Protein AF-0000000068707255 (afdb_homodimer)

Solvent-accessible surface area (backbone atoms only — not comparable to full-atom values): 44211 Å² total; per-residue (Å²): 126,72,75,64,47,55,51,85,55,54,42,54,51,52,52,52,51,48,50,52,52,48,51,53,49,44,72,69,31,51,47,60,22,70,82,66,30,74,86,71,64,52,95,82,54,55,77,82,71,38,63,58,75,76,45,45,69,35,42,54,37,39,47,44,28,58,56,47,10,47,10,26,37,53,13,30,33,54,44,19,38,63,50,21,29,53,46,42,47,52,44,42,57,51,32,28,59,52,26,41,54,48,40,20,61,73,74,38,50,57,96,82,25,21,49,42,48,68,67,46,53,42,52,9,48,51,52,24,48,25,47,54,50,20,44,33,17,43,55,48,59,57,24,70,52,35,48,45,51,47,40,63,54,45,47,51,54,47,38,51,50,49,45,48,38,54,71,72,50,55,68,80,45,53,33,26,15,51,74,32,31,26,20,18,25,32,17,17,48,20,23,20,37,61,62,52,54,78,81,52,71,86,50,53,92,48,75,40,54,30,58,66,22,45,52,41,13,40,52,8,32,48,42,34,58,62,30,39,29,36,55,38,19,62,73,36,58,74,27,26,34,22,39,29,9,33,53,28,24,50,40,2,25,36,34,0,36,51,46,29,55,21,51,32,11,52,74,27,94,75,13,23,39,44,62,72,47,57,44,52,24,23,51,12,1,46,38,16,31,10,23,37,24,53,51,92,65,53,64,29,48,25,30,48,33,1,39,52,14,12,52,50,18,46,50,24,60,70,50,45,47,58,48,36,35,74,75,64,44,31,54,48,64,62,39,37,50,21,48,22,30,53,12,12,51,52,3,46,52,50,20,40,53,48,47,60,67,60,49,53,90,68,21,28,77,44,42,38,64,75,41,36,51,42,14,40,32,80,88,39,69,65,37,56,58,48,32,69,42,34,69,82,64,63,65,25,71,45,41,50,46,66,56,50,39,52,35,43,53,52,46,46,54,50,37,37,49,54,20,28,52,50,12,35,55,48,18,60,60,59,63,45,78,83,35,23,62,55,54,82,88,48,34,32,39,33,67,78,84,42,93,69,65,90,63,70,57,53,72,67,58,86,114,129,72,78,65,47,42,28,36,56,56,41,24,51,54,44,53,52,47,49,53,51,50,43,52,50,30,59,70,32,46,46,59,24,69,59,37,30,44,51,69,51,47,54,80,58,56,44,86,72,29,61,49,75,77,43,45,68,36,40,50,38,40,42,43,27,58,52,48,8,47,9,27,37,52,13,31,32,56,46,19,38,62,49,21,30,52,45,40,45,52,44,41,44,52,31,27,60,52,25,41,54,47,40,20,62,73,72,40,52,58,96,81,26,22,48,42,47,68,68,46,54,40,54,9,46,52,52,24,49,24,49,55,49,21,44,33,15,46,56,48,60,58,24,71,49,34,49,46,51,47,41,65,54,46,47,54,55,46,40,52,50,50,47,49,39,53,71,72,52,55,66,82,46,54,32,26,14,50,74,30,30,27,20,16,26,32,16,17,49,21,22,21,40,61,61,51,54,80,80,52,72,84,48,54,92,49,75,39,65,36,78,66,20,45,53,42,13,40,50,7,33,50,42,36,59,72,30,39,30,36,56,36,18,61,73,36,58,79,64,68,34,21,51,38,9,33,52,31,25,52,40,2,25,50,35,0,36,58,46,30,57,53,50,32,26,70,74,27,95,84,56,44,79,47,67,71,48,55,46,50,26,24,50,12,1,45,37,17,31,9,23,38,23,52,48,95,61,53,72,65,54,25,31,50,33,1,38,52,13,12,52,52,16,47,48,22,58,71,51,47,46,59,48,34,36,76,73,64,44,30,52,48,64,62,38,35,49,21,48,22,30,54,12,12,52,52,3,43,50,51,22,39,51,51,46,59,65,60,47,53,92,82,49,38,79,54,41,38,64,76,41,36,50,42,14,42,33,79,88,40,70,67,38,57,59,48,31,72,75,38,77,81,64,62,65,26,70,44,40,51,48,67,56,50,38,52,35,43,54,52,45,44,54,51,36,37,49,53,20,26,54,50,12,34,56,48,19,58,60,60,64,46,79,83,35,24,62,54,53,84,88,47,34,32,39,34,68,75,52,30,69,67,40,88,44,65,70,53,82,63,62,85,109

pLDDT: mean 95.19, std 7.86, range [27.52, 98.94]

Radius of gyration: 28.36 Å; Cα contacts (8 Å, |Δi|>4): 1783; chains: 2; bounding box: 74×71×64 Å

Sequence (926 aa):
MNNSTSLRVRLPVLVLLMEVVFLGLFAGFVTYDDNANAKFQNNETNPMDNSLYRDYPFFADVQVMIFVGFGCLLAFLRLYGFSGMVFNFLTATFTIQWAILMQGYFQFYSDGKIHLGVINLLNAEFACAVVLISFGAVLGKTSPVQLLVMALLEVPIFAVTEWAVLKYLKINDAGGSILIHLFACYFGLGVTFVLYRPSLNDGHVKEVTSYQSDILSLMGTLFLWVFWPSFNSALTLKGDDQHRAVLHTFIGLSSSTMTAFALSAVFNKRGKLTMADIQNVTLAGGVTVGASVDMMISPAAAYALGIMGCTACFMGYRYLTPFLARHFRIQDQCGIHNLHGLTGLISCTAGICAILMANEETYGPSMYQIFSHRAPMEGDPKLLELQQLIPGLRPGLGRTAKEQAVYQVAAIFSTIGAAAVGGVLTGFALKLPCLATPSDEFCFDDELFFDVPSDFLSSSLAFMNNSTSLRVRLPVLVLLMEVVFLGLFAGFVTYDDNANAKFQNNETNPMDNSLYRDYPFFADVQVMIFVGFGCLLAFLRLYGFSGMVFNFLTATFTIQWAILMQGYFQFYSDGKIHLGVINLLNAEFACAVVLISFGAVLGKTSPVQLLVMALLEVPIFAVTEWAVLKYLKINDAGGSILIHLFACYFGLGVTFVLYRPSLNDGHVKEVTSYQSDILSLMGTLFLWVFWPSFNSALTLKGDDQHRAVLHTFIGLSSSTMTAFALSAVFNKRGKLTMADIQNVTLAGGVTVGASVDMMISPAAAYALGIMGCTACFMGYRYLTPFLARHFRIQDQCGIHNLHGLTGLISCTAGICAILMANEETYGPSMYQIFSHRAPMEGDPKLLELQQLIPGLRPGLGRTAKEQAVYQVAAIFSTIGAAAVGGVLTGFALKLPCLATPSDEFCFDDELFFDVPSDFLSSSLAF

Secondary structure (DSSP, 8-state):
--GGG--TTHHHHHHHHHHHHHHHHHHHHEEE-GGG-GGG--TT--GGGSTHHHHHHHHHHHHHIIIIIHHHHTT-STT-HHHHHHHHHHHHHHHHHHHHHHHHHHHSEETTEEEE-HHHHHHHHHHHHHHHHHHGGGTTSS-HHHHHHHHHHHHHHHHHHHHHIIIII----TT-IIIIIIHHHHHHHHHHHHT--GGGTT--TT----HHHHHHHHHHHHHHHHHHHHHHHTTSPTTHHHHHHHHHHHHHHHHHHHHHHHHHHHTSTTS-B-HHHHHHHTTHHHHHTGGGTTS---HHHHHHHHHHHHHHHHHIIIIIHHHHHHHH----TT-HIIIIIIHHHHHHHHHHHHHHH--HHHHGGGHHHHTGGGSPPTT-HHHHHHHHHSTTPPP-----HHHHHHHHHHHHHHHHHHHHHHHHHHHHHTT-GGG-PPPGGGTT-GGGTS---GGGTTTTTT-/--GGG--TTHHHHHHHHHHHHHHHHHHHHEEE-TTT-GGG--TT--GGGSTHHHHHHHHHHHHIIIIIIHHHHTT-STT-HHHHHHHHHHHHHHHHHHHHHHHHHHHSEETTEEEE-HHHHHHHHHHHHHHHHHHGGGTTSS-HHHHHHHHHHHHHHHHHHHHHIIIII----TT-IIIIIIHHHHHHHHHHHHT--GGGTT--TT----HHHHHHHHHHHHHHHHHHHHHHHTTSPTTHHHHHHHHHHHHHHHHHHHHHHHHHHHTSTTS---HHHHHHHTTHHHHHTGGGTTS---HHHHHHHHHHHHHHHHHIIIIIHHHHHHHH----TT-HIIIIIIHHHHHHHHHHHHHHH--HHHHGGGHHHHTGGGSPPTT-HHHHHHHHHSTTPPP-----HHHHHHHHHHHHHHHHHHHHHHHHHHHHHHT-GGG-PPPGGGTT-GGGTB---TTTTGGGTT-

Structure (mmCIF, N/CA/C/O backbone):
data_AF-0000000068707255-model_v1
#
loop_
_entity.id
_entity.type
_entity.pdbx_description
1 polymer 'Ammonium transporter AmtB-like domain-containing protein'
#
loop_
_atom_site.group_PDB
_atom_site.id
_atom_site.type_symbol
_atom_site.label_atom_id
_atom_site.label_alt_id
_atom_site.label_comp_id
_atom_site.label_asym_id
_atom_site.label_entity_id
_atom_site.label_seq_id
_atom_site.pdbx_PDB_ins_code
_atom_site.Cartn_x
_atom_site.Cartn_y
_atom_site.Cartn_z
_atom_site.occupancy
_atom_site.B_iso_or_equiv
_atom_site.auth_seq_id
_atom_site.auth_comp_id
_atom_site.auth_asym_id
_atom_site.auth_atom_id
_atom_site.pdbx_PDB_model_num
ATOM 1 N N . MET A 1 1 ? 20.859 -17.359 -35.062 1 42.97 1 MET A N 1
ATOM 2 C CA . MET A 1 1 ? 19.859 -17.672 -34.031 1 42.97 1 MET A CA 1
ATOM 3 C C . MET A 1 1 ? 19.094 -18.938 -34.406 1 42.97 1 MET A C 1
ATOM 5 O O . MET A 1 1 ? 18.641 -19.094 -35.531 1 42.97 1 MET A O 1
ATOM 9 N N . ASN A 1 2 ? 19.406 -20.016 -33.781 1 54.78 2 ASN A N 1
ATOM 10 C CA . ASN A 1 2 ? 18.781 -21.297 -34.031 1 54.78 2 ASN A CA 1
ATOM 11 C C . ASN A 1 2 ? 17.266 -21.172 -34.188 1 54.78 2 ASN A C 1
ATOM 13 O O . ASN A 1 2 ? 16.625 -20.422 -33.438 1 54.78 2 ASN A O 1
ATOM 17 N N . ASN A 1 3 ? 16.719 -21.438 -35.312 1 70.38 3 ASN A N 1
ATOM 18 C CA . ASN A 1 3 ? 15.352 -21.391 -35.812 1 70.38 3 ASN A CA 1
ATOM 19 C C . ASN A 1 3 ? 14.344 -21.938 -34.812 1 70.38 3 ASN A C 1
ATOM 21 O O . ASN A 1 3 ? 13.18 -21.531 -34.812 1 70.38 3 ASN A O 1
ATOM 25 N N . SER A 1 4 ? 14.883 -22.578 -33.719 1 80.56 4 SER A N 1
ATOM 26 C CA . SER A 1 4 ? 13.93 -23.297 -32.875 1 80.56 4 SER A CA 1
ATOM 27 C C . SER A 1 4 ? 13.32 -22.391 -31.828 1 80.56 4 SER A C 1
ATOM 29 O O . SER A 1 4 ? 12.281 -22.703 -31.266 1 80.56 4 SER A O 1
ATOM 31 N N . THR A 1 5 ? 13.812 -21.141 -31.688 1 88.56 5 THR A N 1
ATOM 32 C CA . THR A 1 5 ? 13.281 -20.266 -30.641 1 88.56 5 THR A CA 1
ATOM 33 C C . THR A 1 5 ? 12.703 -18.984 -31.25 1 88.56 5 THR A C 1
ATOM 35 O O . THR A 1 5 ? 12.258 -18.094 -30.516 1 88.56 5 THR A O 1
ATOM 38 N N . SER A 1 6 ? 12.727 -18.938 -32.531 1 92.19 6 SER A N 1
ATOM 39 C CA . SER A 1 6 ? 12.188 -17.734 -33.188 1 92.19 6 SER A CA 1
ATOM 40 C C . SER A 1 6 ? 10.695 -17.594 -32.906 1 92.19 6 SER A C 1
ATOM 42 O O . SER A 1 6 ? 9.945 -18.578 -33 1 92.19 6 SER A O 1
ATOM 44 N N . LEU A 1 7 ? 10.25 -16.406 -32.688 1 94.94 7 LEU A N 1
ATOM 45 C CA . LEU A 1 7 ? 8.852 -16.125 -32.375 1 94.94 7 LEU A CA 1
ATOM 46 C C . LEU A 1 7 ? 8.086 -15.742 -33.625 1 94.94 7 LEU A C 1
ATOM 48 O O . LEU A 1 7 ? 6.863 -15.609 -33.594 1 94.94 7 LEU A O 1
ATOM 52 N N . ARG A 1 8 ? 8.695 -15.617 -34.75 1 94.31 8 ARG A N 1
ATOM 53 C CA . ARG A 1 8 ? 8.164 -15.008 -35.938 1 94.31 8 ARG A CA 1
ATOM 54 C C . ARG A 1 8 ? 6.859 -15.672 -36.375 1 94.31 8 ARG A C 1
ATOM 56 O O . ARG A 1 8 ? 5.945 -15.008 -36.875 1 94.31 8 ARG A O 1
ATOM 63 N N . VAL A 1 9 ? 6.715 -16.938 -36.188 1 94 9 VAL A N 1
ATOM 64 C CA . VAL A 1 9 ? 5.527 -17.688 -36.625 1 94 9 VAL A CA 1
ATOM 65 C C . VAL A 1 9 ? 4.766 -18.172 -35.375 1 94 9 VAL A C 1
ATOM 67 O O . VAL A 1 9 ? 3.549 -18 -35.281 1 94 9 VAL A O 1
ATOM 70 N N . ARG A 1 10 ? 5.438 -18.703 -34.438 1 95.12 10 ARG A N 1
ATOM 71 C CA . ARG A 1 10 ? 4.844 -19.391 -33.312 1 95.12 10 ARG A CA 1
ATOM 72 C C . ARG A 1 10 ? 3.959 -18.453 -32.5 1 95.12 10 ARG A C 1
ATOM 74 O O . ARG A 1 10 ? 2.801 -18.781 -32.219 1 95.12 10 ARG A O 1
ATOM 81 N N . LEU A 1 11 ? 4.48 -17.297 -32.125 1 96.31 11 LEU A N 1
ATOM 82 C CA . LEU A 1 11 ? 3.738 -16.391 -31.25 1 96.31 11 LEU A CA 1
ATOM 83 C C . LEU A 1 11 ? 2.574 -15.75 -32 1 96.31 11 LEU A C 1
ATOM 85 O O . LEU A 1 11 ? 1.434 -15.789 -31.531 1 96.31 11 LEU A O 1
ATOM 89 N N . PRO A 1 12 ? 2.746 -15.164 -33.219 1 96.38 12 PRO A N 1
ATOM 90 C CA . PRO A 1 12 ? 1.622 -14.539 -33.938 1 96.38 12 PRO A CA 1
ATOM 91 C C . PRO A 1 12 ? 0.519 -15.539 -34.281 1 96.38 12 PRO A C 1
ATOM 93 O O . PRO A 1 12 ? -0.667 -15.203 -34.219 1 96.38 12 PRO A O 1
ATOM 96 N N . VAL A 1 13 ? 0.903 -16.734 -34.656 1 96.5 13 VAL A N 1
ATOM 97 C CA . VAL A 1 13 ? -0.109 -17.734 -35 1 96.5 13 VAL A CA 1
ATOM 98 C C . VAL A 1 13 ? -0.948 -18.062 -33.781 1 96.5 13 VAL A C 1
ATOM 100 O O . VAL A 1 13 ? -2.18 -18.094 -33.844 1 96.5 13 VAL A O 1
ATOM 103 N N . LEU A 1 14 ? -0.268 -18.297 -32.688 1 97.06 14 LEU A N 1
ATOM 104 C CA . LEU A 1 14 ? -0.987 -18.609 -31.453 1 97.06 14 LEU A CA 1
ATOM 105 C C . LEU A 1 14 ? -1.891 -17.453 -31.031 1 97.06 14 LEU A C 1
ATOM 107 O O . LEU A 1 14 ? -3.072 -17.656 -30.75 1 97.06 14 LEU A O 1
ATOM 111 N N . VAL A 1 15 ? -1.391 -16.219 -31 1 97.44 15 VAL A N 1
ATOM 112 C CA . VAL A 1 15 ? -2.115 -15.047 -30.547 1 97.44 15 VAL A CA 1
ATOM 113 C C . VAL A 1 15 ? -3.27 -14.734 -31.484 1 97.44 15 VAL A C 1
ATOM 115 O O . VAL A 1 15 ? -4.395 -14.484 -31.047 1 97.44 15 VAL A O 1
ATOM 118 N N . LEU A 1 16 ? -3.029 -14.727 -32.812 1 96.94 16 LEU A N 1
ATOM 119 C CA . LEU A 1 16 ? -4.066 -14.398 -33.781 1 96.94 16 LEU A CA 1
ATOM 120 C C . LEU A 1 16 ? -5.164 -15.461 -33.781 1 96.94 16 LEU A C 1
ATOM 122 O O . LEU A 1 16 ? -6.348 -15.133 -33.906 1 96.94 16 LEU A O 1
ATOM 126 N N . LEU A 1 17 ? -4.746 -16.734 -33.75 1 97.62 17 LEU A N 1
ATOM 127 C CA . LEU A 1 17 ? -5.742 -17.797 -33.656 1 97.62 17 LEU A CA 1
ATOM 128 C C . LEU A 1 17 ? -6.613 -17.609 -32.406 1 97.62 17 LEU A C 1
ATOM 130 O O . LEU A 1 17 ? -7.836 -17.734 -32.469 1 97.62 17 LEU A O 1
ATOM 134 N N . MET A 1 18 ? -5.988 -17.375 -31.281 1 97.62 18 MET A N 1
ATOM 135 C CA . MET A 1 18 ? -6.742 -17.188 -30.047 1 97.62 18 MET A CA 1
ATOM 136 C C . MET A 1 18 ? -7.629 -15.953 -30.125 1 97.62 18 MET A C 1
ATOM 138 O O . MET A 1 18 ? -8.742 -15.945 -29.609 1 97.62 18 MET A O 1
ATOM 142 N N . GLU A 1 19 ? -7.152 -14.875 -30.734 1 97.69 19 GLU A N 1
ATOM 143 C CA . GLU A 1 19 ? -7.965 -13.672 -30.922 1 97.69 19 GLU A CA 1
ATOM 144 C C . GLU A 1 19 ? -9.227 -13.977 -31.734 1 97.69 19 GLU A C 1
ATOM 146 O O . GLU A 1 19 ? -10.305 -13.477 -31.422 1 97.69 19 GLU A O 1
ATOM 151 N N . VAL A 1 20 ? -9.102 -14.75 -32.75 1 97.81 20 VAL A N 1
ATOM 152 C CA . VAL A 1 20 ? -10.25 -15.125 -33.562 1 97.81 20 VAL A CA 1
ATOM 153 C C . VAL A 1 20 ? -11.219 -15.977 -32.75 1 97.81 20 VAL A C 1
ATOM 155 O O . VAL A 1 20 ? -12.43 -15.773 -32.812 1 97.81 20 VAL A O 1
ATOM 158 N N . VAL A 1 21 ? -10.664 -16.922 -32.031 1 98.12 21 VAL A N 1
ATOM 159 C CA . VAL A 1 21 ? -11.492 -17.781 -31.172 1 98.12 21 VAL A CA 1
ATOM 160 C C . VAL A 1 21 ? -12.211 -16.922 -30.141 1 98.12 21 VAL A C 1
ATOM 162 O O . VAL A 1 21 ? -13.422 -17.078 -29.922 1 98.12 21 VAL A O 1
ATOM 165 N N . PHE A 1 22 ? -11.516 -16.016 -29.469 1 97.88 22 PHE A N 1
ATOM 166 C CA . PHE A 1 22 ? -12.117 -15.133 -28.484 1 97.88 22 PHE A CA 1
ATOM 167 C C . PHE A 1 22 ? -13.227 -14.281 -29.094 1 97.88 22 PHE A C 1
ATOM 169 O O . PHE A 1 22 ? -14.305 -14.148 -28.531 1 97.88 22 PHE A O 1
ATOM 176 N N . LEU A 1 23 ? -12.891 -13.711 -30.25 1 97.44 23 LEU A N 1
ATOM 177 C CA . LEU A 1 23 ? -13.883 -12.891 -30.938 1 97.44 23 LEU A CA 1
ATOM 178 C C . LEU A 1 23 ? -15.156 -13.688 -31.203 1 97.44 23 LEU A C 1
ATOM 180 O O . LEU A 1 23 ? -16.266 -13.188 -30.984 1 97.44 23 LEU A O 1
ATOM 184 N N . GLY A 1 24 ? -15.047 -14.859 -31.75 1 98.25 24 GLY A N 1
ATOM 185 C CA . GLY A 1 24 ? -16.203 -15.711 -32 1 98.25 24 GLY A CA 1
ATOM 186 C C . GLY A 1 24 ? -16.984 -16.031 -30.75 1 98.25 24 GLY A C 1
ATOM 187 O O . GLY A 1 24 ? -18.219 -15.969 -30.766 1 98.25 24 GLY A O 1
ATOM 188 N N . LEU A 1 25 ? -16.281 -16.391 -29.672 1 98 25 LEU A N 1
ATOM 189 C CA . LEU A 1 25 ? -16.953 -16.734 -28.422 1 98 25 LEU A CA 1
ATOM 190 C C . LEU A 1 25 ? -17.625 -15.516 -27.797 1 98 25 LEU A C 1
ATOM 192 O O . LEU A 1 25 ? -18.719 -15.617 -27.25 1 98 25 LEU A O 1
ATOM 196 N N . PHE A 1 26 ? -17 -14.352 -27.844 1 97.44 26 PHE A N 1
ATOM 197 C CA . PHE A 1 26 ? -17.609 -13.125 -27.344 1 97.44 26 PHE A CA 1
ATOM 198 C C . PHE A 1 26 ? -18.859 -12.781 -28.141 1 97.44 26 PHE A C 1
ATOM 200 O O . PHE A 1 26 ? -19.891 -12.414 -27.562 1 97.44 26 PHE A O 1
ATOM 207 N N . ALA A 1 27 ? -18.734 -12.883 -29.469 1 97.62 27 ALA A N 1
ATOM 208 C CA . ALA A 1 27 ? -19.859 -12.57 -30.344 1 97.62 27 ALA A CA 1
ATOM 209 C C . ALA A 1 27 ? -21.031 -13.516 -30.078 1 97.62 27 ALA A C 1
ATOM 211 O O . ALA A 1 27 ? -22.203 -13.094 -30.094 1 97.62 27 ALA A O 1
ATOM 212 N N . GLY A 1 28 ? -20.75 -14.68 -29.812 1 97.5 28 GLY A N 1
ATOM 213 C CA . GLY A 1 28 ? -21.797 -15.688 -29.688 1 97.5 28 GLY A CA 1
ATOM 214 C C . GLY A 1 28 ? -22.359 -15.789 -28.297 1 97.5 28 GLY A C 1
ATOM 215 O O . GLY A 1 28 ? -23.547 -16.109 -28.125 1 97.5 28 GLY A O 1
ATOM 216 N N . PHE A 1 29 ? -21.531 -15.5 -27.219 1 97.69 29 PHE A N 1
ATOM 217 C CA . PHE A 1 29 ? -21.953 -15.977 -25.922 1 97.69 29 PHE A CA 1
ATOM 218 C C . PHE A 1 29 ? -21.922 -14.852 -24.891 1 97.69 29 PHE A C 1
ATOM 220 O O . PHE A 1 29 ? -22.391 -15.016 -23.766 1 97.69 29 PHE A O 1
ATOM 227 N N . VAL A 1 30 ? -21.438 -13.664 -25.125 1 97.88 30 VAL A N 1
ATOM 228 C CA . VAL A 1 30 ? -21.281 -12.641 -24.109 1 97.88 30 VAL A CA 1
ATOM 229 C C . VAL A 1 30 ? -22.25 -11.492 -24.359 1 97.88 30 VAL A C 1
ATOM 231 O O . VAL A 1 30 ? -22.391 -11.039 -25.5 1 97.88 30 VAL A O 1
ATOM 234 N N . THR A 1 31 ? -22.969 -11.086 -23.391 1 97 31 THR A N 1
ATOM 235 C CA . THR A 1 31 ? -23.844 -9.922 -23.406 1 97 31 THR A CA 1
ATOM 236 C C . THR A 1 31 ? -23.688 -9.109 -22.125 1 97 31 THR A C 1
ATOM 238 O O . THR A 1 31 ? -22.75 -9.336 -21.344 1 97 31 THR A O 1
ATOM 241 N N . TYR A 1 32 ? -24.484 -8.117 -21.984 1 95.38 32 TYR A N 1
ATOM 242 C CA . TYR A 1 32 ? -24.375 -7.227 -20.844 1 95.38 32 TYR A CA 1
ATOM 243 C C . TYR A 1 32 ? -25.203 -7.742 -19.656 1 95.38 32 TYR A C 1
ATOM 245 O O . TYR A 1 32 ? -26.281 -8.297 -19.859 1 95.38 32 TYR A O 1
ATOM 253 N N . ASP A 1 33 ? -24.688 -7.648 -18.484 1 94.56 33 ASP A N 1
ATOM 254 C CA . ASP A 1 33 ? -25.547 -7.883 -17.328 1 94.56 33 ASP A CA 1
ATOM 255 C C . ASP A 1 33 ? -26.578 -6.762 -17.156 1 94.56 33 ASP A C 1
ATOM 257 O O . ASP A 1 33 ? -26.578 -5.801 -17.938 1 94.56 33 ASP A O 1
ATOM 261 N N . ASP A 1 34 ? -27.453 -6.844 -16.203 1 91.75 34 ASP A N 1
ATOM 262 C CA . ASP A 1 34 ? -28.594 -5.938 -16.062 1 91.75 34 ASP A CA 1
ATOM 263 C C . ASP A 1 34 ? -28.125 -4.5 -15.844 1 91.75 34 ASP A C 1
ATOM 265 O O . ASP A 1 34 ? -28.734 -3.559 -16.359 1 91.75 34 ASP A O 1
ATOM 269 N N . ASN A 1 35 ? -27.094 -4.355 -15.078 1 92.94 35 ASN A N 1
ATOM 270 C CA . ASN A 1 35 ? -26.641 -3.018 -14.719 1 92.94 35 ASN A CA 1
ATOM 271 C C . ASN A 1 35 ? -25.938 -2.336 -15.883 1 92.94 35 ASN A C 1
ATOM 273 O O . ASN A 1 35 ? -25.781 -1.113 -15.898 1 92.94 35 ASN A O 1
ATOM 277 N N . ALA A 1 36 ? -25.516 -3.111 -16.844 1 93.75 36 ALA A N 1
ATOM 278 C CA . ALA A 1 36 ? -24.812 -2.543 -18 1 93.75 36 ALA A CA 1
ATOM 279 C C . ALA A 1 36 ? -25.703 -2.498 -19.234 1 93.75 36 ALA A C 1
ATOM 281 O O . ALA A 1 36 ? -25.297 -1.984 -20.281 1 93.75 36 ALA A O 1
ATOM 282 N N . ASN A 1 37 ? -26.906 -2.988 -19.125 1 93.12 37 ASN A N 1
ATOM 283 C CA . ASN A 1 37 ? -27.844 -3.076 -20.25 1 93.12 37 ASN A CA 1
ATOM 284 C C . ASN A 1 37 ? -28.797 -1.891 -20.266 1 93.12 37 ASN A C 1
ATOM 286 O O . ASN A 1 37 ? -29.641 -1.746 -19.375 1 93.12 37 ASN A O 1
ATOM 290 N N . ALA A 1 38 ? -28.734 -1.141 -21.297 1 91.88 38 ALA A N 1
ATOM 291 C CA . ALA A 1 38 ? -29.562 0.058 -21.422 1 91.88 38 ALA A CA 1
ATOM 292 C C . ALA A 1 38 ? -31.047 -0.296 -21.422 1 91.88 38 ALA A C 1
ATOM 294 O O . ALA A 1 38 ? -31.875 0.485 -20.953 1 91.88 38 ALA A O 1
ATOM 295 N N . LYS A 1 39 ? -31.375 -1.429 -21.797 1 90.62 39 LYS A N 1
ATOM 296 C CA . LYS A 1 39 ? -32.75 -1.856 -21.922 1 90.62 39 LYS A CA 1
ATOM 297 C C . LYS A 1 39 ? -33.438 -1.966 -20.562 1 90.62 39 LYS A C 1
ATOM 299 O O . LYS A 1 39 ? -34.656 -1.807 -20.469 1 90.62 39 LYS A O 1
ATOM 304 N N . PHE A 1 40 ? -32.719 -2.168 -19.531 1 89 40 PHE A N 1
ATOM 305 C CA . PHE A 1 40 ? -33.281 -2.455 -18.219 1 89 40 PHE A CA 1
ATOM 306 C C . PHE A 1 40 ? -33.281 -1.209 -17.344 1 89 40 PHE A C 1
ATOM 308 O O . PHE A 1 40 ? -33.688 -1.263 -16.188 1 89 40 PHE A O 1
ATOM 315 N N . GLN A 1 41 ? -32.781 -0.063 -17.859 1 86.38 41 GLN A N 1
ATOM 316 C CA . GLN A 1 41 ? -32.812 1.201 -17.141 1 86.38 41 GLN A CA 1
ATOM 317 C C . GLN A 1 41 ? -34.156 1.893 -17.312 1 86.38 41 GLN A C 1
ATOM 319 O O . GLN A 1 41 ? -34.656 2.039 -18.438 1 86.38 41 GLN A O 1
ATOM 324 N N . ASN A 1 42 ? -34.781 2.113 -16.188 1 87.06 42 ASN A N 1
ATOM 325 C CA . ASN A 1 42 ? -36.094 2.787 -16.234 1 87.06 42 ASN A CA 1
ATOM 326 C C . ASN A 1 42 ? -36.188 3.861 -15.148 1 87.06 42 ASN A C 1
ATOM 328 O O . ASN A 1 42 ? -35.188 4.312 -14.609 1 87.06 42 ASN A O 1
ATOM 332 N N . ASN A 1 43 ? -37.375 4.395 -14.992 1 84.5 43 ASN A N 1
ATOM 333 C CA . ASN A 1 43 ? -37.594 5.535 -14.109 1 84.5 43 ASN A CA 1
ATOM 334 C C . ASN A 1 43 ? -37.344 5.172 -12.648 1 84.5 43 ASN A C 1
ATOM 336 O O . ASN A 1 43 ? -37.188 6.055 -11.805 1 84.5 43 ASN A O 1
ATOM 340 N N . GLU A 1 44 ? -37.219 3.922 -12.375 1 84.62 44 GLU A N 1
ATOM 341 C CA . GLU A 1 44 ? -37 3.48 -11 1 84.62 44 GLU A CA 1
ATOM 342 C C . GLU A 1 44 ? -35.531 3.266 -10.711 1 84.62 44 GLU A C 1
ATOM 344 O O . GLU A 1 44 ? -35.125 3.062 -9.562 1 84.62 44 GLU A O 1
ATOM 349 N N . THR A 1 45 ? -34.875 3.461 -11.797 1 87.19 45 THR A N 1
ATOM 350 C CA . THR A 1 45 ? -33.469 3.172 -11.648 1 87.19 45 THR A CA 1
ATOM 351 C C . THR A 1 45 ? -32.719 4.391 -11.125 1 87.19 45 THR A C 1
ATOM 353 O O . THR A 1 45 ? -32.812 5.48 -11.695 1 87.19 45 THR A O 1
ATOM 356 N N . ASN A 1 46 ? -32.156 4.293 -10.016 1 90.69 46 ASN A N 1
ATOM 357 C CA . ASN A 1 46 ? -31.188 5.273 -9.562 1 90.69 46 ASN A CA 1
ATOM 358 C C . ASN A 1 46 ? -29.797 4.941 -10.086 1 90.69 46 ASN A C 1
ATOM 360 O O . ASN A 1 46 ? -29.203 3.928 -9.703 1 90.69 46 ASN A O 1
ATOM 364 N N . PRO A 1 47 ? -29.328 5.812 -10.938 1 88.62 47 PRO A N 1
ATOM 365 C CA . PRO A 1 47 ? -28.047 5.527 -11.57 1 88.62 47 PRO A CA 1
ATOM 366 C C . PRO A 1 47 ? -26.938 5.27 -10.555 1 88.62 47 PRO A C 1
ATOM 368 O O . PRO A 1 47 ? -26 4.504 -10.836 1 88.62 47 PRO A O 1
ATOM 371 N N . MET A 1 48 ? -27.031 5.797 -9.359 1 90.56 48 MET A N 1
ATOM 372 C CA . MET A 1 48 ? -25.953 5.688 -8.383 1 90.56 48 MET A CA 1
ATOM 373 C C . MET A 1 48 ? -26 4.348 -7.652 1 90.56 48 MET A C 1
ATOM 375 O O . MET A 1 48 ? -25.047 3.971 -6.969 1 90.56 48 MET A O 1
ATOM 379 N N . ASP A 1 49 ? -27.016 3.6 -7.855 1 91.06 49 ASP A N 1
ATOM 380 C CA . ASP A 1 49 ? -27.141 2.266 -7.277 1 91.06 49 ASP A CA 1
ATOM 381 C C . ASP A 1 49 ? -26.484 1.217 -8.18 1 91.06 49 ASP A C 1
ATOM 383 O O . ASP A 1 49 ? -26.422 0.038 -7.824 1 91.06 49 ASP A O 1
ATOM 387 N N . ASN A 1 50 ? -26.016 1.706 -9.336 1 92.81 50 ASN A N 1
ATOM 388 C CA . ASN A 1 50 ? -25.359 0.801 -10.273 1 92.81 50 ASN A CA 1
ATOM 389 C C . ASN A 1 50 ? -24.172 0.087 -9.625 1 92.81 50 ASN A C 1
ATOM 391 O O . ASN A 1 50 ? -23.406 0.698 -8.875 1 92.81 50 ASN A O 1
ATOM 395 N N . SER A 1 51 ? -23.984 -1.22 -9.906 1 92.81 51 SER A N 1
ATOM 396 C CA . SER A 1 51 ? -22.953 -2.049 -9.297 1 92.81 51 SER A CA 1
ATOM 397 C C . SER A 1 51 ? -21.547 -1.547 -9.656 1 92.81 51 SER A C 1
ATOM 399 O O . SER A 1 51 ? -20.578 -1.867 -8.977 1 92.81 51 SER A O 1
ATOM 401 N N . LEU A 1 52 ? -21.406 -0.79 -10.711 1 93.5 52 LEU A N 1
ATOM 402 C CA . LEU A 1 52 ? -20.141 -0.19 -11.125 1 93.5 52 LEU A CA 1
ATOM 403 C C . LEU A 1 52 ? -19.469 0.522 -9.953 1 93.5 52 LEU A C 1
ATOM 405 O O . LEU A 1 52 ? -18.281 0.337 -9.711 1 93.5 52 LEU A O 1
ATOM 409 N N . TYR A 1 53 ? -20.219 1.266 -9.227 1 92.12 53 TYR A N 1
ATOM 410 C CA . TYR A 1 53 ? -19.656 2.172 -8.234 1 92.12 53 TYR A CA 1
ATOM 411 C C . TYR A 1 53 ? -19.203 1.408 -6.996 1 92.12 53 TYR A C 1
ATOM 413 O O . TYR A 1 53 ? -18.328 1.877 -6.258 1 92.12 53 TYR A O 1
ATOM 421 N N . ARG A 1 54 ? -19.703 0.269 -6.793 1 92.25 54 ARG A N 1
ATOM 422 C CA . ARG A 1 54 ? -19.312 -0.56 -5.66 1 92.25 54 ARG A CA 1
ATOM 423 C C . ARG A 1 54 ? -18.047 -1.362 -5.977 1 92.25 54 ARG A C 1
ATOM 425 O O . ARG A 1 54 ? -17.25 -1.637 -5.09 1 92.25 54 ARG A O 1
ATOM 432 N N . ASP A 1 55 ? -17.844 -1.671 -7.23 1 95.12 55 ASP A N 1
ATOM 433 C CA . ASP A 1 55 ? -16.828 -2.666 -7.574 1 95.12 55 ASP A CA 1
ATOM 434 C C . ASP A 1 55 ? -15.617 -2.012 -8.227 1 95.12 55 ASP A C 1
ATOM 436 O O . ASP A 1 55 ? -14.492 -2.502 -8.094 1 95.12 55 ASP A O 1
ATOM 440 N N . TYR A 1 56 ? -15.75 -0.906 -8.883 1 94.94 56 TYR A N 1
ATOM 441 C CA . TYR A 1 56 ? -14.75 -0.354 -9.789 1 94.94 56 TYR A CA 1
ATOM 442 C C . TYR A 1 56 ? -13.484 0.038 -9.031 1 94.94 56 TYR A C 1
ATOM 444 O O . TYR A 1 56 ? -12.375 -0.21 -9.5 1 94.94 56 TYR A O 1
ATOM 452 N N . PRO A 1 57 ? -13.609 0.715 -7.828 1 94.94 57 PRO A N 1
ATOM 453 C CA . PRO A 1 57 ? -12.367 1.092 -7.156 1 94.94 57 PRO A CA 1
ATOM 454 C C . PRO A 1 57 ? -11.477 -0.11 -6.84 1 94.94 57 PRO A C 1
ATOM 456 O O . PRO A 1 57 ? -10.258 -0.032 -6.984 1 94.94 57 PRO A O 1
ATOM 459 N N . PHE A 1 58 ? -12.078 -1.178 -6.438 1 96.38 58 PHE A N 1
ATOM 460 C CA . PHE A 1 58 ? -11.312 -2.379 -6.113 1 96.38 58 PHE A CA 1
ATOM 461 C C . PHE A 1 58 ? -10.781 -3.037 -7.375 1 96.38 58 PHE A C 1
ATOM 463 O O . PHE A 1 58 ? -9.648 -3.525 -7.395 1 96.38 58 PHE A O 1
ATOM 470 N N . PHE A 1 59 ? -11.617 -3.004 -8.508 1 96.69 59 PHE A N 1
ATOM 471 C CA . PHE A 1 59 ? -11.18 -3.49 -9.812 1 96.69 59 PHE A CA 1
ATOM 472 C C . PHE A 1 59 ? -9.93 -2.752 -10.273 1 96.69 59 PHE A C 1
ATOM 474 O O . PHE A 1 59 ? -8.953 -3.377 -10.695 1 96.69 59 PHE A O 1
ATOM 481 N N . ALA A 1 60 ? -9.93 -1.46 -10.148 1 97.31 60 ALA A N 1
ATOM 482 C CA . ALA A 1 60 ? -8.812 -0.627 -10.594 1 97.31 60 ALA A CA 1
ATOM 483 C C . ALA A 1 60 ? -7.562 -0.893 -9.758 1 97.31 60 ALA A C 1
ATOM 485 O O . ALA A 1 60 ? -6.449 -0.944 -10.289 1 97.31 60 ALA A O 1
ATOM 486 N N . ASP A 1 61 ? -7.715 -1.017 -8.445 1 98.19 61 ASP A N 1
ATOM 487 C CA . ASP A 1 61 ? -6.598 -1.304 -7.555 1 98.19 61 ASP A CA 1
ATOM 488 C C . ASP A 1 61 ? -5.949 -2.645 -7.898 1 98.19 61 ASP A C 1
ATOM 490 O O . ASP A 1 61 ? -4.723 -2.754 -7.953 1 98.19 61 ASP A O 1
ATOM 494 N N . VAL A 1 62 ? -6.742 -3.646 -8.109 1 97.81 62 VAL A N 1
ATOM 495 C CA . VAL A 1 62 ? -6.23 -4.977 -8.43 1 97.81 62 VAL A CA 1
ATOM 496 C C . VAL A 1 62 ? -5.535 -4.945 -9.789 1 97.81 62 VAL A C 1
ATOM 498 O O . VAL A 1 62 ? -4.535 -5.637 -10 1 97.81 62 VAL A O 1
ATOM 501 N N . GLN A 1 63 ? -6.02 -4.109 -10.719 1 97.5 63 GLN A N 1
ATOM 502 C CA . GLN A 1 63 ? -5.352 -3.93 -12.008 1 97.5 63 GLN A CA 1
ATOM 503 C C . GLN A 1 63 ? -3.918 -3.438 -11.82 1 97.5 63 GLN A C 1
ATOM 505 O O . GLN A 1 63 ? -3.006 -3.893 -12.508 1 97.5 63 GLN A O 1
ATOM 510 N N . VAL A 1 64 ? -3.742 -2.521 -10.898 1 98.06 64 VAL A N 1
ATOM 511 C CA . VAL A 1 64 ? -2.406 -2.004 -10.625 1 98.06 64 VAL A CA 1
ATOM 512 C C . VAL A 1 64 ? -1.521 -3.125 -10.078 1 98.06 64 VAL A C 1
ATOM 514 O O . VAL A 1 64 ? -0.349 -3.232 -10.453 1 98.06 64 VAL A O 1
ATOM 517 N N . MET A 1 65 ? -2.053 -3.936 -9.25 1 98.31 65 MET A N 1
ATOM 518 C CA . MET A 1 65 ? -1.298 -5.066 -8.719 1 98.31 65 MET A CA 1
ATOM 519 C C . MET A 1 65 ? -0.844 -5.988 -9.844 1 98.31 65 MET A C 1
ATOM 521 O O . MET A 1 65 ? 0.323 -6.387 -9.898 1 98.31 65 MET A O 1
ATOM 525 N N . ILE A 1 66 ? -1.732 -6.266 -10.773 1 98.38 66 ILE A N 1
ATOM 526 C CA . ILE A 1 66 ? -1.515 -7.27 -11.812 1 98.38 66 ILE A CA 1
ATOM 527 C C . ILE A 1 66 ? -0.509 -6.742 -12.828 1 98.38 66 ILE A C 1
ATOM 529 O O . ILE A 1 66 ? 0.483 -7.41 -13.133 1 98.38 66 ILE A O 1
ATOM 533 N N . PHE A 1 67 ? -0.702 -5.535 -13.297 1 98.12 67 PHE A N 1
ATOM 534 C CA . PHE A 1 67 ? 0.057 -5.07 -14.445 1 98.12 67 PHE A CA 1
ATOM 535 C C . PHE A 1 67 ? 1.327 -4.355 -14.008 1 98.12 67 PHE A C 1
ATOM 537 O O . PHE A 1 67 ? 2.363 -4.457 -14.672 1 98.12 67 PHE A O 1
ATOM 544 N N . VAL A 1 68 ? 1.256 -3.625 -12.883 1 98.06 68 VAL A N 1
ATOM 545 C CA . VAL A 1 68 ? 2.42 -2.865 -12.438 1 98.06 68 VAL A CA 1
ATOM 546 C C . VAL A 1 68 ? 3.131 -3.619 -11.32 1 98.06 68 VAL A C 1
ATOM 548 O O . VAL A 1 68 ? 4.344 -3.836 -11.383 1 98.06 68 VAL A O 1
ATOM 551 N N . GLY A 1 69 ? 2.402 -4.047 -10.297 1 98.38 69 GLY A N 1
ATOM 552 C CA . GLY A 1 69 ? 2.99 -4.75 -9.172 1 98.38 69 GLY A CA 1
ATOM 553 C C . GLY A 1 69 ? 3.738 -6.004 -9.57 1 98.38 69 GLY A C 1
ATOM 554 O O . GLY A 1 69 ? 4.957 -6.094 -9.391 1 98.38 69 GLY A O 1
ATOM 555 N N . PHE A 1 70 ? 3.047 -6.949 -10.234 1 98.12 70 PHE A N 1
ATOM 556 C CA . PHE A 1 70 ? 3.678 -8.188 -10.688 1 98.12 70 PHE A CA 1
ATOM 557 C C . PHE A 1 70 ? 4.754 -7.891 -11.727 1 98.12 70 PHE A C 1
ATOM 559 O O . PHE A 1 70 ? 5.824 -8.5 -11.711 1 98.12 70 PHE A O 1
ATOM 566 N N . GLY A 1 71 ? 4.457 -6.984 -12.656 1 97.69 71 GLY A N 1
ATOM 567 C CA . GLY A 1 71 ? 5.422 -6.656 -13.695 1 97.69 71 GLY A CA 1
ATOM 568 C C . GLY A 1 71 ? 6.762 -6.215 -13.141 1 97.69 71 GLY A C 1
ATOM 569 O O . GLY A 1 71 ? 7.809 -6.727 -13.547 1 97.69 71 GLY A O 1
ATOM 570 N N . CYS A 1 72 ? 6.742 -5.309 -12.156 1 97.94 72 CYS A N 1
ATOM 571 C CA . CYS A 1 72 ? 7.973 -4.805 -11.555 1 97.94 72 CYS A CA 1
ATOM 572 C C . CYS A 1 72 ? 8.617 -5.859 -10.664 1 97.94 72 CYS A C 1
ATOM 574 O O . CYS A 1 72 ? 9.836 -6.012 -10.656 1 97.94 72 CYS A O 1
ATOM 576 N N . LEU A 1 73 ? 7.824 -6.582 -9.945 1 97.69 73 LEU A N 1
ATOM 577 C CA . LEU A 1 73 ? 8.344 -7.598 -9.039 1 97.69 73 LEU A CA 1
ATOM 578 C C . LEU A 1 73 ? 9.117 -8.664 -9.797 1 97.69 73 LEU A C 1
ATOM 580 O O . LEU A 1 73 ? 10.188 -9.094 -9.367 1 97.69 73 LEU A O 1
ATOM 584 N N . LEU A 1 74 ? 8.633 -9.094 -10.984 1 97.06 74 LEU A N 1
ATOM 585 C CA . LEU A 1 74 ? 9.203 -10.203 -11.75 1 97.06 74 LEU A CA 1
ATOM 586 C C . LEU A 1 74 ? 10.383 -9.734 -12.586 1 97.06 74 LEU A C 1
ATOM 588 O O . LEU A 1 74 ? 11.023 -10.531 -13.273 1 97.06 74 LEU A O 1
ATOM 592 N N . ALA A 1 75 ? 10.75 -8.453 -12.492 1 96.44 75 ALA A N 1
ATOM 593 C CA . ALA A 1 75 ? 11.859 -7.887 -13.25 1 96.44 75 ALA A CA 1
ATOM 594 C C . ALA A 1 75 ? 13.109 -7.766 -12.383 1 96.44 75 ALA A C 1
ATOM 596 O O . ALA A 1 75 ? 13.953 -6.895 -12.617 1 96.44 75 ALA A O 1
ATOM 597 N N . PHE A 1 76 ? 13.305 -8.633 -11.414 1 95.62 76 PHE A N 1
ATOM 598 C CA . PHE A 1 76 ? 14.352 -8.492 -10.414 1 95.62 76 PHE A CA 1
ATOM 599 C C . PHE A 1 76 ? 15.695 -8.961 -10.961 1 95.62 76 PHE A C 1
ATOM 601 O O . PHE A 1 76 ? 16.75 -8.617 -10.43 1 95.62 76 PHE A O 1
ATOM 608 N N . LEU A 1 77 ? 15.75 -9.766 -12.078 1 96 77 LEU A N 1
ATOM 609 C CA . LEU A 1 77 ? 17 -10.281 -12.625 1 96 77 LEU A CA 1
ATOM 610 C C . LEU A 1 77 ? 17.672 -9.242 -13.531 1 96 77 LEU A C 1
ATOM 612 O O . LEU A 1 77 ? 17 -8.594 -14.336 1 96 77 LEU A O 1
ATOM 616 N N . ARG A 1 78 ? 18.891 -9.148 -13.453 1 95 78 ARG A N 1
ATOM 617 C CA . ARG A 1 78 ? 19.703 -8.125 -14.125 1 95 78 ARG A CA 1
ATOM 618 C C . ARG A 1 78 ? 19.469 -8.141 -15.633 1 95 78 ARG A C 1
ATOM 620 O O . ARG A 1 78 ? 19.359 -7.086 -16.266 1 95 78 ARG A O 1
ATOM 627 N N . LEU A 1 79 ? 19.344 -9.297 -16.297 1 95.88 79 LEU A N 1
ATOM 628 C CA . LEU A 1 79 ? 19.281 -9.414 -17.75 1 95.88 79 LEU A CA 1
ATOM 629 C C . LEU A 1 79 ? 17.906 -9.93 -18.188 1 95.88 79 LEU A C 1
ATOM 631 O O . LEU A 1 79 ? 17.781 -10.508 -19.266 1 95.88 79 LEU A O 1
ATOM 635 N N . TYR A 1 80 ? 16.953 -9.75 -17.344 1 96.56 80 TYR A N 1
ATOM 636 C CA . TYR A 1 80 ? 15.641 -10.32 -17.609 1 96.56 80 TYR A CA 1
ATOM 637 C C . TYR A 1 80 ? 14.531 -9.336 -17.266 1 96.56 80 TYR A C 1
ATOM 639 O O . TYR A 1 80 ? 13.406 -9.742 -16.969 1 96.56 80 TYR A O 1
ATOM 647 N N . GLY A 1 81 ? 14.805 -8.047 -17.188 1 96.44 81 GLY A N 1
ATOM 648 C CA . GLY A 1 81 ? 13.836 -7.008 -16.875 1 96.44 81 GLY A CA 1
ATOM 649 C C . GLY A 1 81 ? 12.734 -6.891 -17.922 1 96.44 81 GLY A C 1
ATOM 650 O O . GLY A 1 81 ? 11.562 -6.727 -17.578 1 96.44 81 GLY A O 1
ATOM 651 N N . PHE A 1 82 ? 13.125 -6.934 -19.219 1 96.5 82 PHE A N 1
ATOM 652 C CA . PHE A 1 82 ? 12.133 -6.879 -20.281 1 96.5 82 PHE A CA 1
ATOM 653 C C . PHE A 1 82 ? 11.133 -8.016 -20.156 1 96.5 82 PHE A C 1
ATOM 655 O O . PHE A 1 82 ? 9.922 -7.789 -20.109 1 96.5 82 PHE A O 1
ATOM 662 N N . SER A 1 83 ? 11.68 -9.219 -20.078 1 96.75 83 SER A N 1
ATOM 663 C CA . SER A 1 83 ? 10.828 -10.406 -20.031 1 96.75 83 SER A CA 1
ATOM 664 C C . SER A 1 83 ? 9.93 -10.398 -18.797 1 96.75 83 SER A C 1
ATOM 666 O O . SER A 1 83 ? 8.75 -10.742 -18.875 1 96.75 83 SER A O 1
ATOM 668 N N . GLY A 1 84 ? 10.523 -10.008 -17.641 1 96.38 84 GLY A N 1
ATOM 669 C CA . GLY A 1 84 ? 9.719 -9.93 -16.438 1 96.38 84 GLY A CA 1
ATOM 670 C C . GLY A 1 84 ? 8.492 -9.047 -16.594 1 96.38 84 GLY A C 1
ATOM 671 O O . GLY A 1 84 ? 7.379 -9.453 -16.266 1 96.38 84 GLY A O 1
ATOM 672 N N . MET A 1 85 ? 8.625 -7.891 -17.156 1 97.38 85 MET A N 1
ATOM 673 C CA . MET A 1 85 ? 7.551 -6.91 -17.266 1 97.38 85 MET A CA 1
ATOM 674 C C . MET A 1 85 ? 6.668 -7.199 -18.469 1 97.38 85 MET A C 1
ATOM 676 O O . MET A 1 85 ? 5.438 -7.211 -18.359 1 97.38 85 MET A O 1
ATOM 680 N N . VAL A 1 86 ? 7.234 -7.465 -19.656 1 97.19 86 VAL A N 1
ATOM 681 C CA . VAL A 1 86 ? 6.508 -7.551 -20.922 1 97.19 86 VAL A CA 1
ATOM 682 C C . VAL A 1 86 ? 5.746 -8.875 -21 1 97.19 86 VAL A C 1
ATOM 684 O O . VAL A 1 86 ? 4.605 -8.922 -21.469 1 97.19 86 VAL A O 1
ATOM 687 N N . PHE A 1 87 ? 6.371 -9.977 -20.578 1 98.06 87 PHE A N 1
ATOM 688 C CA . PHE A 1 87 ? 5.652 -11.25 -20.594 1 98.06 87 PHE A CA 1
ATOM 689 C C . PHE A 1 87 ? 4.539 -11.258 -19.562 1 98.06 87 PHE A C 1
ATOM 691 O O . PHE A 1 87 ? 3.498 -11.883 -19.75 1 98.06 87 PHE A O 1
ATOM 698 N N . ASN A 1 88 ? 4.758 -10.555 -18.391 1 98.19 88 ASN A N 1
ATOM 699 C CA . ASN A 1 88 ? 3.65 -10.336 -17.469 1 98.19 88 ASN A CA 1
ATOM 700 C C . ASN A 1 88 ? 2.479 -9.641 -18.156 1 98.19 88 ASN A C 1
ATOM 702 O O . ASN A 1 88 ? 1.329 -10.055 -18 1 98.19 88 ASN A O 1
ATOM 706 N N . PHE A 1 89 ? 2.76 -8.57 -18.891 1 98.06 89 PHE A N 1
ATOM 707 C CA . PHE A 1 89 ? 1.759 -7.77 -19.594 1 98.06 89 PHE A CA 1
ATOM 708 C C . PHE A 1 89 ? 0.989 -8.625 -20.594 1 98.06 89 PHE A C 1
ATOM 710 O O . PHE A 1 89 ? -0.244 -8.641 -20.578 1 98.06 89 PHE A O 1
ATOM 717 N N . LEU A 1 90 ? 1.713 -9.383 -21.359 1 98 90 LEU A N 1
ATOM 718 C CA . LEU A 1 90 ? 1.119 -10.25 -22.375 1 98 90 LEU A CA 1
ATOM 719 C C . LEU A 1 90 ? 0.272 -11.344 -21.734 1 98 90 LEU A C 1
ATOM 721 O O . LEU A 1 90 ? -0.891 -11.531 -22.094 1 98 90 LEU A O 1
ATOM 725 N N . THR A 1 91 ? 0.83 -12.062 -20.781 1 98.5 91 THR A N 1
ATOM 726 C CA . THR A 1 91 ? 0.165 -13.188 -20.141 1 98.5 91 THR A CA 1
ATOM 727 C C . THR A 1 91 ? -1.076 -12.727 -19.391 1 98.5 91 THR A C 1
ATOM 729 O O . THR A 1 91 ? -2.117 -13.383 -19.422 1 98.5 91 THR A O 1
ATOM 732 N N . ALA A 1 92 ? -0.978 -11.594 -18.703 1 98.62 92 ALA A N 1
ATOM 733 C CA . ALA A 1 92 ? -2.109 -11.062 -17.953 1 98.62 92 ALA A CA 1
ATOM 734 C C . ALA A 1 92 ? -3.268 -10.711 -18.875 1 98.62 92 ALA A C 1
ATOM 736 O O . ALA A 1 92 ? -4.418 -11.07 -18.609 1 98.62 92 ALA A O 1
ATOM 737 N N . THR A 1 93 ? -2.967 -9.969 -19.953 1 98.25 93 THR A N 1
ATOM 738 C CA . THR A 1 93 ? -4 -9.547 -20.906 1 98.25 93 THR A CA 1
ATOM 739 C C . THR A 1 93 ? -4.691 -10.758 -21.516 1 98.25 93 THR A C 1
ATOM 741 O O . THR A 1 93 ? -5.918 -10.797 -21.625 1 98.25 93 THR A O 1
ATOM 744 N N . PHE A 1 94 ? -3.896 -11.727 -21.891 1 98.5 94 PHE A N 1
ATOM 745 C CA . PHE A 1 94 ? -4.426 -12.961 -22.453 1 98.5 94 PHE A CA 1
ATOM 746 C C . PHE A 1 94 ? -5.309 -13.688 -21.453 1 98.5 94 PHE A C 1
ATOM 748 O O . PHE A 1 94 ? -6.426 -14.094 -21.766 1 98.5 94 PHE A O 1
ATOM 755 N N . THR A 1 95 ? -4.836 -13.836 -20.25 1 98.75 95 THR A N 1
ATOM 756 C CA . THR A 1 95 ? -5.492 -14.602 -19.203 1 98.75 95 THR A CA 1
ATOM 757 C C . THR A 1 95 ? -6.84 -13.984 -18.844 1 98.75 95 THR A C 1
ATOM 759 O O . THR A 1 95 ? -7.828 -14.695 -18.656 1 98.75 95 THR A O 1
ATOM 762 N N . ILE A 1 96 ? -6.883 -12.688 -18.703 1 98.38 96 ILE A N 1
ATOM 763 C CA . ILE A 1 96 ? -8.109 -12.016 -18.297 1 98.38 96 ILE A CA 1
ATOM 764 C C . ILE A 1 96 ? -9.203 -12.266 -19.328 1 98.38 96 ILE A C 1
ATOM 766 O O . ILE A 1 96 ? -10.344 -12.578 -18.969 1 98.38 96 ILE A O 1
ATOM 770 N N . GLN A 1 97 ? -8.906 -12.172 -20.625 1 97.75 97 GLN A N 1
ATOM 771 C CA . GLN A 1 97 ? -9.891 -12.445 -21.672 1 97.75 97 GLN A CA 1
ATOM 772 C C . GLN A 1 97 ? -10.375 -13.891 -21.609 1 97.75 97 GLN A C 1
ATOM 774 O O . GLN A 1 97 ? -11.578 -14.156 -21.703 1 97.75 97 GLN A O 1
ATOM 779 N N . TRP A 1 98 ? -9.43 -14.75 -21.438 1 98.5 98 TRP A N 1
ATOM 780 C CA . TRP A 1 98 ? -9.727 -16.172 -21.375 1 98.5 98 TRP A CA 1
ATOM 781 C C . TRP A 1 98 ? -10.562 -16.5 -20.141 1 98.5 98 TRP A C 1
ATOM 783 O O . TRP A 1 98 ? -11.508 -17.297 -20.219 1 98.5 98 TRP A O 1
ATOM 793 N N . ALA A 1 99 ? -10.289 -15.875 -19.062 1 98.69 99 ALA A N 1
ATOM 794 C CA . ALA A 1 99 ? -10.992 -16.109 -17.797 1 98.69 99 ALA A CA 1
ATOM 795 C C . ALA A 1 99 ? -12.414 -15.57 -17.844 1 98.69 99 ALA A C 1
ATOM 797 O O . ALA A 1 99 ? -13.328 -16.141 -17.25 1 98.69 99 ALA A O 1
ATOM 798 N N . ILE A 1 100 ? -12.602 -14.414 -18.531 1 98.06 100 ILE A N 1
ATOM 799 C CA . ILE A 1 100 ? -13.953 -13.883 -18.703 1 98.06 100 ILE A CA 1
ATOM 800 C C . ILE A 1 100 ? -14.852 -14.961 -19.312 1 98.06 100 ILE A C 1
ATOM 802 O O . ILE A 1 100 ? -15.977 -15.172 -18.844 1 98.06 100 ILE A O 1
ATOM 806 N N . LEU A 1 101 ? -14.359 -15.688 -20.266 1 98.06 101 LEU A N 1
ATOM 807 C CA . LEU A 1 101 ? -15.141 -16.688 -20.984 1 98.06 101 LEU A CA 1
ATOM 808 C C . LEU A 1 101 ? -15.289 -17.969 -20.156 1 98.06 101 LEU A C 1
ATOM 810 O O . LEU A 1 101 ? -16.391 -18.484 -20.016 1 98.06 101 LEU A O 1
ATOM 814 N N . MET A 1 102 ? -14.203 -18.438 -19.578 1 97.81 102 MET A N 1
ATOM 815 C CA . MET A 1 102 ? -14.227 -19.703 -18.844 1 97.81 102 MET A CA 1
ATOM 816 C C . MET A 1 102 ? -15.016 -19.578 -17.547 1 97.81 102 MET A C 1
ATOM 818 O O . MET A 1 102 ? -15.891 -20.406 -17.266 1 97.81 102 MET A O 1
ATOM 822 N N . GLN A 1 103 ? -14.695 -18.562 -16.75 1 97 103 GLN A N 1
ATOM 823 C CA . GLN A 1 103 ? -15.469 -18.328 -15.547 1 97 103 GLN A CA 1
ATOM 824 C C . GLN A 1 103 ? -16.906 -17.922 -15.875 1 97 103 GLN A C 1
ATOM 826 O O . GLN A 1 103 ? -17.844 -18.25 -15.141 1 97 103 GLN A O 1
ATOM 831 N N . GLY A 1 104 ? -17.047 -17.141 -16.984 1 95.94 104 GLY A N 1
ATOM 832 C CA . GLY A 1 104 ? -18.375 -16.766 -17.453 1 95.94 104 GLY A CA 1
ATOM 833 C C . GLY A 1 104 ? -19.266 -17.969 -17.703 1 95.94 104 GLY A C 1
ATOM 834 O O . GLY A 1 104 ? -20.422 -17.984 -17.281 1 95.94 104 GLY A O 1
ATOM 835 N N . TYR A 1 105 ? -18.766 -18.938 -18.281 1 94.94 105 TYR A N 1
ATOM 836 C CA . TYR A 1 105 ? -19.547 -20.125 -18.609 1 94.94 105 TYR A CA 1
ATOM 837 C C . TYR A 1 105 ? -19.906 -20.906 -17.344 1 94.94 105 TYR A C 1
ATOM 839 O O . TYR A 1 105 ? -21.047 -21.359 -17.188 1 94.94 105 TYR A O 1
ATOM 847 N N . PHE A 1 106 ? -19.031 -20.953 -16.391 1 93.44 106 PHE A N 1
ATOM 848 C CA . PHE A 1 106 ? -19.234 -21.812 -15.234 1 93.44 106 PHE A CA 1
ATOM 849 C C . PHE A 1 106 ? -19.969 -21.062 -14.125 1 93.44 106 PHE A C 1
ATOM 851 O O . PHE A 1 106 ? -20.703 -21.672 -13.352 1 93.44 106 PHE A O 1
ATOM 858 N N . GLN A 1 107 ? -19.812 -19.734 -14.109 1 90.62 107 GLN A N 1
ATOM 859 C CA . GLN A 1 107 ? -20.281 -19.031 -12.914 1 90.62 107 GLN A CA 1
ATOM 860 C C . GLN A 1 107 ? -21.281 -17.938 -13.281 1 90.62 107 GLN A C 1
ATOM 862 O O . GLN A 1 107 ? -22.109 -17.547 -12.453 1 90.62 107 GLN A O 1
ATOM 867 N N . PHE A 1 108 ? -21.25 -17.469 -14.5 1 91.31 108 PHE A N 1
ATOM 868 C CA . PHE A 1 108 ? -22.031 -16.281 -14.82 1 91.31 108 PHE A CA 1
ATOM 869 C C . PHE A 1 108 ? -22.906 -16.531 -16.047 1 91.31 108 PHE A C 1
ATOM 871 O O . PHE A 1 108 ? -23.219 -15.602 -16.797 1 91.31 108 PHE A O 1
ATOM 878 N N . TYR A 1 109 ? -23.219 -17.75 -16.266 1 93.5 109 TYR A N 1
ATOM 879 C CA . TYR A 1 109 ? -23.953 -18.156 -17.453 1 93.5 109 TYR A CA 1
ATOM 880 C C . TYR A 1 109 ? -25.422 -18.359 -17.141 1 93.5 109 TYR A C 1
ATOM 882 O O . TYR A 1 109 ? -25.781 -19.125 -16.234 1 93.5 109 TYR A O 1
ATOM 890 N N . SER A 1 110 ? -26.266 -17.625 -17.781 1 94.12 110 SER A N 1
ATOM 891 C CA . SER A 1 110 ? -27.719 -17.797 -17.688 1 94.12 110 SER A CA 1
ATOM 892 C C . SER A 1 110 ? -28.391 -17.422 -19.016 1 94.12 110 SER A C 1
ATOM 894 O O . SER A 1 110 ? -27.922 -16.516 -19.719 1 94.12 110 SER A O 1
ATOM 896 N N . ASP A 1 111 ? -29.484 -18.109 -19.328 1 94.56 111 ASP A N 1
ATOM 897 C CA . ASP A 1 111 ? -30.266 -17.875 -20.531 1 94.56 111 ASP A CA 1
ATOM 898 C C . ASP A 1 111 ? -29.406 -17.938 -21.797 1 94.56 111 ASP A C 1
ATOM 900 O O . ASP A 1 111 ? -29.5 -17.078 -22.672 1 94.56 111 ASP A O 1
ATOM 904 N N . GLY A 1 112 ? -28.375 -18.797 -21.797 1 95.81 112 GLY A N 1
ATOM 905 C CA . GLY A 1 112 ? -27.562 -19.078 -22.969 1 95.81 112 GLY A CA 1
ATOM 906 C C . GLY A 1 112 ? -26.453 -18.094 -23.188 1 95.81 112 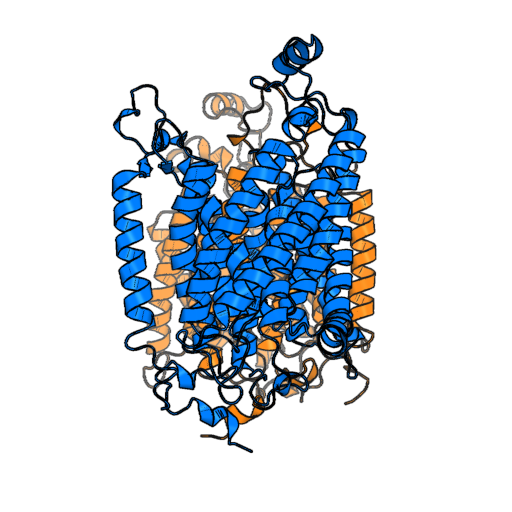GLY A C 1
ATOM 907 O O . GLY A 1 112 ? -25.766 -18.109 -24.219 1 95.81 112 GLY A O 1
ATOM 908 N N . LYS A 1 113 ? -26.281 -17.188 -22.234 1 97.62 113 LYS A N 1
ATOM 909 C CA . LYS A 1 113 ? -25.281 -16.141 -22.422 1 97.62 113 LYS A CA 1
ATOM 910 C C . LYS A 1 113 ? -24.484 -15.914 -21.141 1 97.62 113 LYS A C 1
ATOM 912 O O . LYS A 1 113 ? -24.953 -16.234 -20.047 1 97.62 113 LYS A O 1
ATOM 917 N N . ILE A 1 114 ? -23.328 -15.445 -21.281 1 97.75 114 ILE A N 1
ATOM 918 C CA . ILE A 1 114 ? -22.531 -14.891 -20.188 1 97.75 114 ILE A CA 1
ATOM 919 C C . ILE A 1 114 ? -22.891 -13.422 -19.984 1 97.75 114 ILE A C 1
ATOM 921 O O . ILE A 1 114 ? -22.797 -12.617 -20.922 1 97.75 114 ILE A O 1
ATOM 925 N N . HIS A 1 115 ? -23.297 -13.008 -18.859 1 96.62 115 HIS A N 1
ATOM 926 C CA . HIS A 1 115 ? -23.688 -11.633 -18.578 1 96.62 115 HIS A CA 1
ATOM 927 C C . HIS A 1 115 ? -22.547 -10.844 -17.953 1 96.62 115 HIS A C 1
ATOM 929 O O . HIS A 1 115 ? -22.203 -11.062 -16.781 1 96.62 115 HIS A O 1
ATOM 935 N N . LEU A 1 116 ? -22.047 -9.898 -18.688 1 96.81 116 LEU A N 1
ATOM 936 C CA . LEU A 1 116 ? -20.766 -9.25 -18.406 1 96.81 116 LEU A CA 1
ATOM 937 C C . LEU A 1 116 ? -20.984 -7.93 -17.672 1 96.81 116 LEU A C 1
ATOM 939 O O . LEU A 1 116 ? -21.781 -7.094 -18.109 1 96.81 116 LEU A O 1
ATOM 943 N N . GLY A 1 117 ? -20.422 -7.781 -16.594 1 96.12 117 GLY A N 1
ATOM 944 C CA . GLY A 1 117 ? -20.266 -6.562 -15.812 1 96.12 117 GLY A CA 1
ATOM 945 C C . GLY A 1 117 ? -18.875 -6.422 -15.203 1 96.12 117 GLY A C 1
ATOM 946 O O . GLY A 1 117 ? -18 -7.254 -15.438 1 96.12 117 GLY A O 1
ATOM 947 N N . VAL A 1 118 ? -18.625 -5.375 -14.375 1 96.69 118 VAL A N 1
ATOM 948 C CA . VAL A 1 118 ? -17.312 -5.121 -13.789 1 96.69 118 VAL A CA 1
ATOM 949 C C . VAL A 1 118 ? -16.953 -6.254 -12.828 1 96.69 118 VAL A C 1
ATOM 951 O O . VAL A 1 118 ? -15.773 -6.621 -12.711 1 96.69 118 VAL A O 1
ATOM 954 N N . ILE A 1 119 ? -17.938 -6.824 -12.281 1 95.62 119 ILE A N 1
ATOM 955 C CA . ILE A 1 119 ? -17.688 -7.918 -11.344 1 95.62 119 ILE A CA 1
ATOM 956 C C . ILE A 1 119 ? -17.047 -9.094 -12.078 1 95.62 119 ILE A C 1
ATOM 958 O O . ILE A 1 119 ? -16.234 -9.82 -11.516 1 95.62 119 ILE A O 1
ATOM 962 N N . ASN A 1 120 ? -17.406 -9.32 -13.367 1 97 120 ASN A N 1
ATOM 963 C CA . ASN A 1 120 ? -16.797 -10.375 -14.164 1 97 120 ASN A CA 1
ATOM 964 C C . ASN A 1 120 ? -15.32 -10.078 -14.438 1 97 120 ASN A C 1
ATOM 966 O O . ASN A 1 120 ? -14.492 -10.992 -14.422 1 97 120 ASN A O 1
ATOM 970 N N . LEU A 1 121 ? -15.055 -8.812 -14.719 1 97.5 121 LEU A N 1
ATOM 971 C CA . LEU A 1 121 ? -13.664 -8.414 -14.938 1 97.5 121 LEU A CA 1
ATOM 972 C C . LEU A 1 121 ? -12.836 -8.633 -13.68 1 97.5 121 LEU A C 1
ATOM 974 O O . LEU A 1 121 ? -11.688 -9.094 -13.758 1 97.5 121 LEU A O 1
ATOM 978 N N . LEU A 1 122 ? -13.406 -8.297 -12.602 1 97.06 122 LEU A N 1
ATOM 979 C CA . LEU A 1 122 ? -12.727 -8.469 -11.32 1 97.06 122 LEU A CA 1
ATOM 980 C C . LEU A 1 122 ? -12.43 -9.945 -11.062 1 97.06 122 LEU A C 1
ATOM 982 O O . LEU A 1 122 ? -11.32 -10.297 -10.648 1 97.06 122 LEU A O 1
ATOM 986 N N . ASN A 1 123 ? -13.375 -10.805 -11.266 1 97.25 123 ASN A N 1
ATOM 987 C CA . ASN A 1 123 ? -13.148 -12.234 -11.117 1 97.25 123 ASN A CA 1
ATOM 988 C C . ASN A 1 123 ? -12.07 -12.734 -12.078 1 97.25 123 ASN A C 1
ATOM 990 O O . ASN A 1 123 ? -11.242 -13.57 -11.711 1 97.25 123 ASN A O 1
ATOM 994 N N . ALA A 1 124 ? -12.102 -12.25 -13.266 1 98.38 124 ALA A N 1
ATOM 995 C CA . ALA A 1 124 ? -11.094 -12.617 -14.25 1 98.38 124 ALA A CA 1
ATOM 996 C C . ALA A 1 124 ? -9.703 -12.172 -13.805 1 98.38 124 ALA A C 1
ATOM 998 O O . ALA A 1 124 ? -8.711 -12.844 -14.078 1 98.38 124 ALA A O 1
ATOM 999 N N . GLU A 1 125 ? -9.641 -11.031 -13.156 1 98.19 125 GLU A N 1
ATOM 1000 C CA . GLU A 1 125 ? -8.375 -10.562 -12.602 1 98.19 125 GLU A CA 1
ATOM 1001 C C . GLU A 1 125 ? -7.844 -11.516 -11.539 1 98.19 125 GLU A C 1
ATOM 1003 O O . GLU A 1 125 ? -6.633 -11.727 -11.43 1 98.19 125 GLU A O 1
ATOM 1008 N N . PHE A 1 126 ? -8.703 -12.086 -10.781 1 97.94 126 PHE A N 1
ATOM 1009 C CA . PHE A 1 126 ? -8.273 -13.039 -9.766 1 97.94 126 PHE A CA 1
ATOM 1010 C C . PHE A 1 126 ? -7.75 -14.32 -10.414 1 97.94 126 PHE A C 1
ATOM 1012 O O . PHE A 1 126 ? -6.77 -14.906 -9.938 1 97.94 126 PHE A O 1
ATOM 1019 N N . ALA A 1 127 ? -8.43 -14.719 -11.445 1 98.44 127 ALA A N 1
ATOM 1020 C CA . ALA A 1 127 ? -7.895 -15.836 -12.219 1 98.44 127 ALA A CA 1
ATOM 1021 C C . ALA A 1 127 ? -6.52 -15.5 -12.789 1 98.44 127 ALA A C 1
ATOM 1023 O O . ALA A 1 127 ? -5.637 -16.359 -12.852 1 98.44 127 ALA A O 1
ATOM 1024 N N . CYS A 1 128 ? -6.418 -14.305 -13.25 1 98.69 128 CYS A N 1
ATOM 1025 C CA . CYS A 1 128 ? -5.137 -13.836 -13.766 1 98.69 128 CYS A CA 1
ATOM 1026 C C . CYS A 1 128 ? -4.062 -13.891 -12.688 1 98.69 128 CYS A C 1
ATOM 1028 O O . CYS A 1 128 ? -2.932 -14.297 -12.953 1 98.69 128 CYS A O 1
ATOM 1030 N N . ALA A 1 129 ? -4.414 -13.461 -11.516 1 98.56 129 ALA A N 1
ATOM 1031 C CA . ALA A 1 129 ? -3.473 -13.539 -10.398 1 98.56 129 ALA A CA 1
ATOM 1032 C C . ALA A 1 129 ? -3.01 -14.977 -10.18 1 98.56 129 ALA A C 1
ATOM 1034 O O . ALA A 1 129 ? -1.837 -15.227 -9.891 1 98.56 129 ALA A O 1
ATOM 1035 N N . VAL A 1 130 ? -3.889 -15.922 -10.281 1 98.81 130 VAL A N 1
ATOM 1036 C CA . VAL A 1 130 ? -3.562 -17.344 -10.156 1 98.81 130 VAL A CA 1
ATOM 1037 C C . VAL A 1 130 ? -2.477 -17.703 -11.164 1 98.81 130 VAL A C 1
ATOM 1039 O O . VAL A 1 130 ? -1.461 -18.312 -10.797 1 98.81 130 VAL A O 1
ATOM 1042 N N . VAL A 1 131 ? -2.641 -17.281 -12.344 1 98.88 131 VAL A N 1
ATOM 1043 C CA . VAL A 1 131 ? -1.715 -17.625 -13.422 1 98.88 131 VAL A CA 1
ATOM 1044 C C . VAL A 1 131 ? -0.374 -16.938 -13.188 1 98.88 131 VAL A C 1
ATOM 1046 O O . VAL A 1 131 ? 0.684 -17.531 -13.43 1 98.88 131 VAL A O 1
ATOM 1049 N N . LEU A 1 132 ? -0.434 -15.719 -12.75 1 98.69 132 LEU A N 1
ATOM 1050 C CA . LEU A 1 132 ? 0.8 -14.961 -12.57 1 98.69 132 LEU A CA 1
ATOM 1051 C C . LEU A 1 132 ? 1.604 -15.5 -11.391 1 98.69 132 LEU A C 1
ATOM 1053 O O . LEU A 1 132 ? 2.836 -15.477 -11.414 1 98.69 132 LEU A O 1
ATOM 1057 N N . ILE A 1 133 ? 0.938 -16 -10.344 1 98.62 133 ILE A N 1
ATOM 1058 C CA . ILE A 1 133 ? 1.636 -16.672 -9.258 1 98.62 133 ILE A CA 1
ATOM 1059 C C . ILE A 1 133 ? 2.344 -17.922 -9.781 1 98.62 133 ILE A C 1
ATOM 1061 O O . ILE A 1 133 ? 3.535 -18.109 -9.531 1 98.62 133 ILE A O 1
ATOM 1065 N N . SER A 1 134 ? 1.665 -18.734 -10.555 1 98.62 134 SER A N 1
ATOM 1066 C CA . SER A 1 134 ? 2.264 -19.938 -11.133 1 98.62 134 SER A CA 1
ATOM 1067 C C . SER A 1 134 ? 3.41 -19.578 -12.078 1 98.62 134 SER A C 1
ATOM 1069 O O . SER A 1 134 ? 4.383 -20.328 -12.188 1 98.62 134 SER A O 1
ATOM 1071 N N . PHE A 1 135 ? 3.193 -18.469 -12.75 1 97.75 135 PHE A N 1
ATOM 1072 C CA . PHE A 1 135 ? 4.234 -17.938 -13.625 1 97.75 135 PHE A CA 1
ATOM 1073 C C . PHE A 1 135 ? 5.547 -17.766 -12.859 1 97.75 135 PHE A C 1
ATOM 1075 O O . PHE A 1 135 ? 6.621 -18.016 -13.406 1 97.75 135 PHE A O 1
ATOM 1082 N N . GLY A 1 136 ? 5.531 -17.453 -11.648 1 97.62 136 GLY A N 1
ATOM 1083 C CA . GLY A 1 136 ? 6.707 -17.281 -10.812 1 97.62 136 GLY A CA 1
ATOM 1084 C C . GLY A 1 136 ? 7.539 -18.547 -10.68 1 97.62 136 GLY A C 1
ATOM 1085 O O . GLY A 1 136 ? 8.758 -18.484 -10.5 1 97.62 136 GLY A O 1
ATOM 1086 N N . ALA A 1 137 ? 6.922 -19.688 -10.789 1 97.69 137 ALA A N 1
ATOM 1087 C CA . ALA A 1 137 ? 7.625 -20.969 -10.633 1 97.69 137 ALA A CA 1
ATOM 1088 C C . ALA A 1 137 ? 8.516 -21.25 -11.836 1 97.69 137 ALA A C 1
ATOM 1090 O O . ALA A 1 137 ? 9.531 -21.938 -11.711 1 97.69 137 ALA A O 1
ATOM 1091 N N . VAL A 1 138 ? 8.195 -20.703 -13 1 97.81 138 VAL A N 1
ATOM 1092 C CA . VAL A 1 138 ? 8.898 -21.094 -14.219 1 97.81 138 VAL A CA 1
ATOM 1093 C C . VAL A 1 138 ? 9.602 -19.875 -14.82 1 97.81 138 VAL A C 1
ATOM 1095 O O . VAL A 1 138 ? 10.031 -19.906 -15.969 1 97.81 138 VAL A O 1
ATOM 1098 N N . LEU A 1 139 ? 9.688 -18.859 -14.086 1 96.62 139 LEU A N 1
ATOM 1099 C CA . LEU A 1 139 ? 10.281 -17.594 -14.547 1 96.62 139 LEU A CA 1
ATOM 1100 C C . LEU A 1 139 ? 11.695 -17.828 -15.07 1 96.62 139 LEU A C 1
ATOM 1102 O O . LEU A 1 139 ? 12.508 -18.484 -14.414 1 96.62 139 LEU A O 1
ATOM 1106 N N . GLY A 1 140 ? 11.992 -17.266 -16.219 1 96 140 GLY A N 1
ATOM 1107 C CA . GLY A 1 140 ? 13.352 -17.234 -16.75 1 96 140 GLY A CA 1
ATOM 1108 C C . GLY A 1 140 ? 13.703 -18.469 -17.562 1 96 140 GLY A C 1
ATOM 1109 O O . GLY A 1 140 ? 14.711 -18.5 -18.266 1 96 140 GLY A O 1
ATOM 1110 N N . LYS A 1 141 ? 12.859 -19.484 -17.547 1 95.06 141 LYS A N 1
ATOM 1111 C CA . LYS A 1 141 ? 13.227 -20.719 -18.25 1 95.06 141 LYS A CA 1
ATOM 1112 C C . LYS A 1 141 ? 12.164 -21.109 -19.266 1 95.06 141 LYS A C 1
ATOM 1114 O O . LYS A 1 141 ? 12.18 -22.234 -19.781 1 95.06 141 LYS A O 1
ATOM 1119 N N . THR A 1 142 ? 11.203 -20.281 -19.438 1 97.25 142 THR A N 1
ATOM 1120 C CA . THR A 1 142 ? 10.141 -20.547 -20.391 1 97.25 142 THR A CA 1
ATOM 1121 C C . THR A 1 142 ? 10.023 -19.391 -21.406 1 97.25 142 THR A C 1
ATOM 1123 O O . THR A 1 142 ? 10.43 -18.266 -21.125 1 97.25 142 THR A O 1
ATOM 1126 N N . SER A 1 143 ? 9.516 -19.734 -22.609 1 97.62 143 SER A N 1
ATOM 1127 C CA . SER A 1 143 ? 9.258 -18.75 -23.641 1 97.62 143 SER A CA 1
ATOM 1128 C C . SER A 1 143 ? 7.891 -18.094 -23.469 1 97.62 143 SER A C 1
ATOM 1130 O O . SER A 1 143 ? 7.051 -18.609 -22.719 1 97.62 143 SER A O 1
ATOM 1132 N N . PRO A 1 144 ? 7.613 -16.906 -24.125 1 97.56 144 PRO A N 1
ATOM 1133 C CA . PRO A 1 144 ? 6.273 -16.312 -24.047 1 97.56 144 PRO A CA 1
ATOM 1134 C C . PRO A 1 144 ? 5.199 -17.219 -24.641 1 97.56 144 PRO A C 1
ATOM 1136 O O . PRO A 1 144 ? 4.047 -17.188 -24.203 1 97.56 144 PRO A O 1
ATOM 1139 N N . VAL A 1 145 ? 5.574 -18.062 -25.641 1 98 145 VAL A N 1
ATOM 1140 C CA . VAL A 1 145 ? 4.633 -19.016 -26.219 1 98 145 VAL A CA 1
ATOM 1141 C C . VAL A 1 145 ? 4.25 -20.062 -25.172 1 98 145 VAL A C 1
ATOM 1143 O O . VAL A 1 145 ? 3.07 -20.391 -25.016 1 98 145 VAL A O 1
ATOM 1146 N N . GLN A 1 146 ? 5.234 -20.609 -24.5 1 98.5 146 GLN A N 1
ATOM 1147 C CA . GLN A 1 146 ? 4.977 -21.562 -23.422 1 98.5 146 GLN A CA 1
ATOM 1148 C C . GLN A 1 146 ? 4.082 -20.953 -22.344 1 98.5 146 GLN A C 1
ATOM 1150 O O . GLN A 1 146 ? 3.182 -21.625 -21.828 1 98.5 146 GLN A O 1
ATOM 1155 N N . LEU A 1 147 ? 4.305 -19.703 -21.984 1 98.5 147 LEU A N 1
ATOM 1156 C CA . LEU A 1 147 ? 3.52 -19.031 -20.953 1 98.5 147 LEU A CA 1
ATOM 1157 C C . LEU A 1 147 ? 2.059 -18.906 -21.375 1 98.5 147 LEU A C 1
ATOM 1159 O O . LEU A 1 147 ? 1.153 -19.078 -20.562 1 98.5 147 LEU A O 1
ATOM 1163 N N . LEU A 1 148 ? 1.816 -18.531 -22.594 1 98.5 148 LEU A N 1
ATOM 1164 C CA . LEU A 1 148 ? 0.449 -18.406 -23.094 1 98.5 148 LEU A CA 1
ATOM 1165 C C . LEU A 1 148 ? -0.247 -19.766 -23.094 1 98.5 148 LEU A C 1
ATOM 1167 O O . LEU A 1 148 ? -1.431 -19.859 -22.75 1 98.5 148 LEU A O 1
ATOM 1171 N N . VAL A 1 149 ? 0.467 -20.859 -23.469 1 98.62 149 VAL A N 1
ATOM 1172 C CA . VAL A 1 149 ? -0.109 -22.188 -23.438 1 98.62 149 VAL A CA 1
ATOM 1173 C C . VAL A 1 149 ? -0.4 -22.594 -21.984 1 98.62 149 VAL A C 1
ATOM 1175 O O . VAL A 1 149 ? -1.425 -23.219 -21.703 1 98.62 149 VAL A O 1
ATOM 1178 N N . MET A 1 150 ? 0.507 -22.266 -21.109 1 98.81 150 MET A N 1
ATOM 1179 C CA . MET A 1 150 ? 0.273 -22.516 -19.703 1 98.81 150 MET A CA 1
ATOM 1180 C C . MET A 1 150 ? -1.008 -21.844 -19.219 1 98.81 150 MET A C 1
ATOM 1182 O O . MET A 1 150 ? -1.833 -22.469 -18.547 1 98.81 150 MET A O 1
ATOM 1186 N N . ALA A 1 151 ? -1.167 -20.578 -19.562 1 98.81 151 ALA A N 1
ATOM 1187 C CA . ALA A 1 151 ? -2.371 -19.844 -19.188 1 98.81 151 ALA A CA 1
ATOM 1188 C C . ALA A 1 151 ? -3.613 -20.453 -19.828 1 98.81 151 ALA A C 1
ATOM 1190 O O . ALA A 1 151 ? -4.66 -20.547 -19.188 1 98.81 151 ALA A O 1
ATOM 1191 N N . LEU A 1 152 ? -3.518 -20.828 -21.078 1 98.75 152 LEU A N 1
ATOM 1192 C CA . LEU A 1 152 ? -4.617 -21.438 -21.828 1 98.75 152 LEU A CA 1
ATOM 1193 C C . LEU A 1 152 ? -5.129 -22.688 -21.109 1 98.75 152 LEU A C 1
ATOM 1195 O O . LEU A 1 152 ? -6.336 -22.938 -21.078 1 98.75 152 LEU A O 1
ATOM 1199 N N . LEU A 1 153 ? -4.238 -23.453 -20.547 1 98.88 153 LEU A N 1
ATOM 1200 C CA . LEU A 1 153 ? -4.609 -24.719 -19.906 1 98.88 153 LEU A CA 1
ATOM 1201 C C . LEU A 1 153 ? -4.969 -24.5 -18.453 1 98.88 153 LEU A C 1
ATOM 1203 O O . LEU A 1 153 ? -5.879 -25.141 -17.922 1 98.88 153 LEU A O 1
ATOM 1207 N N . GLU A 1 154 ? -4.273 -23.609 -17.781 1 98.94 154 GLU A N 1
ATOM 1208 C CA . GLU A 1 154 ? -4.453 -23.391 -16.359 1 98.94 154 GLU A CA 1
ATOM 1209 C C . GLU A 1 154 ? -5.816 -22.766 -16.062 1 98.94 154 GLU A C 1
ATOM 1211 O O . GLU A 1 154 ? -6.469 -23.141 -15.078 1 98.94 154 GLU A O 1
ATOM 1216 N N . VAL A 1 155 ? -6.258 -21.812 -16.875 1 98.81 155 VAL A N 1
ATOM 1217 C CA . VAL A 1 155 ? -7.48 -21.062 -16.609 1 98.81 155 VAL A CA 1
ATOM 1218 C C . VAL A 1 155 ? -8.672 -22.016 -16.578 1 98.81 155 VAL A C 1
ATOM 1220 O O . VAL A 1 155 ? -9.484 -21.984 -15.648 1 98.81 155 VAL A O 1
ATOM 1223 N N . PRO A 1 156 ? -8.852 -22.984 -17.531 1 98.62 156 PRO A N 1
ATOM 1224 C CA . PRO A 1 156 ? -9.977 -23.922 -17.438 1 98.62 156 PRO A CA 1
ATOM 1225 C C . PRO A 1 156 ? -9.867 -24.859 -16.234 1 98.62 156 PRO A C 1
ATOM 1227 O O . PRO A 1 156 ? -10.883 -25.172 -15.602 1 98.62 156 PRO A O 1
ATOM 1230 N N . ILE A 1 157 ? -8.695 -25.328 -15.953 1 98.75 157 ILE A N 1
ATOM 1231 C CA . ILE A 1 157 ? -8.516 -26.203 -14.797 1 98.75 157 ILE A CA 1
ATOM 1232 C C . ILE A 1 157 ? -8.898 -25.453 -13.523 1 98.75 157 ILE A C 1
ATOM 1234 O O . ILE A 1 157 ? -9.586 -26.016 -12.648 1 98.75 157 ILE A O 1
ATOM 1238 N N . PHE A 1 158 ? -8.469 -24.234 -13.406 1 98.75 158 PHE A N 1
ATOM 1239 C CA . PHE A 1 158 ? -8.828 -23.391 -12.273 1 98.75 158 PHE A CA 1
ATOM 1240 C C . PHE A 1 158 ? -10.336 -23.172 -12.211 1 98.75 158 PHE A C 1
ATOM 1242 O O . PHE A 1 158 ? -10.945 -23.328 -11.148 1 98.75 158 PHE A O 1
ATOM 1249 N N . ALA A 1 159 ? -10.906 -22.75 -13.352 1 98.31 159 ALA A N 1
ATOM 1250 C CA . ALA A 1 159 ? -12.328 -22.422 -13.398 1 98.31 159 ALA A CA 1
ATOM 1251 C C . ALA A 1 159 ? -13.18 -23.625 -13 1 98.31 159 ALA A C 1
ATOM 1253 O O . ALA A 1 159 ? -14.164 -23.469 -12.273 1 98.31 159 ALA A O 1
ATOM 1254 N N . VAL A 1 160 ? -12.82 -24.812 -13.469 1 98.06 160 VAL A N 1
ATOM 1255 C CA . VAL A 1 160 ? -13.555 -26.031 -13.133 1 98.06 160 VAL A CA 1
ATOM 1256 C C . VAL A 1 160 ? -13.375 -26.359 -11.656 1 98.06 160 VAL A C 1
ATOM 1258 O O . VAL A 1 160 ? -14.328 -26.734 -10.977 1 98.06 160 VAL A O 1
ATOM 1261 N N . THR A 1 161 ? -12.148 -26.25 -11.164 1 98.5 161 THR A N 1
ATOM 1262 C CA . THR A 1 161 ? -11.883 -26.5 -9.75 1 98.5 161 THR A CA 1
ATOM 1263 C C . THR A 1 161 ? -12.672 -25.516 -8.875 1 98.5 161 THR A C 1
ATOM 1265 O O . THR A 1 161 ? -13.289 -25.922 -7.891 1 98.5 161 THR A O 1
ATOM 1268 N N . GLU A 1 162 ? -12.562 -24.266 -9.203 1 98 162 GLU A N 1
ATOM 1269 C CA . GLU A 1 162 ? -13.312 -23.234 -8.484 1 98 162 GLU A CA 1
ATOM 1270 C C . GLU A 1 162 ? -14.805 -23.547 -8.469 1 98 162 GLU A C 1
ATOM 1272 O O . GLU A 1 162 ? -15.445 -23.484 -7.418 1 98 162 GLU A O 1
ATOM 1277 N N . TRP A 1 163 ? -15.336 -23.859 -9.633 1 97.19 163 TRP A N 1
ATOM 1278 C CA . TRP A 1 163 ? -16.75 -24.188 -9.773 1 97.19 163 TRP A CA 1
ATOM 1279 C C . TRP A 1 163 ? -17.125 -25.375 -8.898 1 97.19 163 TRP A C 1
ATOM 1281 O O . TRP A 1 163 ? -18.125 -25.344 -8.18 1 97.19 163 TRP A O 1
ATOM 1291 N N . ALA A 1 164 ? -16.375 -26.438 -8.953 1 97.94 164 ALA A N 1
ATOM 1292 C CA . ALA A 1 164 ? -16.672 -27.656 -8.203 1 97.94 164 ALA A CA 1
ATOM 1293 C C . ALA A 1 164 ? -16.625 -27.391 -6.703 1 97.94 164 ALA A C 1
ATOM 1295 O O . ALA A 1 164 ? -17.5 -27.875 -5.965 1 97.94 164 ALA A O 1
ATOM 1296 N N . VAL A 1 165 ? -15.633 -26.672 -6.227 1 98.19 165 VAL A N 1
ATOM 1297 C CA . VAL A 1 165 ? -15.477 -26.391 -4.805 1 98.19 165 VAL A CA 1
ATOM 1298 C C . VAL A 1 165 ? -16.625 -25.5 -4.32 1 98.19 165 VAL A C 1
ATOM 1300 O O . VAL A 1 165 ? -17.219 -25.766 -3.271 1 98.19 165 VAL A O 1
ATOM 1303 N N . LEU A 1 166 ? -16.953 -24.484 -5.07 1 95.94 166 LEU A N 1
ATOM 1304 C CA . LEU A 1 166 ? -17.984 -23.562 -4.656 1 95.94 166 LEU A CA 1
ATOM 1305 C C . LEU A 1 166 ? -19.375 -24.188 -4.754 1 95.94 166 LEU A C 1
ATOM 1307 O O . LEU A 1 166 ? -20.25 -23.922 -3.928 1 95.94 166 LEU A O 1
ATOM 1311 N N . LYS A 1 167 ? -19.578 -25.016 -5.77 1 95.56 167 LYS A N 1
ATOM 1312 C CA . LYS A 1 167 ? -20.891 -25.609 -5.996 1 95.56 167 LYS A CA 1
ATOM 1313 C C . LYS A 1 167 ? -21.141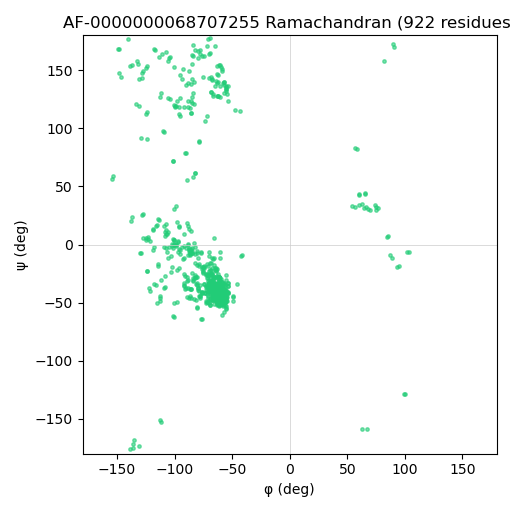 -26.781 -5.059 1 95.56 167 LYS A C 1
ATOM 1315 O O . LYS A 1 167 ? -22.234 -26.938 -4.516 1 95.56 167 LYS A O 1
ATOM 1320 N N . TYR A 1 168 ? -20.156 -27.578 -4.82 1 97.06 168 TYR A N 1
ATOM 1321 C CA . TYR A 1 168 ? -20.406 -28.844 -4.141 1 97.06 168 TYR A CA 1
ATOM 1322 C C . TYR A 1 168 ? -19.859 -28.812 -2.719 1 97.06 168 TYR A C 1
ATOM 1324 O O . TYR A 1 168 ? -20.469 -29.391 -1.808 1 97.06 168 TYR A O 1
ATOM 1332 N N . LEU A 1 169 ? -18.734 -28.188 -2.447 1 97.62 169 LEU A N 1
ATOM 1333 C CA . LEU A 1 169 ? -18.172 -28.156 -1.104 1 97.62 169 LEU A CA 1
ATOM 1334 C C . LEU A 1 169 ? -18.656 -26.922 -0.343 1 97.62 169 LEU A C 1
ATOM 1336 O O . LEU A 1 169 ? -18.844 -26.969 0.874 1 97.62 169 LEU A O 1
ATOM 1340 N N . LYS A 1 170 ? -18.844 -25.766 -1.068 1 97.19 170 LYS A N 1
ATOM 1341 C CA . LYS A 1 170 ? -19.453 -24.562 -0.511 1 97.19 170 LYS A CA 1
ATOM 1342 C C . LYS A 1 170 ? -18.672 -24.062 0.706 1 97.19 170 LYS A C 1
ATOM 1344 O O . LYS A 1 170 ? -19.141 -24.188 1.839 1 97.19 170 LYS A O 1
ATOM 1349 N N . ILE A 1 171 ? -17.656 -23.375 0.514 1 97.5 171 ILE A N 1
ATOM 1350 C CA . ILE A 1 171 ? -16.703 -23.016 1.562 1 97.5 171 ILE A CA 1
ATOM 1351 C C . ILE A 1 171 ? -16.672 -21.5 1.735 1 97.5 171 ILE A C 1
ATOM 1353 O O . ILE A 1 171 ? -17.297 -20.781 0.954 1 97.5 171 ILE A O 1
ATOM 1357 N N . ASN A 1 172 ? -16.047 -21.062 2.816 1 96.38 172 ASN A N 1
ATOM 1358 C CA . ASN A 1 172 ? -15.648 -19.688 3.027 1 96.38 172 ASN A CA 1
ATOM 1359 C C . ASN A 1 172 ? -14.172 -19.469 2.699 1 96.38 172 ASN A C 1
ATOM 1361 O O . ASN A 1 172 ? -13.305 -20.094 3.318 1 96.38 172 ASN A O 1
ATOM 1365 N N . ASP A 1 173 ? -13.875 -18.641 1.775 1 96.25 173 ASP A N 1
ATOM 1366 C CA . ASP A 1 173 ? -12.523 -18.391 1.295 1 96.25 173 ASP A CA 1
ATOM 1367 C C . ASP A 1 173 ? -12.398 -17 0.697 1 96.25 173 ASP A C 1
ATOM 1369 O O . ASP A 1 173 ? -11.953 -16.828 -0.441 1 96.25 173 ASP A O 1
ATOM 1373 N N . ALA A 1 174 ? -12.734 -15.984 1.497 1 93.81 174 ALA A N 1
ATOM 1374 C CA . ALA A 1 174 ? -12.891 -14.617 1.015 1 93.81 174 ALA A CA 1
ATOM 1375 C C . ALA A 1 174 ? -11.594 -14.094 0.408 1 93.81 174 ALA A C 1
ATOM 1377 O O . ALA A 1 174 ? -11.609 -13.445 -0.643 1 93.81 174 ALA A O 1
ATOM 1378 N N . GLY A 1 175 ? -10.461 -14.328 0.959 1 95.25 175 GLY A N 1
ATOM 1379 C CA . GLY A 1 175 ? -9.188 -13.836 0.475 1 95.25 175 GLY A CA 1
ATOM 1380 C C . GLY A 1 175 ? -8.539 -14.758 -0.539 1 95.25 175 GLY A C 1
ATOM 1381 O O . GLY A 1 175 ? -7.422 -14.492 -1 1 95.25 175 GLY A O 1
ATOM 1382 N N . GLY A 1 176 ? -9.164 -15.891 -0.887 1 97.75 176 GLY A N 1
ATOM 1383 C CA . GLY A 1 176 ? -8.688 -16.797 -1.916 1 97.75 176 GLY A CA 1
ATOM 1384 C C . GLY A 1 176 ? -7.496 -17.625 -1.47 1 97.75 176 GLY A C 1
ATOM 1385 O O . GLY A 1 176 ? -6.582 -17.891 -2.256 1 97.75 176 GLY A O 1
ATOM 1386 N N . SER A 1 177 ? -7.414 -17.953 -0.22 1 98.56 177 SER A N 1
ATOM 1387 C CA . SER A 1 177 ? -6.289 -18.734 0.282 1 98.56 177 SER A CA 1
ATOM 1388 C C . SER A 1 177 ? -6.273 -20.141 -0.323 1 98.56 177 SER A C 1
ATOM 1390 O O . SER A 1 177 ? -5.215 -20.641 -0.7 1 98.56 177 SER A O 1
ATOM 1392 N N . ILE A 1 178 ? -7.473 -20.75 -0.407 1 98.62 178 ILE A N 1
ATOM 1393 C CA . ILE A 1 178 ? -7.57 -22.094 -0.962 1 98.62 178 ILE A CA 1
ATOM 1394 C C . ILE A 1 178 ? -7.57 -22.031 -2.488 1 98.62 178 ILE A C 1
ATOM 1396 O O . ILE A 1 178 ? -6.684 -22.578 -3.141 1 98.62 178 ILE A O 1
ATOM 1400 N N . LEU A 1 179 ? -8.445 -21.281 -3.027 1 98.44 179 LEU A N 1
ATOM 1401 C CA . LEU A 1 179 ? -8.727 -21.344 -4.457 1 98.44 179 LEU A CA 1
ATOM 1402 C C . LEU A 1 179 ? -7.719 -20.531 -5.258 1 98.44 179 LEU A C 1
ATOM 1404 O O . LEU A 1 179 ? -7.461 -20.828 -6.426 1 98.44 179 LEU A O 1
ATOM 1408 N N . ILE A 1 180 ? -7.145 -19.5 -4.695 1 98.5 180 ILE A N 1
ATOM 1409 C CA . ILE A 1 180 ? -6.188 -18.719 -5.457 1 98.5 180 ILE A CA 1
ATOM 1410 C C . ILE A 1 180 ? -4.766 -19.094 -5.059 1 98.5 180 ILE A C 1
ATOM 1412 O O . ILE A 1 180 ? -4.027 -19.688 -5.859 1 98.5 180 ILE A O 1
ATOM 1416 N N . HIS A 1 181 ? -4.367 -18.906 -3.818 1 98.81 181 HIS A N 1
ATOM 1417 C CA . HIS A 1 181 ? -2.979 -19.047 -3.396 1 98.81 181 HIS A CA 1
ATOM 1418 C C . HIS A 1 181 ? -2.529 -20.5 -3.441 1 98.81 181 HIS A C 1
ATOM 1420 O O . HIS A 1 181 ? -1.512 -20.812 -4.059 1 98.81 181 HIS A O 1
ATOM 1426 N N . LEU A 1 182 ? -3.283 -21.391 -2.814 1 98.88 182 LEU A N 1
ATOM 1427 C CA . LEU A 1 182 ? -2.887 -22.797 -2.816 1 98.88 182 LEU A CA 1
ATOM 1428 C C . LEU A 1 182 ? -2.979 -23.391 -4.219 1 98.88 182 LEU A C 1
ATOM 1430 O O . LEU A 1 182 ? -2.086 -24.125 -4.648 1 98.88 182 LEU A O 1
ATOM 1434 N N . PHE A 1 183 ? -4.074 -23.109 -4.887 1 98.94 183 PHE A N 1
ATOM 1435 C CA . PHE A 1 183 ? -4.203 -23.625 -6.246 1 98.94 183 PHE A CA 1
ATOM 1436 C C . PHE A 1 183 ? -3.018 -23.203 -7.102 1 98.94 183 PHE A C 1
ATOM 1438 O O . PHE A 1 183 ? -2.361 -24.031 -7.73 1 98.94 183 PHE A O 1
ATOM 1445 N N . ALA A 1 184 ? -2.756 -21.906 -7.176 1 98.94 184 ALA A N 1
ATOM 1446 C CA . ALA A 1 184 ? -1.702 -21.359 -8.031 1 98.94 184 ALA A CA 1
ATOM 1447 C C . ALA A 1 184 ? -0.345 -21.969 -7.672 1 98.94 184 ALA A C 1
ATOM 1449 O O . ALA A 1 184 ? 0.438 -22.312 -8.555 1 98.94 184 ALA A O 1
ATOM 1450 N N . CYS A 1 185 ? -0.067 -22.016 -6.379 1 98.81 185 CYS A N 1
ATOM 1451 C CA . CYS A 1 185 ? 1.21 -22.531 -5.898 1 98.81 185 CYS A CA 1
ATOM 1452 C C . CYS A 1 185 ? 1.438 -23.969 -6.371 1 98.81 185 CYS A C 1
ATOM 1454 O O . CYS A 1 185 ? 2.443 -24.25 -7.02 1 98.81 185 CYS A O 1
ATOM 1456 N N . TYR A 1 186 ? 0.48 -24.812 -6.137 1 98.88 186 TYR A N 1
ATOM 1457 C CA . TYR A 1 186 ? 0.716 -26.234 -6.391 1 98.88 186 TYR A CA 1
ATOM 1458 C C . TYR A 1 186 ? 0.567 -26.547 -7.871 1 98.88 186 TYR A C 1
ATOM 1460 O O . TYR A 1 186 ? 1.179 -27.5 -8.367 1 98.88 186 TYR A O 1
ATOM 1468 N N . PHE A 1 187 ? -0.222 -25.812 -8.578 1 98.94 187 PHE A N 1
ATOM 1469 C CA . PHE A 1 187 ? -0.193 -25.922 -10.031 1 98.94 187 PHE A CA 1
ATOM 1470 C C . PHE A 1 187 ? 1.191 -25.578 -10.57 1 98.94 187 PHE A C 1
ATOM 1472 O O . PHE A 1 187 ? 1.763 -26.328 -11.359 1 98.94 187 PHE A O 1
ATOM 1479 N N . GLY A 1 188 ? 1.731 -24.391 -10.141 1 98.88 188 GLY A N 1
ATOM 1480 C CA . GLY A 1 188 ? 3.053 -23.969 -10.57 1 98.88 188 GLY A CA 1
ATOM 1481 C C . GLY A 1 188 ? 4.145 -24.969 -10.227 1 98.88 188 GLY A C 1
ATOM 1482 O O . GLY A 1 188 ? 5.047 -25.203 -11.023 1 98.88 188 GLY A O 1
ATOM 1483 N N . LEU A 1 189 ? 4.082 -25.531 -9.023 1 98.69 189 LEU A N 1
ATOM 1484 C CA . LEU A 1 189 ? 5.055 -26.547 -8.617 1 98.69 189 LEU A CA 1
ATOM 1485 C C . LEU A 1 189 ? 4.953 -27.781 -9.5 1 98.69 189 LEU A C 1
ATOM 1487 O O . LEU A 1 189 ? 5.969 -28.406 -9.812 1 98.69 189 LEU A O 1
ATOM 1491 N N . GLY A 1 190 ? 3.701 -28.203 -9.836 1 98.69 190 GLY A N 1
ATOM 1492 C CA . GLY A 1 190 ? 3.537 -29.297 -10.781 1 98.69 190 GLY A CA 1
ATOM 1493 C C . GLY A 1 190 ? 4.191 -29.031 -12.125 1 98.69 190 GLY A C 1
ATOM 1494 O O . GLY A 1 190 ? 4.867 -29.906 -12.672 1 98.69 190 GLY A O 1
ATOM 1495 N N . VAL A 1 191 ? 4.012 -27.844 -12.648 1 98.81 191 VAL A N 1
ATOM 1496 C CA . VAL A 1 191 ? 4.578 -27.469 -13.945 1 98.81 191 VAL A CA 1
ATOM 1497 C C . VAL A 1 191 ? 6.102 -27.531 -13.867 1 98.81 191 VAL A C 1
ATOM 1499 O O . VAL A 1 191 ? 6.754 -28.125 -14.727 1 98.81 191 VAL A O 1
ATOM 1502 N N . THR A 1 192 ? 6.691 -26.875 -12.836 1 98.12 192 THR A N 1
ATOM 1503 C CA . THR A 1 192 ? 8.148 -26.766 -12.758 1 98.12 192 THR A CA 1
ATOM 1504 C C . THR A 1 192 ? 8.781 -28.109 -12.445 1 98.12 192 THR A C 1
ATOM 1506 O O . THR A 1 192 ? 9.938 -28.359 -12.797 1 98.12 192 THR A O 1
ATOM 1509 N N . PHE A 1 193 ? 8.023 -29 -11.797 1 97.81 193 PHE A N 1
ATOM 1510 C CA . PHE A 1 193 ? 8.492 -30.359 -11.57 1 97.81 193 PHE A CA 1
ATOM 1511 C C . PHE A 1 193 ? 8.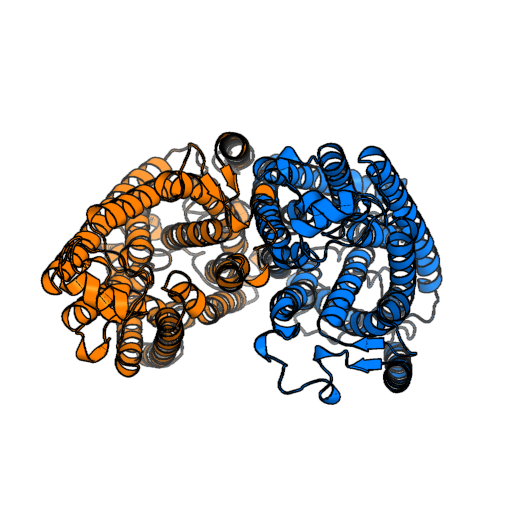789 -31.062 -12.891 1 97.81 193 PHE A C 1
ATOM 1513 O O . PHE A 1 193 ? 9.836 -31.688 -13.047 1 97.81 193 PHE A O 1
ATOM 1520 N N . VAL A 1 194 ? 7.91 -30.938 -13.852 1 98 194 VAL A N 1
ATOM 1521 C CA . VAL A 1 194 ? 8.062 -31.594 -15.156 1 98 194 VAL A CA 1
ATOM 1522 C C . VAL A 1 194 ? 9.125 -30.859 -15.969 1 98 194 VAL A C 1
ATOM 1524 O O . VAL A 1 194 ? 9.898 -31.5 -16.703 1 98 194 VAL A O 1
ATOM 1527 N N . LEU A 1 195 ? 9.227 -29.547 -15.812 1 97.19 195 LEU A N 1
ATOM 1528 C CA . LEU A 1 195 ? 10.164 -28.734 -16.594 1 97.19 195 LEU A CA 1
ATOM 1529 C C . LEU A 1 195 ? 11.523 -28.672 -15.906 1 97.19 195 LEU A C 1
ATOM 1531 O O . LEU A 1 195 ? 12.328 -27.781 -16.219 1 97.19 195 LEU A O 1
ATOM 1535 N N . TYR A 1 196 ? 11.758 -29.531 -15 1 95.62 196 TYR A N 1
ATOM 1536 C CA . TYR A 1 196 ? 13 -29.562 -14.242 1 95.62 196 TYR A CA 1
ATOM 1537 C C . TYR A 1 196 ? 14.211 -29.609 -15.164 1 95.62 196 TYR A C 1
ATOM 1539 O O . TYR A 1 196 ? 14.203 -30.344 -16.156 1 95.62 196 TYR A O 1
ATOM 1547 N N . ARG A 1 197 ? 15.219 -28.844 -14.883 1 94.25 197 ARG A N 1
ATOM 1548 C CA . ARG A 1 197 ? 16.484 -28.781 -15.625 1 94.25 197 ARG A CA 1
ATOM 1549 C C . ARG A 1 197 ? 17.672 -29.031 -14.703 1 94.25 197 ARG A C 1
ATOM 1551 O O . ARG A 1 197 ? 18.094 -28.141 -13.977 1 94.25 197 ARG A O 1
ATOM 1558 N N . PRO A 1 198 ? 18.344 -30.125 -14.875 1 91.56 198 PRO A N 1
ATOM 1559 C CA . PRO A 1 198 ? 19.438 -30.469 -13.977 1 91.56 198 PRO A CA 1
ATOM 1560 C C . PRO A 1 198 ? 20.562 -29.438 -13.992 1 91.56 198 PRO A C 1
ATOM 1562 O O . PRO A 1 198 ? 21.188 -29.188 -12.961 1 91.56 198 PRO A O 1
ATOM 1565 N N . SER A 1 199 ? 20.781 -28.812 -15.094 1 90.25 199 SER A N 1
ATOM 1566 C CA . SER A 1 199 ? 21.875 -27.859 -15.242 1 90.25 199 SER A CA 1
ATOM 1567 C C . SER A 1 199 ? 21.641 -26.609 -14.414 1 90.25 199 SER A C 1
ATOM 1569 O O . SER A 1 199 ? 22.562 -25.844 -14.156 1 90.25 199 SER A O 1
ATOM 1571 N N . LEU A 1 200 ? 20.406 -26.438 -13.992 1 88.88 200 LEU A N 1
ATOM 1572 C CA . LEU A 1 200 ? 20.078 -25.234 -13.234 1 88.88 200 LEU A CA 1
ATOM 1573 C C . LEU A 1 200 ? 20.109 -25.516 -11.734 1 88.88 200 LEU A C 1
ATOM 1575 O O . LEU A 1 200 ? 19.906 -24.594 -10.922 1 88.88 200 LEU A O 1
ATOM 1579 N N . ASN A 1 201 ? 20.453 -26.703 -11.352 1 83.38 201 ASN A N 1
ATOM 1580 C CA . ASN A 1 201 ? 20.453 -27.109 -9.945 1 83.38 201 ASN A CA 1
ATOM 1581 C C . ASN A 1 201 ? 21.453 -26.312 -9.125 1 83.38 201 ASN A C 1
ATOM 1583 O O . ASN A 1 201 ? 21.234 -26.047 -7.945 1 83.38 201 ASN A O 1
ATOM 1587 N N . ASP A 1 202 ? 22.578 -26.016 -9.734 1 82.75 202 ASP A N 1
ATOM 1588 C CA . ASP A 1 202 ? 23.625 -25.297 -9.008 1 82.75 202 ASP A CA 1
ATOM 1589 C C . ASP A 1 202 ? 23.562 -23.797 -9.289 1 82.75 202 ASP A C 1
ATOM 1591 O O . ASP A 1 202 ? 24.531 -23.078 -9.047 1 82.75 202 ASP A O 1
ATOM 1595 N N . GLY A 1 203 ? 22.484 -23.359 -9.812 1 85.06 203 GLY A N 1
ATOM 1596 C CA . GLY A 1 203 ? 22.344 -21.953 -10.156 1 85.06 203 GLY A CA 1
ATOM 1597 C C . GLY A 1 203 ? 22.781 -21.641 -11.578 1 85.06 203 GLY A C 1
ATOM 1598 O O . GLY A 1 203 ? 23.203 -22.531 -12.312 1 85.06 203 GLY A O 1
ATOM 1599 N N . HIS A 1 204 ? 22.516 -20.484 -12.023 1 90.31 204 HIS A N 1
ATOM 1600 C CA . HIS A 1 204 ? 22.891 -19.969 -13.336 1 90.31 204 HIS A CA 1
ATOM 1601 C C . HIS A 1 204 ? 23.609 -18.625 -13.234 1 90.31 204 HIS A C 1
ATOM 1603 O O . HIS A 1 204 ? 23.266 -17.812 -12.375 1 90.31 204 HIS A O 1
ATOM 1609 N N . VAL A 1 205 ? 24.562 -18.422 -14.055 1 91.31 205 VAL A N 1
ATOM 1610 C CA . VAL A 1 205 ? 25.422 -17.25 -13.977 1 91.31 205 VAL A CA 1
ATOM 1611 C C . VAL A 1 205 ? 24.594 -15.977 -14.172 1 91.31 205 VAL A C 1
ATOM 1613 O O . VAL A 1 205 ? 24.906 -14.922 -13.617 1 91.31 205 VAL A O 1
ATOM 1616 N N . LYS A 1 206 ? 23.5 -16.156 -14.922 1 93.38 206 LYS A N 1
ATOM 1617 C CA . LYS A 1 206 ? 22.688 -14.992 -15.227 1 93.38 206 LYS A CA 1
ATOM 1618 C C . LYS A 1 206 ? 21.578 -14.812 -14.195 1 93.38 206 LYS A C 1
ATOM 1620 O O . LYS A 1 206 ? 20.781 -13.875 -14.289 1 93.38 206 LYS A O 1
ATOM 1625 N N . GLU A 1 207 ? 21.516 -15.719 -13.25 1 92.94 207 GLU A N 1
ATOM 1626 C CA . GLU A 1 207 ? 20.562 -15.594 -12.156 1 92.94 207 GLU A CA 1
ATOM 1627 C C . GLU A 1 207 ? 21.094 -14.672 -11.055 1 92.94 207 GLU A C 1
ATOM 1629 O O . GLU A 1 207 ? 21.266 -15.094 -9.906 1 92.94 207 GLU A O 1
ATOM 1634 N N . VAL A 1 208 ? 21.344 -13.391 -11.414 1 93.62 208 VAL A N 1
ATOM 1635 C CA . VAL A 1 208 ? 21.859 -12.375 -10.5 1 93.62 208 VAL A CA 1
ATOM 1636 C C . VAL A 1 208 ? 21.031 -11.102 -10.633 1 93.62 208 VAL A C 1
ATOM 1638 O O . VAL A 1 208 ? 20.344 -10.898 -11.641 1 93.62 208 VAL A O 1
ATOM 1641 N N . THR A 1 209 ? 21.078 -10.32 -9.602 1 94.94 209 THR A N 1
ATOM 1642 C CA . THR A 1 209 ? 20.359 -9.055 -9.617 1 94.94 209 THR A CA 1
ATOM 1643 C C . THR A 1 209 ? 21.312 -7.879 -9.781 1 94.94 209 THR A C 1
ATOM 1645 O O . THR A 1 209 ? 22.531 -8.047 -9.695 1 94.94 209 THR A O 1
ATOM 1648 N N . SER A 1 210 ? 20.859 -6.746 -10.242 1 94.88 210 SER A N 1
ATOM 1649 C CA . SER A 1 210 ? 21.562 -5.469 -10.234 1 94.88 210 SER A CA 1
ATOM 1650 C C . SER A 1 210 ? 20.922 -4.484 -9.266 1 94.88 210 SER A C 1
ATOM 1652 O O . SER A 1 210 ? 19.812 -4.734 -8.766 1 94.88 210 SER A O 1
ATOM 1654 N N . TYR A 1 211 ? 21.672 -3.398 -8.922 1 95.06 211 TYR A N 1
ATOM 1655 C CA . TYR A 1 211 ? 21.141 -2.359 -8.047 1 95.06 211 TYR A CA 1
ATOM 1656 C C . TYR A 1 211 ? 19.812 -1.825 -8.57 1 95.06 211 TYR A C 1
ATOM 1658 O O . TYR A 1 211 ? 18.859 -1.676 -7.805 1 95.06 211 TYR A O 1
ATOM 1666 N N . GLN A 1 212 ? 19.719 -1.64 -9.906 1 93.56 212 GLN A N 1
ATOM 1667 C CA . GLN A 1 212 ? 18.516 -1.067 -10.523 1 93.56 212 GLN A CA 1
ATOM 1668 C C . GLN A 1 212 ? 17.391 -2.086 -10.578 1 93.56 212 GLN A C 1
ATOM 1670 O O . GLN A 1 212 ? 16.219 -1.732 -10.406 1 93.56 212 GLN A O 1
ATOM 1675 N N . SER A 1 213 ? 17.734 -3.355 -10.914 1 96.19 213 SER A N 1
ATOM 1676 C CA . SER A 1 213 ? 16.688 -4.371 -10.969 1 96.19 213 SER A CA 1
ATOM 1677 C C . SER A 1 213 ? 16.078 -4.609 -9.586 1 96.19 213 SER A C 1
ATOM 1679 O O . SER A 1 213 ? 14.875 -4.883 -9.477 1 96.19 213 SER A O 1
ATOM 1681 N N . ASP A 1 214 ? 16.891 -4.477 -8.523 1 96.75 214 ASP A N 1
ATOM 1682 C CA . ASP A 1 214 ? 16.391 -4.605 -7.164 1 96.75 214 ASP A CA 1
ATOM 1683 C C . ASP A 1 214 ? 15.438 -3.455 -6.82 1 96.75 214 ASP A C 1
ATOM 1685 O O . ASP A 1 214 ? 14.422 -3.658 -6.145 1 96.75 214 ASP A O 1
ATOM 1689 N N . ILE A 1 215 ? 15.789 -2.252 -7.227 1 96.62 215 ILE A N 1
ATOM 1690 C CA . ILE A 1 215 ? 14.938 -1.087 -7 1 96.62 215 ILE A CA 1
ATOM 1691 C C . ILE A 1 215 ? 13.602 -1.282 -7.703 1 96.62 215 ILE A C 1
ATOM 1693 O O . ILE A 1 215 ? 12.539 -1.026 -7.117 1 96.62 215 ILE A O 1
ATOM 1697 N N . LEU A 1 216 ? 13.664 -1.75 -8.93 1 96.38 216 LEU A N 1
ATOM 1698 C CA . LEU A 1 216 ? 12.453 -1.99 -9.703 1 96.38 216 LEU A CA 1
ATOM 1699 C C . LEU A 1 216 ? 11.586 -3.051 -9.031 1 96.38 216 LEU A C 1
ATOM 1701 O O . LEU A 1 216 ? 10.359 -2.893 -8.938 1 96.38 216 LEU A O 1
ATOM 1705 N N . SER A 1 217 ? 12.203 -4.113 -8.633 1 97.75 217 SER A N 1
ATOM 1706 C CA . SER A 1 217 ? 11.477 -5.18 -7.957 1 97.75 217 SER A CA 1
ATOM 1707 C C . SER A 1 217 ? 10.852 -4.688 -6.652 1 97.75 217 SER A C 1
ATOM 1709 O O . SER A 1 217 ? 9.727 -5.07 -6.312 1 97.75 217 SER A O 1
ATOM 1711 N N . LEU A 1 218 ? 11.594 -3.867 -5.879 1 98.25 218 LEU A N 1
ATOM 1712 C CA . LEU A 1 218 ? 11.055 -3.299 -4.652 1 98.25 218 LEU A CA 1
ATOM 1713 C C . LEU A 1 218 ? 9.828 -2.443 -4.949 1 98.25 218 LEU A C 1
ATOM 1715 O O . LEU A 1 218 ? 8.859 -2.443 -4.18 1 98.25 218 LEU A O 1
ATOM 1719 N N . MET A 1 219 ? 9.828 -1.697 -6.012 1 97.75 219 MET A N 1
ATOM 1720 C CA . MET A 1 219 ? 8.656 -0.938 -6.426 1 97.75 219 MET A CA 1
ATOM 1721 C C . MET A 1 219 ? 7.453 -1.859 -6.625 1 97.75 219 MET A C 1
ATOM 1723 O O . MET A 1 219 ? 6.34 -1.529 -6.219 1 97.75 219 MET A O 1
ATOM 1727 N N . GLY A 1 220 ? 7.699 -2.973 -7.312 1 98.56 220 GLY A N 1
ATOM 1728 C CA . GLY A 1 220 ? 6.641 -3.961 -7.449 1 98.56 220 GLY A CA 1
ATOM 1729 C C . GLY A 1 220 ? 6.078 -4.426 -6.121 1 98.56 220 GLY A C 1
ATOM 1730 O O . GLY A 1 220 ? 4.863 -4.516 -5.953 1 98.56 220 GLY A O 1
ATOM 1731 N N . THR A 1 221 ? 6.969 -4.707 -5.164 1 98.62 221 THR A N 1
ATOM 1732 C CA . THR A 1 221 ? 6.574 -5.117 -3.818 1 98.62 221 THR A CA 1
ATOM 1733 C C . THR A 1 221 ? 5.688 -4.055 -3.172 1 98.62 221 THR A C 1
ATOM 1735 O O . THR A 1 221 ? 4.656 -4.375 -2.576 1 98.62 221 THR A O 1
ATOM 1738 N N . LEU A 1 222 ? 6.066 -2.791 -3.293 1 98.69 222 LEU A N 1
ATOM 1739 C CA . LEU A 1 222 ? 5.328 -1.702 -2.658 1 98.69 222 LEU A CA 1
ATOM 1740 C C . LEU A 1 222 ? 3.945 -1.545 -3.279 1 98.69 222 LEU A C 1
ATOM 1742 O O . LEU A 1 222 ? 2.967 -1.307 -2.57 1 98.69 222 LEU A O 1
ATOM 1746 N N . PHE A 1 223 ? 3.787 -1.678 -4.586 1 98.56 223 PHE A N 1
ATOM 1747 C CA . PHE A 1 223 ? 2.48 -1.608 -5.223 1 98.56 223 PHE A CA 1
ATOM 1748 C C . PHE A 1 223 ? 1.6 -2.773 -4.785 1 98.56 223 PHE A C 1
ATOM 1750 O O . PHE A 1 223 ? 0.405 -2.596 -4.539 1 98.56 223 PHE A O 1
ATOM 1757 N N . LEU A 1 224 ? 2.164 -3.949 -4.762 1 98.62 224 LEU A N 1
ATOM 1758 C CA . LEU A 1 224 ? 1.402 -5.094 -4.273 1 98.62 224 LEU A CA 1
ATOM 1759 C C . LEU A 1 224 ? 0.975 -4.887 -2.826 1 98.62 224 LEU A C 1
ATOM 1761 O O . LEU A 1 224 ? -0.171 -5.168 -2.465 1 98.62 224 LEU A O 1
ATOM 1765 N N . TRP A 1 225 ? 1.911 -4.387 -2.014 1 98.62 225 TRP A N 1
ATOM 1766 C CA . TRP A 1 225 ? 1.672 -4.137 -0.597 1 98.62 225 TRP A CA 1
ATOM 1767 C C . TRP A 1 225 ? 0.525 -3.148 -0.406 1 98.62 225 TRP A C 1
ATOM 1769 O O . TRP A 1 225 ? -0.416 -3.418 0.344 1 98.62 225 TRP A O 1
ATOM 1779 N N . VAL A 1 226 ? 0.49 -2.047 -1.125 1 98.62 226 VAL A N 1
ATOM 1780 C CA . VAL A 1 226 ? -0.445 -0.938 -0.96 1 98.62 226 VAL A CA 1
ATOM 1781 C C . VAL A 1 226 ? -1.846 -1.377 -1.38 1 98.62 226 VAL A C 1
ATOM 1783 O O . VAL A 1 226 ? -2.838 -0.974 -0.77 1 98.62 226 VAL A O 1
ATOM 1786 N N . PHE A 1 227 ? -1.97 -2.232 -2.352 1 98.62 227 PHE A N 1
ATOM 1787 C CA . PHE A 1 227 ? -3.289 -2.516 -2.904 1 98.62 227 PHE A CA 1
ATOM 1788 C C . PHE A 1 227 ? -3.754 -3.912 -2.504 1 98.62 227 PHE A C 1
ATOM 1790 O O . PHE A 1 227 ? -4.816 -4.367 -2.936 1 98.62 227 PHE A O 1
ATOM 1797 N N . TRP A 1 228 ? -3.023 -4.578 -1.643 1 98.75 228 TRP A N 1
ATOM 1798 C CA . TRP A 1 228 ? -3.414 -5.906 -1.172 1 98.75 228 TRP A CA 1
ATOM 1799 C C . TRP A 1 228 ? -4.723 -5.844 -0.394 1 98.75 228 TRP A C 1
ATOM 1801 O O . TRP A 1 228 ? -5.527 -6.777 -0.439 1 98.75 228 TRP A O 1
ATOM 1811 N N . PRO A 1 229 ? -5.016 -4.766 0.399 1 98.69 229 PRO A N 1
ATOM 1812 C CA . PRO A 1 229 ? -6.32 -4.68 1.062 1 98.69 229 PRO A CA 1
ATOM 1813 C C . PRO A 1 229 ? -7.488 -4.727 0.077 1 98.69 229 PRO A C 1
ATOM 1815 O O . PRO A 1 229 ? -8.523 -5.336 0.365 1 98.69 229 PRO A O 1
ATOM 1818 N N . SER A 1 230 ? -7.309 -4.07 -1.078 1 98.44 230 SER A N 1
ATOM 1819 C CA . SER A 1 230 ? -8.336 -4.156 -2.109 1 98.44 230 SER A CA 1
ATOM 1820 C C . SER A 1 230 ? -8.492 -5.586 -2.617 1 98.44 230 SER A C 1
ATOM 1822 O O . SER A 1 230 ? -9.609 -6.059 -2.828 1 98.44 230 SER A O 1
ATOM 1824 N N . PHE A 1 231 ? -7.438 -6.254 -2.797 1 98.5 231 PHE A N 1
ATOM 1825 C CA . PHE A 1 231 ? -7.449 -7.625 -3.295 1 98.5 231 PHE A CA 1
ATOM 1826 C C . PHE A 1 231 ? -8.203 -8.539 -2.336 1 98.5 231 PHE A C 1
ATOM 1828 O O . PHE A 1 231 ? -9.109 -9.273 -2.748 1 98.5 231 PHE A O 1
ATOM 1835 N N . ASN A 1 232 ? -7.863 -8.438 -1.056 1 98.56 232 ASN A N 1
ATOM 1836 C CA . ASN A 1 232 ? -8.43 -9.336 -0.056 1 98.56 232 ASN A CA 1
ATOM 1837 C C . ASN A 1 232 ? -9.898 -9.008 0.219 1 98.56 232 ASN A C 1
ATOM 1839 O O . ASN A 1 232 ? -10.656 -9.859 0.681 1 98.56 232 ASN A O 1
ATOM 1843 N N . SER A 1 233 ? -10.336 -7.762 -0.008 1 98.31 233 SER A N 1
ATOM 1844 C CA . SER A 1 233 ? -11.664 -7.355 0.444 1 98.31 233 SER A CA 1
ATOM 1845 C C . SER A 1 233 ? -12.656 -7.32 -0.714 1 98.31 233 SER A C 1
ATOM 1847 O O . SER A 1 233 ? -13.867 -7.242 -0.498 1 98.31 233 SER A O 1
ATOM 1849 N N . ALA A 1 234 ? -12.188 -7.441 -1.939 1 96.69 234 ALA A N 1
ATOM 1850 C CA . ALA A 1 234 ? -12.977 -7.152 -3.135 1 96.69 234 ALA A CA 1
ATOM 1851 C C . ALA A 1 234 ? -14.188 -8.078 -3.229 1 96.69 234 ALA A C 1
ATOM 1853 O O . ALA A 1 234 ? -15.258 -7.656 -3.674 1 96.69 234 ALA A O 1
ATOM 1854 N N . LEU A 1 235 ? -14.039 -9.32 -2.773 1 93.62 235 LEU A N 1
ATOM 1855 C CA . LEU A 1 235 ? -15.117 -10.273 -2.996 1 93.62 235 LEU A CA 1
ATOM 1856 C C . LEU A 1 235 ? -15.844 -10.594 -1.691 1 93.62 235 LEU A C 1
ATOM 1858 O O . LEU A 1 235 ? -16.609 -11.555 -1.622 1 93.62 235 LEU A O 1
ATOM 1862 N N . THR A 1 236 ? -15.57 -9.859 -0.653 1 96.5 236 THR A N 1
ATOM 1863 C CA . THR A 1 236 ? -16.281 -10.016 0.608 1 96.5 236 THR A CA 1
ATOM 1864 C C . THR A 1 236 ? -17.656 -9.359 0.537 1 96.5 236 THR A C 1
ATOM 1866 O O . THR A 1 236 ? -17.938 -8.594 -0.39 1 96.5 236 THR A O 1
ATOM 1869 N N . LEU A 1 237 ? -18.516 -9.719 1.48 1 94.56 237 LEU A N 1
ATOM 1870 C CA . LEU A 1 237 ? -19.781 -9 1.605 1 94.56 237 LEU A CA 1
ATOM 1871 C C . LEU A 1 237 ? -19.531 -7.523 1.898 1 94.56 237 LEU A C 1
ATOM 1873 O O . LEU A 1 237 ? -18.656 -7.18 2.689 1 94.56 237 LEU A O 1
ATOM 1877 N N . LYS A 1 238 ? -20.312 -6.684 1.183 1 94.31 238 LYS A N 1
ATOM 1878 C CA . LYS A 1 238 ? -20.172 -5.246 1.381 1 94.31 238 LYS A CA 1
ATOM 1879 C C . LYS A 1 238 ? -20.547 -4.844 2.801 1 94.31 238 LYS A C 1
ATOM 1881 O O . LYS A 1 238 ? -21.422 -5.477 3.418 1 94.31 238 LYS A O 1
ATOM 1886 N N . GLY A 1 239 ? -20 -3.74 3.334 1 94.94 239 GLY A N 1
ATOM 1887 C CA . GLY A 1 239 ? -20.281 -3.268 4.68 1 94.94 239 GLY A CA 1
ATOM 1888 C C . GLY A 1 239 ? -19.219 -3.656 5.688 1 94.94 239 GLY A C 1
ATOM 1889 O O . GLY A 1 239 ? -18.016 -3.451 5.445 1 94.94 239 GLY A O 1
ATOM 1890 N N . ASP A 1 240 ? -19.625 -4.234 6.77 1 95.5 240 ASP A N 1
ATOM 1891 C CA . ASP A 1 240 ? -18.719 -4.48 7.887 1 95.5 240 ASP A CA 1
ATOM 1892 C C . ASP A 1 240 ? -17.703 -5.566 7.539 1 95.5 240 ASP A C 1
ATOM 1894 O O . ASP A 1 240 ? -16.547 -5.496 7.957 1 95.5 240 ASP A O 1
ATOM 1898 N N . ASP A 1 241 ? -18.109 -6.617 6.82 1 96.75 241 ASP A N 1
ATOM 1899 C CA . ASP A 1 241 ? -17.188 -7.688 6.449 1 96.75 241 ASP A CA 1
ATOM 1900 C C . ASP A 1 241 ? -16.016 -7.145 5.625 1 96.75 241 ASP A C 1
ATOM 1902 O O . ASP A 1 241 ? -14.859 -7.469 5.895 1 96.75 241 ASP A O 1
ATOM 1906 N N . GLN A 1 242 ? -16.391 -6.379 4.617 1 97.5 242 GLN A N 1
ATOM 1907 C CA . GLN A 1 242 ? -15.359 -5.781 3.771 1 97.5 242 GLN A CA 1
ATOM 1908 C C . GLN A 1 242 ? -14.484 -4.824 4.57 1 97.5 242 GLN A C 1
ATOM 1910 O O . GLN A 1 242 ? -13.273 -4.754 4.348 1 97.5 242 GLN A O 1
ATOM 1915 N N . HIS A 1 243 ? -15.109 -4.074 5.445 1 97.88 243 HIS A N 1
ATOM 1916 C CA . HIS A 1 243 ? -14.383 -3.156 6.316 1 97.88 243 HIS A CA 1
ATOM 1917 C C . HIS A 1 243 ? -13.328 -3.891 7.141 1 97.88 243 HIS A C 1
ATOM 1919 O O . HIS A 1 243 ? -12.164 -3.48 7.176 1 97.88 243 HIS A O 1
ATOM 1925 N N . ARG A 1 244 ? -13.68 -4.996 7.785 1 98.19 244 ARG A N 1
ATOM 1926 C CA . ARG A 1 244 ? -12.742 -5.797 8.562 1 98.19 244 ARG A CA 1
ATOM 1927 C C . ARG A 1 244 ? -11.641 -6.371 7.68 1 98.19 244 ARG A C 1
ATOM 1929 O O . ARG A 1 244 ? -10.484 -6.457 8.094 1 98.19 244 ARG A O 1
ATOM 1936 N N . ALA A 1 245 ? -12.023 -6.785 6.488 1 98.62 245 ALA A N 1
ATOM 1937 C CA . ALA A 1 245 ? -11.031 -7.359 5.582 1 98.62 245 ALA A CA 1
ATOM 1938 C C . ALA A 1 245 ? -9.906 -6.363 5.289 1 98.62 245 ALA A C 1
ATOM 1940 O O . ALA A 1 245 ? -8.734 -6.738 5.254 1 98.62 245 ALA A O 1
ATOM 1941 N N . VAL A 1 246 ? -10.281 -5.125 5.09 1 98.62 246 VAL A N 1
ATOM 1942 C CA . VAL A 1 246 ? -9.297 -4.078 4.848 1 98.62 246 VAL A CA 1
ATOM 1943 C C . VAL A 1 246 ? -8.406 -3.912 6.078 1 98.62 246 VAL A C 1
ATOM 1945 O O . VAL A 1 246 ? -7.18 -3.885 5.965 1 98.62 246 VAL A O 1
ATOM 1948 N N . LEU A 1 247 ? -9.047 -3.861 7.258 1 98.62 247 LEU A N 1
ATOM 1949 C CA . LEU A 1 247 ? -8.32 -3.654 8.5 1 98.62 247 LEU A CA 1
ATOM 1950 C C . LEU A 1 247 ? -7.348 -4.805 8.758 1 98.62 247 LEU A C 1
ATOM 1952 O O . LEU A 1 247 ? -6.172 -4.574 9.047 1 98.62 247 LEU A O 1
ATOM 1956 N N . HIS A 1 248 ? -7.844 -6.043 8.641 1 98.75 248 HIS A N 1
ATOM 1957 C CA . HIS A 1 248 ? -7.031 -7.219 8.922 1 98.75 248 HIS A CA 1
ATOM 1958 C C . HIS A 1 248 ? -5.859 -7.324 7.949 1 98.75 248 HIS A C 1
ATOM 1960 O O . HIS A 1 248 ? -4.746 -7.672 8.344 1 98.75 248 HIS A O 1
ATOM 1966 N N . THR A 1 249 ? -6.098 -7.051 6.668 1 98.81 249 THR A N 1
ATOM 1967 C CA . THR A 1 249 ? -5.039 -7.141 5.668 1 98.81 249 THR A CA 1
ATOM 1968 C C . THR A 1 249 ? -3.918 -6.152 5.977 1 98.81 249 THR A C 1
ATOM 1970 O O . THR A 1 249 ? -2.74 -6.52 5.953 1 98.81 249 THR A O 1
ATOM 1973 N N . PHE A 1 250 ? -4.316 -4.918 6.273 1 98.75 250 PHE A N 1
ATOM 1974 C CA . PHE A 1 250 ? -3.318 -3.889 6.543 1 98.75 250 PHE A CA 1
ATOM 1975 C C . PHE A 1 250 ? -2.49 -4.25 7.77 1 98.75 250 PHE A C 1
ATOM 1977 O O . PHE A 1 250 ? -1.264 -4.121 7.758 1 98.75 250 PHE A O 1
ATOM 1984 N N . ILE A 1 251 ? -3.135 -4.691 8.82 1 98.44 251 ILE A N 1
ATOM 1985 C CA . ILE A 1 251 ? -2.455 -5.043 10.062 1 98.44 251 ILE A CA 1
ATOM 1986 C C . ILE A 1 251 ? -1.521 -6.23 9.82 1 98.44 251 ILE A C 1
ATOM 1988 O O . ILE A 1 251 ? -0.367 -6.215 10.25 1 98.44 251 ILE A O 1
ATOM 1992 N N . GLY A 1 252 ? -2.018 -7.266 9.133 1 98.69 252 GLY A N 1
ATOM 1993 C CA . GLY A 1 252 ? -1.192 -8.422 8.812 1 98.69 252 GLY A CA 1
ATOM 1994 C C . GLY A 1 252 ? 0.035 -8.062 7.996 1 98.69 252 GLY A C 1
ATOM 1995 O O . GLY A 1 252 ? 1.136 -8.539 8.281 1 98.69 252 GLY A O 1
ATOM 1996 N N . LEU A 1 253 ? -0.15 -7.23 6.969 1 98.81 253 LEU A N 1
ATOM 1997 C CA . LEU A 1 253 ? 0.964 -6.777 6.141 1 98.81 253 LEU A CA 1
ATOM 1998 C C . LEU A 1 253 ? 1.982 -6.008 6.977 1 98.81 253 LEU A C 1
ATOM 2000 O O . LEU A 1 253 ? 3.191 -6.176 6.797 1 98.81 253 LEU A O 1
ATOM 2004 N N . SER A 1 254 ? 1.495 -5.164 7.855 1 98.5 254 SER A N 1
ATOM 2005 C CA . SER A 1 254 ? 2.369 -4.324 8.672 1 98.5 254 SER A CA 1
ATOM 2006 C C . SER A 1 254 ? 3.248 -5.168 9.586 1 98.5 254 SER A C 1
ATOM 2008 O O . SER A 1 254 ? 4.461 -4.953 9.664 1 98.5 254 SER A O 1
ATOM 2010 N N . SER A 1 255 ? 2.646 -6.109 10.281 1 98.5 255 SER A N 1
ATOM 2011 C CA . SER A 1 255 ? 3.432 -6.938 11.188 1 98.5 255 SER A CA 1
ATOM 2012 C C . SER A 1 255 ? 4.387 -7.848 10.422 1 98.5 255 SER A C 1
ATOM 2014 O O . SER A 1 255 ? 5.488 -8.133 10.891 1 98.5 255 SER A O 1
ATOM 2016 N N . SER A 1 256 ? 3.949 -8.328 9.281 1 98.75 256 SER A N 1
ATOM 2017 C CA . SER A 1 256 ? 4.836 -9.109 8.43 1 98.75 256 SER A CA 1
ATOM 2018 C C . SER A 1 256 ? 6.055 -8.297 8.008 1 98.75 256 SER A C 1
ATOM 2020 O O . SER A 1 256 ? 7.18 -8.805 8.023 1 98.75 256 SER A O 1
ATOM 2022 N N . THR A 1 257 ? 5.836 -7.066 7.629 1 98.69 257 THR A N 1
ATOM 2023 C CA . THR A 1 257 ? 6.914 -6.191 7.18 1 98.69 257 THR A CA 1
ATOM 2024 C C . THR A 1 257 ? 7.93 -5.973 8.297 1 98.69 257 THR A C 1
ATOM 2026 O O . THR A 1 257 ? 9.133 -6.109 8.078 1 98.69 257 THR A O 1
ATOM 2029 N N . MET A 1 258 ? 7.473 -5.695 9.492 1 98 258 MET A N 1
ATOM 2030 C CA . MET A 1 258 ? 8.367 -5.512 10.625 1 98 258 MET A CA 1
ATOM 2031 C C . MET A 1 258 ? 9.172 -6.781 10.891 1 98 258 MET A C 1
ATOM 2033 O O . MET A 1 258 ? 10.391 -6.723 11.086 1 98 258 MET A O 1
ATOM 2037 N N . THR A 1 259 ? 8.523 -7.883 10.836 1 98.44 259 THR A N 1
ATOM 2038 C CA . THR A 1 259 ? 9.164 -9.172 11.086 1 98.44 259 THR A CA 1
ATOM 2039 C C . THR A 1 259 ? 10.219 -9.461 10.023 1 98.44 259 THR A C 1
ATOM 2041 O O . THR A 1 259 ? 11.297 -9.984 10.336 1 98.44 259 THR A O 1
ATOM 2044 N N . ALA A 1 260 ? 9.938 -9.148 8.797 1 98.44 260 ALA A N 1
ATOM 2045 C CA . ALA A 1 260 ? 10.859 -9.383 7.688 1 98.44 260 ALA A CA 1
ATOM 2046 C C . ALA A 1 260 ? 12.188 -8.664 7.922 1 98.44 260 ALA A C 1
ATOM 2048 O O . ALA A 1 260 ? 13.258 -9.242 7.688 1 98.44 260 ALA A O 1
ATOM 2049 N N . PHE A 1 261 ? 12.117 -7.414 8.359 1 98.12 261 PHE A N 1
ATOM 2050 C CA . PHE A 1 261 ? 13.336 -6.645 8.602 1 98.12 261 PHE A CA 1
ATOM 2051 C C . PHE A 1 261 ? 14.156 -7.266 9.719 1 98.12 261 PHE A C 1
ATOM 2053 O O . PHE A 1 261 ? 15.383 -7.34 9.625 1 98.12 261 PHE A O 1
ATOM 2060 N N . ALA A 1 262 ? 13.484 -7.707 10.758 1 97.81 262 ALA A N 1
ATOM 2061 C CA . ALA A 1 262 ? 14.18 -8.344 11.867 1 97.81 262 ALA A CA 1
ATOM 2062 C C . ALA A 1 262 ? 14.875 -9.625 11.43 1 97.81 262 ALA A C 1
ATOM 2064 O O . ALA A 1 262 ? 16.047 -9.836 11.711 1 97.81 262 ALA A O 1
ATOM 2065 N N . LEU A 1 263 ? 14.164 -10.461 10.703 1 97.81 263 LEU A N 1
ATOM 2066 C CA . LEU A 1 263 ? 14.711 -11.75 10.289 1 97.81 263 LEU A CA 1
ATOM 2067 C C . LEU A 1 263 ? 15.828 -11.562 9.266 1 97.81 263 LEU A C 1
ATOM 2069 O O . LEU A 1 263 ? 16.828 -12.281 9.289 1 97.81 263 LEU A O 1
ATOM 2073 N N . SER A 1 264 ? 15.633 -10.617 8.352 1 97.75 264 SER A N 1
ATOM 2074 C CA . SER A 1 264 ? 16.672 -10.352 7.355 1 97.75 264 SER A CA 1
ATOM 2075 C C . SER A 1 264 ? 17.984 -9.961 8.016 1 97.75 264 SER A C 1
ATOM 2077 O O . SER A 1 264 ? 19.062 -10.406 7.594 1 97.75 264 SER A O 1
ATOM 2079 N N . ALA A 1 265 ? 17.938 -9.133 9.062 1 96.5 265 ALA A N 1
ATOM 2080 C CA . ALA A 1 265 ? 19.125 -8.68 9.773 1 96.5 265 ALA A CA 1
ATOM 2081 C C . ALA A 1 265 ? 19.734 -9.805 10.602 1 96.5 265 ALA A C 1
ATOM 2083 O O . ALA A 1 265 ? 20.953 -9.984 10.625 1 96.5 265 ALA A O 1
ATOM 2084 N N . VAL A 1 266 ? 18.906 -10.633 11.25 1 95.5 266 VAL A N 1
ATOM 2085 C CA . VAL A 1 266 ? 19.344 -11.695 12.156 1 95.5 266 VAL A CA 1
ATOM 2086 C C . VAL A 1 266 ? 20.078 -12.773 11.359 1 95.5 266 VAL A C 1
ATOM 2088 O O . VAL A 1 266 ? 21.109 -13.289 11.797 1 95.5 266 VAL A O 1
ATOM 2091 N N . PHE A 1 267 ? 19.609 -13.07 10.234 1 95.38 267 PHE A N 1
ATOM 2092 C CA . PHE A 1 267 ? 20.078 -14.258 9.523 1 95.38 267 PHE A CA 1
ATOM 2093 C C . PHE A 1 267 ? 21.125 -13.883 8.477 1 95.38 267 PHE A C 1
ATOM 2095 O O . PHE A 1 267 ? 21.656 -14.75 7.777 1 95.38 267 PHE A O 1
ATOM 2102 N N . ASN A 1 268 ? 21.406 -12.625 8.367 1 94.81 268 ASN A N 1
ATOM 2103 C CA . ASN A 1 268 ? 22.547 -12.211 7.562 1 94.81 268 ASN A CA 1
ATOM 2104 C C . ASN A 1 268 ? 23.844 -12.281 8.352 1 94.81 268 ASN A C 1
ATOM 2106 O O . ASN A 1 268 ? 23.938 -11.742 9.461 1 94.81 268 ASN A O 1
ATOM 2110 N N . LYS A 1 269 ? 24.891 -12.875 7.887 1 92.06 269 LYS A N 1
ATOM 2111 C CA . LYS A 1 269 ? 26.141 -13.109 8.586 1 92.06 269 LYS A CA 1
ATOM 2112 C C . LYS A 1 269 ? 26.797 -11.789 9.008 1 92.06 269 LYS A C 1
ATOM 2114 O O . LYS A 1 269 ? 27.469 -11.727 10.039 1 92.06 269 LYS A O 1
ATOM 2119 N N . ARG A 1 270 ? 26.625 -10.75 8.273 1 92.31 270 ARG A N 1
ATOM 2120 C CA . ARG A 1 270 ? 27.25 -9.469 8.562 1 92.31 270 ARG A CA 1
ATOM 2121 C C . ARG A 1 270 ? 26.266 -8.5 9.203 1 92.31 270 ARG A C 1
ATOM 2123 O O . ARG A 1 270 ? 26.578 -7.32 9.398 1 92.31 270 ARG A O 1
ATOM 2130 N N . GLY A 1 271 ? 25.047 -8.992 9.391 1 94.38 271 GLY A N 1
ATOM 2131 C CA . GLY A 1 271 ? 24.031 -8.148 10 1 94.38 271 GLY A CA 1
ATOM 2132 C C . GLY A 1 271 ? 23.5 -7.082 9.062 1 94.38 271 GLY A C 1
ATOM 2133 O O . GLY A 1 271 ? 23.25 -5.949 9.477 1 94.38 271 GLY A O 1
ATOM 2134 N N . LYS A 1 272 ? 23.422 -7.371 7.855 1 96.31 272 LYS A N 1
ATOM 2135 C CA . LYS A 1 272 ? 22.922 -6.469 6.824 1 96.31 272 LYS A CA 1
ATOM 2136 C C . LYS A 1 272 ? 21.531 -6.91 6.344 1 96.31 272 LYS A C 1
ATOM 2138 O O . LYS A 1 272 ? 21.094 -8.008 6.664 1 96.31 272 LYS A O 1
ATOM 2143 N N . LEU A 1 273 ? 20.891 -6.027 5.656 1 97.44 273 LEU A N 1
ATOM 2144 C CA . LEU A 1 273 ? 19.594 -6.34 5.055 1 97.44 273 LEU A CA 1
ATOM 2145 C C . LEU A 1 273 ? 19.781 -6.898 3.645 1 97.44 273 LEU A C 1
ATOM 2147 O O . LEU A 1 273 ? 20.625 -6.426 2.889 1 97.44 273 LEU A O 1
ATOM 2151 N N . THR A 1 274 ? 19.031 -7.902 3.373 1 96.88 274 THR A N 1
ATOM 2152 C CA . THR A 1 274 ? 19.016 -8.516 2.051 1 96.88 274 THR A CA 1
ATOM 2153 C C . THR A 1 274 ? 17.766 -8.117 1.282 1 96.88 274 THR A C 1
ATOM 2155 O O . THR A 1 274 ? 16.641 -8.367 1.741 1 96.88 274 THR A O 1
ATOM 2158 N N . MET A 1 275 ? 17.922 -7.578 0.093 1 96.38 275 MET A N 1
ATOM 2159 C CA . MET A 1 275 ? 16.812 -7.02 -0.676 1 96.38 275 MET A CA 1
ATOM 2160 C C . MET A 1 275 ? 15.805 -8.102 -1.03 1 96.38 275 MET A C 1
ATOM 2162 O O . MET A 1 275 ? 14.594 -7.855 -1.023 1 96.38 275 MET A O 1
ATOM 2166 N N . ALA A 1 276 ? 16.281 -9.289 -1.383 1 94.69 276 ALA A N 1
ATOM 2167 C CA . ALA A 1 276 ? 15.383 -10.383 -1.751 1 94.69 276 ALA A CA 1
ATOM 2168 C C . ALA A 1 276 ? 14.398 -10.695 -0.622 1 94.69 276 ALA A C 1
ATOM 2170 O O . ALA A 1 276 ? 13.234 -11.016 -0.872 1 94.69 276 ALA A O 1
ATOM 2171 N N . ASP A 1 277 ? 14.852 -10.633 0.62 1 95.81 277 ASP A N 1
ATOM 2172 C CA . ASP A 1 277 ? 13.984 -10.852 1.772 1 95.81 277 ASP A CA 1
ATOM 2173 C C . ASP A 1 277 ? 12.891 -9.789 1.836 1 95.81 277 ASP A C 1
ATOM 2175 O O . ASP A 1 277 ? 11.711 -10.109 1.98 1 95.81 277 ASP A O 1
ATOM 2179 N N . ILE A 1 278 ? 13.289 -8.578 1.709 1 95.62 278 ILE A N 1
ATOM 2180 C CA . ILE A 1 278 ? 12.367 -7.453 1.85 1 95.62 278 ILE A CA 1
ATOM 2181 C C . ILE A 1 278 ? 11.328 -7.5 0.737 1 95.62 278 ILE A C 1
ATOM 2183 O O . ILE A 1 278 ? 10.148 -7.211 0.969 1 95.62 278 ILE A O 1
ATOM 2187 N N . GLN A 1 279 ? 11.703 -7.84 -0.413 1 95.44 279 GLN A N 1
ATOM 2188 C CA . GLN A 1 279 ? 10.844 -7.832 -1.589 1 95.44 279 GLN A CA 1
ATOM 2189 C C . GLN A 1 279 ? 9.758 -8.898 -1.479 1 95.44 279 GLN A C 1
ATOM 2191 O O . GLN A 1 279 ? 8.648 -8.719 -1.996 1 95.44 279 GLN A O 1
ATOM 2196 N N . ASN A 1 280 ? 9.984 -10 -0.812 1 93.25 280 ASN A N 1
ATOM 2197 C CA . ASN A 1 280 ? 9.062 -11.125 -0.903 1 93.25 280 ASN A CA 1
ATOM 2198 C C . ASN A 1 280 ? 8.344 -11.375 0.423 1 93.25 280 ASN A C 1
ATOM 2200 O O . ASN A 1 280 ? 7.117 -11.398 0.476 1 93.25 280 ASN A O 1
ATOM 2204 N N . VAL A 1 281 ? 9.117 -11.422 1.478 1 97.31 281 VAL A N 1
ATOM 2205 C CA . VAL A 1 281 ? 8.562 -11.969 2.707 1 97.31 281 VAL A CA 1
ATOM 2206 C C . VAL A 1 281 ? 7.684 -10.93 3.389 1 97.31 281 VAL A C 1
ATOM 2208 O O . VAL A 1 281 ? 6.832 -11.266 4.215 1 97.31 281 VAL A O 1
ATOM 2211 N N . THR A 1 282 ? 7.832 -9.633 3.051 1 98.5 282 THR A N 1
ATOM 2212 C CA . THR A 1 282 ? 7.004 -8.578 3.619 1 98.5 282 THR A CA 1
ATOM 2213 C C . THR A 1 282 ? 5.543 -8.75 3.209 1 98.5 282 THR A C 1
ATOM 2215 O O . THR A 1 282 ? 4.641 -8.266 3.889 1 98.5 282 THR A O 1
ATOM 2218 N N . LEU A 1 283 ? 5.273 -9.453 2.123 1 98.5 283 LEU A N 1
ATOM 2219 C CA . LEU A 1 283 ? 3.932 -9.609 1.574 1 98.5 283 LEU A CA 1
ATOM 2220 C C . LEU A 1 283 ? 3.205 -10.781 2.23 1 98.5 283 LEU A C 1
ATOM 2222 O O . LEU A 1 283 ? 1.995 -10.938 2.061 1 98.5 283 LEU A O 1
ATOM 2226 N N . ALA A 1 284 ? 3.893 -11.578 3.02 1 98.81 284 ALA A N 1
ATOM 2227 C CA . ALA A 1 284 ? 3.367 -12.836 3.551 1 98.81 284 ALA A CA 1
ATOM 2228 C C . ALA A 1 284 ? 2.125 -12.594 4.402 1 98.81 284 ALA A C 1
ATOM 2230 O O . ALA A 1 284 ? 1.2 -13.406 4.41 1 98.81 284 ALA A O 1
ATOM 2231 N N . GLY A 1 285 ? 2.121 -11.523 5.109 1 98.75 285 GLY A N 1
ATOM 2232 C CA . GLY A 1 285 ? 0.982 -11.219 5.961 1 98.75 285 GLY A CA 1
ATOM 2233 C C . GLY A 1 285 ? -0.316 -11.062 5.191 1 98.75 285 GLY A C 1
ATOM 2234 O O . GLY A 1 285 ? -1.393 -11.359 5.715 1 98.75 285 GLY A O 1
ATOM 2235 N N . GLY A 1 286 ? -0.268 -10.523 3.963 1 98.38 286 GLY A N 1
ATOM 2236 C CA . GLY A 1 286 ? -1.449 -10.398 3.123 1 98.38 286 GLY A CA 1
ATOM 2237 C C . GLY A 1 286 ? -2.07 -11.734 2.768 1 98.38 286 GLY A C 1
ATOM 2238 O O . GLY A 1 286 ? -3.295 -11.852 2.676 1 98.38 286 GLY A O 1
ATOM 2239 N N . VAL A 1 287 ? -1.195 -12.734 2.582 1 98.56 287 VAL A N 1
ATOM 2240 C CA . VAL A 1 287 ? -1.681 -14.07 2.244 1 98.56 287 VAL A CA 1
ATOM 2241 C C . VAL A 1 287 ? -2.244 -14.742 3.49 1 98.56 287 VAL A C 1
ATOM 2243 O O . VAL A 1 287 ? -3.328 -15.328 3.449 1 98.56 287 VAL A O 1
ATOM 2246 N N . THR A 1 288 ? -1.616 -14.609 4.629 1 98.75 288 THR A N 1
ATOM 2247 C CA . THR A 1 288 ? -1.919 -15.398 5.816 1 98.75 288 THR A CA 1
ATOM 2248 C C . THR A 1 288 ? -3.254 -14.977 6.422 1 98.75 288 THR A C 1
ATOM 2250 O O . THR A 1 288 ? -3.961 -15.797 7.016 1 98.75 288 THR A O 1
ATOM 2253 N N . VAL A 1 289 ? -3.607 -13.766 6.25 1 98.62 289 VAL A N 1
ATOM 2254 C CA . VAL A 1 289 ? -4.875 -13.32 6.824 1 98.62 289 VAL A CA 1
ATOM 2255 C C . VAL A 1 289 ? -6.016 -13.641 5.863 1 98.62 289 VAL A C 1
ATOM 2257 O O . VAL A 1 289 ? -7.191 -13.477 6.207 1 98.62 289 VAL A O 1
ATOM 2260 N N . GLY A 1 290 ? -5.801 -14.164 4.719 1 98.44 290 GLY A N 1
ATOM 2261 C CA . GLY A 1 290 ? -6.723 -14.227 3.596 1 98.44 290 GLY A CA 1
ATOM 2262 C C . GLY A 1 290 ? -7.969 -15.039 3.887 1 98.44 290 GLY A C 1
ATOM 2263 O O . GLY A 1 290 ? -9.086 -14.594 3.617 1 98.44 290 GLY A O 1
ATOM 2264 N N . ALA A 1 291 ? -7.875 -16.188 4.508 1 98.25 291 ALA A N 1
ATOM 2265 C CA . ALA A 1 291 ? -9.008 -17.094 4.691 1 98.25 291 ALA A CA 1
ATOM 2266 C C . ALA A 1 291 ? -9.953 -16.594 5.777 1 98.25 291 ALA A C 1
ATOM 2268 O O . ALA A 1 291 ? -11.141 -16.906 5.773 1 98.25 291 ALA A O 1
ATOM 2269 N N . SER A 1 292 ? -9.461 -15.773 6.691 1 98.31 292 SER A N 1
ATOM 2270 C CA . SER A 1 292 ? -10.266 -15.266 7.801 1 98.31 292 SER A CA 1
ATOM 2271 C C . SER A 1 292 ? -10.422 -13.75 7.719 1 98.31 292 SER A C 1
ATOM 2273 O O . SER A 1 292 ? -10.773 -13.102 8.703 1 98.31 292 SER A O 1
ATOM 2275 N N . VAL A 1 293 ? -10.141 -13.195 6.598 1 98.5 293 VAL A N 1
ATOM 2276 C CA . VAL A 1 293 ? -9.875 -11.766 6.469 1 98.5 293 VAL A CA 1
ATOM 2277 C C . VAL A 1 293 ? -11.148 -10.977 6.773 1 98.5 293 VAL A C 1
ATOM 2279 O O . VAL A 1 293 ? -11.078 -9.859 7.285 1 98.5 293 VAL A O 1
ATOM 2282 N N . ASP A 1 294 ? -12.367 -11.539 6.516 1 98.12 294 ASP A N 1
ATOM 2283 C CA . ASP A 1 294 ? -13.625 -10.836 6.734 1 98.12 294 ASP A CA 1
ATOM 2284 C C . ASP A 1 294 ? -14.297 -11.305 8.023 1 98.12 294 ASP A C 1
ATOM 2286 O O . ASP A 1 294 ? -15.398 -10.867 8.352 1 98.12 294 ASP A O 1
ATOM 2290 N N . MET A 1 295 ? -13.68 -12.273 8.734 1 98.25 295 MET A N 1
ATOM 2291 C CA . MET A 1 295 ? -14.258 -12.859 9.938 1 98.25 295 MET A CA 1
ATOM 2292 C C . MET A 1 295 ? -13.945 -12.008 11.164 1 98.25 295 MET A C 1
ATOM 2294 O O . MET A 1 295 ? -13.148 -11.062 11.078 1 98.25 295 MET A O 1
ATOM 2298 N N . MET A 1 296 ? -14.57 -12.359 12.266 1 97.44 296 MET A N 1
ATOM 2299 C CA . MET A 1 296 ? -14.359 -11.625 13.508 1 97.44 296 MET A CA 1
ATOM 2300 C C . MET A 1 296 ? -13.195 -12.211 14.305 1 97.44 296 MET A C 1
ATOM 2302 O O . MET A 1 296 ? -13.367 -12.609 15.453 1 97.44 296 MET A O 1
ATOM 2306 N N . ILE A 1 297 ? -11.906 -12.414 13.922 1 95.88 297 ILE A N 1
ATOM 2307 C CA . ILE A 1 297 ? -10.727 -12.945 14.594 1 95.88 297 ILE A CA 1
ATOM 2308 C C . ILE A 1 297 ? -10.117 -11.875 15.492 1 95.88 297 ILE A C 1
ATOM 2310 O O . ILE A 1 297 ? -9.172 -12.148 16.234 1 95.88 297 ILE A O 1
ATOM 2314 N N . SER A 1 298 ? -10.156 -10.781 15.734 1 96.31 298 SER A N 1
ATOM 2315 C CA . SER A 1 298 ? -9.656 -9.594 16.422 1 96.31 298 SER A CA 1
ATOM 2316 C C . SER A 1 298 ? -8.469 -8.984 15.688 1 96.31 298 SER A C 1
ATOM 2318 O O . SER A 1 298 ? -7.781 -9.672 14.93 1 96.31 298 SER A O 1
ATOM 2320 N N . PRO A 1 299 ? -8.234 -7.727 15.938 1 97.75 299 PRO A N 1
ATOM 2321 C CA . PRO A 1 299 ? -7.051 -7.09 15.344 1 97.75 299 PRO A CA 1
ATOM 2322 C C . PRO A 1 299 ? -5.746 -7.746 15.789 1 97.75 299 PRO A C 1
ATOM 2324 O O . PRO A 1 299 ? -4.812 -7.879 14.992 1 97.75 299 PRO A O 1
ATOM 2327 N N . ALA A 1 300 ? -5.648 -8.18 16.984 1 98.25 300 ALA A N 1
ATOM 2328 C CA . ALA A 1 300 ? -4.457 -8.844 17.5 1 98.25 300 ALA A CA 1
ATOM 2329 C C . ALA A 1 300 ? -4.191 -10.156 16.766 1 98.25 300 ALA A C 1
ATOM 2331 O O . ALA A 1 300 ? -3.039 -10.516 16.531 1 98.25 300 ALA A O 1
ATOM 2332 N N . ALA A 1 301 ? -5.238 -10.883 16.5 1 98.38 301 ALA A N 1
ATOM 2333 C CA . ALA A 1 301 ? -5.078 -12.133 15.758 1 98.38 301 ALA A CA 1
ATOM 2334 C C . ALA A 1 301 ? -4.52 -11.867 14.359 1 98.38 301 ALA A C 1
ATOM 2336 O O . ALA A 1 301 ? -3.678 -12.625 13.867 1 98.38 301 ALA A O 1
ATOM 2337 N N . ALA A 1 302 ? -5.074 -10.852 13.703 1 98.62 302 ALA A N 1
ATOM 2338 C CA . ALA A 1 302 ? -4.535 -10.469 12.398 1 98.62 302 ALA A CA 1
ATOM 2339 C C . ALA A 1 302 ? -3.053 -10.125 12.492 1 98.62 302 ALA A C 1
ATOM 2341 O O . ALA A 1 302 ? -2.266 -10.508 11.617 1 98.62 302 ALA A O 1
ATOM 2342 N N . TYR A 1 303 ? -2.689 -9.391 13.531 1 98.69 303 TYR A N 1
ATOM 2343 C CA . TYR A 1 303 ? -1.301 -9.023 13.781 1 98.69 303 TYR A CA 1
ATOM 2344 C C . TYR A 1 303 ? -0.432 -10.266 13.945 1 98.69 303 TYR A C 1
ATOM 2346 O O . TYR A 1 303 ? 0.652 -10.352 13.359 1 98.69 303 TYR A O 1
ATOM 2354 N N . ALA A 1 304 ? -0.845 -11.219 14.672 1 98.62 304 ALA A N 1
ATOM 2355 C CA . ALA A 1 304 ? -0.113 -12.461 14.914 1 98.62 304 ALA A CA 1
ATOM 2356 C C . ALA A 1 304 ? 0.044 -13.266 13.633 1 98.62 304 ALA A C 1
ATOM 2358 O O . ALA A 1 304 ? 1.088 -13.883 13.398 1 98.62 304 ALA A O 1
ATOM 2359 N N . LEU A 1 305 ? -0.986 -13.312 12.852 1 98.75 305 LEU A N 1
ATOM 2360 C CA . LEU A 1 305 ? -0.929 -14.047 11.594 1 98.75 305 LEU A CA 1
ATOM 2361 C C . LEU A 1 305 ? 0.14 -13.461 10.672 1 98.75 305 LEU A C 1
ATOM 2363 O O . LEU A 1 305 ? 0.802 -14.195 9.938 1 98.75 305 LEU A O 1
ATOM 2367 N N . GLY A 1 306 ? 0.28 -12.117 10.695 1 98.75 306 GLY A N 1
ATOM 2368 C CA . GLY A 1 306 ? 1.35 -11.5 9.922 1 98.75 306 GLY A CA 1
ATOM 2369 C C . GLY A 1 306 ? 2.732 -11.953 10.359 1 98.75 306 GLY A C 1
ATOM 2370 O O . GLY A 1 306 ? 3.584 -12.258 9.523 1 98.75 306 GLY A O 1
ATOM 2371 N N . ILE A 1 307 ? 2.92 -12.031 11.648 1 98.62 307 ILE A N 1
ATOM 2372 C CA . ILE A 1 307 ? 4.199 -12.469 12.195 1 98.62 307 ILE A CA 1
ATOM 2373 C C . ILE A 1 307 ? 4.453 -13.93 11.805 1 98.62 307 ILE A C 1
ATOM 2375 O O . ILE A 1 307 ? 5.543 -14.266 11.336 1 98.62 307 ILE A O 1
ATOM 2379 N N . MET A 1 308 ? 3.455 -14.773 11.977 1 98.62 308 MET A N 1
ATOM 2380 C CA . MET A 1 308 ? 3.582 -16.203 11.68 1 98.62 308 MET A CA 1
ATOM 2381 C C . MET A 1 308 ? 3.863 -16.422 10.195 1 98.62 308 MET A C 1
ATOM 2383 O O . MET A 1 308 ? 4.727 -17.219 9.836 1 98.62 308 MET A O 1
ATOM 2387 N N . GLY A 1 309 ? 3.072 -15.719 9.398 1 98.56 309 GLY A N 1
ATOM 2388 C CA . GLY A 1 309 ? 3.25 -15.844 7.961 1 98.56 309 GLY A CA 1
ATOM 2389 C C . GLY A 1 309 ? 4.637 -15.445 7.492 1 98.56 309 GLY A C 1
ATOM 2390 O O . GLY A 1 309 ? 5.27 -16.172 6.719 1 98.56 309 GLY A O 1
ATOM 2391 N N . CYS A 1 310 ? 5.098 -14.305 7.953 1 98.69 310 CYS A N 1
ATOM 2392 C CA . CYS A 1 310 ? 6.418 -13.82 7.566 1 98.69 310 CYS A CA 1
ATOM 2393 C C . CYS A 1 310 ? 7.508 -14.805 7.996 1 98.69 310 CYS A C 1
ATOM 2395 O O . CYS A 1 310 ? 8.43 -15.086 7.227 1 98.69 310 CYS A O 1
ATOM 2397 N N . THR A 1 311 ? 7.41 -15.273 9.188 1 98.56 311 THR A N 1
ATOM 2398 C CA . THR A 1 311 ? 8.406 -16.203 9.719 1 98.56 311 THR A CA 1
ATOM 2399 C C . THR A 1 311 ? 8.445 -17.484 8.891 1 98.56 311 THR A C 1
ATOM 2401 O O . THR A 1 311 ? 9.523 -17.938 8.508 1 98.56 311 THR A O 1
ATOM 2404 N N . ALA A 1 312 ? 7.301 -18.047 8.609 1 98.56 312 ALA A N 1
ATOM 2405 C CA . ALA A 1 312 ? 7.234 -19.266 7.805 1 98.56 312 ALA A CA 1
ATOM 2406 C C . ALA A 1 312 ? 7.777 -19.031 6.402 1 98.56 312 ALA A C 1
ATOM 2408 O O . ALA A 1 312 ? 8.539 -19.844 5.875 1 98.56 312 ALA A O 1
ATOM 2409 N N . CYS A 1 313 ? 7.348 -17.953 5.797 1 98.56 313 CYS A N 1
ATOM 2410 C CA . CYS A 1 313 ? 7.785 -17.594 4.449 1 98.56 313 CYS A CA 1
ATOM 2411 C C . CYS A 1 313 ? 9.297 -17.422 4.395 1 98.56 313 CYS A C 1
ATOM 2413 O O . CYS A 1 313 ? 9.953 -17.953 3.49 1 98.56 313 CYS A O 1
ATOM 2415 N N . PHE A 1 314 ? 9.875 -16.703 5.367 1 98.56 314 PHE A N 1
ATOM 2416 C CA . PHE A 1 314 ? 11.305 -16.453 5.445 1 98.56 314 PHE A CA 1
ATOM 2417 C C . PHE A 1 314 ? 12.086 -17.75 5.574 1 98.56 314 PHE A C 1
ATOM 2419 O O . PHE A 1 314 ? 13.055 -17.969 4.848 1 98.56 314 PHE A O 1
ATOM 2426 N N . MET A 1 315 ? 11.633 -18.594 6.48 1 98.31 315 MET A N 1
ATOM 2427 C CA . MET A 1 315 ? 12.305 -19.875 6.703 1 98.31 315 MET A CA 1
ATOM 2428 C C . MET A 1 315 ? 12.156 -20.781 5.488 1 98.31 315 MET A C 1
ATOM 2430 O O . MET A 1 315 ? 13.047 -21.578 5.184 1 98.31 315 MET A O 1
ATOM 2434 N N . GLY A 1 316 ? 11.031 -20.688 4.848 1 98.12 316 GLY A N 1
ATOM 2435 C CA . GLY A 1 316 ? 10.836 -21.422 3.611 1 98.12 316 GLY A CA 1
ATOM 2436 C C . GLY A 1 316 ? 11.844 -21.062 2.533 1 98.12 316 GLY A C 1
ATOM 2437 O O . GLY A 1 316 ? 12.438 -21.953 1.913 1 98.12 316 GLY A O 1
ATOM 2438 N N . TYR A 1 317 ? 12.047 -19.797 2.252 1 96.69 317 TYR A N 1
ATOM 2439 C CA . TYR A 1 317 ? 13.023 -19.344 1.264 1 96.69 317 TYR A CA 1
ATOM 2440 C C . TYR A 1 317 ? 14.422 -19.844 1.615 1 96.69 317 TYR A C 1
ATOM 2442 O O . TYR A 1 317 ? 15.188 -20.219 0.733 1 96.69 317 TYR A O 1
ATOM 2450 N N . ARG A 1 318 ? 14.719 -19.828 2.871 1 95.5 318 ARG A N 1
ATOM 2451 C CA . ARG A 1 318 ? 16.094 -20.094 3.312 1 95.5 318 ARG A CA 1
ATOM 2452 C C . ARG A 1 318 ? 16.375 -21.594 3.318 1 95.5 318 ARG A C 1
ATOM 2454 O O . ARG A 1 318 ? 17.469 -22.016 2.949 1 95.5 318 ARG A O 1
ATOM 2461 N N . TYR A 1 319 ? 15.352 -22.422 3.707 1 96.25 319 TYR A N 1
ATOM 2462 C CA . TYR A 1 319 ? 15.672 -23.828 3.953 1 96.25 319 TYR A CA 1
ATOM 2463 C C . TYR A 1 319 ? 14.836 -24.75 3.068 1 96.25 319 TYR A C 1
ATOM 2465 O O . TYR A 1 319 ? 15.336 -25.75 2.568 1 96.25 319 TYR A O 1
ATOM 2473 N N . LEU A 1 320 ? 13.625 -24.422 2.85 1 96.56 320 LEU A N 1
ATOM 2474 C CA . LEU A 1 320 ? 12.734 -25.328 2.148 1 96.56 320 LEU A CA 1
ATOM 2475 C C . LEU A 1 320 ? 12.969 -25.281 0.644 1 96.56 320 LEU A C 1
ATOM 2477 O O . LEU A 1 320 ? 12.953 -26.312 -0.029 1 96.56 320 LEU A O 1
ATOM 2481 N N . THR A 1 321 ? 13.117 -24.094 0.102 1 94.31 321 THR A N 1
ATOM 2482 C CA . THR A 1 321 ? 13.305 -23.938 -1.336 1 94.31 321 THR A CA 1
ATOM 2483 C C . THR A 1 321 ? 14.508 -24.734 -1.819 1 94.31 321 THR A C 1
ATOM 2485 O O . THR A 1 321 ? 14.391 -25.531 -2.75 1 94.31 321 THR A O 1
ATOM 2488 N N . PRO A 1 322 ? 15.734 -24.578 -1.189 1 92.44 322 PRO A N 1
ATOM 2489 C CA . PRO A 1 322 ? 16.875 -25.391 -1.633 1 92.44 322 PRO A CA 1
ATOM 2490 C C . PRO A 1 322 ? 16.656 -26.875 -1.402 1 92.44 322 PRO A C 1
ATOM 2492 O O . PRO A 1 322 ? 17.125 -27.703 -2.193 1 92.44 322 PRO A O 1
ATOM 2495 N N . PHE A 1 323 ? 15.977 -27.219 -0.345 1 94.44 323 PHE A N 1
ATOM 2496 C CA . PHE A 1 323 ? 15.68 -28.609 -0.053 1 94.44 323 PHE A CA 1
ATOM 2497 C C . PHE A 1 323 ? 14.82 -29.234 -1.151 1 94.44 323 PHE A C 1
ATOM 2499 O O . PHE A 1 323 ? 15.102 -30.328 -1.623 1 94.44 323 PHE A O 1
ATOM 2506 N N . LEU A 1 324 ? 13.766 -28.5 -1.609 1 93.56 324 LEU A N 1
ATOM 2507 C CA . LEU A 1 324 ? 12.867 -28.984 -2.652 1 93.56 324 LEU A CA 1
ATOM 2508 C C . LEU A 1 324 ? 13.602 -29.125 -3.982 1 93.56 324 LEU A C 1
ATOM 2510 O O . LEU A 1 324 ? 13.367 -30.078 -4.727 1 93.56 324 LEU A O 1
ATOM 2514 N N . ALA A 1 325 ? 14.438 -28.172 -4.27 1 90.81 325 ALA A N 1
ATOM 2515 C CA . ALA A 1 325 ? 15.195 -28.219 -5.516 1 90.81 325 ALA A CA 1
ATOM 2516 C C . ALA A 1 325 ? 16.141 -29.422 -5.543 1 90.81 325 ALA A C 1
ATOM 2518 O O . ALA A 1 325 ? 16.234 -30.109 -6.555 1 90.81 325 ALA A O 1
ATOM 2519 N N . ARG A 1 326 ? 16.828 -29.766 -4.43 1 90.38 326 ARG A N 1
ATOM 2520 C CA . ARG A 1 326 ? 17.875 -30.781 -4.359 1 90.38 326 ARG A CA 1
ATOM 2521 C C . ARG A 1 326 ? 17.266 -32.188 -4.27 1 90.38 326 ARG A C 1
ATOM 2523 O O . ARG A 1 326 ? 17.797 -33.125 -4.844 1 90.38 326 ARG A O 1
ATOM 2530 N N . HIS A 1 327 ? 16.125 -32.281 -3.623 1 93.5 327 HIS A N 1
ATOM 2531 C CA . HIS A 1 327 ? 15.68 -33.625 -3.27 1 93.5 327 HIS A CA 1
ATOM 2532 C C . HIS A 1 327 ? 14.391 -34 -4 1 93.5 327 HIS A C 1
ATOM 2534 O O . HIS A 1 327 ? 14.039 -35.188 -4.098 1 93.5 327 HIS A O 1
ATOM 2540 N N . PHE A 1 328 ? 13.641 -32.969 -4.527 1 95.06 328 PHE A N 1
ATOM 2541 C CA . PHE A 1 328 ? 12.336 -33.281 -5.094 1 95.06 328 PHE A CA 1
ATOM 2542 C C . PHE A 1 328 ? 12.234 -32.781 -6.527 1 95.06 328 PHE A C 1
ATOM 2544 O O . PHE A 1 328 ? 11.148 -32.781 -7.113 1 95.06 328 PHE A O 1
ATOM 2551 N N . ARG A 1 329 ? 13.289 -32.219 -7.129 1 94.5 329 ARG A N 1
ATOM 2552 C CA . ARG A 1 329 ? 13.32 -31.734 -8.5 1 94.5 329 ARG A CA 1
ATOM 2553 C C . ARG A 1 329 ? 12.328 -30.594 -8.703 1 94.5 329 ARG A C 1
ATOM 2555 O O . ARG A 1 329 ? 11.625 -30.547 -9.711 1 94.5 329 ARG A O 1
ATOM 2562 N N . ILE A 1 330 ? 12.172 -29.812 -7.707 1 95.56 330 ILE A N 1
ATOM 2563 C CA . ILE A 1 330 ? 11.289 -28.656 -7.777 1 95.56 330 ILE A CA 1
ATOM 2564 C C . ILE A 1 330 ? 12.109 -27.359 -7.766 1 95.56 330 ILE A C 1
ATOM 2566 O O . ILE A 1 330 ? 12.516 -26.891 -6.699 1 95.56 330 ILE A O 1
ATOM 2570 N N . GLN A 1 331 ? 12.312 -26.859 -8.953 1 94.81 331 GLN A N 1
ATOM 2571 C CA . GLN A 1 331 ? 13 -25.594 -9.109 1 94.81 331 GLN A CA 1
ATOM 2572 C C . GLN A 1 331 ? 12.016 -24.422 -9.109 1 94.81 331 GLN A C 1
ATOM 2574 O O . GLN A 1 331 ? 11.719 -23.859 -10.164 1 94.81 331 GLN A O 1
ATOM 2579 N N . ASP A 1 332 ? 11.586 -24.062 -7.953 1 96 332 ASP A N 1
ATOM 2580 C CA . ASP A 1 332 ? 10.633 -22.984 -7.727 1 96 332 ASP A CA 1
ATOM 2581 C C . ASP A 1 332 ? 11.32 -21.625 -7.816 1 96 332 ASP A C 1
ATOM 2583 O O . ASP A 1 332 ? 11.711 -21.047 -6.797 1 96 332 ASP A O 1
ATOM 2587 N N . GLN A 1 333 ? 11.406 -21.062 -8.992 1 94.75 333 GLN A N 1
ATOM 2588 C CA . GLN A 1 333 ? 12.266 -19.922 -9.312 1 94.75 333 GLN A CA 1
ATOM 2589 C C . GLN A 1 333 ? 11.992 -18.734 -8.391 1 94.75 333 GLN A C 1
ATOM 2591 O O . GLN A 1 333 ? 12.922 -18.078 -7.922 1 94.75 333 GLN A O 1
ATOM 2596 N N . CYS A 1 334 ? 10.742 -18.422 -8.18 1 96.06 334 CYS A N 1
ATOM 2597 C CA . CYS A 1 334 ? 10.422 -17.25 -7.359 1 96.06 334 CYS A CA 1
ATOM 2598 C C . CYS A 1 334 ? 10.047 -17.672 -5.941 1 96.06 334 CYS A C 1
ATOM 2600 O O . CYS A 1 334 ? 9.656 -16.828 -5.125 1 96.06 334 CYS A O 1
ATOM 2602 N N . GLY A 1 335 ? 10.125 -18.938 -5.602 1 96.88 335 GLY A N 1
ATOM 2603 C CA . GLY A 1 335 ? 9.781 -19.422 -4.273 1 96.88 335 GLY A CA 1
ATOM 2604 C C . GLY A 1 335 ? 8.305 -19.25 -3.945 1 96.88 335 GLY A C 1
ATOM 2605 O O . GLY A 1 335 ? 7.957 -18.828 -2.842 1 96.88 335 GLY A O 1
ATOM 2606 N N . ILE A 1 336 ? 7.441 -19.562 -4.836 1 98.25 336 ILE A N 1
ATOM 2607 C CA . ILE A 1 336 ? 6.012 -19.328 -4.652 1 98.25 336 ILE A CA 1
ATOM 2608 C C . ILE A 1 336 ? 5.48 -20.266 -3.561 1 98.25 336 ILE A C 1
ATOM 2610 O O . ILE A 1 336 ? 4.469 -19.953 -2.924 1 98.25 336 ILE A O 1
ATOM 2614 N N . HIS A 1 337 ? 6.129 -21.422 -3.328 1 98.56 337 HIS A N 1
ATOM 2615 C CA . HIS A 1 337 ? 5.695 -22.297 -2.24 1 98.56 337 HIS A CA 1
ATOM 2616 C C . HIS A 1 337 ? 5.77 -21.578 -0.896 1 98.56 337 HIS A C 1
ATOM 2618 O O . HIS A 1 337 ? 4.926 -21.797 -0.025 1 98.56 337 HIS A O 1
ATOM 2624 N N . ASN A 1 338 ? 6.758 -20.812 -0.698 1 98.56 338 ASN A N 1
ATOM 2625 C CA . ASN A 1 338 ? 6.961 -20.109 0.57 1 98.56 338 ASN A CA 1
ATOM 2626 C C . ASN A 1 338 ? 5.926 -19.016 0.779 1 98.56 338 ASN A C 1
ATOM 2628 O O . ASN A 1 338 ? 5.328 -18.906 1.853 1 98.56 338 ASN A O 1
ATOM 2632 N N . LEU A 1 339 ? 5.68 -18.203 -0.206 1 98.12 339 LEU A N 1
ATOM 2633 C CA . LEU A 1 339 ? 4.812 -17.031 -0.077 1 98.12 339 LEU A CA 1
ATOM 2634 C C . LEU A 1 339 ? 3.348 -17.422 -0.252 1 98.12 339 LEU A C 1
ATOM 2636 O O . LEU A 1 339 ? 2.463 -16.812 0.344 1 98.12 339 LEU A O 1
ATOM 2640 N N . HIS A 1 340 ? 3.035 -18.438 -1.061 1 98.69 340 HIS A N 1
ATOM 2641 C CA . HIS A 1 340 ? 1.641 -18.75 -1.363 1 98.69 340 HIS A CA 1
ATOM 2642 C C . HIS A 1 340 ? 1.251 -20.125 -0.841 1 98.69 340 HIS A C 1
ATOM 2644 O O . HIS A 1 340 ? 0.102 -20.344 -0.448 1 98.69 340 HIS A O 1
ATOM 2650 N N . GLY A 1 341 ? 2.152 -21.094 -0.861 1 98.56 341 GLY A N 1
ATOM 2651 C CA . GLY A 1 341 ? 1.857 -22.438 -0.357 1 98.56 341 GLY A CA 1
ATOM 2652 C C . GLY A 1 341 ? 1.848 -22.5 1.157 1 98.56 341 GLY A C 1
ATOM 2653 O O . GLY A 1 341 ? 0.795 -22.719 1.768 1 98.56 341 GLY A O 1
ATOM 2654 N N . LEU A 1 342 ? 3.023 -22.25 1.754 1 98.44 342 LEU A N 1
ATOM 2655 C CA . LEU A 1 342 ? 3.174 -2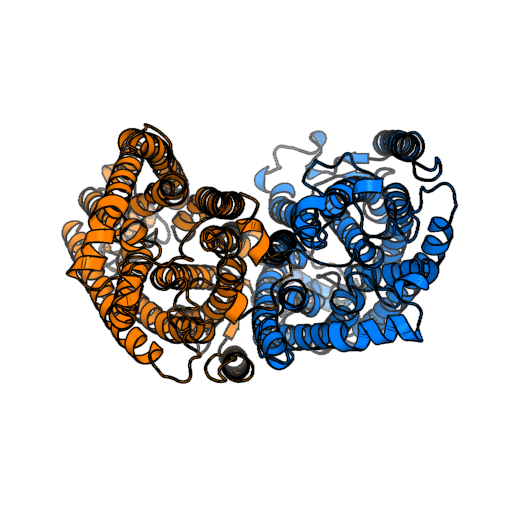2.328 3.203 1 98.44 342 LEU A CA 1
ATOM 2656 C C . LEU A 1 342 ? 2.262 -21.328 3.9 1 98.44 342 LEU A C 1
ATOM 2658 O O . LEU A 1 342 ? 1.551 -21.672 4.844 1 98.44 342 LEU A O 1
ATOM 2662 N N . THR A 1 343 ? 2.35 -20.094 3.502 1 98.69 343 THR A N 1
ATOM 2663 C CA . THR A 1 343 ? 1.516 -19.062 4.113 1 98.69 343 THR A CA 1
ATOM 2664 C C . THR A 1 343 ? 0.04 -19.328 3.824 1 98.69 343 THR A C 1
ATOM 2666 O O . THR A 1 343 ? -0.823 -19.031 4.652 1 98.69 343 THR A O 1
ATOM 2669 N N . GLY A 1 344 ? -0.282 -19.891 2.607 1 98.75 344 GLY A N 1
ATOM 2670 C CA . GLY A 1 344 ? -1.646 -20.297 2.305 1 98.75 344 GLY A CA 1
ATOM 2671 C C . GLY A 1 344 ? -2.186 -21.344 3.258 1 98.75 344 GLY A C 1
ATOM 2672 O O . GLY A 1 344 ? -3.34 -21.266 3.686 1 98.75 344 GLY A O 1
ATOM 2673 N N . LEU A 1 345 ? -1.38 -22.281 3.566 1 98.75 345 LEU A N 1
ATOM 2674 C CA . LEU A 1 345 ? -1.78 -23.328 4.504 1 98.75 345 LEU A CA 1
ATOM 2675 C C . LEU A 1 345 ? -2.016 -22.75 5.895 1 98.75 345 LEU A C 1
ATOM 2677 O O . LEU A 1 345 ? -2.963 -23.125 6.582 1 98.75 345 LEU A O 1
ATOM 2681 N N . ILE A 1 346 ? -1.175 -21.828 6.332 1 98.81 346 ILE A N 1
ATOM 2682 C CA . ILE A 1 346 ? -1.369 -21.141 7.605 1 98.81 346 ILE A CA 1
ATOM 2683 C C . ILE A 1 346 ? -2.682 -20.359 7.574 1 98.81 346 ILE A C 1
ATOM 2685 O O . ILE A 1 346 ? -3.449 -20.391 8.539 1 98.81 346 ILE A O 1
ATOM 2689 N N . SER A 1 347 ? -2.9 -19.688 6.512 1 98.88 347 SER A N 1
ATOM 2690 C CA . SER A 1 347 ? -4.129 -18.938 6.324 1 98.88 347 SER A CA 1
ATOM 2691 C C . SER A 1 347 ? -5.359 -19.828 6.453 1 98.88 347 SER A C 1
ATOM 2693 O O . SER A 1 347 ? -6.309 -19.484 7.164 1 98.88 347 SER A O 1
ATOM 2695 N N . CYS A 1 348 ? -5.34 -20.969 5.766 1 98.75 348 CYS A N 1
ATOM 2696 C CA . CYS A 1 348 ? -6.465 -21.906 5.777 1 98.75 348 CYS A CA 1
ATOM 2697 C C . CYS A 1 348 ? -6.707 -22.453 7.184 1 98.75 348 CYS A C 1
ATOM 2699 O O . CYS A 1 348 ? -7.855 -22.594 7.605 1 98.75 348 CYS A O 1
ATOM 2701 N N . THR A 1 349 ? -5.684 -22.719 7.871 1 98.75 349 THR A N 1
ATOM 2702 C CA . THR A 1 349 ? -5.809 -23.188 9.25 1 98.75 349 THR A CA 1
ATOM 2703 C C . THR A 1 349 ? -6.445 -22.109 10.125 1 98.75 349 THR A C 1
ATOM 2705 O O . THR A 1 349 ? -7.324 -22.406 10.938 1 98.75 349 THR A O 1
ATOM 2708 N N . ALA A 1 350 ? -6 -20.891 9.977 1 98.69 350 ALA A N 1
ATOM 2709 C CA . ALA A 1 350 ? -6.598 -19.781 10.711 1 98.69 350 ALA A CA 1
ATOM 2710 C C . ALA A 1 350 ? -8.078 -19.641 10.383 1 98.69 350 ALA A C 1
ATOM 2712 O O . ALA A 1 350 ? -8.898 -19.375 11.266 1 98.69 350 ALA A O 1
ATOM 2713 N N . GLY A 1 351 ? -8.406 -19.766 9.078 1 98.5 351 GLY A N 1
ATOM 2714 C CA . GLY A 1 351 ? -9.805 -19.734 8.68 1 98.5 351 GLY A CA 1
ATOM 2715 C C . GLY A 1 351 ? -10.641 -20.812 9.336 1 98.5 351 GLY A C 1
ATOM 2716 O O . GLY A 1 351 ? -11.75 -20.547 9.805 1 98.5 351 GLY A O 1
ATOM 2717 N N . ILE A 1 352 ? -10.133 -22.016 9.406 1 98.69 352 ILE A N 1
ATOM 2718 C CA . ILE A 1 352 ? -10.836 -23.141 10.023 1 98.69 352 ILE A CA 1
ATOM 2719 C C . ILE A 1 352 ? -11.023 -22.859 11.516 1 98.69 352 ILE A C 1
ATOM 2721 O O . ILE A 1 352 ? -12.102 -23.094 12.062 1 98.69 352 ILE A O 1
ATOM 2725 N N . CYS A 1 353 ? -9.992 -22.344 12.195 1 98.56 353 CYS A N 1
ATOM 2726 C CA . CYS A 1 353 ? -10.094 -21.984 13.609 1 98.56 353 CYS A CA 1
ATOM 2727 C C . CYS A 1 353 ? -11.172 -20.922 13.828 1 98.56 353 CYS A C 1
ATOM 2729 O O . CYS A 1 353 ? -11.969 -21.031 14.758 1 98.56 353 CYS A O 1
ATOM 2731 N N . ALA A 1 354 ? -11.203 -19.906 13.016 1 98.31 354 ALA A N 1
ATOM 2732 C CA . ALA A 1 354 ? -12.195 -18.844 13.125 1 98.31 354 ALA A CA 1
ATOM 2733 C C . ALA A 1 354 ? -13.609 -19.391 12.93 1 98.31 354 ALA A C 1
ATOM 2735 O O . ALA A 1 354 ? -14.547 -18.969 13.617 1 98.31 354 ALA A O 1
ATOM 2736 N N . ILE A 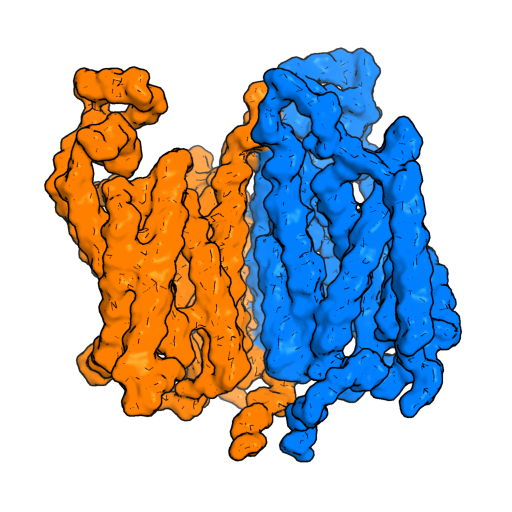1 355 ? -13.773 -20.312 11.992 1 98.12 355 ILE A N 1
ATOM 2737 C CA . ILE A 1 355 ? -15.07 -20.938 11.727 1 98.12 355 ILE A CA 1
ATOM 2738 C C . ILE A 1 355 ? -15.531 -21.719 12.953 1 98.12 355 ILE A C 1
ATOM 2740 O O . ILE A 1 355 ? -16.688 -21.594 13.367 1 98.12 355 ILE A O 1
ATOM 2744 N N . LEU A 1 356 ? -14.648 -22.453 13.555 1 98.25 356 LEU A N 1
ATOM 2745 C CA . LEU A 1 356 ? -14.977 -23.281 14.703 1 98.25 356 LEU A CA 1
ATOM 2746 C C . LEU A 1 356 ? -15.328 -22.438 15.914 1 98.25 356 LEU A C 1
ATOM 2748 O O . LEU A 1 356 ? -16.125 -22.844 16.766 1 98.25 356 LEU A O 1
ATOM 2752 N N . MET A 1 357 ? -14.805 -21.219 15.938 1 97.31 357 MET A N 1
ATOM 2753 C CA . MET A 1 357 ? -15 -20.344 17.094 1 97.31 357 MET A CA 1
ATOM 2754 C C . MET A 1 357 ? -16.156 -19.375 16.875 1 97.31 357 MET A C 1
ATOM 2756 O O . MET A 1 357 ? -16.562 -18.672 17.797 1 97.31 357 MET A O 1
ATOM 2760 N N . ALA A 1 358 ? -16.719 -19.328 15.727 1 96.88 358 ALA A N 1
ATOM 2761 C CA . ALA A 1 358 ? -17.766 -18.391 15.383 1 96.88 358 ALA A CA 1
ATOM 2762 C C . ALA A 1 358 ? -19.062 -18.703 16.141 1 96.88 358 ALA A C 1
ATOM 2764 O O . ALA A 1 358 ? -19.484 -19.859 16.203 1 96.88 358 ALA A O 1
ATOM 2765 N N . ASN A 1 359 ? -19.656 -17.672 16.75 1 95.75 359 ASN A N 1
ATOM 2766 C CA . ASN A 1 359 ? -20.922 -17.828 17.469 1 95.75 359 ASN A CA 1
ATOM 2767 C C . ASN A 1 359 ? -21.75 -16.547 17.406 1 95.75 359 ASN A C 1
ATOM 2769 O O . ASN A 1 359 ? -21.266 -15.492 16.984 1 95.75 359 ASN A O 1
ATOM 2773 N N . GLU A 1 360 ? -22.984 -16.656 17.797 1 93 360 GLU A N 1
ATOM 2774 C CA . GLU A 1 360 ? -23.922 -15.547 17.688 1 93 360 GLU A CA 1
ATOM 2775 C C . GLU A 1 360 ? -23.578 -14.43 18.656 1 93 360 GLU A C 1
ATOM 2777 O O . GLU A 1 360 ? -23.891 -13.266 18.422 1 93 360 GLU A O 1
ATOM 2782 N N . GLU A 1 361 ? -22.984 -14.719 19.766 1 94.38 361 GLU A N 1
ATOM 2783 C CA . GLU A 1 361 ? -22.578 -13.695 20.734 1 94.38 361 GLU A CA 1
ATOM 2784 C C . GLU A 1 361 ? -21.594 -12.711 20.125 1 94.38 361 GLU A C 1
ATOM 2786 O O . GLU A 1 361 ? -21.656 -11.508 20.375 1 94.38 361 GLU A O 1
ATOM 2791 N N . THR A 1 362 ? -20.703 -13.188 19.266 1 94.31 362 THR A N 1
ATOM 2792 C CA . THR A 1 362 ? -19.656 -12.375 18.656 1 94.31 362 THR A CA 1
ATOM 2793 C C . THR A 1 362 ? -20.172 -11.703 17.391 1 94.31 362 THR A C 1
ATOM 2795 O O . THR A 1 362 ? -19.859 -10.539 17.125 1 94.31 362 THR A O 1
ATOM 2798 N N . TYR A 1 363 ? -20.984 -12.383 16.609 1 94.81 363 TYR A N 1
ATOM 2799 C CA . TYR A 1 363 ? -21.328 -11.922 15.266 1 94.81 363 TYR A CA 1
ATOM 2800 C C . TYR A 1 363 ? -22.734 -11.305 15.258 1 94.81 363 TYR A C 1
ATOM 2802 O O . TYR A 1 363 ? -23.062 -10.523 14.367 1 94.81 363 TYR A O 1
ATOM 2810 N N . GLY A 1 364 ? -23.562 -11.695 16.219 1 91.62 364 GLY A N 1
ATOM 2811 C CA . GLY A 1 364 ? -24.984 -11.422 16.062 1 91.62 364 GLY A CA 1
ATOM 2812 C C . GLY A 1 364 ? -25.609 -12.203 14.93 1 91.62 364 GLY A C 1
ATOM 2813 O O . GLY A 1 364 ? -25.125 -13.273 14.555 1 91.62 364 GLY A O 1
ATOM 2814 N N . PRO A 1 365 ? -26.734 -11.766 14.414 1 88.75 365 PRO A N 1
ATOM 2815 C CA . PRO A 1 365 ? -27.406 -12.492 13.336 1 88.75 365 PRO A CA 1
ATOM 2816 C C . PRO A 1 365 ? -26.609 -12.508 12.031 1 88.75 365 PRO A C 1
ATOM 2818 O O . PRO A 1 365 ? -26.859 -13.344 11.164 1 88.75 365 PRO A O 1
ATOM 2821 N N . SER A 1 366 ? -25.672 -11.617 11.93 1 90.12 366 SER A N 1
ATOM 2822 C CA . SER A 1 366 ? -24.906 -11.508 10.695 1 90.12 366 SER A CA 1
ATOM 2823 C C . SER A 1 366 ? -23.984 -12.719 10.508 1 90.12 366 SER A C 1
ATOM 2825 O O . SER A 1 366 ? -23.453 -12.938 9.414 1 90.12 366 SER A O 1
ATOM 2827 N N . MET A 1 367 ? -23.875 -13.523 11.555 1 93.31 367 MET A N 1
ATOM 2828 C CA . MET A 1 367 ? -23.109 -14.766 11.461 1 93.31 367 MET A CA 1
ATOM 2829 C C . MET A 1 367 ? -23.594 -15.617 10.297 1 93.31 367 MET A C 1
ATOM 2831 O O . MET A 1 367 ? -22.797 -16.203 9.57 1 93.31 367 MET A O 1
ATOM 2835 N N . TYR A 1 368 ? -24.906 -15.555 10.078 1 92.69 368 TYR A N 1
ATOM 2836 C CA . TYR A 1 368 ? -25.531 -16.438 9.102 1 92.69 368 TYR A CA 1
ATOM 2837 C C . TYR A 1 368 ? -25.438 -15.852 7.695 1 92.69 368 TYR A C 1
ATOM 2839 O O . TYR A 1 368 ? -25.734 -16.531 6.711 1 92.69 368 TYR A O 1
ATOM 2847 N N . GLN A 1 369 ? -24.969 -14.656 7.625 1 92 369 GLN A N 1
ATOM 2848 C CA . GLN A 1 369 ? -24.672 -14.078 6.324 1 92 369 GLN A CA 1
ATOM 2849 C C . GLN A 1 369 ? -23.266 -14.445 5.871 1 92 369 GLN A C 1
ATOM 2851 O O . GLN A 1 369 ? -23.047 -14.812 4.715 1 92 369 GLN A O 1
ATOM 2856 N N . ILE A 1 370 ? -22.359 -14.328 6.797 1 92.94 370 ILE A N 1
ATOM 2857 C CA . ILE A 1 370 ? -20.969 -14.617 6.473 1 92.94 370 ILE A CA 1
ATOM 2858 C C . ILE A 1 370 ? -20.797 -16.125 6.266 1 92.94 370 ILE A C 1
ATOM 2860 O O . ILE A 1 370 ? -20.141 -16.547 5.312 1 92.94 370 ILE A O 1
ATOM 2864 N N . PHE A 1 371 ? -21.375 -16.875 7.188 1 95.81 371 PHE A N 1
ATOM 2865 C CA . PHE A 1 371 ? -21.375 -18.328 7.07 1 95.81 371 PHE A CA 1
ATOM 2866 C C . PHE A 1 371 ? -22.719 -18.828 6.551 1 95.81 371 PHE A C 1
ATOM 2868 O O . PHE A 1 371 ? -23.453 -19.531 7.262 1 95.81 371 PHE A O 1
ATOM 2875 N N . SER A 1 372 ? -22.922 -18.562 5.305 1 94.25 372 SER A N 1
ATOM 2876 C CA . SER A 1 372 ? -24.25 -18.703 4.691 1 94.25 372 SER A CA 1
ATOM 2877 C C . SER A 1 372 ? -24.719 -20.156 4.738 1 94.25 372 SER A C 1
ATOM 2879 O O . SER A 1 372 ? -25.922 -20.406 4.801 1 94.25 372 SER A O 1
ATOM 2881 N N . HIS A 1 373 ? -23.875 -21.078 4.746 1 96.12 373 HIS A N 1
ATOM 2882 C CA . HIS A 1 373 ? -24.266 -22.469 4.707 1 96.12 373 HIS A CA 1
ATOM 2883 C C . HIS A 1 373 ? -24.578 -23 6.105 1 96.12 373 HIS A C 1
ATOM 2885 O O . HIS A 1 373 ? -25.078 -24.109 6.258 1 96.12 373 HIS A O 1
ATOM 2891 N N . ARG A 1 374 ? -24.297 -22.172 7.051 1 95.94 374 ARG A N 1
ATOM 2892 C CA . ARG A 1 374 ? -24.703 -22.484 8.414 1 95.94 374 ARG A CA 1
ATOM 2893 C C . ARG A 1 374 ? -26.078 -21.906 8.727 1 95.94 374 ARG A C 1
ATOM 2895 O O . ARG A 1 374 ? -26.672 -22.219 9.766 1 95.94 374 ARG A O 1
ATOM 2902 N N . ALA A 1 375 ? -26.547 -21.062 7.848 1 95.5 375 ALA A N 1
ATOM 2903 C CA . ALA A 1 375 ? -27.891 -20.547 8.031 1 95.5 375 ALA A CA 1
ATOM 2904 C C . ALA A 1 375 ? -28.906 -21.688 8.055 1 95.5 375 ALA A C 1
ATOM 2906 O O . ALA A 1 375 ? -28.703 -22.719 7.414 1 95.5 375 ALA A O 1
ATOM 2907 N N . PRO A 1 376 ? -30.031 -21.469 8.797 1 96 376 PRO A N 1
ATOM 2908 C CA . PRO A 1 376 ? -31.062 -22.5 8.836 1 96 376 PRO A CA 1
ATOM 2909 C C . PRO A 1 376 ? -31.672 -22.797 7.465 1 96 376 PRO A C 1
ATOM 2911 O O . PRO A 1 376 ? -31.672 -21.922 6.59 1 96 376 PRO A O 1
ATOM 2914 N N . MET A 1 377 ? -32.188 -24.031 7.352 1 96.31 377 MET A N 1
ATOM 2915 C CA . MET A 1 377 ? -32.75 -24.484 6.086 1 96.31 377 MET A CA 1
ATOM 2916 C C . MET A 1 377 ? -34.125 -23.859 5.848 1 96.31 377 MET A C 1
ATOM 2918 O O . MET A 1 377 ? -34.719 -23.328 6.777 1 96.31 377 MET A O 1
ATOM 2922 N N . GLU A 1 378 ? -34.469 -23.953 4.559 1 94.75 378 GLU A N 1
ATOM 2923 C CA . GLU A 1 378 ? -35.812 -23.469 4.203 1 94.75 378 GLU A CA 1
ATOM 2924 C C . GLU A 1 378 ? -36.875 -24.156 5.043 1 94.75 378 GLU A C 1
ATOM 2926 O O . GLU A 1 378 ? -36.844 -25.375 5.238 1 94.75 378 GLU A O 1
ATOM 2931 N N . GLY A 1 379 ? -37.812 -23.391 5.59 1 93.12 379 GLY A N 1
ATOM 2932 C CA . GLY A 1 379 ? -38.906 -23.922 6.387 1 93.12 379 GLY A CA 1
ATOM 2933 C C . GLY A 1 379 ? -38.625 -23.906 7.879 1 93.12 379 GLY A C 1
ATOM 2934 O O . GLY A 1 379 ? -39.531 -24.062 8.688 1 93.12 379 GLY A O 1
ATOM 2935 N N . ASP A 1 380 ? -37.438 -23.797 8.336 1 94.75 380 ASP A N 1
ATOM 2936 C CA . ASP A 1 380 ? -37.094 -23.703 9.75 1 94.75 380 ASP A CA 1
ATOM 2937 C C . ASP A 1 380 ? -37.594 -22.406 10.367 1 94.75 380 ASP A C 1
ATOM 2939 O O . ASP A 1 380 ? -37.375 -21.312 9.828 1 94.75 380 ASP A O 1
ATOM 2943 N N . PRO A 1 381 ? -38.281 -22.5 11.477 1 94.12 381 PRO A N 1
ATOM 2944 C CA . PRO A 1 381 ? -38.812 -21.297 12.133 1 94.12 381 PRO A CA 1
ATOM 2945 C C . PRO A 1 381 ? -37.75 -20.297 12.523 1 94.12 381 PRO A C 1
ATOM 2947 O O . PRO A 1 381 ? -37.969 -19.094 12.531 1 94.12 381 PRO A O 1
ATOM 2950 N N . LYS A 1 382 ? -36.656 -20.812 12.828 1 93.75 382 LYS A N 1
ATOM 2951 C CA . LYS A 1 382 ? -35.531 -19.938 13.188 1 93.75 382 LYS A CA 1
ATOM 2952 C C . LYS A 1 382 ? -35.125 -19.047 12.016 1 93.75 382 LYS A C 1
ATOM 2954 O O . LYS A 1 382 ? -34.688 -17.906 12.211 1 93.75 382 LYS A O 1
ATOM 2959 N N . LEU A 1 383 ? -35.219 -19.531 10.734 1 94.5 383 LEU A N 1
ATOM 2960 C CA . LEU A 1 383 ? -34.906 -18.734 9.547 1 94.5 383 LEU A CA 1
ATOM 2961 C C . LEU A 1 383 ? -35.812 -17.516 9.445 1 94.5 383 LEU A C 1
ATOM 2963 O O . LEU A 1 383 ? -35.344 -16.422 9.125 1 94.5 383 LEU A O 1
ATOM 2967 N N . LEU A 1 384 ? -37.031 -17.719 9.766 1 92.69 384 LEU A N 1
ATOM 2968 C CA . LEU A 1 384 ? -38 -16.625 9.695 1 92.69 384 LEU A CA 1
ATOM 2969 C C . LEU A 1 384 ? -37.688 -15.547 10.719 1 92.69 384 LEU A C 1
ATOM 2971 O O . LEU A 1 384 ? -37.812 -14.359 10.43 1 92.69 384 LEU A O 1
ATOM 2975 N N . GLU A 1 385 ? -37.344 -16 11.867 1 91.94 385 GLU A N 1
ATOM 2976 C CA . GLU A 1 385 ? -36.969 -15.07 12.914 1 91.94 385 GLU A CA 1
ATOM 2977 C C . GLU A 1 385 ? -35.75 -14.242 12.484 1 91.94 385 GLU A C 1
ATOM 2979 O O . GLU A 1 385 ? -35.719 -13.031 12.695 1 91.94 385 GLU A O 1
ATOM 2984 N N . LEU A 1 386 ? -34.812 -14.992 11.914 1 90.69 386 LEU A N 1
ATOM 2985 C CA . LEU A 1 386 ? -33.562 -14.336 11.477 1 90.69 386 LEU A CA 1
ATOM 2986 C C . LEU A 1 386 ? -33.844 -13.375 10.328 1 90.69 386 LEU A C 1
ATOM 2988 O O . LEU A 1 386 ? -33.219 -12.32 10.234 1 90.69 386 LEU A O 1
ATOM 2992 N N . GLN A 1 387 ? -34.75 -13.688 9.461 1 90.56 387 GLN A N 1
ATOM 2993 C CA . GLN A 1 387 ? -35.062 -12.875 8.297 1 90.56 387 GLN A CA 1
ATOM 2994 C C . GLN A 1 387 ? -35.719 -11.562 8.711 1 90.56 387 GLN A C 1
ATOM 2996 O O . GLN A 1 387 ? -35.719 -10.586 7.961 1 90.56 387 GLN A O 1
ATOM 3001 N N . GLN A 1 388 ? -36.312 -11.508 9.922 1 88.38 388 GLN A N 1
ATOM 3002 C CA . GLN A 1 388 ? -36.844 -10.258 10.461 1 88.38 388 GLN A CA 1
ATOM 3003 C C . GLN A 1 388 ? -35.688 -9.305 10.844 1 88.38 388 GLN A C 1
ATOM 3005 O O . GLN A 1 388 ? -35.844 -8.086 10.742 1 88.38 388 GLN A O 1
ATOM 3010 N N . LEU A 1 389 ? -34.625 -9.93 11.242 1 86.75 389 LEU A N 1
ATOM 3011 C CA . LEU A 1 389 ? -33.5 -9.148 11.688 1 86.75 389 LEU A CA 1
ATOM 3012 C C . LEU A 1 389 ? -32.562 -8.812 10.508 1 86.75 389 LEU A C 1
ATOM 3014 O O . LEU A 1 389 ? -31.891 -7.789 10.523 1 86.75 389 LEU A O 1
ATOM 3018 N N . ILE A 1 390 ? -32.469 -9.672 9.539 1 86.31 390 ILE A N 1
ATOM 3019 C CA . ILE A 1 390 ? -31.672 -9.508 8.32 1 86.31 390 ILE A CA 1
ATOM 3020 C C . ILE A 1 390 ? -32.562 -9.797 7.105 1 86.31 390 ILE A C 1
ATOM 3022 O O . ILE A 1 390 ? -32.562 -10.914 6.582 1 86.31 390 ILE A O 1
ATOM 3026 N N . PRO A 1 391 ? -33.125 -8.672 6.672 1 83.31 391 PRO A N 1
ATOM 3027 C CA . PRO A 1 391 ? -33.969 -8.898 5.5 1 83.31 391 PRO A CA 1
ATOM 3028 C C . PRO A 1 391 ? -33.188 -9.43 4.301 1 83.31 391 PRO A C 1
ATOM 3030 O O . PRO A 1 391 ? -32.062 -8.984 4.043 1 83.31 391 PRO A O 1
ATOM 3033 N N . GLY A 1 392 ? -33.594 -10.508 3.701 1 81.88 392 GLY A N 1
ATOM 3034 C CA . GLY A 1 392 ? -32.938 -11.023 2.508 1 81.88 392 GLY A CA 1
ATOM 3035 C C . GLY A 1 392 ? -32.031 -12.203 2.787 1 81.88 392 GLY A C 1
ATOM 3036 O O . GLY A 1 392 ? -31.391 -12.727 1.876 1 81.88 392 GLY A O 1
ATOM 3037 N N . LEU A 1 393 ? -31.906 -12.453 4.152 1 89.31 393 LEU A N 1
ATOM 3038 C CA . LEU A 1 393 ? -31.125 -13.641 4.48 1 89.31 393 LEU A CA 1
ATOM 3039 C C . LEU A 1 393 ? -31.656 -14.867 3.76 1 89.31 393 LEU A C 1
ATOM 3041 O O . LEU A 1 393 ? -32.844 -15.164 3.834 1 89.31 393 LEU A O 1
ATOM 3045 N N . ARG A 1 394 ? -30.891 -15.602 2.982 1 90.56 394 ARG A N 1
ATOM 3046 C CA . ARG A 1 394 ? -31.281 -16.781 2.234 1 90.56 394 ARG A CA 1
ATOM 3047 C C . ARG A 1 394 ? -31.141 -18.047 3.084 1 90.56 394 ARG A C 1
ATOM 3049 O O . ARG A 1 394 ? -30.297 -18.094 3.98 1 90.56 394 ARG A O 1
ATOM 3056 N N . PRO A 1 395 ? -31.984 -18.953 2.771 1 94.69 395 PRO A N 1
ATOM 3057 C CA . PRO A 1 395 ? -31.812 -20.219 3.482 1 94.69 395 PRO A CA 1
ATOM 3058 C C . PRO A 1 395 ? -30.469 -20.875 3.189 1 94.69 395 PRO A C 1
ATOM 3060 O O . PRO A 1 395 ? -29.969 -20.812 2.061 1 94.69 395 PRO A O 1
ATOM 3063 N N . GLY A 1 396 ? -29.891 -21.578 4.223 1 96.06 396 GLY A N 1
ATOM 3064 C CA . GLY A 1 396 ? -28.656 -22.344 4.074 1 96.06 396 GLY A CA 1
ATOM 3065 C C . GLY A 1 396 ? -28.875 -23.844 4.188 1 96.06 396 GLY A C 1
ATOM 3066 O O . GLY A 1 396 ? -29.906 -24.359 3.781 1 96.06 396 GLY A O 1
ATOM 3067 N N . LEU A 1 397 ? -27.859 -24.5 4.605 1 96.88 397 LEU A N 1
ATOM 3068 C CA . LEU A 1 397 ? -27.891 -25.953 4.711 1 96.88 397 LEU A CA 1
ATOM 3069 C C . LEU A 1 397 ? -27.953 -26.391 6.172 1 96.88 397 LEU A C 1
ATOM 3071 O O . LEU A 1 397 ? -27.969 -27.594 6.465 1 96.88 397 LEU A O 1
ATOM 3075 N N . GLY A 1 398 ? -27.906 -25.391 7.051 1 96.5 398 GLY A N 1
ATOM 3076 C CA . GLY A 1 398 ? -27.969 -25.703 8.477 1 96.5 398 GLY A CA 1
ATOM 3077 C C . GLY A 1 398 ? -26.719 -26.391 8.984 1 96.5 398 GLY A C 1
ATOM 3078 O O . GLY A 1 398 ? -26.781 -27.172 9.945 1 96.5 398 GLY A O 1
ATOM 3079 N N . ARG A 1 399 ? -25.594 -26.156 8.43 1 97.44 399 ARG A N 1
ATOM 3080 C CA . ARG A 1 399 ? -24.344 -26.797 8.844 1 97.44 399 ARG A CA 1
ATOM 3081 C C . ARG A 1 399 ? -23.922 -26.312 10.227 1 97.44 399 ARG A C 1
ATOM 3083 O O . ARG A 1 399 ? -24.062 -25.141 10.555 1 97.44 399 ARG A O 1
ATOM 3090 N N . THR A 1 400 ? -23.344 -27.281 10.953 1 97.19 400 THR A N 1
ATOM 3091 C CA . THR A 1 400 ? -22.656 -26.906 12.18 1 97.19 400 THR A CA 1
ATOM 3092 C C . THR A 1 400 ? -21.266 -26.344 11.867 1 97.19 400 THR A C 1
ATOM 3094 O O . THR A 1 400 ? -20.781 -26.453 10.742 1 97.19 400 THR A O 1
ATOM 3097 N N . ALA A 1 401 ? -20.641 -25.719 12.859 1 97.5 401 ALA A N 1
ATOM 3098 C CA . ALA A 1 401 ? -19.281 -25.234 12.703 1 97.5 401 ALA A CA 1
ATOM 3099 C C . ALA A 1 401 ? -18.328 -26.359 12.336 1 97.5 401 ALA A C 1
ATOM 3101 O O . ALA A 1 401 ? -17.453 -26.188 11.477 1 97.5 401 ALA A O 1
ATOM 3102 N N . LYS A 1 402 ? -18.469 -27.469 12.984 1 98.12 402 LYS A N 1
ATOM 3103 C CA . LYS A 1 402 ? -17.609 -28.625 12.734 1 98.12 402 LYS A CA 1
ATOM 3104 C C . LYS A 1 402 ? -17.797 -29.141 11.305 1 98.12 402 LYS A C 1
ATOM 3106 O O . LYS A 1 402 ? -16.828 -29.516 10.648 1 98.12 402 LYS A O 1
ATOM 3111 N N . GLU A 1 403 ? -19.047 -29.219 10.844 1 98.06 403 GLU A N 1
ATOM 3112 C CA . GLU A 1 403 ? -19.297 -29.656 9.477 1 98.06 403 GLU A CA 1
ATOM 3113 C C . GLU A 1 403 ? -18.656 -28.719 8.461 1 98.06 403 GLU A C 1
ATOM 3115 O O . GLU A 1 403 ? -18.031 -29.188 7.496 1 98.06 403 GLU A O 1
ATOM 3120 N N . GLN A 1 404 ? -18.859 -27.453 8.688 1 98.12 404 GLN A N 1
ATOM 3121 C CA . GLN A 1 404 ? -18.25 -26.484 7.789 1 98.12 404 GLN A CA 1
ATOM 3122 C C . GLN A 1 404 ? -16.734 -26.641 7.766 1 98.12 404 GLN A C 1
ATOM 3124 O O . GLN A 1 404 ? -16.109 -26.516 6.707 1 98.12 404 GLN A O 1
ATOM 3129 N N . ALA A 1 405 ? -16.109 -26.844 8.898 1 98.38 405 ALA A N 1
ATOM 3130 C CA . ALA A 1 405 ? -14.656 -27.031 9 1 98.38 405 ALA A CA 1
ATOM 3131 C C . ALA A 1 405 ? -14.203 -28.234 8.18 1 98.38 405 ALA A C 1
ATOM 3133 O O . ALA A 1 405 ? -13.156 -28.188 7.527 1 98.38 405 ALA A O 1
ATOM 3134 N N . VAL A 1 406 ? -14.938 -29.281 8.234 1 98.5 406 VAL A N 1
ATOM 3135 C CA . VAL A 1 406 ? -14.602 -30.5 7.492 1 98.5 406 VAL A CA 1
ATOM 3136 C C . VAL A 1 406 ? -14.641 -30.203 5.992 1 98.5 406 VAL A C 1
ATOM 3138 O O . VAL A 1 406 ? -13.781 -30.672 5.242 1 98.5 406 VAL A O 1
ATOM 3141 N N . TYR A 1 407 ? -15.617 -29.484 5.555 1 98.5 407 TYR A N 1
ATOM 3142 C CA . TYR A 1 407 ? -15.703 -29.125 4.145 1 98.5 407 TYR A CA 1
ATOM 3143 C C . TYR A 1 407 ? -14.539 -28.219 3.744 1 98.5 407 TYR A C 1
ATOM 3145 O O . TYR A 1 407 ? -14.055 -28.297 2.609 1 98.5 407 TYR A O 1
ATOM 3153 N N . GLN A 1 408 ? -14.133 -27.344 4.668 1 98.69 408 GLN A N 1
ATOM 3154 C CA . GLN A 1 408 ? -12.945 -26.547 4.398 1 98.69 408 GLN A CA 1
ATOM 3155 C C . GLN A 1 408 ? -11.734 -27.438 4.145 1 98.69 408 GLN A C 1
ATOM 3157 O O . GLN A 1 408 ? -10.977 -27.203 3.199 1 98.69 408 GLN A O 1
ATOM 3162 N N . VAL A 1 409 ? -11.539 -28.391 4.992 1 98.75 409 VAL A N 1
ATOM 3163 C CA . VAL A 1 409 ? -10.414 -29.312 4.867 1 98.75 409 VAL A CA 1
ATOM 3164 C C . VAL A 1 409 ? -10.5 -30.062 3.539 1 98.75 409 VAL A C 1
ATOM 3166 O O . VAL A 1 409 ? -9.492 -30.203 2.836 1 98.75 409 VAL A O 1
ATOM 3169 N N . ALA A 1 410 ? -11.664 -30.547 3.189 1 98.75 410 ALA A N 1
ATOM 3170 C CA . ALA A 1 410 ? -11.867 -31.25 1.921 1 98.75 410 ALA A CA 1
ATOM 3171 C C . ALA A 1 410 ? -11.508 -30.344 0.74 1 98.75 410 ALA A C 1
ATOM 3173 O O . ALA A 1 410 ? -10.914 -30.812 -0.241 1 98.75 410 ALA A O 1
ATOM 3174 N N . ALA A 1 411 ? -11.875 -29.125 0.839 1 98.81 411 ALA A N 1
ATOM 3175 C CA . ALA A 1 411 ? -11.586 -28.172 -0.232 1 98.81 411 ALA A CA 1
ATOM 3176 C C . ALA A 1 411 ? -10.086 -27.953 -0.372 1 98.81 411 ALA A C 1
ATOM 3178 O O . ALA A 1 411 ? -9.57 -27.812 -1.485 1 98.81 411 ALA A O 1
ATOM 3179 N N . ILE A 1 412 ? -9.367 -27.828 0.751 1 98.81 412 ILE A N 1
ATOM 3180 C CA . ILE A 1 412 ? -7.922 -27.609 0.743 1 98.81 412 ILE A CA 1
ATOM 3181 C C . ILE A 1 412 ? -7.246 -28.734 -0.036 1 98.81 412 ILE A C 1
ATOM 3183 O O . ILE A 1 412 ? -6.539 -28.484 -1.015 1 98.81 412 ILE A O 1
ATOM 3187 N N . PHE A 1 413 ? -7.535 -29.953 0.234 1 98.69 413 PHE A N 1
ATOM 3188 C CA . PHE A 1 413 ? -6.801 -31.078 -0.334 1 98.69 413 PHE A CA 1
ATOM 3189 C C . PHE A 1 413 ? -7.289 -31.391 -1.744 1 98.69 413 PHE A C 1
ATOM 3191 O O . PHE A 1 413 ? -6.508 -31.797 -2.602 1 98.69 413 PHE A O 1
ATOM 3198 N N . SER A 1 414 ? -8.578 -31.203 -2.023 1 98.69 414 SER A N 1
ATOM 3199 C CA . SER A 1 414 ? -9.062 -31.406 -3.387 1 98.69 414 SER A CA 1
ATOM 3200 C C . SER A 1 414 ? -8.484 -30.359 -4.336 1 98.69 414 SER A C 1
ATOM 3202 O O . SER A 1 414 ? -8.133 -30.672 -5.473 1 98.69 414 SER A O 1
ATOM 3204 N N . THR A 1 415 ? -8.406 -29.094 -3.83 1 98.81 415 THR A N 1
ATOM 3205 C CA . THR A 1 415 ? -7.844 -28.031 -4.645 1 98.81 415 THR A CA 1
ATOM 3206 C C . THR A 1 415 ? -6.359 -28.266 -4.898 1 98.81 415 THR A C 1
ATOM 3208 O O . THR A 1 415 ? -5.887 -28.125 -6.027 1 98.81 415 THR A O 1
ATOM 3211 N N . ILE A 1 416 ? -5.613 -28.625 -3.861 1 98.81 416 ILE A N 1
ATOM 3212 C CA . ILE A 1 416 ? -4.191 -28.922 -4.004 1 98.81 416 ILE A CA 1
ATOM 3213 C C . ILE A 1 416 ? -4 -30.078 -4.988 1 98.81 416 ILE A C 1
ATOM 3215 O O . ILE A 1 416 ? -3.15 -30 -5.879 1 98.81 416 ILE A O 1
ATOM 3219 N N . GLY A 1 417 ? -4.816 -31.141 -4.852 1 98.75 417 GLY A N 1
ATOM 3220 C CA . GLY A 1 417 ? -4.727 -32.281 -5.742 1 98.75 417 GLY A CA 1
ATOM 3221 C C . GLY A 1 417 ? -5.012 -31.938 -7.191 1 98.75 417 GLY A C 1
ATOM 3222 O O . GLY A 1 417 ? -4.238 -32.281 -8.086 1 98.75 417 GLY A O 1
ATOM 3223 N N . ALA A 1 418 ? -6.113 -31.281 -7.438 1 98.75 418 ALA A N 1
ATOM 3224 C CA . ALA A 1 418 ? -6.492 -30.875 -8.789 1 98.75 418 ALA A CA 1
ATOM 3225 C C . ALA A 1 418 ? -5.434 -29.969 -9.414 1 98.75 418 ALA A C 1
ATOM 3227 O O . ALA A 1 418 ? -5.102 -30.109 -10.594 1 98.75 418 ALA A O 1
ATOM 3228 N N . ALA A 1 419 ? -4.938 -29.031 -8.609 1 98.88 419 ALA A N 1
ATOM 3229 C CA . ALA A 1 419 ? -3.922 -28.094 -9.086 1 98.88 419 ALA A CA 1
ATOM 3230 C C . ALA A 1 419 ? -2.629 -28.828 -9.438 1 98.88 419 ALA A C 1
ATOM 3232 O O . ALA A 1 419 ? -2.049 -28.594 -10.5 1 98.88 419 ALA A O 1
ATOM 3233 N N . ALA A 1 420 ? -2.162 -29.703 -8.562 1 98.81 420 ALA A N 1
ATOM 3234 C CA . ALA A 1 420 ? -0.912 -30.422 -8.781 1 98.81 420 ALA A CA 1
ATOM 3235 C C . ALA A 1 420 ? -0.998 -31.297 -10.023 1 98.81 420 ALA A C 1
ATOM 3237 O O . ALA A 1 420 ? -0.086 -31.312 -10.852 1 98.81 420 ALA A O 1
ATOM 3238 N N . VAL A 1 421 ? -2.115 -32.031 -10.18 1 98.81 421 VAL A N 1
ATOM 3239 C CA . VAL A 1 421 ? -2.307 -32.906 -11.336 1 98.81 421 VAL A CA 1
ATOM 3240 C C . VAL A 1 421 ? -2.408 -32.062 -12.602 1 98.81 421 VAL A C 1
ATOM 3242 O O . VAL A 1 421 ? -1.786 -32.375 -13.617 1 98.81 421 VAL A O 1
ATOM 3245 N N . GLY A 1 422 ? -3.203 -31 -12.516 1 98.88 422 GLY A N 1
ATOM 3246 C CA . GLY A 1 422 ? -3.291 -30.094 -13.648 1 98.88 422 GLY A CA 1
ATOM 3247 C C . GLY A 1 422 ? -1.953 -29.484 -14.039 1 98.88 422 GLY A C 1
ATOM 3248 O O . GLY A 1 422 ? -1.656 -29.344 -15.227 1 98.88 422 GLY A O 1
ATOM 3249 N N . GLY A 1 423 ? -1.15 -29.094 -13 1 98.88 423 GLY A N 1
ATOM 3250 C CA . GLY A 1 423 ? 0.179 -28.562 -13.258 1 98.88 423 GLY A CA 1
ATOM 3251 C C . GLY A 1 423 ? 1.1 -29.547 -13.938 1 98.88 423 GLY A C 1
ATOM 3252 O O . GLY A 1 423 ? 1.792 -29.203 -14.898 1 98.88 423 GLY A O 1
ATOM 3253 N N . VAL A 1 424 ? 1.09 -30.781 -13.484 1 98.75 424 VAL A N 1
ATOM 3254 C CA . VAL A 1 424 ? 1.931 -31.812 -14.062 1 98.75 424 VAL A CA 1
ATOM 3255 C C . VAL A 1 424 ? 1.531 -32.062 -15.516 1 98.75 424 VAL A C 1
ATOM 3257 O O . VAL A 1 424 ? 2.389 -32.094 -16.406 1 98.75 424 VAL A O 1
ATOM 3260 N N . LEU A 1 425 ? 0.257 -32.219 -15.805 1 98.81 425 LEU A N 1
ATOM 3261 C CA . LEU A 1 425 ? -0.227 -32.406 -17.172 1 98.81 425 LEU A CA 1
ATOM 3262 C C . LEU A 1 425 ? 0.157 -31.234 -18.062 1 98.81 425 LEU A C 1
ATOM 3264 O O . LEU A 1 425 ? 0.58 -31.438 -19.203 1 98.81 425 LEU A O 1
ATOM 3268 N N . THR A 1 426 ? 0.013 -30 -17.562 1 98.88 426 THR A N 1
ATOM 3269 C CA . THR A 1 426 ? 0.401 -28.812 -18.297 1 98.88 426 THR A CA 1
ATOM 3270 C C . THR A 1 426 ? 1.903 -28.797 -18.562 1 98.88 426 THR A C 1
ATOM 3272 O O . THR A 1 426 ? 2.348 -28.406 -19.641 1 98.88 426 THR A O 1
ATOM 3275 N N . GLY A 1 427 ? 2.693 -29.219 -17.531 1 98.69 427 GLY A N 1
ATOM 3276 C CA . GLY A 1 427 ? 4.129 -29.344 -17.719 1 98.69 427 GLY A CA 1
ATOM 3277 C C . GLY A 1 427 ? 4.512 -30.219 -18.891 1 98.69 427 GLY A C 1
ATOM 3278 O O . GLY A 1 427 ? 5.402 -29.875 -19.672 1 98.69 427 GLY A O 1
ATOM 3279 N N . PHE A 1 428 ? 3.814 -31.344 -19.078 1 98.56 428 PHE A N 1
ATOM 3280 C CA . PHE A 1 428 ? 4.086 -32.219 -20.188 1 98.56 428 PHE A CA 1
ATOM 3281 C C . PHE A 1 428 ? 3.727 -31.578 -21.516 1 98.56 428 PHE A C 1
ATOM 3283 O O . PHE A 1 428 ? 4.426 -31.75 -22.516 1 98.56 428 PHE A O 1
ATOM 3290 N N . ALA A 1 429 ? 2.697 -30.828 -21.531 1 98.44 429 ALA A N 1
ATOM 3291 C CA . ALA A 1 429 ? 2.312 -30.094 -22.734 1 98.44 429 ALA A CA 1
ATOM 3292 C C . ALA A 1 429 ? 3.361 -29.047 -23.109 1 98.44 429 ALA A C 1
ATOM 3294 O O . ALA A 1 429 ? 3.615 -28.797 -24.281 1 98.44 429 ALA A O 1
ATOM 3295 N N . LEU A 1 430 ? 3.998 -28.438 -22.125 1 98.38 430 LEU A N 1
ATOM 3296 C CA . LEU A 1 430 ? 4.953 -27.359 -22.344 1 98.38 430 LEU A CA 1
ATOM 3297 C C . LEU A 1 430 ? 6.293 -27.891 -22.828 1 98.38 430 LEU A C 1
ATOM 3299 O O . LEU A 1 430 ? 7.156 -27.125 -23.25 1 98.38 430 LEU A O 1
ATOM 3303 N N . LYS A 1 431 ? 6.41 -29.188 -22.844 1 97.06 431 LYS A N 1
ATOM 3304 C CA . LYS A 1 431 ? 7.645 -29.797 -23.312 1 97.06 431 LYS A CA 1
ATOM 3305 C C . LYS A 1 431 ? 7.602 -30 -24.828 1 97.06 431 LYS A C 1
ATOM 3307 O O . LYS A 1 431 ? 8.602 -30.406 -25.438 1 97.06 431 LYS A O 1
ATOM 3312 N N . LEU A 1 432 ? 6.496 -29.719 -25.406 1 95.56 432 LEU A N 1
ATOM 3313 C CA . LEU A 1 432 ? 6.398 -29.859 -26.844 1 95.56 432 LEU A CA 1
ATOM 3314 C C . LEU A 1 432 ? 7.453 -29 -27.547 1 95.56 432 LEU A C 1
ATOM 3316 O O . LEU A 1 432 ? 7.691 -27.859 -27.156 1 95.56 432 LEU A O 1
ATOM 3320 N N . PRO A 1 433 ? 8.086 -29.469 -28.562 1 91.94 433 PRO A N 1
ATOM 3321 C CA . PRO A 1 433 ? 9.234 -28.812 -29.188 1 91.94 433 PRO A CA 1
ATOM 3322 C C . PRO A 1 433 ? 8.844 -27.562 -29.969 1 91.94 433 PRO A C 1
ATOM 3324 O O . PRO A 1 433 ? 9.695 -26.719 -30.25 1 91.94 433 PRO A O 1
ATOM 3327 N N . CYS A 1 434 ? 7.652 -27.344 -30.297 1 92.5 434 CYS A N 1
ATOM 3328 C CA . CYS A 1 434 ? 7.23 -26.25 -31.156 1 92.5 434 CYS A CA 1
ATOM 3329 C C . CYS A 1 434 ? 6.961 -25 -30.344 1 92.5 434 CYS A C 1
ATOM 3331 O O . CYS A 1 434 ? 6.496 -23.984 -30.875 1 92.5 434 CYS A O 1
ATOM 3333 N N . LEU A 1 435 ? 7.391 -24.953 -29.062 1 95.94 435 LEU A N 1
ATOM 3334 C CA . LEU A 1 435 ? 6.953 -23.859 -28.203 1 95.94 435 LEU A CA 1
ATOM 3335 C C . LEU A 1 435 ? 8.102 -22.906 -27.922 1 95.94 435 LEU A C 1
ATOM 3337 O O . LEU A 1 435 ? 8.062 -22.156 -26.938 1 95.94 435 LEU A O 1
ATOM 3341 N N . ALA A 1 436 ? 9.141 -22.984 -28.672 1 94.44 436 ALA A N 1
ATOM 3342 C CA . ALA A 1 436 ? 10.266 -22.062 -28.625 1 94.44 436 ALA A CA 1
ATOM 3343 C C . ALA A 1 436 ? 10.93 -22.062 -27.25 1 94.44 436 ALA A C 1
ATOM 3345 O O . ALA A 1 436 ? 11.258 -21.016 -26.703 1 94.44 436 ALA A O 1
ATOM 3346 N N . THR A 1 437 ? 11.125 -23.188 -26.641 1 95.06 437 THR A N 1
ATOM 3347 C CA . THR A 1 437 ? 11.734 -23.344 -25.328 1 95.06 437 THR A CA 1
ATOM 3348 C C . THR A 1 437 ? 13.18 -22.844 -25.344 1 95.06 437 THR A C 1
ATOM 3350 O O . THR A 1 437 ? 13.977 -23.266 -26.203 1 95.06 437 THR A O 1
ATOM 3353 N N . PRO A 1 438 ? 13.523 -21.969 -24.406 1 95.44 438 PRO A N 1
ATOM 3354 C CA . PRO A 1 438 ? 14.922 -21.531 -24.344 1 95.44 438 PRO A CA 1
ATOM 3355 C C . PRO A 1 438 ? 15.867 -22.656 -23.922 1 95.44 438 PRO A C 1
ATOM 3357 O O . PRO A 1 438 ? 15.523 -23.484 -23.078 1 95.44 438 PRO A O 1
ATOM 3360 N N . SER A 1 439 ? 17.062 -22.672 -24.547 1 94.31 439 SER A N 1
ATOM 3361 C CA . SER A 1 439 ? 18.125 -23.562 -24.062 1 94.31 439 SER A CA 1
ATOM 3362 C C . SER A 1 439 ? 18.641 -23.094 -22.703 1 94.31 439 SER A C 1
ATOM 3364 O O . SER A 1 439 ? 18.375 -21.969 -22.281 1 94.31 439 SER A O 1
ATOM 3366 N N . ASP A 1 440 ? 19.359 -23.922 -22 1 94.25 440 ASP A N 1
ATOM 3367 C CA . ASP A 1 440 ? 19.875 -23.594 -20.672 1 94.25 440 ASP A CA 1
ATOM 3368 C C . ASP A 1 440 ? 20.734 -22.344 -20.719 1 94.25 440 ASP A C 1
ATOM 3370 O O . ASP A 1 440 ? 20.719 -21.531 -19.781 1 94.25 440 ASP A O 1
ATOM 3374 N N . GLU A 1 441 ? 21.453 -22.141 -21.797 1 92.44 441 GLU A N 1
ATOM 3375 C CA . GLU A 1 441 ? 22.359 -21.016 -21.938 1 92.44 441 GLU A CA 1
ATOM 3376 C C . GLU A 1 441 ? 21.594 -19.688 -21.969 1 92.44 441 GLU A C 1
ATOM 3378 O O . GLU A 1 441 ? 22.094 -18.672 -21.5 1 92.44 441 GLU A O 1
ATOM 3383 N N . PHE A 1 442 ? 20.375 -19.75 -22.422 1 93.81 442 PHE A N 1
ATOM 3384 C CA . PHE A 1 442 ? 19.641 -18.516 -22.641 1 93.81 442 PHE A CA 1
ATOM 3385 C C . PHE A 1 442 ? 18.578 -18.312 -21.562 1 93.81 442 PHE A C 1
ATOM 3387 O O . PHE A 1 442 ? 17.766 -17.391 -21.656 1 93.81 442 PHE A O 1
ATOM 3394 N N . CYS A 1 443 ? 18.656 -19.109 -20.578 1 95.25 443 CYS A N 1
ATOM 3395 C CA . CYS A 1 443 ? 17.797 -18.844 -19.438 1 95.25 443 CYS A CA 1
ATOM 3396 C C . CYS A 1 443 ? 18.125 -17.516 -18.781 1 95.25 443 CYS A C 1
ATOM 3398 O O . CYS A 1 443 ? 19.297 -17.109 -18.75 1 95.25 443 CYS A O 1
ATOM 3400 N N . PHE A 1 444 ? 17.047 -16.75 -18.375 1 96.69 444 PHE A N 1
ATOM 3401 C CA . PHE A 1 444 ? 17.188 -15.5 -17.641 1 96.69 444 PHE A CA 1
ATOM 3402 C C . PHE A 1 444 ? 17.859 -14.445 -18.5 1 96.69 444 PHE A C 1
ATOM 3404 O O . PHE A 1 444 ? 18.656 -13.641 -18 1 96.69 444 PHE A O 1
ATOM 3411 N N . ASP A 1 445 ? 17.578 -14.555 -19.844 1 95.62 445 ASP A N 1
ATOM 3412 C CA . ASP A 1 445 ? 18.281 -13.68 -20.781 1 95.62 445 ASP A CA 1
ATOM 3413 C C . ASP A 1 445 ? 17.312 -13.055 -21.766 1 95.62 445 ASP A C 1
ATOM 3415 O O . ASP A 1 445 ? 16.688 -13.758 -22.562 1 95.62 445 ASP A O 1
ATOM 3419 N N . ASP A 1 446 ? 17.25 -11.734 -21.797 1 96.75 446 ASP A N 1
ATOM 3420 C CA . ASP A 1 446 ? 16.312 -11 -22.656 1 96.75 446 ASP A CA 1
ATOM 3421 C C . ASP A 1 446 ? 16.781 -11.023 -24.109 1 96.75 446 ASP A C 1
ATOM 3423 O O . ASP A 1 446 ? 16 -10.766 -25.016 1 96.75 446 ASP A O 1
ATOM 3427 N N . GLU A 1 447 ? 18.031 -11.305 -24.328 1 94.75 447 GLU A N 1
ATOM 3428 C CA . GLU A 1 447 ? 18.578 -11.227 -25.672 1 94.75 447 GLU A CA 1
ATOM 3429 C C . GLU A 1 447 ? 17.906 -12.227 -26.609 1 94.75 447 GLU A C 1
ATOM 3431 O O . GLU A 1 447 ? 17.859 -12.016 -27.828 1 94.75 447 GLU A O 1
ATOM 3436 N N . LEU A 1 448 ? 17.469 -13.258 -26.062 1 94.56 448 LEU A N 1
ATOM 3437 C CA . LEU A 1 448 ? 16.891 -14.312 -26.875 1 94.56 448 LEU A CA 1
ATOM 3438 C C . LEU A 1 448 ? 15.625 -13.82 -27.578 1 94.56 448 LEU A C 1
ATOM 3440 O O . LEU A 1 448 ? 15.383 -14.156 -28.734 1 94.56 448 LEU A O 1
ATOM 3444 N N . PHE A 1 449 ? 14.773 -13.016 -26.922 1 96.62 449 PHE A N 1
ATOM 3445 C CA . PHE A 1 449 ? 13.453 -12.734 -27.469 1 96.62 449 PHE A CA 1
ATOM 3446 C C . PHE A 1 449 ? 13.289 -11.242 -27.75 1 96.62 449 PHE A C 1
ATOM 3448 O O . PHE A 1 449 ? 12.266 -10.812 -28.281 1 96.62 449 PHE A O 1
ATOM 3455 N N . PHE A 1 450 ? 14.281 -10.359 -27.391 1 96.56 450 PHE A N 1
ATOM 3456 C CA . PHE A 1 450 ? 14.141 -8.922 -27.562 1 96.56 450 PHE A CA 1
ATOM 3457 C C . PHE A 1 450 ? 15.336 -8.344 -28.312 1 96.56 450 PHE A C 1
ATOM 3459 O O . PHE A 1 450 ? 16.453 -8.859 -28.203 1 96.56 450 PHE A O 1
ATOM 3466 N N . ASP A 1 451 ? 15.055 -7.293 -29.094 1 95.69 451 ASP A N 1
ATOM 3467 C CA . ASP A 1 451 ? 16.125 -6.375 -29.469 1 95.69 451 ASP A CA 1
ATOM 3468 C C . ASP A 1 451 ? 16.562 -5.516 -28.281 1 95.69 451 ASP A C 1
ATOM 3470 O O . ASP A 1 451 ? 15.805 -4.645 -27.844 1 95.69 451 ASP A O 1
ATOM 3474 N N . VAL A 1 452 ? 17.797 -5.793 -27.797 1 94.38 452 VAL A N 1
ATOM 3475 C CA . VAL A 1 452 ? 18.25 -5.125 -26.578 1 94.38 452 VAL A CA 1
ATOM 3476 C C . VAL A 1 452 ? 19.172 -3.965 -26.938 1 94.38 452 VAL A C 1
ATOM 3478 O O . VAL A 1 452 ? 19.844 -3.99 -27.984 1 94.38 452 VAL A O 1
ATOM 3481 N N . PRO A 1 453 ? 19.219 -2.965 -26.078 1 91.69 453 PRO A N 1
ATOM 3482 C CA . PRO A 1 453 ? 20.125 -1.841 -26.344 1 91.69 453 PRO A CA 1
ATOM 3483 C C . PRO A 1 453 ? 21.594 -2.209 -26.156 1 91.69 453 PRO A C 1
ATOM 3485 O O . PRO A 1 453 ? 21.906 -3.264 -25.594 1 91.69 453 PRO A O 1
ATOM 3488 N N . SER A 1 454 ? 22.516 -1.255 -26.578 1 85.69 454 SER A N 1
ATOM 3489 C CA . SER A 1 454 ? 23.953 -1.509 -26.625 1 85.69 454 SER A CA 1
ATOM 3490 C C . SER A 1 454 ? 24.531 -1.638 -25.219 1 85.69 454 SER A C 1
ATOM 3492 O O . SER A 1 454 ? 25.562 -2.287 -25.031 1 85.69 454 SER A O 1
ATOM 3494 N N . ASP A 1 455 ? 23.859 -1.091 -24.219 1 83.56 455 ASP A N 1
ATOM 3495 C CA . ASP A 1 455 ? 24.391 -1.109 -22.859 1 83.56 455 ASP A CA 1
ATOM 3496 C C . ASP A 1 455 ? 23.828 -2.277 -22.047 1 83.56 455 ASP A C 1
ATOM 3498 O O . ASP A 1 455 ? 23.984 -2.334 -20.828 1 83.56 455 ASP A O 1
ATOM 3502 N N . PHE A 1 456 ? 23.25 -3.182 -22.766 1 87.69 456 PHE A N 1
ATOM 3503 C CA . PHE A 1 456 ? 22.578 -4.312 -22.125 1 87.69 456 PHE A CA 1
ATOM 3504 C C . PHE A 1 456 ? 23.578 -5.129 -21.312 1 87.69 456 PHE A C 1
ATOM 3506 O O . PHE A 1 456 ? 23.281 -5.527 -20.188 1 87.69 456 PHE A O 1
ATOM 3513 N N . LEU A 1 457 ? 24.828 -5.297 -21.891 1 77.38 457 LEU A N 1
ATOM 3514 C CA . LEU A 1 457 ? 25.812 -6.121 -21.203 1 77.38 457 LEU A CA 1
ATOM 3515 C C . LEU A 1 457 ? 26.781 -5.262 -20.406 1 77.38 457 LEU A C 1
ATOM 3517 O O . LEU A 1 457 ? 27.531 -5.777 -19.578 1 77.38 457 LEU A O 1
ATOM 3521 N N . SER A 1 458 ? 26.906 -3.992 -20.781 1 63.44 458 SER A N 1
ATOM 3522 C CA . SER A 1 458 ? 27.953 -3.145 -20.219 1 63.44 458 SER A CA 1
ATOM 3523 C C . SER A 1 458 ? 27.812 -3.033 -18.703 1 63.44 458 SER A C 1
ATOM 3525 O O . SER A 1 458 ? 28.812 -2.877 -17.984 1 63.44 458 SER A O 1
ATOM 3527 N N . SER A 1 459 ? 26.891 -3.094 -18.203 1 52.31 459 SER A N 1
ATOM 3528 C CA . SER A 1 459 ? 27 -2.99 -16.75 1 52.31 459 SER A CA 1
ATOM 3529 C C . SER A 1 459 ? 27.656 -4.23 -16.156 1 52.31 459 SER A C 1
ATOM 3531 O O . SER A 1 459 ? 27.938 -4.273 -14.953 1 52.31 459 SER A O 1
ATOM 3533 N N . SER A 1 460 ? 27.953 -5.305 -16.906 1 44.16 460 SER A N 1
ATOM 3534 C CA . SER A 1 460 ? 28.594 -6.562 -16.531 1 44.16 460 SER A CA 1
ATOM 3535 C C . SER A 1 460 ? 30.109 -6.469 -16.672 1 44.16 460 SER A C 1
ATOM 3537 O O . SER A 1 460 ? 30.844 -7.215 -16.031 1 44.16 460 SER A O 1
ATOM 3539 N N . LEU A 1 461 ? 30.797 -5.941 -17.719 1 35.03 461 LEU A N 1
ATOM 3540 C CA . LEU A 1 461 ? 32.219 -6.031 -18.047 1 35.03 461 LEU A CA 1
ATOM 3541 C C . LEU A 1 461 ? 33.031 -5.043 -17.234 1 35.03 461 LEU A C 1
ATOM 3543 O O . LEU A 1 461 ? 34.219 -4.898 -17.453 1 35.03 461 LEU A O 1
ATOM 3547 N N . ALA A 1 462 ? 32.688 -4.27 -16.547 1 32.34 462 ALA A N 1
ATOM 3548 C CA . ALA A 1 462 ? 33.719 -3.486 -15.867 1 32.34 462 ALA A CA 1
ATOM 3549 C C . ALA A 1 462 ? 34.531 -4.363 -14.922 1 32.34 462 ALA A C 1
ATOM 3551 O O . ALA A 1 462 ? 35.219 -3.854 -14.031 1 32.34 462 ALA A O 1
ATOM 3552 N N . PHE A 1 463 ? 34.375 -5.742 -14.844 1 27.52 463 PHE A N 1
ATOM 3553 C CA . PHE A 1 463 ? 35.5 -6.465 -14.227 1 27.52 463 PHE A CA 1
ATOM 3554 C C . PHE A 1 463 ? 36.625 -6.703 -15.234 1 27.52 463 PHE A C 1
ATOM 3556 O O . PHE A 1 463 ? 36.344 -7.031 -16.391 1 27.52 463 PHE A O 1
ATOM 3563 N N . MET B 1 1 ? 34.562 -4.848 9.141 1 42.34 1 MET B N 1
ATOM 3564 C CA . MET B 1 1 ? 33.406 -3.971 9.391 1 42.34 1 MET B CA 1
ATOM 3565 C C . MET B 1 1 ? 33.219 -3.766 10.883 1 42.34 1 MET B C 1
ATOM 3567 O O . MET B 1 1 ? 33.219 -4.727 11.656 1 42.34 1 MET B O 1
ATOM 3571 N N . ASN B 1 2 ? 33.562 -2.668 11.422 1 54.59 2 ASN B N 1
ATOM 3572 C CA . ASN B 1 2 ? 33.5 -2.312 12.836 1 54.59 2 ASN B CA 1
ATOM 3573 C C . ASN B 1 2 ? 32.156 -2.672 13.445 1 54.59 2 ASN B C 1
ATOM 3575 O O . ASN B 1 2 ? 31.109 -2.465 12.828 1 54.59 2 ASN B O 1
ATOM 3579 N N . ASN B 1 3 ? 32.062 -3.588 14.398 1 68.5 3 ASN B N 1
ATOM 3580 C CA . ASN B 1 3 ? 31 -4.188 15.203 1 68.5 3 ASN B CA 1
ATOM 3581 C C . ASN B 1 3 ? 29.984 -3.141 15.672 1 68.5 3 ASN B C 1
ATOM 3583 O O . ASN B 1 3 ? 28.828 -3.465 15.93 1 68.5 3 ASN B O 1
ATOM 3587 N N . SER B 1 4 ? 30.375 -1.83 15.422 1 79.25 4 SER B N 1
ATOM 3588 C CA . SER B 1 4 ? 29.547 -0.816 16.062 1 79.25 4 SER B CA 1
ATOM 3589 C C . SER B 1 4 ? 28.344 -0.466 15.188 1 79.25 4 SER B C 1
ATOM 3591 O O . SER B 1 4 ? 27.359 0.104 15.672 1 79.25 4 SER B O 1
ATOM 3593 N N . THR B 1 5 ? 28.25 -0.947 13.922 1 87.88 5 THR B N 1
ATOM 3594 C CA . THR B 1 5 ? 27.156 -0.553 13.055 1 87.88 5 THR B CA 1
ATOM 3595 C C . THR B 1 5 ? 26.391 -1.778 12.562 1 87.88 5 THR B C 1
ATOM 3597 O O . THR B 1 5 ? 25.469 -1.658 11.75 1 87.88 5 THR B O 1
ATOM 3600 N N . SER B 1 6 ? 26.812 -2.898 13.086 1 90.06 6 SER B N 1
ATOM 3601 C CA . SER B 1 6 ? 26.094 -4.102 12.68 1 90.06 6 SER B CA 1
ATOM 3602 C C . SER B 1 6 ? 24.656 -4.07 13.156 1 90.06 6 SER B C 1
ATOM 3604 O O . SER B 1 6 ? 24.375 -3.695 14.297 1 90.06 6 SER B O 1
ATOM 3606 N N . LEU B 1 7 ? 23.75 -4.461 12.273 1 94.25 7 LEU B N 1
ATOM 3607 C CA . LEU B 1 7 ? 22.328 -4.469 12.609 1 94.25 7 LEU B CA 1
ATOM 3608 C C . LEU B 1 7 ? 21.922 -5.816 13.203 1 94.25 7 LEU B C 1
ATOM 3610 O O . LEU B 1 7 ? 20.781 -5.984 13.633 1 94.25 7 LEU B O 1
ATOM 3614 N N . ARG B 1 8 ? 22.75 -6.77 13.305 1 93 8 ARG B N 1
ATOM 3615 C CA . ARG B 1 8 ? 22.422 -8.172 13.555 1 93 8 ARG B CA 1
ATOM 3616 C C . ARG B 1 8 ? 21.656 -8.336 14.859 1 93 8 ARG B C 1
ATOM 3618 O O . ARG B 1 8 ? 20.766 -9.18 14.961 1 93 8 ARG B O 1
ATOM 3625 N N . VAL B 1 9 ? 21.953 -7.531 15.836 1 93.38 9 VAL B N 1
ATOM 3626 C CA . VAL B 1 9 ? 21.312 -7.645 17.141 1 93.38 9 VAL B CA 1
ATOM 3627 C C . VAL B 1 9 ? 20.422 -6.426 17.391 1 93.38 9 VAL B C 1
ATOM 3629 O O . VAL B 1 9 ? 19.25 -6.566 17.766 1 93.38 9 VAL B O 1
ATOM 3632 N N . ARG B 1 10 ? 20.891 -5.262 17.094 1 95 10 ARG B N 1
ATOM 3633 C CA . ARG B 1 10 ? 20.25 -4.004 17.453 1 95 10 ARG B CA 1
ATOM 3634 C C . ARG B 1 10 ? 18.891 -3.877 16.781 1 95 10 ARG B C 1
ATOM 3636 O O . ARG B 1 10 ? 17.891 -3.584 17.453 1 95 10 ARG B O 1
ATOM 3643 N N . LEU B 1 11 ? 18.859 -4.082 15.469 1 96.06 11 LEU B N 1
ATOM 3644 C CA . LEU B 1 11 ? 17.609 -3.895 14.734 1 96.06 11 LEU B CA 1
ATOM 3645 C C . LEU B 1 11 ? 16.609 -4.98 15.102 1 96.06 11 LEU B C 1
ATOM 3647 O O . LEU B 1 11 ? 15.469 -4.676 15.469 1 96.06 11 LEU B O 1
ATOM 3651 N N . PRO B 1 12 ? 16.969 -6.285 15.109 1 96.44 12 PRO B N 1
ATOM 3652 C CA . PRO B 1 12 ? 16 -7.336 15.438 1 96.44 12 PRO B CA 1
ATOM 3653 C C . PRO B 1 12 ? 15.477 -7.227 16.875 1 96.44 12 PRO B C 1
ATOM 3655 O O . PRO B 1 12 ? 14.289 -7.457 17.109 1 96.44 12 PRO B O 1
ATOM 3658 N N . VAL B 1 13 ? 16.312 -6.918 17.781 1 96.56 13 VAL B N 1
ATOM 3659 C CA . VAL B 1 13 ? 15.867 -6.801 19.172 1 96.56 13 VAL B CA 1
ATOM 3660 C C . VAL B 1 13 ? 14.844 -5.676 19.297 1 96.56 13 VAL B C 1
ATOM 3662 O O . VAL B 1 13 ? 13.797 -5.844 19.922 1 96.56 13 VAL B O 1
ATOM 3665 N N . LEU B 1 14 ? 15.172 -4.543 18.703 1 96.88 14 LEU B N 1
ATOM 3666 C CA . LEU B 1 14 ? 14.25 -3.414 18.75 1 96.88 14 LEU B CA 1
ATOM 3667 C C . LEU B 1 14 ? 12.922 -3.762 18.078 1 96.88 14 LEU B C 1
ATOM 3669 O O . LEU B 1 14 ? 11.852 -3.531 18.641 1 96.88 14 LEU B O 1
ATOM 3673 N N . VAL B 1 15 ? 12.961 -4.316 16.875 1 97.31 15 VAL B N 1
ATOM 3674 C CA . VAL B 1 15 ? 11.766 -4.605 16.078 1 97.31 15 VAL B CA 1
ATOM 3675 C C . VAL B 1 15 ? 10.945 -5.699 16.75 1 97.31 15 VAL B C 1
ATOM 3677 O O . VAL B 1 15 ? 9.727 -5.574 16.891 1 97.31 15 VAL B O 1
ATOM 3680 N N . LEU B 1 16 ? 11.539 -6.812 17.188 1 96.38 16 LEU B N 1
ATOM 3681 C CA . LEU B 1 16 ? 10.82 -7.93 17.797 1 96.38 16 LEU B CA 1
ATOM 3682 C C . LEU B 1 16 ? 10.227 -7.527 19.141 1 96.38 16 LEU B C 1
ATOM 3684 O O . LEU B 1 16 ? 9.109 -7.938 19.484 1 96.38 16 LEU B O 1
ATOM 3688 N N . LEU B 1 17 ? 11.008 -6.762 19.922 1 96.75 17 LEU B N 1
ATOM 3689 C CA . LEU B 1 17 ? 10.453 -6.242 21.172 1 96.75 17 LEU B CA 1
ATOM 3690 C C . LEU B 1 17 ? 9.227 -5.383 20.906 1 96.75 17 LEU B C 1
ATOM 3692 O O . LEU B 1 17 ? 8.211 -5.516 21.594 1 96.75 17 LEU B O 1
ATOM 3696 N N . MET B 1 18 ? 9.344 -4.484 19.953 1 97.06 18 MET B N 1
ATOM 3697 C CA . MET B 1 18 ? 8.211 -3.615 19.641 1 97.06 18 MET B CA 1
ATOM 3698 C C . MET B 1 18 ? 7.039 -4.426 19.094 1 97.06 18 MET B C 1
ATOM 3700 O O . MET B 1 18 ? 5.883 -4.105 19.375 1 97.06 18 MET B O 1
ATOM 3704 N N . GLU B 1 19 ? 7.281 -5.477 18.312 1 97.19 19 GLU B N 1
ATOM 3705 C CA . GLU B 1 19 ? 6.219 -6.348 17.812 1 97.19 19 GLU B CA 1
ATOM 3706 C C . GLU B 1 19 ? 5.457 -7 18.953 1 97.19 19 GLU B C 1
ATOM 3708 O O . GLU B 1 19 ? 4.23 -7.082 18.922 1 97.19 19 GLU B O 1
ATOM 3713 N N . VAL B 1 20 ? 6.184 -7.473 19.953 1 97.38 20 VAL B N 1
ATOM 3714 C CA . VAL B 1 20 ? 5.559 -8.094 21.109 1 97.38 20 VAL B CA 1
ATOM 3715 C C . VAL B 1 20 ? 4.723 -7.066 21.875 1 97.38 20 VAL B C 1
ATOM 3717 O O . VAL B 1 20 ? 3.6 -7.352 22.281 1 97.38 20 VAL B O 1
ATOM 3720 N N . VAL B 1 21 ? 5.27 -5.863 22.047 1 97.75 21 VAL B N 1
ATOM 3721 C CA . VAL B 1 21 ? 4.559 -4.789 22.719 1 97.75 21 VAL B CA 1
ATOM 3722 C C . VAL B 1 21 ? 3.301 -4.422 21.938 1 97.75 21 VAL B C 1
ATOM 3724 O O . VAL B 1 21 ? 2.219 -4.289 22.516 1 97.75 21 VAL B O 1
ATOM 3727 N N . PHE B 1 22 ? 3.443 -4.25 20.625 1 97.81 22 PHE B N 1
ATOM 3728 C CA . PHE B 1 22 ? 2.301 -3.904 19.797 1 97.81 22 PHE B CA 1
ATOM 3729 C C . PHE B 1 22 ? 1.234 -4.992 19.859 1 97.81 22 PHE B C 1
ATOM 3731 O O . PHE B 1 22 ? 0.047 -4.695 20 1 97.81 22 PHE B O 1
ATOM 3738 N N . LEU B 1 23 ? 1.675 -6.242 19.75 1 97.56 23 LEU B N 1
ATOM 3739 C CA . LEU B 1 23 ? 0.734 -7.355 19.812 1 97.56 23 LEU B CA 1
ATOM 3740 C C . LEU B 1 23 ? -0.029 -7.344 21.125 1 97.56 23 LEU B C 1
ATOM 3742 O O . LEU B 1 23 ? -1.247 -7.531 21.156 1 97.56 23 LEU B O 1
ATOM 3746 N N . GLY B 1 24 ? 0.649 -7.133 22.266 1 97.94 24 GLY B N 1
ATOM 3747 C CA . GLY B 1 24 ? 0.007 -7.047 23.578 1 97.94 24 GLY B CA 1
ATOM 3748 C C . GLY B 1 24 ? -0.98 -5.898 23.672 1 97.94 24 GLY B C 1
ATOM 3749 O O . GLY B 1 24 ? -2.082 -6.066 24.203 1 97.94 24 GLY B O 1
ATOM 3750 N N . LEU B 1 25 ? -0.589 -4.715 23.172 1 97.69 25 LEU B N 1
ATOM 3751 C CA . LEU B 1 25 ? -1.454 -3.543 23.234 1 97.69 25 LEU B CA 1
ATOM 3752 C C . LEU B 1 25 ? -2.664 -3.709 22.312 1 97.69 25 LEU B C 1
ATOM 3754 O O . LEU B 1 25 ? -3.773 -3.301 22.672 1 97.69 25 LEU B O 1
ATOM 3758 N N . PHE B 1 26 ? -2.482 -4.316 21.141 1 97.56 26 PHE B N 1
ATOM 3759 C CA . PHE B 1 26 ? -3.607 -4.605 20.266 1 97.56 26 PHE B CA 1
ATOM 3760 C C . PHE B 1 26 ? -4.574 -5.578 20.922 1 97.56 26 PHE B C 1
ATOM 3762 O O . PHE B 1 26 ? -5.793 -5.391 20.859 1 97.56 26 PHE B O 1
ATOM 3769 N N . ALA B 1 27 ? -4.043 -6.594 21.562 1 97.5 27 ALA B N 1
ATOM 3770 C CA . ALA B 1 27 ? -4.871 -7.609 22.203 1 97.5 27 ALA B CA 1
ATOM 3771 C C . ALA B 1 27 ? -5.652 -7.023 23.375 1 97.5 27 ALA B C 1
ATOM 3773 O O . ALA B 1 27 ? -6.816 -7.375 23.594 1 97.5 27 ALA B O 1
ATOM 3774 N N . GLY B 1 28 ? -5.059 -6.125 24.062 1 97 28 GLY B N 1
ATOM 3775 C CA . GLY B 1 28 ? -5.656 -5.609 25.281 1 97 28 GLY B CA 1
ATOM 3776 C C . GLY B 1 28 ? -6.562 -4.418 25.047 1 97 28 GLY B C 1
ATOM 3777 O O . GLY B 1 28 ? -7.539 -4.219 25.781 1 97 28 GLY B O 1
ATOM 3778 N N . PHE B 1 29 ? -6.258 -3.615 23.922 1 96.81 29 PHE B N 1
ATOM 3779 C CA . PHE B 1 29 ? -6.883 -2.297 23.938 1 96.81 29 PHE B CA 1
ATOM 3780 C C . PHE B 1 29 ? -7.582 -2.014 22.609 1 96.81 29 PHE B C 1
ATOM 3782 O O . PHE B 1 29 ? -8.297 -1.018 22.484 1 96.81 29 PHE B O 1
ATOM 3789 N N . VAL B 1 30 ? -7.48 -2.795 21.594 1 97.38 30 VAL B N 1
ATOM 3790 C CA . VAL B 1 30 ? -8.016 -2.434 20.297 1 97.38 30 VAL B CA 1
ATOM 3791 C C . VAL B 1 30 ? -9.188 -3.346 19.938 1 97.38 30 VAL B C 1
ATOM 3793 O O . VAL B 1 30 ? -9.094 -4.57 20.062 1 97.38 30 VAL B O 1
ATOM 3796 N N . THR B 1 31 ? -10.305 -2.746 19.609 1 95.94 31 THR B N 1
ATOM 3797 C CA . THR B 1 31 ? -11.492 -3.432 19.109 1 95.94 31 THR B CA 1
ATOM 3798 C C . THR B 1 31 ? -12.023 -2.75 17.844 1 95.94 31 THR B C 1
ATOM 3800 O O . THR B 1 31 ? -11.328 -1.93 17.25 1 95.94 31 THR B O 1
ATOM 3803 N N . TYR B 1 32 ? -13.164 -3.17 17.344 1 95.44 32 TYR B N 1
ATOM 3804 C CA . TYR B 1 32 ? -13.711 -2.623 16.109 1 95.44 32 TYR B CA 1
ATOM 3805 C C . TYR B 1 32 ? -14.68 -1.48 16.391 1 95.44 32 TYR B C 1
ATOM 3807 O O . TYR B 1 32 ? -15.398 -1.507 17.391 1 95.44 32 TYR B O 1
ATOM 3815 N N . ASP B 1 33 ? -14.617 -0.516 15.555 1 94.81 33 ASP B N 1
ATOM 3816 C CA . ASP B 1 33 ? -15.68 0.48 15.648 1 94.81 33 ASP B CA 1
ATOM 3817 C C . ASP B 1 33 ? -17.016 -0.09 15.164 1 94.81 33 ASP B C 1
ATOM 3819 O O . ASP B 1 33 ? -17.078 -1.241 14.727 1 94.81 33 ASP B O 1
ATOM 3823 N N . ASP B 1 34 ? -18.125 0.636 15.219 1 92.19 34 ASP B N 1
ATOM 3824 C CA . ASP B 1 34 ? -19.469 0.143 14.969 1 92.19 34 ASP B CA 1
ATOM 3825 C C . ASP B 1 34 ? -19.625 -0.329 13.523 1 92.19 34 ASP B C 1
ATOM 3827 O O . ASP B 1 34 ? -20.297 -1.319 13.25 1 92.19 34 ASP B O 1
ATOM 3831 N N . ASN B 1 35 ? -18.953 0.35 12.625 1 93.75 35 ASN B N 1
ATOM 3832 C CA . ASN B 1 35 ? -19.109 0.045 11.211 1 93.75 35 ASN B CA 1
ATOM 3833 C C . ASN B 1 35 ? -18.312 -1.2 10.812 1 93.75 35 ASN B C 1
ATOM 3835 O O . ASN B 1 35 ? -18.578 -1.788 9.758 1 93.75 35 ASN B O 1
ATOM 3839 N N . ALA B 1 36 ? -17.375 -1.611 11.633 1 94.5 36 ALA B N 1
ATOM 3840 C CA . ALA B 1 36 ? -16.578 -2.799 11.336 1 94.5 36 ALA B CA 1
ATOM 3841 C C . ALA B 1 36 ? -16.984 -3.971 12.227 1 94.5 36 ALA B C 1
ATOM 3843 O O . ALA B 1 36 ? -16.484 -5.082 12.062 1 94.5 36 ALA B O 1
ATOM 3844 N N . ASN B 1 37 ? -17.828 -3.766 13.164 1 93.75 37 ASN B N 1
ATOM 3845 C CA . ASN B 1 37 ? -18.266 -4.781 14.117 1 93.75 37 ASN B CA 1
ATOM 3846 C C . ASN B 1 37 ? -19.516 -5.5 13.641 1 93.75 37 ASN B C 1
ATOM 3848 O O . ASN B 1 37 ? -20.578 -4.883 13.5 1 93.75 37 ASN B O 1
ATOM 3852 N N . ALA B 1 38 ? -19.469 -6.742 13.43 1 92.06 38 ALA B N 1
ATOM 3853 C CA . ALA B 1 38 ? -20.578 -7.543 12.922 1 92.06 38 ALA B CA 1
ATOM 3854 C C . ALA B 1 38 ? -21.766 -7.504 13.883 1 92.06 38 ALA B C 1
ATOM 3856 O O . ALA B 1 38 ? -22.922 -7.57 13.453 1 92.06 38 ALA B O 1
ATOM 3857 N N . LYS B 1 39 ? -21.516 -7.383 15.141 1 89.06 39 LYS B N 1
ATOM 3858 C CA . LYS B 1 39 ? -22.547 -7.449 16.172 1 89.06 39 LYS B CA 1
ATOM 3859 C C . LYS B 1 39 ? -23.531 -6.301 16.031 1 89.06 39 LYS B C 1
ATOM 3861 O O . LYS B 1 39 ? -24.703 -6.43 16.438 1 89.06 39 LYS B O 1
ATOM 3866 N N . PHE B 1 40 ? -23.109 -5.258 15.414 1 85.75 40 PHE B N 1
ATOM 3867 C CA . PHE B 1 40 ? -23.938 -4.059 15.383 1 85.75 40 PHE B CA 1
ATOM 3868 C C . PHE B 1 40 ? -24.656 -3.938 14.047 1 85.75 40 PHE B C 1
ATOM 3870 O O . PHE B 1 40 ? -25.359 -2.953 13.797 1 85.75 40 PHE B O 1
ATOM 3877 N N . GLN B 1 41 ? -24.516 -4.945 13.18 1 80.81 41 GLN B N 1
ATOM 3878 C CA . GLN B 1 41 ? -25.234 -4.953 11.914 1 80.81 41 GLN B CA 1
ATOM 3879 C C . GLN B 1 41 ? -26.594 -5.602 12.055 1 80.81 41 GLN B C 1
ATOM 3881 O O . GLN B 1 41 ? -26.719 -6.684 12.633 1 80.81 41 GLN B O 1
ATOM 3886 N N . ASN B 1 42 ? -27.609 -4.848 11.688 1 76.69 42 ASN B N 1
ATOM 3887 C CA . ASN B 1 42 ? -28.969 -5.352 11.797 1 76.69 42 ASN B CA 1
ATOM 3888 C C . ASN B 1 42 ? -29.781 -5.039 10.539 1 76.69 42 ASN B C 1
ATOM 3890 O O . ASN B 1 42 ? -29.219 -4.754 9.484 1 76.69 42 ASN B O 1
ATOM 3894 N N . ASN B 1 43 ? -31.094 -5.246 10.656 1 71.44 43 ASN B N 1
ATOM 3895 C CA . ASN B 1 43 ? -31.984 -5.133 9.508 1 71.44 43 ASN B CA 1
ATOM 3896 C C . ASN B 1 43 ? -32.062 -3.695 9.008 1 71.44 43 ASN B C 1
ATOM 3898 O O . ASN B 1 43 ? -32.531 -3.455 7.887 1 71.44 43 ASN B O 1
ATOM 3902 N N . GLU B 1 44 ? -31.594 -2.877 9.734 1 71.62 44 GLU B N 1
ATOM 3903 C CA . GLU B 1 44 ? -31.688 -1.473 9.352 1 71.62 44 GLU B CA 1
ATOM 3904 C C . GLU B 1 44 ? -30.391 -0.981 8.719 1 71.62 44 GLU B C 1
ATOM 3906 O O . GLU B 1 44 ? -30.328 0.14 8.211 1 71.62 44 GLU B O 1
ATOM 3911 N N . THR B 1 45 ? -29.547 -1.918 8.68 1 80.5 45 THR B N 1
ATOM 3912 C CA . THR B 1 45 ? -28.234 -1.484 8.211 1 80.5 45 THR B CA 1
ATOM 3913 C C . THR B 1 45 ? -28.156 -1.574 6.688 1 80.5 45 THR B C 1
ATOM 3915 O O . THR B 1 45 ? -28.484 -2.611 6.102 1 80.5 45 THR B O 1
ATOM 3918 N N . ASN B 1 46 ? -27.953 -0.451 6.023 1 85.44 46 ASN B N 1
ATOM 3919 C CA . ASN B 1 46 ? -27.562 -0.444 4.621 1 85.44 46 ASN B CA 1
ATOM 3920 C C . ASN B 1 46 ? -26.047 -0.559 4.465 1 85.44 46 ASN B C 1
ATOM 3922 O O . ASN B 1 46 ? -25.312 0.362 4.824 1 85.44 46 ASN B O 1
ATOM 3926 N N . PRO B 1 47 ? -25.609 -1.65 3.914 1 86.62 47 PRO B N 1
ATOM 3927 C CA . PRO B 1 47 ? -24.172 -1.882 3.82 1 86.62 47 PRO B CA 1
ATOM 3928 C C . PRO B 1 47 ? -23.438 -0.75 3.104 1 86.62 47 PRO B C 1
ATOM 3930 O O . PRO B 1 47 ? -22.297 -0.448 3.436 1 86.62 47 PRO B O 1
ATOM 3933 N N . MET B 1 48 ? -24.062 -0.055 2.166 1 89.69 48 MET B N 1
ATOM 3934 C CA . MET B 1 48 ? -23.391 0.954 1.357 1 89.69 48 MET B CA 1
ATOM 3935 C C . MET B 1 48 ? -23.266 2.27 2.119 1 89.69 48 MET B C 1
ATOM 3937 O O . MET B 1 48 ? -22.531 3.17 1.697 1 89.69 48 MET B O 1
ATOM 3941 N N . ASP B 1 49 ? -23.906 2.355 3.334 1 91.5 49 ASP B N 1
ATOM 3942 C CA . ASP B 1 49 ? -23.75 3.518 4.203 1 91.5 49 ASP B CA 1
ATOM 3943 C C . ASP B 1 49 ? -22.531 3.357 5.113 1 91.5 49 ASP B C 1
ATOM 3945 O O . ASP B 1 49 ? -22.203 4.27 5.871 1 91.5 49 ASP B O 1
ATOM 3949 N N . ASN B 1 50 ? -21.906 2.213 5.016 1 94.06 50 ASN B N 1
ATOM 3950 C CA . ASN B 1 50 ? -20.719 1.961 5.812 1 94.06 50 ASN B CA 1
ATOM 3951 C C . ASN B 1 50 ? -19.641 3.014 5.559 1 94.06 50 ASN B C 1
ATOM 3953 O O . ASN B 1 50 ? -19.422 3.42 4.418 1 94.06 50 ASN B O 1
ATOM 3957 N N . SER B 1 51 ? -18.938 3.463 6.617 1 94.31 51 SER B N 1
ATOM 3958 C CA . SER B 1 51 ? -17.938 4.527 6.531 1 94.31 51 SER B CA 1
ATOM 3959 C C . SER B 1 51 ? -16.766 4.117 5.66 1 94.31 51 SER B C 1
ATOM 3961 O O . SER B 1 51 ? -16.016 4.965 5.176 1 94.31 51 SER B O 1
ATOM 3963 N N . LEU B 1 52 ? -16.562 2.865 5.441 1 95.06 52 LEU B N 1
ATOM 3964 C CA . LEU B 1 52 ? -15.516 2.344 4.582 1 95.06 52 LEU B CA 1
ATOM 3965 C C . LEU B 1 52 ? -15.516 3.049 3.229 1 95.06 52 LEU B C 1
ATOM 3967 O O . LEU B 1 52 ? -14.469 3.488 2.75 1 95.06 52 LEU B O 1
ATOM 3971 N N . TYR B 1 53 ? -16.656 3.154 2.637 1 94.44 53 TYR B N 1
ATOM 3972 C CA . TYR B 1 53 ? -16.766 3.582 1.246 1 94.44 53 TYR B CA 1
ATOM 3973 C C . TYR B 1 53 ? -16.531 5.082 1.117 1 94.44 53 TYR B C 1
ATOM 3975 O O . TYR B 1 53 ? -16.203 5.574 0.033 1 94.44 53 TYR B O 1
ATOM 3983 N N . ARG B 1 54 ? -16.656 5.836 2.188 1 93.81 54 ARG B N 1
ATOM 3984 C CA . ARG B 1 54 ? -16.375 7.266 2.186 1 93.81 54 ARG B CA 1
ATOM 3985 C C . ARG B 1 54 ? -14.883 7.527 2.41 1 93.81 54 ARG B C 1
ATOM 3987 O O . ARG B 1 54 ? -14.352 8.539 1.944 1 93.81 54 ARG B O 1
ATOM 3994 N N . ASP B 1 55 ? -14.18 6.598 3.047 1 96.19 55 ASP B N 1
ATOM 3995 C CA . ASP B 1 55 ? -12.828 6.895 3.514 1 96.19 55 ASP B CA 1
ATOM 3996 C C . ASP B 1 55 ? -11.789 6.102 2.729 1 96.19 55 ASP B C 1
ATOM 3998 O O . ASP B 1 55 ? -10.672 6.57 2.52 1 96.19 55 ASP B O 1
ATOM 4002 N N . TYR B 1 56 ? -12.109 4.93 2.254 1 96.62 56 TYR B N 1
ATOM 4003 C CA . TYR B 1 56 ? -11.141 3.965 1.741 1 96.62 56 TYR B CA 1
ATOM 4004 C C . TYR B 1 56 ? -10.406 4.523 0.526 1 96.62 56 TYR B C 1
ATOM 4006 O O . TYR B 1 56 ? -9.195 4.363 0.399 1 96.62 56 TYR B O 1
ATOM 4014 N N . PRO B 1 57 ? -11.141 5.191 -0.479 1 95.69 57 PRO B N 1
ATOM 4015 C CA . PRO B 1 57 ? -10.383 5.68 -1.635 1 95.69 57 PRO B CA 1
ATOM 4016 C C . PRO B 1 57 ? -9.281 6.66 -1.246 1 95.69 57 PRO B C 1
ATOM 4018 O O . PRO B 1 57 ? -8.188 6.625 -1.82 1 95.69 57 PRO B O 1
ATOM 4021 N N . PHE B 1 58 ? -9.562 7.531 -0.306 1 97.06 58 PHE B N 1
ATOM 4022 C CA . PHE B 1 58 ? -8.57 8.5 0.147 1 97.06 58 PHE B CA 1
ATOM 4023 C C . PHE B 1 58 ? -7.461 7.816 0.933 1 97.06 58 PHE B C 1
ATOM 4025 O O . PHE B 1 58 ? -6.289 8.156 0.783 1 97.06 58 PHE B O 1
ATOM 4032 N N . PHE B 1 59 ? -7.832 6.797 1.737 1 97.69 59 PHE B N 1
ATOM 4033 C CA . PHE B 1 59 ? -6.859 5.984 2.461 1 97.69 59 PHE B CA 1
ATOM 4034 C C . PHE B 1 59 ? -5.875 5.332 1.497 1 97.69 59 PHE B C 1
ATOM 4036 O O . PHE B 1 59 ? -4.66 5.402 1.703 1 97.69 59 PHE B O 1
ATOM 4043 N N . ALA B 1 60 ? -6.367 4.715 0.456 1 97.88 60 ALA B N 1
ATOM 4044 C CA . ALA B 1 60 ? -5.535 4.023 -0.526 1 97.88 60 ALA B CA 1
ATOM 4045 C C . ALA B 1 60 ? -4.605 4.996 -1.244 1 97.88 60 ALA B C 1
ATOM 4047 O O . ALA B 1 60 ? -3.434 4.695 -1.473 1 97.88 60 ALA B O 1
ATOM 4048 N N . ASP B 1 61 ? -5.145 6.16 -1.626 1 98.12 61 ASP B N 1
ATOM 4049 C CA . ASP B 1 61 ? -4.344 7.18 -2.303 1 98.12 61 ASP B CA 1
ATOM 4050 C C . ASP B 1 61 ? -3.193 7.652 -1.417 1 98.12 61 ASP B C 1
ATOM 4052 O O . ASP B 1 61 ? -2.059 7.781 -1.883 1 98.12 61 ASP B O 1
ATOM 4056 N N . VAL B 1 62 ? -3.477 7.883 -0.178 1 98.19 62 VAL B N 1
ATOM 4057 C CA . VAL B 1 62 ? -2.455 8.367 0.748 1 98.19 62 VAL B CA 1
ATOM 4058 C C . VAL B 1 62 ? -1.421 7.266 0.99 1 98.19 62 VAL B C 1
ATOM 4060 O O . VAL B 1 62 ? -0.233 7.551 1.154 1 98.19 62 VAL B O 1
ATOM 4063 N N . GLN B 1 63 ? -1.807 5.984 0.958 1 98.25 63 GLN B N 1
ATOM 4064 C CA . GLN B 1 63 ? -0.857 4.879 1.036 1 98.25 63 GLN B CA 1
ATOM 4065 C C . GLN B 1 63 ? 0.164 4.949 -0.096 1 98.25 63 GLN B C 1
ATOM 4067 O O . GLN B 1 63 ? 1.354 4.715 0.119 1 98.25 63 GLN B O 1
ATOM 4072 N N . VAL B 1 64 ? -0.338 5.25 -1.267 1 98.44 64 VAL B N 1
ATOM 4073 C CA . VAL B 1 64 ? 0.561 5.352 -2.412 1 98.44 64 VAL B CA 1
ATOM 4074 C C . VAL B 1 64 ? 1.565 6.48 -2.18 1 98.44 64 VAL B C 1
ATOM 4076 O O . VAL B 1 64 ? 2.75 6.34 -2.494 1 98.44 64 VAL B O 1
ATOM 4079 N N . MET B 1 65 ? 1.112 7.598 -1.655 1 98.5 65 MET B N 1
ATOM 4080 C CA . MET B 1 65 ? 2.008 8.711 -1.347 1 98.5 65 MET B CA 1
ATOM 4081 C C . MET B 1 65 ? 3.09 8.281 -0.364 1 98.5 65 MET B C 1
ATOM 4083 O O . MET B 1 65 ? 4.273 8.555 -0.575 1 98.5 65 MET B O 1
ATOM 4087 N N . ILE B 1 66 ? 2.691 7.582 0.659 1 98.56 66 ILE B N 1
ATOM 4088 C CA . ILE B 1 66 ? 3.561 7.254 1.783 1 98.56 66 ILE B CA 1
ATOM 4089 C C . ILE B 1 66 ? 4.586 6.207 1.354 1 98.56 66 ILE B C 1
ATOM 4091 O O . ILE B 1 66 ? 5.789 6.395 1.551 1 98.56 66 ILE B O 1
ATOM 4095 N N . PHE B 1 67 ? 4.141 5.16 0.735 1 98.69 67 PHE B N 1
ATOM 4096 C CA . PHE B 1 67 ? 5.012 4.012 0.523 1 98.69 67 PHE B CA 1
ATOM 4097 C C . PHE B 1 67 ? 5.742 4.121 -0.811 1 98.69 67 PHE B C 1
ATOM 4099 O O . PHE B 1 67 ? 6.914 3.76 -0.915 1 98.69 67 PHE B O 1
ATOM 4106 N N . VAL B 1 68 ? 5.07 4.621 -1.841 1 98.44 68 VAL B N 1
ATOM 4107 C CA . VAL B 1 68 ? 5.691 4.711 -3.158 1 98.44 68 VAL B CA 1
ATOM 4108 C C . VAL B 1 68 ? 6.227 6.125 -3.381 1 98.44 68 VAL B C 1
ATOM 4110 O O . VAL B 1 68 ? 7.395 6.305 -3.742 1 98.44 68 VAL B O 1
ATOM 4113 N N . GLY B 1 69 ? 5.426 7.172 -3.137 1 98.5 69 GLY B N 1
ATOM 4114 C CA . GLY B 1 69 ? 5.824 8.555 -3.357 1 98.5 69 GLY B CA 1
ATOM 4115 C C . GLY B 1 69 ? 7.047 8.953 -2.557 1 98.5 69 GLY B C 1
ATOM 4116 O O . GLY B 1 69 ? 8.102 9.258 -3.125 1 98.5 69 GLY B O 1
ATOM 4117 N N . PHE B 1 70 ? 6.953 8.867 -1.209 1 98.25 70 PHE B N 1
ATOM 4118 C CA . PHE B 1 70 ? 8.078 9.211 -0.346 1 98.25 70 PHE B CA 1
ATOM 4119 C C . PHE B 1 70 ? 9.266 8.289 -0.611 1 98.25 70 PHE B C 1
ATOM 4121 O O . PHE B 1 70 ? 10.414 8.734 -0.633 1 98.25 70 PHE B O 1
ATOM 4128 N N . GLY B 1 71 ? 8.984 6.992 -0.792 1 97.94 71 GLY B N 1
ATOM 4129 C CA . GLY B 1 71 ? 10.062 6.047 -1.039 1 97.94 71 GLY B CA 1
ATOM 4130 C C . GLY B 1 71 ? 10.914 6.414 -2.238 1 97.94 71 GLY B C 1
ATOM 4131 O O . GLY B 1 71 ? 12.148 6.461 -2.139 1 97.94 71 GLY B O 1
ATOM 4132 N N . CYS B 1 72 ? 10.266 6.707 -3.352 1 97.94 72 CYS B N 1
ATOM 4133 C CA . CYS B 1 72 ? 10.977 7.074 -4.57 1 97.94 72 CYS B CA 1
ATOM 4134 C C . CYS B 1 72 ? 11.641 8.438 -4.43 1 97.94 72 CYS B C 1
ATOM 4136 O O . CYS B 1 72 ? 12.766 8.641 -4.879 1 97.94 72 CYS B O 1
ATOM 4138 N N . LEU B 1 73 ? 10.938 9.352 -3.801 1 97.75 73 LEU B N 1
ATOM 4139 C CA . LEU B 1 73 ? 11.469 10.703 -3.641 1 97.75 73 LEU B CA 1
ATOM 4140 C C . LEU B 1 73 ? 12.766 10.688 -2.836 1 97.75 73 LEU B C 1
ATOM 4142 O O . LEU B 1 73 ? 13.734 11.359 -3.191 1 97.75 73 LEU B O 1
ATOM 4146 N N . LEU B 1 74 ? 12.859 9.883 -1.785 1 97.19 74 LEU B N 1
ATOM 4147 C CA . LEU B 1 74 ? 13.992 9.859 -0.861 1 97.19 74 LEU B CA 1
ATOM 4148 C C . LEU B 1 74 ? 15.133 9.023 -1.419 1 97.19 74 LEU B C 1
ATOM 4150 O O . LEU B 1 74 ? 16.203 8.938 -0.809 1 97.19 74 LEU B O 1
ATOM 4154 N N . ALA B 1 75 ? 14.938 8.438 -2.58 1 96.94 75 ALA B N 1
ATOM 4155 C CA . ALA B 1 75 ? 15.961 7.613 -3.213 1 96.94 75 ALA B CA 1
ATOM 4156 C C . ALA B 1 75 ? 16.719 8.406 -4.27 1 96.94 75 ALA B C 1
ATOM 4158 O O . ALA B 1 75 ? 17.219 7.832 -5.246 1 96.94 75 ALA B O 1
ATOM 4159 N N . PHE B 1 76 ? 16.922 9.711 -4.109 1 95.81 76 PHE B N 1
ATOM 4160 C CA . PHE B 1 76 ? 17.469 10.578 -5.141 1 95.81 76 PHE B CA 1
ATOM 4161 C C . PHE B 1 76 ? 19 10.477 -5.172 1 95.81 76 PHE B C 1
ATOM 4163 O O . PHE B 1 76 ? 19.625 10.867 -6.156 1 95.81 76 PHE B O 1
ATOM 4170 N N . LEU B 1 77 ? 19.688 9.922 -4.125 1 96.38 77 LEU B N 1
ATOM 4171 C CA . LEU B 1 77 ? 21.141 9.836 -4.09 1 96.38 77 LEU B CA 1
ATOM 4172 C C . LEU B 1 77 ? 21.641 8.594 -4.816 1 96.38 77 LEU B C 1
ATOM 4174 O O . LEU B 1 77 ? 21.078 7.512 -4.656 1 96.38 77 LEU B O 1
ATOM 4178 N N . ARG B 1 78 ? 22.688 8.695 -5.488 1 95.5 78 ARG B N 1
ATOM 4179 C CA . ARG B 1 78 ? 23.234 7.676 -6.371 1 95.5 78 ARG B CA 1
ATOM 4180 C C . ARG B 1 78 ? 23.5 6.383 -5.609 1 95.5 78 ARG B C 1
ATOM 4182 O O . ARG B 1 78 ? 23.234 5.289 -6.113 1 95.5 78 ARG B O 1
ATOM 4189 N N . LEU B 1 79 ? 24.016 6.465 -4.391 1 96.25 79 LEU B N 1
ATOM 4190 C CA . LEU B 1 79 ? 24.453 5.289 -3.646 1 96.25 79 LEU B CA 1
ATOM 4191 C C . LEU B 1 79 ? 23.578 5.066 -2.416 1 96.25 79 LEU B C 1
ATOM 4193 O O . LEU B 1 79 ? 24.016 4.445 -1.444 1 96.25 79 LEU B O 1
ATOM 4197 N N . TYR B 1 80 ? 22.375 5.645 -2.457 1 96.94 80 TYR B N 1
ATOM 4198 C CA . TYR B 1 80 ? 21.516 5.59 -1.283 1 96.94 80 TYR B CA 1
ATOM 4199 C C . TYR B 1 80 ? 20.078 5.273 -1.678 1 96.94 80 TYR B C 1
ATOM 4201 O O . TYR B 1 80 ? 19.141 5.648 -0.973 1 96.94 80 TYR B O 1
ATOM 4209 N N . GLY B 1 81 ? 19.875 4.652 -2.826 1 96.94 81 GLY B N 1
ATOM 4210 C CA . GLY B 1 81 ? 18.547 4.285 -3.311 1 96.94 81 GLY B CA 1
ATOM 4211 C C . GLY B 1 81 ? 17.875 3.236 -2.451 1 96.94 81 GLY B C 1
ATOM 4212 O O . GLY B 1 81 ? 16.672 3.332 -2.18 1 96.94 81 GLY B O 1
ATOM 4213 N N . PHE B 1 82 ? 18.625 2.191 -2.033 1 97.38 82 PHE B N 1
ATOM 4214 C CA . PHE B 1 82 ? 18.078 1.16 -1.161 1 97.38 82 PHE B CA 1
ATOM 4215 C C . PHE B 1 82 ? 17.578 1.767 0.144 1 97.38 82 PHE B C 1
ATOM 4217 O O . PHE B 1 82 ? 16.422 1.579 0.515 1 97.38 82 PHE B O 1
ATOM 4224 N N . SER B 1 83 ? 18.469 2.557 0.756 1 97.44 83 SER B N 1
ATOM 4225 C CA . SER B 1 83 ? 18.125 3.148 2.043 1 97.44 83 SER B CA 1
ATOM 4226 C C . SER B 1 83 ? 16.922 4.09 1.918 1 97.44 83 SER B C 1
ATOM 4228 O O . SER B 1 83 ? 16.031 4.082 2.764 1 97.44 83 SER B O 1
ATOM 4230 N N . GLY B 1 84 ? 16.938 4.902 0.865 1 97.06 84 GLY B N 1
ATOM 4231 C CA . GLY B 1 84 ? 15.812 5.797 0.664 1 97.06 84 GLY B CA 1
ATOM 4232 C C . GLY B 1 84 ? 14.477 5.078 0.634 1 97.06 84 GLY B C 1
ATOM 4233 O O . GLY B 1 84 ? 13.539 5.465 1.338 1 97.06 84 GLY B O 1
ATOM 4234 N N . MET B 1 85 ? 14.367 3.988 -0.072 1 97.88 85 MET B N 1
ATOM 4235 C CA . MET B 1 85 ? 13.102 3.299 -0.271 1 97.88 85 MET B CA 1
ATOM 4236 C C . MET B 1 85 ? 12.82 2.334 0.878 1 97.88 85 MET B C 1
ATOM 4238 O O . MET B 1 85 ? 11.703 2.307 1.412 1 97.88 85 MET B O 1
ATOM 4242 N N . VAL B 1 86 ? 13.812 1.534 1.276 1 98.31 86 VAL B N 1
ATOM 4243 C CA . VAL B 1 86 ? 13.633 0.443 2.229 1 98.31 86 VAL B CA 1
ATOM 4244 C C . VAL B 1 86 ? 13.453 1.009 3.635 1 98.31 86 VAL B C 1
ATOM 4246 O O . VAL B 1 86 ? 12.625 0.519 4.41 1 98.31 86 VAL B O 1
ATOM 4249 N N . PHE B 1 87 ? 14.234 2.033 4.023 1 98.44 87 PHE B N 1
ATOM 4250 C CA . PHE B 1 87 ? 14.062 2.625 5.348 1 98.44 87 PHE B CA 1
ATOM 4251 C C . PHE B 1 87 ? 12.75 3.402 5.426 1 98.44 87 PHE B C 1
ATOM 4253 O O . PHE B 1 87 ? 12.125 3.467 6.484 1 98.44 87 PHE B O 1
ATOM 4260 N N . ASN B 1 88 ? 12.328 4.027 4.285 1 98.5 88 ASN B N 1
ATOM 4261 C CA . ASN B 1 88 ? 10.984 4.598 4.242 1 98.5 88 ASN B CA 1
ATOM 4262 C C . ASN B 1 88 ? 9.922 3.545 4.527 1 98.5 88 ASN B C 1
ATOM 4264 O O . ASN B 1 88 ? 9 3.787 5.312 1 98.5 88 ASN B O 1
ATOM 4268 N N . PHE B 1 89 ? 10.039 2.412 3.861 1 98.62 89 PHE B N 1
ATOM 4269 C CA . PHE B 1 89 ? 9.102 1.303 4 1 98.62 89 PHE B CA 1
ATOM 4270 C C . PHE B 1 89 ? 9.031 0.829 5.449 1 98.62 89 PHE B C 1
ATOM 4272 O O . PHE B 1 89 ? 7.949 0.714 6.02 1 98.62 89 PHE B O 1
ATOM 4279 N N . LEU B 1 90 ? 10.164 0.594 6.09 1 98.38 90 LEU B N 1
ATOM 4280 C CA . LEU B 1 90 ? 10.281 0.138 7.473 1 98.38 90 LEU B CA 1
ATOM 4281 C C . LEU B 1 90 ? 9.711 1.176 8.438 1 98.38 90 LEU B C 1
ATOM 4283 O O . LEU B 1 90 ? 8.875 0.853 9.281 1 98.38 90 LEU B O 1
ATOM 4287 N N . THR B 1 91 ? 10.164 2.416 8.32 1 98.62 91 THR B N 1
ATOM 4288 C CA . THR B 1 91 ? 9.766 3.488 9.219 1 98.62 91 THR B CA 1
ATOM 4289 C C . THR B 1 91 ? 8.266 3.756 9.117 1 98.62 91 THR B C 1
ATOM 4291 O O . THR B 1 91 ? 7.598 3.969 10.125 1 98.62 91 THR B O 1
ATOM 4294 N N . ALA B 1 92 ? 7.773 3.773 7.879 1 98.69 92 ALA B N 1
ATOM 4295 C CA . ALA B 1 92 ? 6.348 4.012 7.668 1 98.69 92 ALA B CA 1
ATOM 4296 C C . ALA B 1 92 ? 5.504 2.934 8.336 1 98.69 92 ALA B C 1
ATOM 4298 O O . ALA B 1 92 ? 4.547 3.24 9.055 1 98.69 92 ALA B O 1
ATOM 4299 N N . THR B 1 93 ? 5.836 1.68 8.102 1 98.56 93 THR B N 1
ATOM 4300 C CA . THR B 1 93 ? 5.066 0.573 8.664 1 98.56 93 THR B CA 1
ATOM 4301 C C . THR B 1 93 ? 5.09 0.615 10.188 1 98.56 93 THR B C 1
ATOM 4303 O O . THR B 1 93 ? 4.059 0.438 10.836 1 98.56 93 THR B O 1
ATOM 4306 N N . PHE B 1 94 ? 6.254 0.843 10.711 1 98.56 94 PHE B N 1
ATOM 4307 C CA . PHE B 1 94 ? 6.41 0.964 12.156 1 98.56 94 PHE B CA 1
ATOM 4308 C C . PHE B 1 94 ? 5.562 2.109 12.703 1 98.56 94 PHE B C 1
ATOM 4310 O O . PHE B 1 94 ? 4.832 1.938 13.68 1 98.56 94 PHE B O 1
ATOM 4317 N N . THR B 1 95 ? 5.656 3.23 12.086 1 98.69 95 THR B N 1
ATOM 4318 C CA . THR B 1 95 ? 5 4.453 12.539 1 98.69 95 THR B CA 1
ATOM 4319 C C . THR B 1 95 ? 3.484 4.289 12.531 1 98.69 95 THR B C 1
ATOM 4321 O O . THR B 1 95 ? 2.807 4.707 13.477 1 98.69 95 THR B O 1
ATOM 4324 N N . ILE B 1 96 ? 2.953 3.725 11.516 1 98.38 96 ILE B N 1
ATOM 4325 C CA . ILE B 1 96 ? 1.504 3.607 11.398 1 98.38 96 ILE B CA 1
ATOM 4326 C C . ILE B 1 96 ? 0.965 2.725 12.523 1 98.38 96 ILE B C 1
ATOM 4328 O O . ILE B 1 96 ? -0.035 3.062 13.164 1 98.38 96 ILE B O 1
ATOM 4332 N N . GLN B 1 97 ? 1.608 1.612 12.828 1 97.88 97 GLN B N 1
ATOM 4333 C CA . GLN B 1 97 ? 1.18 0.75 13.922 1 97.88 97 GLN B CA 1
ATOM 4334 C C . GLN B 1 97 ? 1.239 1.487 15.258 1 97.88 97 GLN B C 1
ATOM 4336 O O . GLN B 1 97 ? 0.313 1.395 16.062 1 97.88 97 GLN B O 1
ATOM 4341 N N . TRP B 1 98 ? 2.314 2.193 15.406 1 98.31 98 TRP B N 1
ATOM 4342 C CA . TRP B 1 98 ? 2.52 2.959 16.625 1 98.31 98 TRP B CA 1
ATOM 4343 C C . TRP B 1 98 ? 1.492 4.082 16.75 1 98.31 98 TRP B C 1
ATOM 4345 O O . TRP B 1 98 ? 0.947 4.32 17.828 1 98.31 98 TRP B O 1
ATOM 4355 N N . ALA B 1 99 ? 1.165 4.723 15.68 1 98.62 99 ALA B N 1
ATOM 4356 C CA . ALA B 1 99 ? 0.227 5.84 15.664 1 98.62 99 ALA B CA 1
ATOM 4357 C C . ALA B 1 99 ? -1.202 5.363 15.906 1 98.62 99 ALA B C 1
ATOM 4359 O O . ALA B 1 99 ? -2.002 6.07 16.531 1 98.62 99 ALA B O 1
ATOM 4360 N N . ILE B 1 100 ? -1.552 4.164 15.367 1 98.06 100 ILE B N 1
ATOM 4361 C CA . ILE B 1 100 ? -2.869 3.6 15.633 1 98.06 100 ILE B CA 1
ATOM 4362 C C . ILE B 1 100 ? -3.104 3.533 17.141 1 98.06 100 ILE B C 1
ATOM 4364 O O . ILE B 1 100 ? -4.176 3.906 17.625 1 98.06 100 ILE B O 1
ATOM 4368 N N . LEU B 1 101 ? -2.105 3.143 17.891 1 97.88 101 LEU B N 1
ATOM 4369 C CA . LEU B 1 101 ? -2.217 2.965 19.328 1 97.88 101 LEU B CA 1
ATOM 4370 C C . LEU B 1 101 ? -2.178 4.309 20.047 1 97.88 101 LEU B C 1
ATOM 4372 O O . LEU B 1 101 ? -3.023 4.586 20.906 1 97.88 101 LEU B O 1
ATOM 4376 N N . MET B 1 102 ? -1.256 5.207 19.656 1 97.69 102 MET B N 1
ATOM 4377 C CA . MET B 1 102 ? -1.067 6.477 20.359 1 97.69 102 MET B CA 1
ATOM 4378 C C . MET B 1 102 ? -2.225 7.43 20.078 1 97.69 102 MET B C 1
ATOM 4380 O O . MET B 1 102 ? -2.801 8 21 1 97.69 102 MET B O 1
ATOM 4384 N N . GLN B 1 103 ? -2.533 7.602 18.812 1 97 103 GLN B N 1
ATOM 4385 C CA . GLN B 1 103 ? -3.686 8.438 18.484 1 97 103 GLN B CA 1
ATOM 4386 C C . GLN B 1 103 ? -4.984 7.789 18.969 1 97 103 GLN B C 1
ATOM 4388 O O . GLN B 1 103 ? -5.934 8.484 19.328 1 97 103 GLN B O 1
ATOM 4393 N N . GLY B 1 104 ? -5.016 6.422 18.906 1 95.69 104 GLY B N 1
ATOM 4394 C CA . GLY B 1 104 ? -6.164 5.699 19.422 1 95.69 104 GLY B CA 1
ATOM 4395 C C . GLY B 1 104 ? -6.461 6.02 20.875 1 95.69 104 GLY B C 1
ATOM 4396 O O . GLY B 1 104 ? -7.617 6.25 21.234 1 95.69 104 GLY B O 1
ATOM 4397 N N . TYR B 1 105 ? -5.473 6.098 21.625 1 94.38 105 TYR B N 1
ATOM 4398 C CA . TYR B 1 105 ? -5.637 6.367 23.047 1 94.38 105 TYR B CA 1
ATOM 4399 C C . TYR B 1 105 ? -6.082 7.805 23.281 1 94.38 105 TYR B C 1
ATOM 4401 O O . TYR B 1 105 ? -6.977 8.062 24.094 1 94.38 105 TYR B O 1
ATOM 4409 N N . PHE B 1 106 ? -5.621 8.719 22.531 1 92.88 106 PHE B N 1
ATOM 4410 C CA . PHE B 1 106 ? -5.875 10.125 22.812 1 92.88 106 PHE B CA 1
ATOM 4411 C C . PHE B 1 106 ? -7.121 10.609 22.078 1 92.88 106 PHE B C 1
ATOM 4413 O O . PHE B 1 106 ? -7.82 11.508 22.562 1 92.88 106 PHE B O 1
ATOM 4420 N N . GLN B 1 107 ? -7.461 9.945 20.953 1 90.38 107 GLN B N 1
ATOM 4421 C CA . GLN B 1 107 ? -8.5 10.547 20.125 1 90.38 107 GLN B CA 1
ATOM 4422 C C . GLN B 1 107 ? -9.648 9.57 19.891 1 90.38 107 GLN B C 1
ATOM 4424 O O . GLN B 1 107 ? -10.781 9.977 19.625 1 90.38 107 GLN B O 1
ATOM 4429 N N . PHE B 1 108 ? -9.375 8.289 20.016 1 90.94 108 PHE B N 1
ATOM 4430 C CA . PHE B 1 108 ? -10.383 7.316 19.594 1 90.94 108 PHE B CA 1
ATOM 4431 C C . PHE B 1 108 ? -10.68 6.32 20.703 1 90.94 108 PHE B C 1
ATOM 4433 O O . PHE B 1 108 ? -11.031 5.172 20.438 1 90.94 108 PHE B O 1
ATOM 4440 N N . TYR B 1 109 ? -10.469 6.727 21.906 1 93.31 109 TYR B N 1
ATOM 4441 C CA . TYR B 1 109 ? -10.602 5.852 23.062 1 93.31 109 TYR B CA 1
ATOM 4442 C C . TYR B 1 109 ? -11.945 6.066 23.75 1 93.31 109 TYR B C 1
ATOM 4444 O O . TYR B 1 109 ? -12.281 7.191 24.141 1 93.31 109 TYR B O 1
ATOM 4452 N N . SER B 1 110 ? -12.766 5.09 23.828 1 94.12 110 SER B N 1
ATOM 4453 C CA . SER B 1 110 ? -14.016 5.098 24.578 1 94.12 110 SER B CA 1
ATOM 4454 C C . SER B 1 110 ? -14.32 3.721 25.156 1 94.12 110 SER B C 1
ATOM 4456 O O . SER B 1 110 ? -13.984 2.697 24.562 1 94.12 110 SER B O 1
ATOM 4458 N N . ASP B 1 111 ? -14.922 3.637 26.375 1 94.38 111 ASP B N 1
ATOM 4459 C CA . ASP B 1 111 ? -15.32 2.412 27.062 1 94.38 111 ASP B CA 1
ATOM 4460 C C . ASP B 1 111 ? -14.133 1.476 27.25 1 94.38 111 ASP B C 1
ATOM 4462 O O . ASP B 1 111 ? -14.242 0.269 27.016 1 94.38 111 ASP B O 1
ATOM 4466 N N . GLY B 1 112 ? -12.914 2.018 27.422 1 95.69 112 GLY B N 1
ATOM 4467 C CA . GLY B 1 112 ? -11.734 1.254 27.781 1 95.69 112 GLY B CA 1
ATOM 4468 C C . GLY B 1 112 ? -11.031 0.646 26.578 1 95.69 112 GLY B C 1
ATOM 4469 O O . GLY B 1 112 ? -10.117 -0.165 26.734 1 95.69 112 GLY B O 1
ATOM 4470 N N . LYS B 1 113 ? -11.477 0.993 25.391 1 97.38 113 LYS B N 1
ATOM 4471 C CA . LYS B 1 113 ? -10.906 0.391 24.203 1 97.38 113 LYS B CA 1
ATOM 4472 C C . LYS B 1 113 ? -10.703 1.435 23.094 1 97.38 113 LYS B C 1
ATOM 4474 O O . LYS B 1 113 ? -11.352 2.486 23.109 1 97.38 113 LYS B O 1
ATOM 4479 N N . ILE B 1 114 ? -9.797 1.212 22.25 1 97.75 114 ILE B N 1
ATOM 4480 C CA . ILE B 1 114 ? -9.633 1.932 21 1 97.75 114 ILE B CA 1
ATOM 4481 C C . ILE B 1 114 ? -10.523 1.305 19.922 1 97.75 114 ILE B C 1
ATOM 4483 O O . ILE B 1 114 ? -10.43 0.107 19.641 1 97.75 114 ILE B O 1
ATOM 4487 N N . HIS B 1 115 ? -11.406 2.021 19.328 1 96.69 115 HIS B N 1
ATOM 4488 C CA . HIS B 1 115 ? -12.336 1.521 18.328 1 96.69 115 HIS B CA 1
ATOM 4489 C C . HIS B 1 115 ? -11.797 1.754 16.906 1 96.69 115 HIS B C 1
ATOM 4491 O O . HIS B 1 115 ? -11.828 2.879 16.406 1 96.69 115 HIS B O 1
ATOM 4497 N N . LEU B 1 116 ? -11.453 0.709 16.281 1 97.25 116 LEU B N 1
ATOM 4498 C CA . LEU B 1 116 ? -10.648 0.736 15.062 1 97.25 116 LEU B CA 1
ATOM 4499 C C . LEU B 1 116 ? -11.539 0.69 13.828 1 97.25 116 LEU B C 1
ATOM 4501 O O . LEU B 1 116 ? -12.414 -0.171 13.719 1 97.25 116 LEU B O 1
ATOM 4505 N N . GLY B 1 117 ? -11.414 1.565 12.977 1 97.12 117 GLY B N 1
ATOM 4506 C CA . GLY B 1 117 ? -11.938 1.641 11.625 1 97.12 117 GLY B CA 1
ATOM 4507 C C . GLY B 1 117 ? -10.945 2.229 10.633 1 97.12 117 GLY B C 1
ATOM 4508 O O . GLY B 1 117 ? -9.82 2.576 11.008 1 97.12 117 GLY B O 1
ATOM 4509 N N . VAL B 1 118 ? -11.32 2.279 9.367 1 97.44 118 VAL B N 1
ATOM 4510 C CA . VAL B 1 118 ? -10.414 2.758 8.336 1 97.44 118 VAL B CA 1
ATOM 4511 C C . VAL B 1 118 ? -10.016 4.207 8.617 1 97.44 118 VAL B C 1
ATOM 4513 O O . VAL B 1 118 ? -8.898 4.625 8.312 1 97.44 118 VAL B O 1
ATOM 4516 N N . ILE B 1 119 ? -10.875 4.973 9.266 1 96.06 119 ILE B N 1
ATOM 4517 C CA . ILE B 1 119 ? -10.586 6.359 9.602 1 96.06 119 ILE B CA 1
ATOM 4518 C C . ILE B 1 119 ? -9.391 6.422 10.547 1 96.06 119 ILE B C 1
ATOM 4520 O O . ILE B 1 119 ? -8.594 7.359 10.492 1 96.06 119 ILE B O 1
ATOM 4524 N N . ASN B 1 120 ? -9.234 5.418 11.461 1 97.31 120 ASN B N 1
ATOM 4525 C CA . ASN B 1 120 ? -8.078 5.355 12.352 1 97.31 120 ASN B CA 1
ATOM 4526 C C . ASN B 1 120 ? -6.793 5.105 11.57 1 97.31 120 ASN B C 1
ATOM 4528 O O . ASN B 1 120 ? -5.746 5.672 11.891 1 97.31 120 ASN B O 1
ATOM 4532 N N . LEU B 1 121 ? -6.887 4.215 10.555 1 97.88 121 LEU B N 1
ATOM 4533 C CA . LEU B 1 121 ? -5.723 3.967 9.711 1 97.88 121 LEU B CA 1
ATOM 4534 C C . LEU B 1 121 ? -5.316 5.23 8.961 1 97.88 121 LEU B C 1
ATOM 4536 O O . LEU B 1 121 ? -4.125 5.52 8.82 1 97.88 121 LEU B O 1
ATOM 4540 N N . LEU B 1 122 ? -6.281 5.93 8.469 1 97.06 122 LEU B N 1
ATOM 4541 C CA . LEU B 1 122 ? -6.027 7.168 7.742 1 97.06 122 LEU B CA 1
ATOM 4542 C C . LEU B 1 122 ? -5.336 8.195 8.633 1 97.06 122 LEU B C 1
ATOM 4544 O O . LEU B 1 122 ? -4.363 8.828 8.219 1 97.06 122 LEU B O 1
ATOM 4548 N N . ASN B 1 123 ? -5.836 8.391 9.844 1 97.25 123 ASN B N 1
ATOM 4549 C CA . ASN B 1 123 ? -5.188 9.297 10.789 1 97.25 123 ASN B CA 1
ATOM 4550 C C . ASN B 1 123 ? -3.758 8.852 11.094 1 97.25 123 ASN B C 1
ATOM 4552 O O . ASN B 1 123 ? -2.857 9.688 11.203 1 97.25 123 ASN B O 1
ATOM 4556 N N . ALA B 1 124 ? -3.572 7.566 11.25 1 98.38 124 ALA B N 1
ATOM 4557 C CA . ALA B 1 124 ? -2.236 7.027 11.5 1 98.38 124 ALA B CA 1
ATOM 4558 C C . ALA B 1 124 ? -1.307 7.297 10.32 1 98.38 124 ALA B C 1
ATOM 4560 O O . ALA B 1 124 ? -0.108 7.523 10.508 1 98.38 124 ALA B O 1
ATOM 4561 N N . GLU B 1 125 ? -1.811 7.258 9.109 1 98.06 125 GLU B N 1
ATOM 4562 C CA . GLU B 1 125 ? -1.027 7.594 7.926 1 98.06 125 GLU B CA 1
ATOM 4563 C C . GLU B 1 125 ? -0.562 9.047 7.969 1 98.06 125 GLU B C 1
ATOM 4565 O O . GLU B 1 125 ? 0.542 9.367 7.52 1 98.06 125 GLU B O 1
ATOM 4570 N N . PHE B 1 126 ? -1.407 9.938 8.469 1 97.75 126 PHE B N 1
ATOM 4571 C CA . PHE B 1 126 ? -1.008 11.336 8.57 1 97.75 126 PHE B CA 1
ATOM 4572 C C . PHE B 1 126 ? 0.099 11.508 9.609 1 97.75 126 PHE B C 1
ATOM 4574 O O . PHE B 1 126 ? 1.02 12.305 9.414 1 97.75 126 PHE B O 1
ATOM 4581 N N . ALA B 1 127 ? -0.045 10.758 10.695 1 98.44 127 ALA B N 1
ATOM 4582 C CA . ALA B 1 127 ? 1.066 10.742 11.648 1 98.44 127 ALA B CA 1
ATOM 4583 C C . ALA B 1 127 ? 2.338 10.211 10.992 1 98.44 127 ALA B C 1
ATOM 4585 O O . ALA B 1 127 ? 3.438 10.688 11.273 1 98.44 127 ALA B O 1
ATOM 4586 N N . CYS B 1 128 ? 2.18 9.211 10.18 1 98.69 128 CYS B N 1
ATOM 4587 C CA . CYS B 1 128 ? 3.307 8.656 9.445 1 98.69 128 CYS B CA 1
ATOM 4588 C C . CYS B 1 128 ? 3.932 9.703 8.531 1 98.69 128 CYS B C 1
ATOM 4590 O O . CYS B 1 128 ? 5.156 9.805 8.438 1 98.69 128 CYS B O 1
ATOM 4592 N N . ALA B 1 129 ? 3.076 10.461 7.859 1 98.38 129 ALA B N 1
ATOM 4593 C CA . ALA B 1 129 ? 3.584 11.539 7.016 1 98.38 129 ALA B CA 1
ATOM 4594 C C . ALA B 1 129 ? 4.43 12.516 7.824 1 98.38 129 ALA B C 1
ATOM 4596 O O . ALA B 1 129 ? 5.461 13 7.348 1 98.38 129 ALA B O 1
ATOM 4597 N N . VAL B 1 130 ? 4.004 12.82 9.016 1 98.75 130 VAL B N 1
ATOM 4598 C CA . VAL B 1 130 ? 4.746 13.703 9.914 1 98.75 130 VAL B CA 1
ATOM 4599 C C . VAL B 1 130 ? 6.152 13.148 10.133 1 98.75 130 VAL B C 1
ATOM 4601 O O . VAL B 1 130 ? 7.141 13.867 9.977 1 98.75 130 VAL B O 1
ATOM 4604 N N . VAL B 1 131 ? 6.234 11.906 10.406 1 98.88 131 VAL B N 1
ATOM 4605 C CA . VAL B 1 131 ? 7.508 11.258 10.703 1 98.88 131 VAL B CA 1
ATOM 4606 C C . VAL B 1 131 ? 8.375 11.219 9.445 1 98.88 131 VAL B C 1
ATOM 4608 O O . VAL B 1 131 ? 9.586 11.43 9.516 1 98.88 131 VAL B O 1
ATOM 4611 N N . LEU B 1 132 ? 7.777 10.961 8.312 1 98.62 132 LEU B N 1
ATOM 4612 C CA . LEU B 1 132 ? 8.547 10.836 7.074 1 98.62 132 LEU B CA 1
ATOM 4613 C C . LEU B 1 132 ? 9.07 12.195 6.621 1 98.62 132 LEU B C 1
ATOM 4615 O O . LEU B 1 132 ? 10.156 12.281 6.043 1 98.62 132 LEU B O 1
ATOM 4619 N N . ILE B 1 133 ? 8.312 13.281 6.879 1 98.56 133 ILE B N 1
ATOM 4620 C CA . ILE B 1 133 ? 8.82 14.625 6.609 1 98.56 133 ILE B CA 1
ATOM 4621 C C . ILE B 1 133 ? 10.047 14.898 7.477 1 98.56 133 ILE B C 1
ATOM 4623 O O . ILE B 1 133 ? 11.094 15.312 6.973 1 98.56 133 ILE B O 1
ATOM 4627 N N . SER B 1 134 ? 9.961 14.609 8.773 1 98.62 134 SER B N 1
ATOM 4628 C CA . SER B 1 134 ? 11.094 14.797 9.672 1 98.62 134 SER B CA 1
ATOM 4629 C C . SER B 1 134 ? 12.281 13.93 9.266 1 98.62 134 SER B C 1
ATOM 4631 O O . SER B 1 134 ? 13.438 14.32 9.438 1 98.62 134 SER B O 1
ATOM 4633 N N . PHE B 1 135 ? 11.953 12.734 8.773 1 97.81 135 PHE B N 1
ATOM 4634 C CA . PHE B 1 135 ? 12.961 11.82 8.242 1 97.81 135 PHE B CA 1
ATOM 4635 C C . PHE B 1 135 ? 13.805 12.508 7.18 1 97.81 135 PHE B C 1
ATOM 4637 O O . PHE B 1 135 ? 15.016 12.281 7.098 1 97.81 135 PHE B O 1
ATOM 4644 N N . GLY B 1 136 ? 13.281 13.383 6.426 1 97.62 136 GLY B N 1
ATOM 4645 C CA . GLY B 1 136 ? 13.992 14.117 5.387 1 97.62 136 GLY B CA 1
ATOM 4646 C C . GLY B 1 136 ? 15.125 14.969 5.922 1 97.62 136 GLY B C 1
ATOM 4647 O O . GLY B 1 136 ? 16.109 15.203 5.227 1 97.62 136 GLY B O 1
ATOM 4648 N N . ALA B 1 137 ? 15.008 15.422 7.164 1 97.81 137 ALA B N 1
ATOM 4649 C CA . ALA B 1 137 ? 16.031 16.281 7.75 1 97.81 137 ALA B CA 1
ATOM 4650 C C . ALA B 1 137 ? 17.297 15.5 8.078 1 97.81 137 ALA B C 1
ATOM 4652 O O . ALA B 1 137 ? 18.391 16.062 8.094 1 97.81 137 ALA B O 1
ATOM 4653 N N . VAL B 1 138 ? 17.172 14.195 8.297 1 97.88 138 VAL B N 1
ATOM 4654 C CA . VAL B 1 138 ? 18.312 13.43 8.789 1 97.88 138 VAL B CA 1
ATOM 4655 C C . VAL B 1 138 ? 18.688 12.352 7.777 1 97.88 138 VAL B C 1
ATOM 4657 O O . VAL B 1 138 ? 19.438 11.422 8.094 1 97.88 138 VAL B O 1
ATOM 4660 N N . LEU B 1 139 ? 18.172 12.422 6.613 1 96.5 139 LEU B N 1
ATOM 4661 C CA . LEU B 1 139 ? 18.406 11.43 5.566 1 96.5 139 LEU B CA 1
ATOM 4662 C C . LEU B 1 139 ? 19.891 11.242 5.301 1 96.5 139 LEU B C 1
ATOM 4664 O O . LEU B 1 139 ? 20.625 12.219 5.137 1 96.5 139 LEU B O 1
ATOM 4668 N N . GLY B 1 140 ? 20.359 10 5.242 1 96.12 140 GLY B N 1
ATOM 4669 C CA . GLY B 1 140 ? 21.719 9.672 4.812 1 96.12 140 GLY B CA 1
ATOM 4670 C C . GLY B 1 140 ? 22.719 9.672 5.949 1 96.12 140 GLY B C 1
ATOM 4671 O O . GLY B 1 140 ? 23.844 9.18 5.793 1 96.12 140 GLY B O 1
ATOM 4672 N N . LYS B 1 141 ? 22.344 10.172 7.105 1 95.25 141 LYS B N 1
ATOM 4673 C CA . LYS B 1 141 ? 23.328 10.258 8.18 1 95.25 141 LYS B CA 1
ATOM 4674 C C . LYS B 1 141 ? 22.859 9.508 9.422 1 95.25 141 LYS B C 1
ATOM 4676 O O . LYS B 1 141 ? 23.438 9.641 10.492 1 95.25 141 LYS B O 1
ATOM 4681 N N . THR B 1 142 ? 21.75 8.812 9.297 1 97.38 142 THR B N 1
ATOM 4682 C CA . THR B 1 142 ? 21.219 8.031 10.414 1 97.38 142 THR B CA 1
ATOM 4683 C C . THR B 1 142 ? 21.016 6.574 10.008 1 97.38 142 THR B C 1
ATOM 4685 O O . THR B 1 142 ? 20.875 6.266 8.828 1 97.38 142 THR B O 1
ATOM 4688 N N . SER B 1 143 ? 21.109 5.691 11.023 1 97.69 143 SER B N 1
ATOM 4689 C CA . SER B 1 143 ? 20.875 4.266 10.828 1 97.69 143 SER B CA 1
ATOM 4690 C C . SER B 1 143 ? 19.375 3.949 10.891 1 97.69 143 SER B C 1
ATOM 4692 O O . SER B 1 143 ? 18.578 4.77 11.352 1 97.69 143 SER B O 1
ATOM 4694 N N . PRO B 1 144 ? 18.953 2.756 10.375 1 97.62 144 PRO B N 1
ATOM 4695 C CA . PRO B 1 144 ? 17.531 2.375 10.516 1 97.62 144 PRO B CA 1
ATOM 4696 C C . PRO B 1 144 ? 17.109 2.246 11.977 1 97.62 144 PRO B C 1
ATOM 4698 O O . PRO B 1 144 ? 15.945 2.496 12.305 1 97.62 144 PRO B O 1
ATOM 4701 N N . VAL B 1 145 ? 18 1.867 12.852 1 98.06 145 VAL B N 1
ATOM 4702 C CA . VAL B 1 145 ? 17.688 1.779 14.273 1 98.06 145 VAL B CA 1
ATOM 4703 C C . VAL B 1 145 ? 17.391 3.172 14.82 1 98.06 145 VAL B C 1
ATOM 4705 O O . VAL B 1 145 ? 16.422 3.357 15.562 1 98.06 145 VAL B O 1
ATOM 4708 N N . GLN B 1 146 ? 18.234 4.145 14.484 1 98.5 146 GLN B N 1
ATOM 4709 C CA . GLN B 1 146 ? 18 5.527 14.891 1 98.5 146 GLN B CA 1
ATOM 4710 C C . GLN B 1 146 ? 16.656 6.035 14.375 1 98.5 146 GLN B C 1
ATOM 4712 O O . GLN B 1 146 ? 15.93 6.73 15.094 1 98.5 146 GLN B O 1
ATOM 4717 N N . LEU B 1 147 ? 16.328 5.711 13.156 1 98.5 147 LEU B N 1
ATOM 4718 C CA . LEU B 1 147 ? 15.07 6.16 12.57 1 98.5 147 LEU B CA 1
ATOM 4719 C C . LEU B 1 147 ? 13.875 5.59 13.328 1 98.5 147 LEU B C 1
ATOM 4721 O O . LEU B 1 147 ? 12.883 6.281 13.539 1 98.5 147 LEU B O 1
ATOM 4725 N N . LEU B 1 148 ? 13.922 4.316 13.68 1 98.56 148 LEU B N 1
ATOM 4726 C CA . LEU B 1 148 ? 12.836 3.703 14.438 1 98.56 148 LEU B CA 1
ATOM 4727 C C . LEU B 1 148 ? 12.695 4.352 15.812 1 98.56 148 LEU B C 1
ATOM 4729 O O . LEU B 1 148 ? 11.586 4.562 16.297 1 98.56 148 LEU B O 1
ATOM 4733 N N . VAL B 1 149 ? 13.82 4.656 16.453 1 98.62 149 VAL B N 1
ATOM 4734 C CA . VAL B 1 149 ? 13.766 5.332 17.75 1 98.62 149 VAL B CA 1
ATOM 4735 C C . VAL B 1 149 ? 13.188 6.734 17.578 1 98.62 149 VAL B C 1
ATOM 4737 O O . VAL B 1 149 ? 12.414 7.199 18.406 1 98.62 149 VAL B O 1
ATOM 4740 N N . MET B 1 150 ? 13.602 7.406 16.531 1 98.81 150 MET B N 1
ATOM 4741 C CA . MET B 1 150 ? 13.031 8.711 16.234 1 98.81 150 MET B CA 1
ATOM 4742 C C . MET B 1 150 ? 11.516 8.625 16.109 1 98.81 150 MET B C 1
ATOM 4744 O O . MET B 1 150 ? 10.789 9.438 16.688 1 98.81 150 MET B O 1
ATOM 4748 N N . ALA B 1 151 ? 11.047 7.668 15.336 1 98.75 151 ALA B N 1
ATOM 4749 C CA . ALA B 1 151 ? 9.609 7.477 15.164 1 98.75 151 ALA B CA 1
ATOM 4750 C C . ALA B 1 151 ? 8.938 7.137 16.484 1 98.75 151 ALA B C 1
ATOM 4752 O O . ALA B 1 151 ? 7.84 7.625 16.781 1 98.75 151 ALA B O 1
ATOM 4753 N N . LEU B 1 152 ? 9.547 6.273 17.297 1 98.69 152 LEU B N 1
ATOM 4754 C CA . LEU B 1 152 ? 9.023 5.852 18.594 1 98.69 152 LEU B CA 1
ATOM 4755 C C . LEU B 1 152 ? 8.781 7.055 19.484 1 98.69 152 LEU B C 1
ATOM 4757 O O . LEU B 1 152 ? 7.793 7.094 20.234 1 98.69 152 LEU B O 1
ATOM 4761 N N . LEU B 1 153 ? 9.641 8.031 19.422 1 98.81 153 LEU B N 1
ATOM 4762 C CA . LEU B 1 153 ? 9.547 9.195 20.297 1 98.81 153 LEU B CA 1
ATOM 4763 C C . LEU B 1 153 ? 8.688 10.281 19.656 1 98.81 153 LEU B C 1
ATOM 4765 O O . LEU B 1 153 ? 7.938 10.977 20.344 1 98.81 153 LEU B O 1
ATOM 4769 N N . GLU B 1 154 ? 8.789 10.438 18.391 1 98.88 154 GLU B N 1
ATOM 4770 C CA . GLU B 1 154 ? 8.094 11.516 17.688 1 98.88 154 GLU B CA 1
ATOM 4771 C C . GLU B 1 154 ? 6.586 11.312 17.719 1 98.88 154 GLU B C 1
ATOM 4773 O O . GLU B 1 154 ? 5.824 12.266 17.875 1 98.88 154 GLU B O 1
ATOM 4778 N N . VAL B 1 155 ? 6.129 10.078 17.547 1 98.81 155 VAL B N 1
ATOM 4779 C CA . VAL B 1 155 ? 4.703 9.789 17.406 1 98.81 155 VAL B CA 1
ATOM 4780 C C . VAL B 1 155 ? 3.975 10.188 18.688 1 98.81 155 VAL B C 1
ATOM 4782 O O . VAL B 1 155 ? 2.951 10.875 18.641 1 98.81 155 VAL B O 1
ATOM 4785 N N . PRO B 1 156 ? 4.441 9.852 19.906 1 98.56 156 PRO B N 1
ATOM 4786 C CA . PRO B 1 156 ? 3.742 10.305 21.109 1 98.56 156 PRO B CA 1
ATOM 4787 C C . PRO B 1 156 ? 3.781 11.82 21.266 1 98.56 156 PRO B C 1
ATOM 4789 O O . PRO B 1 156 ? 2.801 12.422 21.719 1 98.56 156 PRO B O 1
ATOM 4792 N N . ILE B 1 157 ? 4.887 12.453 20.969 1 98.75 157 ILE B N 1
ATOM 4793 C CA . ILE B 1 157 ? 4.98 13.906 21.062 1 98.75 157 ILE B CA 1
ATOM 4794 C C . ILE B 1 157 ? 3.975 14.555 20.125 1 98.75 157 ILE B C 1
ATOM 4796 O O . ILE B 1 157 ? 3.291 15.508 20.484 1 98.75 157 ILE B O 1
ATOM 4800 N N . PHE B 1 158 ? 3.895 14.055 18.953 1 98.75 158 PHE B N 1
ATOM 4801 C CA . PHE B 1 158 ? 2.922 14.531 17.969 1 98.75 158 PHE B CA 1
ATOM 4802 C C . PHE B 1 158 ? 1.5 14.328 18.469 1 98.75 158 PHE B C 1
ATOM 4804 O O . PHE B 1 158 ? 0.677 15.242 18.438 1 98.75 158 PHE B O 1
ATOM 4811 N N . ALA B 1 159 ? 1.223 13.07 18.891 1 98.25 159 ALA B N 1
ATOM 4812 C CA . ALA B 1 159 ? -0.129 12.719 19.328 1 98.25 159 ALA B CA 1
ATOM 4813 C C . ALA B 1 159 ? -0.585 13.602 20.484 1 98.25 159 ALA B C 1
ATOM 4815 O O . ALA B 1 159 ? -1.737 14.039 20.516 1 98.25 159 ALA B O 1
ATOM 4816 N N . VAL B 1 160 ? 0.301 13.875 21.438 1 98 160 VAL B N 1
ATOM 4817 C CA . VAL B 1 160 ? -0.028 14.719 22.578 1 98 160 VAL B CA 1
ATOM 4818 C C . VAL B 1 160 ? -0.221 16.156 22.109 1 98 160 VAL B C 1
ATOM 4820 O O . VAL B 1 160 ? -1.146 16.844 22.562 1 98 160 VAL B O 1
ATOM 4823 N N . THR B 1 161 ? 0.654 16.641 21.234 1 98.5 161 THR B N 1
ATOM 4824 C CA . THR B 1 161 ? 0.524 18 20.703 1 98.5 161 THR B CA 1
ATOM 4825 C C . THR B 1 161 ? -0.789 18.156 19.938 1 98.5 161 THR B C 1
ATOM 4827 O O . THR B 1 161 ? -1.507 19.141 20.125 1 98.5 161 THR B O 1
ATOM 4830 N N . GLU B 1 162 ? -1.027 17.234 19.062 1 97.88 162 GLU B N 1
ATOM 4831 C CA . GLU B 1 162 ? -2.273 17.234 18.312 1 97.88 162 GLU B CA 1
ATOM 4832 C C . GLU B 1 162 ? -3.486 17.25 19.234 1 97.88 162 GLU B C 1
ATOM 4834 O O . GLU B 1 162 ? -4.41 18.047 19.031 1 97.88 162 GLU B O 1
ATOM 4839 N N . TRP B 1 163 ? -3.469 16.359 20.219 1 97 163 TRP B N 1
ATOM 4840 C CA . TRP B 1 163 ? -4.559 16.266 21.188 1 97 163 TRP B CA 1
ATOM 4841 C C . TRP B 1 163 ? -4.742 17.594 21.938 1 97 163 TRP B C 1
ATOM 4843 O O . TRP B 1 163 ? -5.867 18.078 22.062 1 97 163 TRP B O 1
ATOM 4853 N N . ALA B 1 164 ? -3.701 18.203 22.422 1 97.88 164 ALA B N 1
ATOM 4854 C CA . ALA B 1 164 ? -3.764 19.438 23.188 1 97.88 164 ALA B CA 1
ATOM 4855 C C . ALA B 1 164 ? -4.297 20.578 22.328 1 97.88 164 ALA B C 1
ATOM 4857 O O . ALA B 1 164 ? -5.125 21.375 22.781 1 97.88 164 ALA B O 1
ATOM 4858 N N . VAL B 1 165 ? -3.807 20.688 21.109 1 98.12 165 VAL B N 1
ATOM 4859 C CA . VAL B 1 165 ? -4.219 21.766 20.219 1 98.12 165 VAL B CA 1
ATOM 4860 C C . VAL B 1 165 ? -5.695 21.625 19.859 1 98.12 165 VAL B C 1
ATOM 4862 O O . VAL B 1 165 ? -6.453 22.594 19.891 1 98.12 165 VAL B O 1
ATOM 4865 N N . LEU B 1 166 ? -6.129 20.438 19.547 1 95.81 166 LEU B N 1
ATOM 4866 C CA . LEU B 1 166 ? -7.508 20.203 19.125 1 95.81 166 LEU B CA 1
ATOM 4867 C C . LEU B 1 166 ? -8.461 20.312 20.312 1 95.81 166 LEU B C 1
ATOM 4869 O O . LEU B 1 166 ? -9.594 20.797 20.156 1 95.81 166 LEU B O 1
ATOM 4873 N N . LYS B 1 167 ? -8.023 19.875 21.453 1 95.44 167 LYS B N 1
ATOM 4874 C CA . LYS B 1 167 ? -8.891 19.859 22.625 1 95.44 167 LYS B CA 1
ATOM 4875 C C . LYS B 1 167 ? -8.984 21.25 23.266 1 95.44 167 LYS B C 1
ATOM 4877 O O . LYS B 1 167 ? -10.062 21.672 23.688 1 95.44 167 LYS B O 1
ATOM 4882 N N . TYR B 1 168 ? -7.918 21.969 23.312 1 96.94 168 TYR B N 1
ATOM 4883 C CA . TYR B 1 168 ? -7.902 23.172 24.125 1 96.94 168 TYR B CA 1
ATOM 4884 C C . TYR B 1 168 ? -7.891 24.422 23.25 1 96.94 168 TYR B C 1
ATOM 4886 O O . TYR B 1 168 ? -8.508 25.438 23.578 1 96.94 168 TYR B O 1
ATOM 4894 N N . LEU B 1 169 ? -7.195 24.406 22.125 1 97.5 169 LEU B N 1
ATOM 4895 C CA . LEU B 1 169 ? -7.141 25.578 21.266 1 97.5 169 LEU B CA 1
ATOM 4896 C C . LEU B 1 169 ? -8.234 25.531 20.203 1 97.5 169 LEU B C 1
ATOM 4898 O O . LEU B 1 169 ? -8.75 26.578 19.797 1 97.5 169 LEU B O 1
ATOM 4902 N N . LYS B 1 170 ? -8.578 24.281 19.734 1 97.12 170 LYS B N 1
ATOM 4903 C CA . LYS B 1 170 ? -9.711 24.062 18.844 1 97.12 170 LYS B CA 1
ATOM 4904 C C . LYS B 1 170 ? -9.594 24.906 17.578 1 97.12 170 LYS B C 1
ATOM 4906 O O . LYS B 1 170 ? -10.352 25.875 17.391 1 97.12 170 LYS B O 1
ATOM 4911 N N . ILE B 1 171 ? -8.906 24.484 16.672 1 97.44 171 ILE B N 1
ATOM 4912 C CA . ILE B 1 171 ? -8.539 25.281 15.5 1 97.44 171 ILE B CA 1
ATOM 4913 C C . ILE B 1 171 ? -9.109 24.625 14.234 1 97.44 171 ILE B C 1
ATOM 4915 O O . ILE B 1 171 ? -9.664 23.531 14.297 1 97.44 171 ILE B O 1
ATOM 4919 N N . ASN B 1 172 ? -9.047 25.406 13.141 1 96.19 172 ASN B N 1
ATOM 4920 C CA . ASN B 1 172 ? -9.258 24.891 11.789 1 96.19 172 ASN B CA 1
ATOM 4921 C C . ASN B 1 172 ? -7.934 24.656 11.07 1 96.19 172 ASN B C 1
ATOM 4923 O O . ASN B 1 172 ? -7.145 25.578 10.883 1 96.19 172 ASN B O 1
ATOM 4927 N N . ASP B 1 173 ? -7.672 23.453 10.703 1 96.19 173 ASP B N 1
ATOM 4928 C CA . ASP B 1 173 ? -6.414 23.062 10.078 1 96.19 173 ASP B CA 1
ATOM 4929 C C . ASP B 1 173 ? -6.613 21.828 9.188 1 96.19 173 ASP B C 1
ATOM 4931 O O . ASP B 1 173 ? -5.91 20.828 9.344 1 96.19 173 ASP B O 1
ATOM 4935 N N . ALA B 1 174 ? -7.504 21.953 8.195 1 93.81 174 ALA B N 1
ATOM 4936 C CA . ALA B 1 174 ? -7.977 20.812 7.41 1 93.81 174 ALA B CA 1
ATOM 4937 C C . ALA B 1 174 ? -6.832 20.156 6.652 1 93.81 174 ALA B C 1
ATOM 4939 O O . ALA B 1 174 ? -6.742 18.922 6.598 1 93.81 174 ALA B O 1
ATOM 4940 N N . GLY B 1 175 ? -5.934 20.859 6.078 1 95.19 175 GLY B N 1
ATOM 4941 C CA . GLY B 1 175 ? -4.832 20.312 5.305 1 95.19 175 GLY B CA 1
ATOM 4942 C C . GLY B 1 175 ? -3.613 20 6.148 1 95.19 175 GLY B C 1
ATOM 4943 O O . GLY B 1 175 ? -2.584 19.578 5.621 1 95.19 175 GLY B O 1
ATOM 4944 N N . GLY B 1 176 ? -3.641 20.25 7.438 1 97.75 176 GLY B N 1
ATOM 4945 C CA . GLY B 1 176 ? -2.572 19.891 8.352 1 97.75 176 GLY B CA 1
ATOM 4946 C C . GLY B 1 176 ? -1.372 20.812 8.266 1 97.75 176 GLY B C 1
ATOM 4947 O O . GLY B 1 176 ? -0.228 20.359 8.383 1 97.75 176 GLY B O 1
ATOM 4948 N N . SER B 1 177 ? -1.59 22.047 7.957 1 98.5 177 SER B N 1
ATOM 4949 C CA . SER B 1 177 ? -0.484 23 7.828 1 98.5 177 SER B CA 1
ATOM 4950 C C . SER B 1 177 ? 0.213 23.219 9.164 1 98.5 177 SER B C 1
ATOM 4952 O O . SER B 1 177 ? 1.443 23.266 9.234 1 98.5 177 SER B O 1
ATOM 4954 N N . ILE B 1 178 ? -0.604 23.359 10.234 1 98.62 178 ILE B N 1
ATOM 4955 C CA . ILE B 1 178 ? -0.041 23.578 11.562 1 98.62 178 ILE B CA 1
ATOM 4956 C C . ILE B 1 178 ? 0.42 22.25 12.156 1 98.62 178 ILE B C 1
ATOM 4958 O O . ILE B 1 178 ? 1.604 22.078 12.453 1 98.62 178 ILE B O 1
ATOM 4962 N N . LEU B 1 179 ? -0.43 21.312 12.203 1 98.38 179 LEU B N 1
ATOM 4963 C CA . LEU B 1 179 ? -0.201 20.109 13 1 98.38 179 LEU B CA 1
ATOM 4964 C C . LEU B 1 179 ? 0.665 19.109 12.242 1 98.38 179 LEU B C 1
ATOM 4966 O O . LEU B 1 179 ? 1.369 18.312 12.852 1 98.38 179 LEU B O 1
ATOM 4970 N N . ILE B 1 180 ? 0.63 19.094 10.938 1 98.5 180 ILE B N 1
ATOM 4971 C CA . ILE B 1 180 ? 1.437 18.125 10.203 1 98.5 180 ILE B CA 1
ATOM 4972 C C . ILE B 1 180 ? 2.701 18.812 9.68 1 98.5 180 ILE B C 1
ATOM 4974 O O . ILE B 1 180 ? 3.809 18.5 10.125 1 98.5 180 ILE B O 1
ATOM 4978 N N . HIS B 1 181 ? 2.58 19.812 8.805 1 98.81 181 HIS B N 1
ATOM 4979 C CA . HIS B 1 181 ? 3.719 20.375 8.086 1 98.81 181 HIS B CA 1
ATOM 4980 C C . HIS B 1 181 ? 4.641 21.141 9.023 1 98.81 181 HIS B C 1
ATOM 4982 O O . HIS B 1 181 ? 5.848 20.891 9.062 1 98.81 181 HIS B O 1
ATOM 4988 N N . LEU B 1 182 ? 4.086 22.078 9.812 1 98.88 182 LEU B N 1
ATOM 4989 C CA . LEU B 1 182 ? 4.93 22.844 10.719 1 98.88 182 LEU B CA 1
ATOM 4990 C C . LEU B 1 182 ? 5.504 21.953 11.812 1 98.88 182 LEU B C 1
ATOM 4992 O O . LEU B 1 182 ? 6.684 22.062 12.156 1 98.88 182 LEU B O 1
ATOM 4996 N N . PHE B 1 183 ? 4.645 21.125 12.398 1 98.94 183 PHE B N 1
ATOM 4997 C CA . PHE B 1 183 ? 5.145 20.234 13.438 1 98.94 183 PHE B CA 1
ATOM 4998 C C . PHE B 1 183 ? 6.309 19.406 12.914 1 98.94 183 PHE B C 1
ATOM 5000 O O . PHE B 1 183 ? 7.379 19.359 13.523 1 98.94 183 PHE B O 1
ATOM 5007 N N . ALA B 1 184 ? 6.121 18.703 11.836 1 98.94 184 ALA B N 1
ATOM 5008 C CA . ALA B 1 184 ? 7.129 17.797 11.289 1 98.94 184 ALA B CA 1
ATOM 5009 C C . ALA B 1 184 ? 8.422 18.531 10.969 1 98.94 184 ALA B C 1
ATOM 5011 O O . ALA B 1 184 ? 9.516 18.047 11.266 1 98.94 184 ALA B O 1
ATOM 5012 N N . CYS B 1 185 ? 8.289 19.703 10.305 1 98.81 185 CYS B N 1
ATOM 5013 C CA . CYS B 1 185 ? 9.438 20.5 9.906 1 98.81 185 CYS B CA 1
ATOM 5014 C C . CYS B 1 185 ? 10.289 20.875 11.117 1 98.81 185 CYS B C 1
ATOM 5016 O O . CYS B 1 185 ? 11.484 20.562 11.164 1 98.81 185 CYS B O 1
ATOM 5018 N N . TYR B 1 186 ? 9.656 21.406 12.117 1 98.88 186 TYR B N 1
ATOM 5019 C CA . TYR B 1 186 ? 10.438 21.953 13.211 1 98.88 186 TYR B CA 1
ATOM 5020 C C . TYR B 1 186 ? 10.891 20.859 14.164 1 98.88 186 TYR B C 1
ATOM 5022 O O . TYR B 1 186 ? 11.922 21 14.836 1 98.88 186 TYR B O 1
ATOM 5030 N N . PHE B 1 187 ? 10.164 19.781 14.266 1 98.94 187 PHE B N 1
ATOM 5031 C CA . PHE B 1 187 ? 10.688 18.609 14.945 1 98.94 187 PHE B CA 1
ATOM 5032 C C . PHE B 1 187 ? 11.953 18.109 14.266 1 98.94 187 PHE B C 1
ATOM 5034 O O . PHE B 1 187 ? 12.977 17.891 14.922 1 98.94 187 PHE B O 1
ATOM 5041 N N . GLY B 1 188 ? 11.891 17.922 12.922 1 98.88 188 GLY B N 1
ATOM 5042 C CA . GLY B 1 188 ? 13.039 17.453 12.164 1 98.88 188 GLY B CA 1
ATOM 5043 C C . GLY B 1 188 ? 14.242 18.375 12.289 1 98.88 188 GLY B C 1
ATOM 5044 O O . GLY B 1 188 ? 15.383 17.906 12.398 1 98.88 188 GLY B O 1
ATOM 5045 N N . LEU B 1 189 ? 14.016 19.703 12.25 1 98.69 189 LEU B N 1
ATOM 5046 C CA . LEU B 1 189 ? 15.094 20.672 12.406 1 98.69 189 LEU B CA 1
ATOM 5047 C C . LEU B 1 189 ? 15.719 20.562 13.797 1 98.69 189 LEU B C 1
ATOM 5049 O O . LEU B 1 189 ? 16.938 20.719 13.945 1 98.69 189 LEU B O 1
ATOM 5053 N N . GLY B 1 190 ? 14.867 20.359 14.844 1 98.69 190 GLY B N 1
ATOM 5054 C CA . GLY B 1 190 ? 15.406 20.109 16.172 1 98.69 190 GLY B CA 1
ATOM 5055 C C . GLY B 1 190 ? 16.312 18.891 16.234 1 98.69 190 GLY B C 1
ATOM 5056 O O . GLY B 1 190 ? 17.391 18.953 16.844 1 98.69 190 GLY B O 1
ATOM 5057 N N . VAL B 1 191 ? 15.922 17.812 15.617 1 98.81 191 VAL B N 1
ATOM 5058 C CA . VAL B 1 191 ? 16.703 16.578 15.625 1 98.81 191 VAL B CA 1
ATOM 5059 C C . VAL B 1 191 ? 18.047 16.812 14.914 1 98.81 191 VAL B C 1
ATOM 5061 O O . VAL B 1 191 ? 19.094 16.469 15.445 1 98.81 191 VAL B O 1
ATOM 5064 N N . THR B 1 192 ? 18 17.422 13.695 1 98.12 192 THR B N 1
ATOM 5065 C CA . THR B 1 192 ? 19.203 17.562 12.898 1 98.12 192 THR B CA 1
ATOM 5066 C C . THR B 1 192 ? 20.141 18.594 13.523 1 98.12 192 THR B C 1
ATOM 5068 O O . THR B 1 192 ? 21.359 18.531 13.336 1 98.12 192 THR B O 1
ATOM 5071 N N . PHE B 1 193 ? 19.578 19.547 14.273 1 97.88 193 PHE B N 1
ATOM 5072 C CA . PHE B 1 193 ? 20.406 20.5 15.016 1 97.88 193 PHE B CA 1
ATOM 5073 C C . PHE B 1 193 ? 21.328 19.781 15.984 1 97.88 193 PHE B C 1
ATOM 5075 O O . PHE B 1 193 ? 22.531 20.078 16.047 1 97.88 193 PHE B O 1
ATOM 5082 N N . VAL B 1 194 ? 20.828 18.812 16.703 1 98.06 194 VAL B N 1
ATOM 5083 C CA . VAL B 1 194 ? 21.594 18.062 17.688 1 98.06 194 VAL B CA 1
ATOM 5084 C C . VAL B 1 194 ? 22.531 17.094 16.984 1 98.06 194 VAL B C 1
ATOM 5086 O O . VAL B 1 194 ? 23.672 16.875 17.422 1 98.06 194 VAL B O 1
ATOM 5089 N N . LEU B 1 195 ? 22.109 16.547 15.828 1 97.19 195 LEU B N 1
ATOM 5090 C CA . LEU B 1 195 ? 22.906 15.555 15.109 1 97.19 195 LEU B CA 1
ATOM 5091 C C . LEU B 1 195 ? 23.844 16.234 14.125 1 97.19 195 LEU B C 1
ATOM 5093 O O . LEU B 1 195 ? 24.359 15.578 13.211 1 97.19 195 LEU B O 1
ATOM 5097 N N . TYR B 1 196 ? 24.094 17.484 14.297 1 95.44 196 TYR B N 1
ATOM 5098 C CA . TYR B 1 196 ? 24.953 18.25 13.414 1 95.44 196 TYR B CA 1
ATOM 5099 C C . TYR B 1 196 ? 26.328 17.609 13.297 1 95.44 196 TYR B C 1
ATOM 5101 O O . TYR B 1 196 ? 26.891 17.156 14.297 1 95.44 196 TYR B O 1
ATOM 5109 N N . ARG B 1 197 ? 26.859 17.531 12.078 1 94.12 197 ARG B N 1
ATOM 5110 C CA . ARG B 1 197 ? 28.188 17 11.773 1 94.12 197 ARG B CA 1
ATOM 5111 C C . ARG B 1 197 ? 29.031 18.016 11.023 1 94.12 197 ARG B C 1
ATOM 5113 O O . ARG B 1 197 ? 28.859 18.203 9.812 1 94.12 197 ARG B O 1
ATOM 5120 N N . PRO B 1 198 ? 30.062 18.469 11.633 1 91.44 198 PRO B N 1
ATOM 5121 C CA . PRO B 1 198 ? 30.891 19.516 11 1 91.44 198 PRO B CA 1
ATOM 5122 C C . PRO B 1 198 ? 31.5 19.047 9.68 1 91.44 198 PRO B C 1
ATOM 5124 O O . PRO B 1 198 ? 31.641 19.844 8.742 1 91.44 198 PRO B O 1
ATOM 5127 N N . SER B 1 199 ? 31.797 17.828 9.578 1 89.94 199 SER B N 1
ATOM 5128 C CA . SER B 1 199 ? 32.469 17.297 8.398 1 89.94 199 SER B CA 1
ATOM 5129 C C . SER B 1 199 ? 31.562 17.312 7.18 1 89.94 199 SER B C 1
ATOM 5131 O O . SER B 1 199 ? 32.031 17.188 6.043 1 89.94 199 SER B O 1
ATOM 5133 N N . LEU B 1 200 ? 30.281 17.469 7.441 1 88.81 200 LEU B N 1
ATOM 5134 C CA . LEU B 1 200 ? 29.328 17.453 6.336 1 88.81 200 LEU B CA 1
ATOM 5135 C C . LEU B 1 200 ? 28.984 18.875 5.898 1 88.81 200 LEU B C 1
ATOM 5137 O O . LEU B 1 200 ? 28.234 19.062 4.934 1 88.81 200 LEU B O 1
ATOM 5141 N N . ASN B 1 201 ? 29.594 19.859 6.496 1 82.81 201 ASN B N 1
ATOM 5142 C CA . ASN B 1 201 ? 29.281 21.266 6.211 1 82.81 201 ASN B CA 1
ATOM 5143 C C . ASN B 1 201 ? 29.641 21.625 4.77 1 82.81 201 ASN B C 1
ATOM 5145 O O . ASN B 1 201 ? 28.969 22.469 4.164 1 82.81 201 ASN B O 1
ATOM 5149 N N . ASP B 1 202 ? 30.719 21.031 4.301 1 81.94 202 ASP B N 1
ATOM 5150 C CA . ASP B 1 202 ? 31.156 21.375 2.949 1 81.94 202 ASP B CA 1
ATOM 5151 C C . ASP B 1 202 ? 30.672 20.328 1.945 1 81.94 202 ASP B C 1
ATOM 5153 O O . ASP B 1 202 ? 31.219 20.203 0.846 1 81.94 202 ASP B O 1
ATOM 5157 N N . GLY B 1 203 ? 29.688 19.578 2.332 1 84.44 203 GLY B N 1
ATOM 5158 C CA . GLY B 1 203 ? 29.188 18.531 1.456 1 84.44 203 GLY B CA 1
ATOM 5159 C C . GLY B 1 203 ? 29.891 17.203 1.646 1 84.44 203 GLY B C 1
ATOM 5160 O O . GLY B 1 203 ? 30.797 17.094 2.469 1 84.44 203 GLY B O 1
ATOM 5161 N N . HIS B 1 204 ? 29.422 16.188 1.025 1 90.19 204 HIS B N 1
ATOM 5162 C CA . HIS B 1 204 ? 29.969 14.844 1.047 1 90.19 204 HIS B CA 1
ATOM 5163 C C . HIS B 1 204 ? 30.109 14.281 -0.364 1 90.19 204 HIS B C 1
ATOM 5165 O O . HIS B 1 204 ? 29.25 14.531 -1.221 1 90.19 204 HIS B O 1
ATOM 5171 N N . VAL B 1 205 ? 31.141 13.555 -0.605 1 91.81 205 VAL B N 1
ATOM 5172 C CA . VAL B 1 205 ? 31.469 13.062 -1.941 1 91.81 205 VAL B CA 1
ATOM 5173 C C . VAL B 1 205 ? 30.359 12.156 -2.451 1 91.81 205 VAL B C 1
ATOM 5175 O O . VAL B 1 205 ? 30.094 12.102 -3.656 1 91.81 205 VAL B O 1
ATOM 5178 N N . LYS B 1 206 ? 29.688 11.547 -1.526 1 93.81 206 LYS B N 1
ATOM 5179 C CA . LYS B 1 206 ? 28.641 10.594 -1.924 1 93.81 206 LYS B CA 1
ATOM 5180 C C . LYS B 1 206 ? 27.281 11.273 -1.989 1 93.81 206 LYS B C 1
ATOM 5182 O O . LYS B 1 206 ? 26.266 10.633 -2.297 1 93.81 206 LYS B O 1
ATOM 5187 N N . GLU B 1 207 ? 27.25 12.555 -1.647 1 93.12 207 GLU B N 1
ATOM 5188 C CA . GLU B 1 207 ? 26.016 13.328 -1.773 1 93.12 207 GLU B CA 1
ATOM 5189 C C . GLU B 1 207 ? 25.828 13.828 -3.201 1 93.12 207 GLU B C 1
ATOM 5191 O O . GLU B 1 207 ? 25.781 15.039 -3.439 1 93.12 207 GLU B O 1
ATOM 5196 N N . VAL B 1 208 ? 25.719 12.875 -4.129 1 94.19 208 VAL B N 1
ATOM 5197 C CA . VAL B 1 208 ? 25.531 13.156 -5.551 1 94.19 208 VAL B CA 1
ATOM 5198 C C . VAL B 1 208 ? 24.391 12.305 -6.098 1 94.19 208 VAL B C 1
ATOM 5200 O O . VAL B 1 208 ? 24.031 11.281 -5.516 1 94.19 208 VAL B O 1
ATOM 5203 N N . THR B 1 209 ? 23.797 12.781 -7.152 1 95.19 209 THR B N 1
ATOM 5204 C CA . THR B 1 209 ? 22.703 12.047 -7.793 1 95.19 209 THR B CA 1
ATOM 5205 C C . THR B 1 209 ? 23.188 11.391 -9.086 1 95.19 209 THR B C 1
ATOM 5207 O O . THR B 1 209 ? 24.297 11.641 -9.539 1 95.19 209 THR B O 1
ATOM 5210 N N . SER B 1 210 ? 22.531 10.414 -9.594 1 94.62 210 SER B N 1
ATOM 5211 C CA . SER B 1 210 ? 22.703 9.82 -10.922 1 94.62 210 SER B CA 1
ATOM 5212 C C . SER B 1 210 ? 21.484 10.055 -11.797 1 94.62 210 SER B C 1
ATOM 5214 O O . SER B 1 210 ? 20.438 10.477 -11.312 1 94.62 210 SER B O 1
ATOM 5216 N N . TYR B 1 211 ? 21.672 9.906 -13.125 1 94.44 211 TYR B N 1
ATOM 5217 C CA . TYR B 1 211 ? 20.562 10.023 -14.062 1 94.44 211 TYR B CA 1
ATOM 5218 C C . TYR B 1 211 ? 19.391 9.172 -13.609 1 94.44 211 TYR B C 1
ATOM 5220 O O . TYR B 1 211 ? 18.234 9.633 -13.617 1 94.44 211 TYR B O 1
ATOM 5228 N N . GLN B 1 212 ? 19.656 7.934 -13.172 1 93.62 212 GLN B N 1
ATOM 5229 C CA . GLN B 1 212 ? 18.609 6.992 -12.781 1 93.62 212 GLN B CA 1
ATOM 5230 C C . GLN B 1 212 ? 17.969 7.391 -11.453 1 93.62 212 GLN B C 1
ATOM 5232 O O . GLN B 1 212 ? 16.766 7.273 -11.281 1 93.62 212 GLN B O 1
ATOM 5237 N N . SER B 1 213 ? 18.797 7.793 -10.516 1 96.12 213 SER B N 1
ATOM 5238 C CA . SER B 1 213 ? 18.25 8.172 -9.211 1 96.12 213 SER B CA 1
ATOM 5239 C C . SER B 1 213 ? 17.375 9.414 -9.328 1 96.12 213 SER B C 1
ATOM 5241 O O . SER B 1 213 ? 16.375 9.539 -8.617 1 96.12 213 SER B O 1
ATOM 5243 N N . ASP B 1 214 ? 17.719 10.344 -10.219 1 96.31 214 ASP B N 1
ATOM 5244 C CA . ASP B 1 214 ? 16.891 11.531 -10.469 1 96.31 214 ASP B CA 1
ATOM 5245 C C . ASP B 1 214 ? 15.539 11.141 -11.07 1 96.31 214 ASP B C 1
ATOM 5247 O O . ASP B 1 214 ? 14.516 11.734 -10.727 1 96.31 214 ASP B O 1
ATOM 5251 N N . ILE B 1 215 ? 15.562 10.195 -11.977 1 96.44 215 ILE B N 1
ATOM 5252 C CA . ILE B 1 215 ? 14.312 9.734 -12.578 1 96.44 215 ILE B CA 1
ATOM 5253 C C . ILE B 1 215 ? 13.43 9.094 -11.516 1 96.44 215 ILE B C 1
ATOM 5255 O O . ILE B 1 215 ? 12.219 9.352 -11.461 1 96.44 215 ILE B O 1
ATOM 5259 N N . LEU B 1 216 ? 14.055 8.273 -10.711 1 96.81 216 LEU B N 1
ATOM 5260 C CA . LEU B 1 216 ? 13.32 7.621 -9.633 1 96.81 216 LEU B CA 1
ATOM 5261 C C . LEU B 1 216 ? 12.727 8.656 -8.68 1 96.81 216 LEU B C 1
ATOM 5263 O O . LEU B 1 216 ? 11.57 8.539 -8.273 1 96.81 216 LEU B O 1
ATOM 5267 N N . SER B 1 217 ? 13.484 9.633 -8.305 1 97.5 217 SER B N 1
ATOM 5268 C CA . SER B 1 217 ? 13.016 10.695 -7.426 1 97.5 217 SER B CA 1
ATOM 5269 C C . SER B 1 217 ? 11.875 11.477 -8.062 1 97.5 217 SER B C 1
ATOM 5271 O O . SER B 1 217 ? 10.906 11.836 -7.391 1 97.5 217 SER B O 1
ATOM 5273 N N . LEU B 1 218 ? 11.984 11.773 -9.359 1 97.44 218 LEU B N 1
ATOM 5274 C CA . LEU B 1 218 ? 10.914 12.477 -10.07 1 97.44 218 LEU B CA 1
ATOM 5275 C C . LEU B 1 218 ? 9.625 11.656 -10.055 1 97.44 218 LEU B C 1
ATOM 5277 O O . LEU B 1 218 ? 8.531 12.211 -9.961 1 97.44 218 LEU B O 1
ATOM 5281 N N . MET B 1 219 ? 9.734 10.336 -10.195 1 97.56 219 MET B N 1
ATOM 5282 C CA . MET B 1 219 ? 8.562 9.484 -10.062 1 97.56 219 MET B CA 1
ATOM 5283 C C . MET B 1 219 ? 7.898 9.68 -8.703 1 97.56 219 MET B C 1
ATOM 5285 O O . MET B 1 219 ? 6.672 9.766 -8.609 1 97.56 219 MET B O 1
ATOM 5289 N N . GLY B 1 220 ? 8.727 9.734 -7.684 1 98.38 220 GLY B N 1
ATOM 5290 C CA . GLY B 1 220 ? 8.188 10.016 -6.363 1 98.38 220 GLY B CA 1
ATOM 5291 C C . GLY B 1 220 ? 7.43 11.328 -6.301 1 98.38 220 GLY B C 1
ATOM 5292 O O . GLY B 1 220 ? 6.328 11.391 -5.75 1 98.38 220 GLY B O 1
ATOM 5293 N N . THR B 1 221 ? 7.992 12.359 -6.879 1 98.38 221 THR B N 1
ATOM 5294 C CA . THR B 1 221 ? 7.352 13.664 -6.953 1 98.38 221 THR B CA 1
ATOM 5295 C C . THR B 1 221 ? 5.996 13.562 -7.648 1 98.38 221 THR B C 1
ATOM 5297 O O . THR B 1 221 ? 5.008 14.133 -7.18 1 98.38 221 THR B O 1
ATOM 5300 N N . LEU B 1 222 ? 5.945 12.836 -8.734 1 98.19 222 LEU B N 1
ATOM 5301 C CA . LEU B 1 222 ? 4.723 12.711 -9.516 1 98.19 222 LEU B CA 1
ATOM 5302 C C . LEU B 1 222 ? 3.648 11.969 -8.727 1 98.19 222 LEU B C 1
ATOM 5304 O O . LEU B 1 222 ? 2.473 12.336 -8.773 1 98.19 222 LEU B O 1
ATOM 5308 N N . PHE B 1 223 ? 4.008 10.906 -8.016 1 98.44 223 PHE B N 1
ATOM 5309 C CA . PHE B 1 223 ? 3.041 10.203 -7.184 1 98.44 223 PHE B CA 1
ATOM 5310 C C . PHE B 1 223 ? 2.521 11.117 -6.074 1 98.44 223 PHE B C 1
ATOM 5312 O O . PHE B 1 223 ? 1.324 11.117 -5.777 1 98.44 223 PHE B O 1
ATOM 5319 N N . LEU B 1 224 ? 3.395 11.859 -5.418 1 98.5 224 LEU B N 1
ATOM 5320 C CA . LEU B 1 224 ? 2.969 12.805 -4.391 1 98.5 224 LEU B CA 1
ATOM 5321 C C . LEU B 1 224 ? 2.055 13.875 -4.98 1 98.5 224 LEU B C 1
ATOM 5323 O O . LEU B 1 224 ? 1.023 14.203 -4.395 1 98.5 224 LEU B O 1
ATOM 5327 N N . TRP B 1 225 ? 2.422 14.375 -6.164 1 98.38 225 TRP B N 1
ATOM 5328 C CA . TRP B 1 225 ? 1.665 15.414 -6.863 1 98.38 225 TRP B CA 1
ATOM 5329 C C . TRP B 1 225 ? 0.251 14.938 -7.176 1 98.38 225 TRP B C 1
ATOM 5331 O O . TRP B 1 225 ? -0.726 15.617 -6.867 1 98.38 225 TRP B O 1
ATOM 5341 N N . VAL B 1 226 ? 0.104 13.734 -7.684 1 98.44 226 VAL B N 1
ATOM 5342 C CA . VAL B 1 226 ? -1.161 13.195 -8.172 1 98.44 226 VAL B CA 1
ATOM 5343 C C . VAL B 1 226 ? -2.104 12.938 -6.996 1 98.44 226 VAL B C 1
ATOM 5345 O O . VAL B 1 226 ? -3.312 13.156 -7.105 1 98.44 226 VAL B O 1
ATOM 5348 N N . PHE B 1 227 ? -1.572 12.555 -5.855 1 98.56 227 PHE B N 1
ATOM 5349 C CA . PHE B 1 227 ? -2.451 12.109 -4.781 1 98.56 227 PHE B CA 1
ATOM 5350 C C . PHE B 1 227 ? -2.514 13.141 -3.666 1 98.56 227 PHE B C 1
ATOM 5352 O O . PHE B 1 227 ? -3.15 12.914 -2.637 1 98.56 227 PHE B O 1
ATOM 5359 N N . TRP B 1 228 ? -1.953 14.32 -3.873 1 98.62 228 TRP B N 1
ATOM 5360 C CA . TRP B 1 228 ? -1.989 15.375 -2.871 1 98.62 228 TRP B CA 1
ATOM 5361 C C . TRP B 1 228 ? -3.416 15.867 -2.648 1 98.62 228 TRP B C 1
ATOM 5363 O O . TRP B 1 228 ? -3.783 16.234 -1.531 1 98.62 228 TRP B O 1
ATOM 5373 N N . PRO B 1 229 ? -4.305 15.93 -3.697 1 98.56 229 PRO B N 1
ATOM 5374 C CA . PRO B 1 229 ? -5.699 16.312 -3.439 1 98.56 229 PRO B CA 1
ATOM 5375 C C . PRO B 1 229 ? -6.387 15.391 -2.439 1 98.56 229 PRO B C 1
ATOM 5377 O O . PRO B 1 229 ? -7.184 15.844 -1.615 1 98.56 229 PRO B O 1
ATOM 5380 N N . SER B 1 230 ? -6.059 14.07 -2.535 1 98.5 230 SER B N 1
ATOM 5381 C CA . SER B 1 230 ? -6.605 13.141 -1.555 1 98.5 230 SER B CA 1
ATOM 5382 C C . SER B 1 230 ? -6.074 13.43 -0.156 1 98.5 230 SER B C 1
ATOM 5384 O O . SER B 1 230 ? -6.82 13.375 0.823 1 98.5 230 SER B O 1
ATOM 5386 N N . PHE B 1 231 ? -4.848 13.742 -0.082 1 98.38 231 PHE B N 1
ATOM 5387 C CA . PHE B 1 231 ? -4.215 14.047 1.196 1 98.38 231 PHE B CA 1
ATOM 5388 C C . PHE B 1 231 ? -4.875 15.25 1.853 1 98.38 231 PHE B C 1
ATOM 5390 O O . PHE B 1 231 ? -5.262 15.195 3.021 1 98.38 231 PHE B O 1
ATOM 5397 N N . ASN B 1 232 ? -5.09 16.312 1.108 1 98.69 232 ASN B N 1
ATOM 5398 C CA . ASN B 1 232 ? -5.602 17.578 1.642 1 98.69 232 ASN B CA 1
ATOM 5399 C C . ASN B 1 232 ? -7.094 17.484 1.942 1 98.69 232 ASN B C 1
ATOM 5401 O O . ASN B 1 232 ? -7.617 18.266 2.736 1 98.69 232 ASN B O 1
ATOM 5405 N N . SER B 1 233 ? -7.789 16.562 1.308 1 98.31 233 SER B N 1
ATOM 5406 C CA . SER B 1 233 ? -9.242 16.594 1.407 1 98.31 233 SER B CA 1
ATOM 5407 C C . SER B 1 233 ? -9.758 15.492 2.322 1 98.31 233 SER B C 1
ATOM 5409 O O . SER B 1 233 ? -10.922 15.508 2.727 1 98.31 233 SER B O 1
ATOM 5411 N N . ALA B 1 234 ? -8.922 14.555 2.695 1 96.94 234 ALA B N 1
ATOM 5412 C CA . ALA B 1 234 ? -9.328 13.312 3.342 1 96.94 234 ALA B CA 1
ATOM 5413 C C . ALA B 1 234 ? -10.055 13.594 4.656 1 96.94 234 ALA B C 1
ATOM 5415 O O . ALA B 1 234 ? -11.008 12.891 5.008 1 96.94 234 ALA B O 1
ATOM 5416 N N . LEU B 1 235 ? -9.625 14.641 5.395 1 93.94 235 LEU B N 1
ATOM 5417 C CA . LEU B 1 235 ? -10.18 14.844 6.73 1 93.94 235 LEU B CA 1
ATOM 5418 C C . LEU B 1 235 ? -11.117 16.047 6.754 1 93.94 235 LEU B C 1
ATOM 5420 O O . LEU B 1 235 ? -11.508 16.516 7.828 1 93.94 235 LEU B O 1
ATOM 5424 N N . THR B 1 236 ? -11.5 16.562 5.617 1 96.38 236 THR B N 1
ATOM 5425 C CA . THR B 1 236 ? -12.469 17.641 5.535 1 96.38 236 THR B CA 1
ATOM 5426 C C . THR B 1 236 ? -13.891 17.109 5.68 1 96.38 236 THR B C 1
ATOM 5428 O O . THR B 1 236 ? -14.117 15.891 5.586 1 96.38 236 THR B O 1
ATOM 5431 N N . LEU B 1 237 ? -14.828 18 6.02 1 94.94 237 LEU B N 1
ATOM 5432 C CA . LEU B 1 237 ? -16.234 17.625 6.012 1 94.94 237 LEU B CA 1
ATOM 5433 C C . LEU B 1 237 ? -16.656 17.125 4.633 1 94.94 237 LEU B C 1
ATOM 5435 O O . LEU B 1 237 ? -16.266 17.703 3.615 1 94.94 237 LEU B O 1
ATOM 5439 N N . LYS B 1 238 ? -17.297 16 4.633 1 94.44 238 LYS B N 1
ATOM 5440 C CA . LYS B 1 238 ? -17.766 15.438 3.367 1 94.44 238 LYS B CA 1
ATOM 5441 C C . LYS B 1 238 ? -18.734 16.391 2.666 1 94.44 238 LYS B C 1
ATOM 5443 O O . LYS B 1 238 ? -19.453 17.141 3.322 1 94.44 238 LYS B O 1
ATOM 5448 N N . GLY B 1 239 ? -18.844 16.344 1.32 1 95.31 239 GLY B N 1
ATOM 5449 C CA . GLY B 1 239 ? -19.703 17.219 0.545 1 95.31 239 GLY B CA 1
ATOM 5450 C C . GLY B 1 239 ? -18.953 18.375 -0.1 1 95.31 239 GLY B C 1
ATOM 5451 O O . GLY B 1 239 ? -17.953 18.156 -0.785 1 95.31 239 GLY B O 1
ATOM 5452 N N . ASP B 1 240 ? -19.453 19.547 0.111 1 96.19 240 ASP B N 1
ATOM 5453 C CA . ASP B 1 240 ? -18.922 20.703 -0.606 1 96.19 240 ASP B CA 1
ATOM 5454 C C . ASP B 1 240 ? -17.531 21.062 -0.109 1 96.19 240 ASP B C 1
ATOM 5456 O O . ASP B 1 240 ? -16.672 21.484 -0.895 1 96.19 240 ASP B O 1
ATOM 5460 N N . ASP B 1 241 ? -17.234 21.016 1.211 1 96.81 241 ASP B N 1
ATOM 5461 C CA . ASP B 1 241 ? -15.922 21.344 1.758 1 96.81 241 ASP B CA 1
ATOM 5462 C C . ASP B 1 241 ? -14.836 20.469 1.134 1 96.81 241 ASP B C 1
ATOM 5464 O O . ASP B 1 241 ? -13.797 20.969 0.7 1 96.81 241 ASP B O 1
ATOM 5468 N N . GLN B 1 242 ? -15.086 19.172 1.142 1 97.81 242 GLN B N 1
ATOM 5469 C CA . GLN B 1 242 ? -14.133 18.234 0.553 1 97.81 242 GLN B CA 1
ATOM 5470 C C . GLN B 1 242 ? -13.961 18.484 -0.94 1 97.81 242 GLN B C 1
ATOM 5472 O O . GLN B 1 242 ? -12.852 18.391 -1.468 1 97.81 242 GLN B O 1
ATOM 5477 N N . HIS B 1 243 ? -15.039 18.812 -1.627 1 97.62 243 HIS B N 1
ATOM 5478 C CA . HIS B 1 243 ? -15.008 19.125 -3.051 1 97.62 243 HIS B CA 1
ATOM 5479 C C . HIS B 1 243 ? -14.094 20.312 -3.33 1 97.62 243 HIS B C 1
ATOM 5481 O O . HIS B 1 243 ? -13.258 20.25 -4.234 1 97.62 243 HIS B O 1
ATOM 5487 N N . ARG B 1 244 ? -14.227 21.359 -2.559 1 98.19 244 ARG B N 1
ATOM 5488 C CA . ARG B 1 244 ? -13.383 22.531 -2.729 1 98.19 244 ARG B CA 1
ATOM 5489 C C . ARG B 1 244 ? -11.922 22.203 -2.42 1 98.19 244 ARG B C 1
ATOM 5491 O O . ARG B 1 244 ? -11.016 22.719 -3.076 1 98.19 244 ARG B O 1
ATOM 5498 N N . ALA B 1 245 ? -11.703 21.391 -1.4 1 98.62 245 ALA B N 1
ATOM 5499 C CA . ALA B 1 245 ? -10.344 21.016 -1.029 1 98.62 245 ALA B CA 1
ATOM 5500 C C . ALA B 1 245 ? -9.609 20.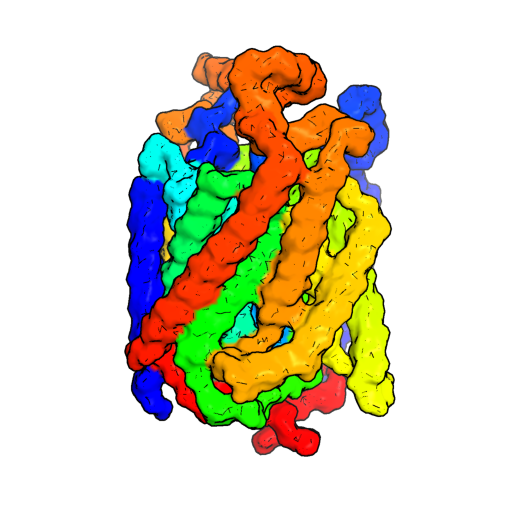375 -2.199 1 98.62 245 ALA B C 1
ATOM 5502 O O . ALA B 1 245 ? -8.43 20.656 -2.438 1 98.62 245 ALA B O 1
ATOM 5503 N N . VAL B 1 246 ? -10.289 19.516 -2.943 1 98.62 246 VAL B N 1
ATOM 5504 C CA . VAL B 1 246 ? -9.703 18.859 -4.109 1 98.62 246 VAL B CA 1
ATOM 5505 C C . VAL B 1 246 ? -9.375 19.906 -5.18 1 98.62 246 VAL B C 1
ATOM 5507 O O . VAL B 1 246 ? -8.281 19.906 -5.734 1 98.62 246 VAL B O 1
ATOM 5510 N N . LEU B 1 247 ? -10.344 20.812 -5.41 1 98.5 247 LEU B N 1
ATOM 5511 C CA . LEU B 1 247 ? -10.172 21.844 -6.426 1 98.5 247 LEU B CA 1
ATOM 5512 C C . LEU B 1 247 ? -8.984 22.75 -6.09 1 98.5 247 LEU B C 1
ATOM 5514 O O . LEU B 1 247 ? -8.117 22.984 -6.93 1 98.5 247 LEU B O 1
ATOM 5518 N N . HIS B 1 248 ? -8.969 23.266 -4.855 1 98.81 248 HIS B N 1
ATOM 5519 C CA . HIS B 1 248 ? -7.934 24.203 -4.445 1 98.81 248 HIS B CA 1
ATOM 5520 C C . HIS B 1 248 ? -6.559 23.547 -4.477 1 98.81 248 HIS B C 1
ATOM 5522 O O . HIS B 1 248 ? -5.578 24.172 -4.887 1 98.81 248 HIS B O 1
ATOM 5528 N N . THR B 1 249 ? -6.453 22.312 -4.066 1 98.81 249 THR B N 1
ATOM 5529 C CA . THR B 1 249 ? -5.172 21.609 -4.062 1 98.81 249 THR B CA 1
ATOM 5530 C C . THR B 1 249 ? -4.629 21.469 -5.48 1 98.81 249 THR B C 1
ATOM 5532 O O . THR B 1 249 ? -3.457 21.75 -5.734 1 98.81 249 THR B O 1
ATOM 5535 N N . PHE B 1 250 ? -5.508 21.016 -6.426 1 98.62 250 PHE B N 1
ATOM 5536 C CA . PHE B 1 250 ? -5.07 20.812 -7.805 1 98.62 250 PHE B CA 1
ATOM 5537 C C . PHE B 1 250 ? -4.621 22.125 -8.422 1 98.62 250 PHE B C 1
ATOM 5539 O O . PHE B 1 250 ? -3.596 22.188 -9.102 1 98.62 250 PHE B O 1
ATOM 5546 N N . ILE B 1 251 ? -5.344 23.188 -8.164 1 98.56 251 ILE B N 1
ATOM 5547 C CA . ILE B 1 251 ? -5.027 24.5 -8.703 1 98.56 251 ILE B CA 1
ATOM 5548 C C . ILE B 1 251 ? -3.713 25 -8.109 1 98.56 251 ILE B C 1
ATOM 5550 O O . ILE B 1 251 ? -2.836 25.469 -8.836 1 98.56 251 ILE B O 1
ATOM 5554 N N . GLY B 1 252 ? -3.547 24.891 -6.789 1 98.75 252 GLY B N 1
ATOM 5555 C CA . GLY B 1 252 ? -2.311 25.297 -6.137 1 98.75 252 GLY B CA 1
ATOM 5556 C C . GLY B 1 252 ? -1.096 24.547 -6.637 1 98.75 252 GLY B C 1
ATOM 5557 O O . GLY B 1 252 ? -0.052 25.141 -6.906 1 98.75 252 GLY B O 1
ATOM 5558 N N . LEU B 1 253 ? -1.23 23.25 -6.812 1 98.75 253 LEU B N 1
ATOM 5559 C CA . LEU B 1 253 ? -0.145 22.422 -7.332 1 98.75 253 LEU B CA 1
ATOM 5560 C C . LEU B 1 253 ? 0.211 22.828 -8.758 1 98.75 253 LEU B C 1
ATOM 5562 O O . LEU B 1 253 ? 1.389 22.891 -9.117 1 98.75 253 LEU B O 1
ATOM 5566 N N . SER B 1 254 ? -0.783 23.094 -9.547 1 98.56 254 SER B N 1
ATOM 5567 C CA . SER B 1 254 ? -0.58 23.438 -10.945 1 98.56 254 SER B CA 1
ATOM 5568 C C . SER B 1 254 ? 0.198 24.734 -11.086 1 98.56 254 SER B C 1
ATOM 5570 O O . SER B 1 254 ? 1.158 24.812 -11.859 1 98.56 254 SER B O 1
ATOM 5572 N N . SER B 1 255 ? -0.22 25.734 -10.359 1 98.62 255 SER B N 1
ATOM 5573 C CA . SER B 1 255 ? 0.473 27.016 -10.461 1 98.62 255 SER B CA 1
ATOM 5574 C C . SER B 1 255 ? 1.874 26.938 -9.867 1 98.62 255 SER B C 1
ATOM 5576 O O . SER B 1 255 ? 2.801 27.578 -10.352 1 98.62 255 SER B O 1
ATOM 5578 N N . SER B 1 256 ? 2.047 26.172 -8.812 1 98.75 256 SER B N 1
ATOM 5579 C CA . SER B 1 256 ? 3.375 25.938 -8.258 1 98.75 256 SER B CA 1
ATOM 5580 C C . SER B 1 256 ? 4.293 25.266 -9.281 1 98.75 256 SER B C 1
ATOM 5582 O O . SER B 1 256 ? 5.453 25.656 -9.43 1 98.75 256 SER B O 1
ATOM 5584 N N . THR B 1 257 ? 3.773 24.281 -9.992 1 98.56 257 THR B N 1
ATOM 5585 C CA . THR B 1 257 ? 4.547 23.547 -10.984 1 98.56 257 THR B CA 1
ATOM 5586 C C . THR B 1 257 ? 5.008 24.453 -12.109 1 98.56 257 THR B C 1
ATOM 5588 O O . THR B 1 257 ? 6.18 24.438 -12.492 1 98.56 257 THR B O 1
ATOM 5591 N N . MET B 1 258 ? 4.105 25.297 -12.602 1 98.06 258 MET B N 1
ATOM 5592 C CA . MET B 1 258 ? 4.457 26.234 -13.664 1 98.06 258 MET B CA 1
ATOM 5593 C C . MET B 1 258 ? 5.508 27.219 -13.188 1 98.06 258 MET B C 1
ATOM 5595 O O . MET B 1 258 ? 6.469 27.516 -13.898 1 98.06 258 MET B O 1
ATOM 5599 N N . THR B 1 259 ? 5.363 27.672 -11.992 1 98.56 259 THR B N 1
ATOM 5600 C CA . THR B 1 259 ? 6.301 28.625 -11.406 1 98.56 259 THR B CA 1
ATOM 5601 C C . THR B 1 259 ? 7.672 27.984 -11.203 1 98.56 259 THR B C 1
ATOM 5603 O O . THR B 1 259 ? 8.703 28.625 -11.438 1 98.56 259 THR B O 1
ATOM 5606 N N . ALA B 1 260 ? 7.715 26.766 -10.805 1 98.38 260 ALA B N 1
ATOM 5607 C CA . ALA B 1 260 ? 8.961 26.047 -10.578 1 98.38 260 ALA B CA 1
ATOM 5608 C C . ALA B 1 260 ? 9.812 26 -11.844 1 98.38 260 ALA B C 1
ATOM 5610 O O . ALA B 1 260 ? 11.023 26.203 -11.797 1 98.38 260 ALA B O 1
ATOM 5611 N N . PHE B 1 261 ? 9.18 25.688 -12.945 1 97 261 PHE B N 1
ATOM 5612 C CA . PHE B 1 261 ? 9.898 25.609 -14.219 1 97 261 PHE B CA 1
ATOM 5613 C C . PHE B 1 261 ? 10.469 26.969 -14.602 1 97 261 PHE B C 1
ATOM 5615 O O . PHE B 1 261 ? 11.602 27.047 -15.086 1 97 261 PHE B O 1
ATOM 5622 N N . ALA B 1 262 ? 9.703 28 -14.406 1 97.81 262 ALA B N 1
ATOM 5623 C CA . ALA B 1 262 ? 10.18 29.344 -14.719 1 97.81 262 ALA B CA 1
ATOM 5624 C C . ALA B 1 262 ? 11.375 29.719 -13.844 1 97.81 262 ALA B C 1
ATOM 5626 O O . ALA B 1 262 ? 12.391 30.188 -14.352 1 97.81 262 ALA B O 1
ATOM 5627 N N . LEU B 1 263 ? 11.305 29.5 -12.57 1 97.94 263 LEU B N 1
ATOM 5628 C CA . LEU B 1 263 ? 12.359 29.891 -11.641 1 97.94 263 LEU B CA 1
ATOM 5629 C C . LEU B 1 263 ? 13.609 29.047 -11.852 1 97.94 263 LEU B C 1
ATOM 5631 O O . LEU B 1 263 ? 14.734 29.547 -11.758 1 97.94 263 LEU B O 1
ATOM 5635 N N . SER B 1 264 ? 13.391 27.734 -12.07 1 97.44 264 SER B N 1
ATOM 5636 C CA . SER B 1 264 ? 14.531 26.859 -12.312 1 97.44 264 SER B CA 1
ATOM 5637 C C . SER B 1 264 ? 15.352 27.328 -13.5 1 97.44 264 SER B C 1
ATOM 5639 O O . SER B 1 264 ? 16.578 27.281 -13.469 1 97.44 264 SER B O 1
ATOM 5641 N N . ALA B 1 265 ? 14.695 27.797 -14.57 1 96.62 265 ALA B N 1
ATOM 5642 C CA . ALA B 1 265 ? 15.375 28.281 -15.766 1 96.62 265 ALA B CA 1
ATOM 5643 C C . ALA B 1 265 ? 16.031 29.641 -15.531 1 96.62 265 ALA B C 1
ATOM 5645 O O . ALA B 1 265 ? 17.172 29.859 -15.938 1 96.62 265 ALA B O 1
ATOM 5646 N N . VAL B 1 266 ? 15.352 30.516 -14.852 1 96.62 266 VAL B N 1
ATOM 5647 C CA . VAL B 1 266 ? 15.805 31.875 -14.648 1 96.62 266 VAL B CA 1
ATOM 5648 C C . VAL B 1 266 ? 17.047 31.891 -13.75 1 96.62 266 VAL B C 1
ATOM 5650 O O . VAL B 1 266 ? 17.984 32.656 -13.984 1 96.62 266 VAL B O 1
ATOM 5653 N N . PHE B 1 267 ? 17.109 31.031 -12.781 1 95.81 267 PHE B N 1
ATOM 5654 C CA . PHE B 1 267 ? 18.156 31.109 -11.766 1 95.81 267 PHE B CA 1
ATOM 5655 C C . PHE B 1 267 ? 19.281 30.141 -12.078 1 95.81 267 PHE B C 1
ATOM 5657 O O . PHE B 1 267 ? 20.25 30.031 -11.32 1 95.81 267 PHE B O 1
ATOM 5664 N N . ASN B 1 268 ? 19.109 29.453 -13.141 1 95.31 268 ASN B N 1
ATOM 5665 C CA . ASN B 1 268 ? 20.234 28.688 -13.641 1 95.31 268 ASN B CA 1
ATOM 5666 C C . ASN B 1 268 ? 21.156 29.531 -14.516 1 95.31 268 ASN B C 1
ATOM 5668 O O . ASN B 1 268 ? 20.703 30.125 -15.492 1 95.31 268 ASN B O 1
ATOM 5672 N N . LYS B 1 269 ? 22.375 29.594 -14.281 1 94.06 269 LYS B N 1
ATOM 5673 C CA . LYS B 1 269 ? 23.328 30.438 -14.977 1 94.06 269 LYS B CA 1
ATOM 5674 C C . LYS B 1 269 ? 23.328 30.156 -16.484 1 94.06 269 LYS B C 1
ATOM 5676 O O . LYS B 1 269 ? 23.562 31.062 -17.281 1 94.06 269 LYS B O 1
ATOM 5681 N N . ARG B 1 270 ? 23.094 28.953 -16.922 1 94.19 270 ARG B N 1
ATOM 5682 C CA . ARG B 1 270 ? 23.125 28.562 -18.328 1 94.19 270 ARG B CA 1
ATOM 5683 C C . ARG B 1 270 ? 21.719 28.484 -18.906 1 94.19 270 ARG B C 1
ATOM 5685 O O . ARG B 1 270 ? 21.531 28.047 -20.047 1 94.19 270 ARG B O 1
ATOM 5692 N N . GLY B 1 271 ? 20.844 28.781 -18.031 1 94.56 271 GLY B N 1
ATOM 5693 C CA . GLY B 1 271 ? 19.469 28.75 -18.5 1 94.56 271 GLY B CA 1
ATOM 5694 C C . GLY B 1 271 ? 18.938 27.328 -18.672 1 94.56 271 GLY B C 1
ATOM 5695 O O . GLY B 1 271 ? 18.188 27.047 -19.594 1 94.56 271 GLY B O 1
ATOM 5696 N N . LYS B 1 272 ? 19.391 26.438 -17.938 1 97.25 272 LYS B N 1
ATOM 5697 C CA . LYS B 1 272 ? 18.953 25.031 -17.953 1 97.25 272 LYS B CA 1
ATOM 5698 C C . LYS B 1 272 ? 18.047 24.734 -16.766 1 97.25 272 LYS B C 1
ATOM 5700 O O . LYS B 1 272 ? 17.938 25.531 -15.836 1 97.25 272 LYS B O 1
ATOM 5705 N N . LEU B 1 273 ? 17.297 23.672 -16.859 1 97.25 273 LEU B N 1
ATOM 5706 C CA . LEU B 1 273 ? 16.453 23.203 -15.766 1 97.25 273 LEU B CA 1
ATOM 5707 C C . LEU B 1 273 ? 17.25 22.312 -14.812 1 97.25 273 LEU B C 1
ATOM 5709 O O . LEU B 1 273 ? 18.094 21.516 -15.25 1 97.25 273 LEU B O 1
ATOM 5713 N N . THR B 1 274 ? 17.031 22.5 -13.602 1 95.69 274 THR B N 1
ATOM 5714 C CA . THR B 1 274 ? 17.672 21.703 -12.562 1 95.69 274 THR B CA 1
ATOM 5715 C C . THR B 1 274 ? 16.688 20.703 -11.953 1 95.69 274 THR B C 1
ATOM 5717 O O . THR B 1 274 ? 15.641 21.094 -11.445 1 95.69 274 THR B O 1
ATOM 5720 N N . MET B 1 275 ? 17 19.391 -11.914 1 95.5 275 MET B N 1
ATOM 5721 C CA . MET B 1 275 ? 16.094 18.328 -11.484 1 95.5 275 MET B CA 1
ATOM 5722 C C . MET B 1 275 ? 15.703 18.5 -10.023 1 95.5 275 MET B C 1
ATOM 5724 O O . MET B 1 275 ? 14.547 18.281 -9.656 1 95.5 275 MET B O 1
ATOM 5728 N N . ALA B 1 276 ? 16.625 18.891 -9.234 1 93.38 276 ALA B N 1
ATOM 5729 C CA . ALA B 1 276 ? 16.344 19.062 -7.812 1 93.38 276 ALA B CA 1
ATOM 5730 C C . ALA B 1 276 ? 15.234 20.094 -7.598 1 93.38 276 ALA B C 1
ATOM 5732 O O . ALA B 1 276 ? 14.414 19.938 -6.688 1 93.38 276 ALA B O 1
ATOM 5733 N N . ASP B 1 277 ? 15.258 21.141 -8.336 1 94.25 277 ASP B N 1
ATOM 5734 C CA . ASP B 1 277 ? 14.203 22.141 -8.266 1 94.25 277 ASP B CA 1
ATOM 5735 C C . ASP B 1 277 ? 12.836 21.547 -8.594 1 94.25 277 ASP B C 1
ATOM 5737 O O . ASP B 1 277 ? 11.883 21.703 -7.836 1 94.25 277 ASP B O 1
ATOM 5741 N N . ILE B 1 278 ? 12.789 20.859 -9.672 1 94.81 278 ILE B N 1
ATOM 5742 C CA . ILE B 1 278 ? 11.531 20.312 -10.18 1 94.81 278 ILE B CA 1
ATOM 5743 C C . ILE B 1 278 ? 10.977 19.281 -9.203 1 94.81 278 ILE B C 1
ATOM 5745 O O . ILE B 1 278 ? 9.773 19.219 -8.961 1 94.81 278 ILE B O 1
ATOM 5749 N N . GLN B 1 279 ? 11.789 18.484 -8.641 1 94.69 279 GLN B N 1
ATOM 5750 C CA . GLN B 1 279 ? 11.391 17.391 -7.758 1 94.69 279 GLN B CA 1
ATOM 5751 C C . GLN B 1 279 ? 10.773 17.922 -6.465 1 94.69 279 GLN B C 1
ATOM 5753 O O . GLN B 1 279 ? 9.922 17.281 -5.859 1 94.69 279 GLN B O 1
ATOM 5758 N N . ASN B 1 280 ? 11.133 19.109 -6.035 1 92.56 280 ASN B N 1
ATOM 5759 C CA . ASN B 1 280 ? 10.742 19.516 -4.691 1 92.56 280 ASN B CA 1
ATOM 5760 C C . ASN B 1 280 ? 9.781 20.703 -4.73 1 92.56 280 ASN B C 1
ATOM 5762 O O . ASN B 1 280 ? 8.688 20.641 -4.168 1 92.56 280 ASN B O 1
ATOM 5766 N N . VAL B 1 281 ? 10.133 21.703 -5.434 1 97.06 281 VAL B N 1
ATOM 5767 C CA . VAL B 1 281 ? 9.438 22.969 -5.273 1 97.06 281 VAL B CA 1
ATOM 5768 C C . VAL B 1 281 ? 8.078 22.922 -5.965 1 97.06 281 VAL B C 1
ATOM 5770 O O . VAL B 1 281 ? 7.18 23.703 -5.645 1 97.06 281 VAL B O 1
ATOM 5773 N N . THR B 1 282 ? 7.859 21.953 -6.934 1 98.19 282 THR B N 1
ATOM 5774 C CA . THR B 1 282 ? 6.586 21.797 -7.625 1 98.19 282 THR B CA 1
ATOM 5775 C C . THR B 1 282 ? 5.484 21.406 -6.645 1 98.19 282 THR B C 1
ATOM 5777 O O . THR B 1 282 ? 4.301 21.625 -6.91 1 98.19 282 THR B O 1
ATOM 5780 N N . LEU B 1 283 ? 5.859 20.859 -5.539 1 98.5 283 LEU B N 1
ATOM 5781 C CA . LEU B 1 283 ? 4.895 20.344 -4.574 1 98.5 283 LEU B CA 1
ATOM 5782 C C . LEU B 1 283 ? 4.461 21.438 -3.6 1 98.5 283 LEU B C 1
ATOM 5784 O O . LEU B 1 283 ? 3.512 21.25 -2.836 1 98.5 283 LEU B O 1
ATOM 5788 N N . ALA B 1 284 ? 5.105 22.562 -3.623 1 98.75 284 ALA B N 1
ATOM 5789 C CA . ALA B 1 284 ? 4.914 23.625 -2.629 1 98.75 284 ALA B CA 1
ATOM 5790 C C . ALA B 1 284 ? 3.463 24.094 -2.607 1 98.75 284 ALA B C 1
ATOM 5792 O O . ALA B 1 284 ? 2.93 24.422 -1.547 1 98.75 284 ALA B O 1
ATOM 5793 N N . GLY B 1 285 ? 2.854 24.156 -3.75 1 98.69 285 GLY B N 1
ATOM 5794 C CA . GLY B 1 285 ? 1.471 24.594 -3.824 1 98.69 285 GLY B CA 1
ATOM 5795 C C . GLY B 1 285 ? 0.518 23.734 -3.029 1 98.69 285 GLY B C 1
ATOM 5796 O O . GLY B 1 285 ? -0.5 24.203 -2.527 1 98.69 285 GLY B O 1
ATOM 5797 N N . GLY B 1 286 ? 0.765 22.422 -2.963 1 98.44 286 GLY B N 1
ATOM 5798 C CA . GLY B 1 286 ? -0.046 21.531 -2.156 1 98.44 286 GLY B CA 1
ATOM 5799 C C . GLY B 1 286 ? -0.01 21.859 -0.676 1 98.44 286 GLY B C 1
ATOM 5800 O O . GLY B 1 286 ? -1.015 21.719 0.024 1 98.44 286 GLY B O 1
ATOM 5801 N N . VAL B 1 287 ? 1.154 22.312 -0.188 1 98.56 287 VAL B N 1
ATOM 5802 C CA . VAL B 1 287 ? 1.308 22.672 1.219 1 98.56 287 VAL B CA 1
ATOM 5803 C C . VAL B 1 287 ? 0.648 24.016 1.484 1 98.56 287 VAL B C 1
ATOM 5805 O O . VAL B 1 287 ? -0.081 24.188 2.465 1 98.56 287 VAL B O 1
ATOM 5808 N N . THR B 1 288 ? 0.798 24.984 0.623 1 98.69 288 THR B N 1
ATOM 5809 C CA . THR B 1 288 ? 0.425 26.359 0.883 1 98.69 288 THR B CA 1
ATOM 5810 C C . THR B 1 288 ? -1.093 26.516 0.907 1 98.69 288 THR B C 1
ATOM 5812 O O . THR B 1 288 ? -1.623 27.375 1.621 1 98.69 288 THR B O 1
ATOM 5815 N N . VAL B 1 289 ? -1.75 25.703 0.203 1 98.62 289 VAL B N 1
ATOM 5816 C CA . VAL B 1 289 ? -3.203 25.828 0.196 1 98.62 289 VAL B CA 1
ATOM 5817 C C . VAL B 1 289 ? -3.793 25.062 1.382 1 98.62 289 VAL B C 1
ATOM 5819 O O . VAL B 1 289 ? -4.992 25.156 1.649 1 98.62 289 VAL B O 1
ATOM 5822 N N . GLY B 1 290 ? -3.053 24.375 2.158 1 98.44 290 GLY B N 1
ATOM 5823 C CA . GLY B 1 290 ? -3.49 23.375 3.109 1 98.44 290 GLY B CA 1
ATOM 5824 C C . GLY B 1 290 ? -4.395 23.922 4.195 1 98.44 290 GLY B C 1
ATOM 5825 O O . GLY B 1 290 ? -5.453 23.359 4.477 1 98.44 290 GLY B O 1
ATOM 5826 N N . ALA B 1 291 ? -4.117 25.062 4.789 1 98.12 291 ALA B N 1
ATOM 5827 C CA . ALA B 1 291 ? -4.844 25.578 5.941 1 98.12 291 ALA B CA 1
ATOM 5828 C C . ALA B 1 291 ? -6.199 26.141 5.527 1 98.12 291 ALA B C 1
ATOM 5830 O O . ALA B 1 291 ? -7.129 26.203 6.332 1 98.12 291 ALA B O 1
ATOM 5831 N N . SER B 1 292 ? -6.355 26.547 4.305 1 98.19 292 SER B N 1
ATOM 5832 C CA . SER B 1 292 ? -7.598 27.141 3.816 1 98.19 292 SER B CA 1
ATOM 5833 C C . SER B 1 292 ? -8.242 26.266 2.75 1 98.19 292 SER B C 1
ATOM 5835 O O . SER B 1 292 ? -9.102 26.719 1.997 1 98.19 292 SER B O 1
ATOM 5837 N N . VAL B 1 293 ? -7.84 25.031 2.67 1 98.44 293 VAL B N 1
ATOM 5838 C CA . VAL B 1 293 ? -8.07 24.203 1.491 1 98.44 293 VAL B CA 1
ATOM 5839 C C . VAL B 1 293 ? -9.562 23.938 1.336 1 98.44 293 VAL B C 1
ATOM 5841 O O . VAL B 1 293 ? -10.062 23.812 0.216 1 98.44 293 VAL B O 1
ATOM 5844 N N . ASP B 1 294 ? -10.336 23.875 2.432 1 98.25 294 ASP B N 1
ATOM 5845 C CA . ASP B 1 294 ? -11.758 23.562 2.381 1 98.25 294 ASP B CA 1
ATOM 5846 C C . ASP B 1 294 ? -12.594 24.844 2.512 1 98.25 294 ASP B C 1
ATOM 5848 O O . ASP B 1 294 ? -13.828 24.781 2.541 1 98.25 294 ASP B O 1
ATOM 5852 N N . MET B 1 295 ? -11.977 25.969 2.709 1 98.25 295 MET B N 1
ATOM 5853 C CA . MET B 1 295 ? -12.664 27.234 2.928 1 98.25 295 MET B CA 1
ATOM 5854 C C . MET B 1 295 ? -13.086 27.859 1.602 1 98.25 295 MET B C 1
ATOM 5856 O O . MET B 1 295 ? -12.703 27.391 0.534 1 98.25 295 MET B O 1
ATOM 5860 N N . MET B 1 296 ? -13.953 28.875 1.731 1 97.44 296 MET B N 1
ATOM 5861 C CA . MET B 1 296 ? -14.438 29.547 0.537 1 97.44 296 MET B CA 1
ATOM 5862 C C . MET B 1 296 ? -13.453 30.625 0.074 1 97.44 296 MET B C 1
ATOM 5864 O O . MET B 1 296 ? -13.812 31.781 -0.082 1 97.44 296 MET B O 1
ATOM 5868 N N . ILE B 1 297 ? -12.383 30.016 -0.124 1 96.5 297 ILE B N 1
ATOM 5869 C CA . ILE B 1 297 ? -11.461 30.922 -0.799 1 96.5 297 ILE B CA 1
ATOM 5870 C C . ILE B 1 297 ? -11.711 30.875 -2.305 1 96.5 297 ILE B C 1
ATOM 5872 O O . ILE B 1 297 ? -12.406 30 -2.803 1 96.5 297 ILE B O 1
ATOM 5876 N N . SER B 1 298 ? -11.367 31.969 -3.15 1 96.69 298 SER B N 1
ATOM 5877 C CA . SER B 1 298 ? -11.578 31.953 -4.594 1 96.69 298 SER B CA 1
ATOM 5878 C C . SER B 1 298 ? -10.539 31.094 -5.301 1 96.69 298 SER B C 1
ATOM 5880 O O . SER B 1 298 ? -9.453 30.859 -4.77 1 96.69 298 SER B O 1
ATOM 5882 N N . PRO B 1 299 ? -10.93 30.391 -6.367 1 97.69 299 PRO B N 1
ATOM 5883 C CA . PRO B 1 299 ? -9.938 29.672 -7.164 1 97.69 299 PRO B CA 1
ATOM 5884 C C . PRO B 1 299 ? -8.703 30.516 -7.473 1 97.69 299 PRO B C 1
ATOM 5886 O O . PRO B 1 299 ? -7.586 30 -7.52 1 97.69 299 PRO B O 1
ATOM 5889 N N . ALA B 1 300 ? -8.922 31.766 -7.633 1 98.5 300 ALA B N 1
ATOM 5890 C CA . ALA B 1 300 ? -7.801 32.656 -7.891 1 98.5 300 ALA B CA 1
ATOM 5891 C C . ALA B 1 300 ? -6.867 32.75 -6.688 1 98.5 300 ALA B C 1
ATOM 5893 O O . ALA B 1 300 ? -5.645 32.844 -6.848 1 98.5 300 ALA B O 1
ATOM 5894 N N . ALA B 1 301 ? -7.406 32.781 -5.539 1 98.44 301 ALA B N 1
ATOM 5895 C CA . ALA B 1 301 ? -6.586 32.781 -4.332 1 98.44 301 ALA B CA 1
ATOM 5896 C C . ALA B 1 301 ? -5.758 31.516 -4.215 1 98.44 301 ALA B C 1
ATOM 5898 O O . ALA B 1 301 ? -4.594 31.562 -3.814 1 98.44 301 ALA B O 1
ATOM 5899 N N . ALA B 1 302 ? -6.363 30.375 -4.523 1 98.69 302 ALA B N 1
ATOM 5900 C CA . ALA B 1 302 ? -5.625 29.125 -4.527 1 98.69 302 ALA B CA 1
ATOM 5901 C C . ALA B 1 302 ? -4.469 29.172 -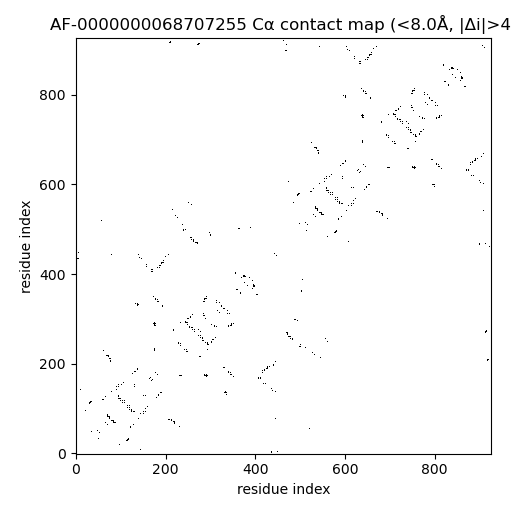5.523 1 98.69 302 ALA B C 1
ATOM 5903 O O . ALA B 1 302 ? -3.369 28.688 -5.23 1 98.69 302 ALA B O 1
ATOM 5904 N N . TYR B 1 303 ? -4.746 29.688 -6.703 1 98.75 303 TYR B N 1
ATOM 5905 C CA . TYR B 1 303 ? -3.727 29.844 -7.734 1 98.75 303 TYR B CA 1
ATOM 5906 C C . TYR B 1 303 ? -2.578 30.703 -7.242 1 98.75 303 TYR B C 1
ATOM 5908 O O . TYR B 1 303 ? -1.407 30.375 -7.434 1 98.75 303 TYR B O 1
ATOM 5916 N N . ALA B 1 304 ? -2.877 31.781 -6.586 1 98.81 304 ALA B N 1
ATOM 5917 C CA . ALA B 1 304 ? -1.874 32.719 -6.062 1 98.81 304 ALA B CA 1
ATOM 5918 C C . ALA B 1 304 ? -1.045 32.031 -4.965 1 98.81 304 ALA B C 1
ATOM 5920 O O . ALA B 1 304 ? 0.164 32.281 -4.867 1 98.81 304 ALA B O 1
ATOM 5921 N N . LEU B 1 305 ? -1.672 31.312 -4.156 1 98.81 305 LEU B N 1
ATOM 5922 C CA . LEU B 1 305 ? -0.966 30.609 -3.088 1 98.81 305 LEU B CA 1
ATOM 5923 C C . LEU B 1 305 ? 0.058 29.625 -3.656 1 98.81 305 LEU B C 1
ATOM 5925 O O . LEU B 1 305 ? 1.136 29.453 -3.084 1 98.81 305 LEU B O 1
ATOM 5929 N N . GLY B 1 306 ? -0.298 28.953 -4.766 1 98.81 306 GLY B N 1
ATOM 5930 C CA . GLY B 1 306 ? 0.67 28.094 -5.422 1 98.81 306 GLY B CA 1
ATOM 5931 C C . GLY B 1 306 ? 1.903 28.828 -5.902 1 98.81 306 GLY B C 1
ATOM 5932 O O . GLY B 1 306 ? 3.027 28.375 -5.711 1 98.81 306 GLY B O 1
ATOM 5933 N N . ILE B 1 307 ? 1.697 30.016 -6.473 1 98.81 307 ILE B N 1
ATOM 5934 C CA . ILE B 1 307 ? 2.803 30.828 -6.949 1 98.81 307 ILE B CA 1
ATOM 5935 C C . ILE B 1 307 ? 3.66 31.281 -5.77 1 98.81 307 ILE B C 1
ATOM 5937 O O . ILE B 1 307 ? 4.887 31.172 -5.805 1 98.81 307 ILE B O 1
ATOM 5941 N N . MET B 1 308 ? 3.025 31.781 -4.715 1 98.81 308 MET B N 1
ATOM 5942 C CA . MET B 1 308 ? 3.73 32.281 -3.535 1 98.81 308 MET B CA 1
ATOM 5943 C C . MET B 1 308 ? 4.523 31.156 -2.869 1 98.81 308 MET B C 1
ATOM 5945 O O . MET B 1 308 ? 5.68 31.359 -2.488 1 98.81 308 MET B O 1
ATOM 5949 N N . GLY B 1 309 ? 3.818 30.047 -2.74 1 98.62 309 GLY B N 1
ATOM 5950 C CA . GLY B 1 309 ? 4.473 28.891 -2.121 1 98.62 309 GLY B CA 1
ATOM 5951 C C . GLY B 1 309 ? 5.703 28.438 -2.875 1 98.62 309 GLY B C 1
ATOM 5952 O O . GLY B 1 309 ? 6.762 28.219 -2.275 1 98.62 309 GLY B O 1
ATOM 5953 N N . CYS B 1 310 ? 5.559 28.297 -4.16 1 98.69 310 CYS B N 1
ATOM 5954 C CA . CYS B 1 310 ? 6.672 27.844 -4.988 1 98.69 310 CYS B CA 1
ATOM 5955 C C . CYS B 1 310 ? 7.836 28.828 -4.91 1 98.69 310 CYS B C 1
ATOM 5957 O O . CYS B 1 310 ? 8.992 28.422 -4.773 1 98.69 310 CYS B O 1
ATOM 5959 N N . THR B 1 311 ? 7.547 30.062 -5 1 98.69 311 THR B N 1
ATOM 5960 C CA . THR B 1 311 ? 8.578 31.094 -4.961 1 98.69 311 THR B CA 1
ATOM 5961 C C . THR B 1 311 ? 9.328 31.062 -3.631 1 98.69 311 THR B C 1
ATOM 5963 O O . THR B 1 311 ? 10.555 31.094 -3.605 1 98.69 311 THR B O 1
ATOM 5966 N N . ALA B 1 312 ? 8.602 31.031 -2.557 1 98.62 312 ALA B N 1
ATOM 5967 C CA . ALA B 1 312 ? 9.219 30.984 -1.237 1 98.62 312 ALA B CA 1
ATOM 5968 C C . ALA B 1 312 ? 10.062 29.719 -1.077 1 98.62 312 ALA B C 1
ATOM 5970 O O . ALA B 1 312 ? 11.18 29.766 -0.562 1 98.62 312 ALA B O 1
ATOM 5971 N N . CYS B 1 313 ? 9.492 28.594 -1.463 1 98.5 313 CYS B N 1
ATOM 5972 C CA . CYS B 1 313 ? 10.18 27.312 -1.369 1 98.5 313 CYS B CA 1
ATOM 5973 C C . CYS B 1 313 ? 11.477 27.328 -2.178 1 98.5 313 CYS B C 1
ATOM 5975 O O . CYS B 1 313 ? 12.523 26.906 -1.689 1 98.5 313 CYS B O 1
ATOM 5977 N N . PHE B 1 314 ? 11.414 27.828 -3.422 1 98.31 314 PHE B N 1
ATOM 5978 C CA . PHE B 1 314 ? 12.555 27.891 -4.32 1 98.31 314 PHE B CA 1
ATOM 5979 C C . PHE B 1 314 ? 13.656 28.766 -3.725 1 98.31 314 PHE B C 1
ATOM 5981 O O . PHE B 1 314 ? 14.82 28.359 -3.689 1 98.31 314 PHE B O 1
ATOM 5988 N N . MET B 1 315 ? 13.266 29.938 -3.25 1 98.19 315 MET B N 1
ATOM 5989 C CA . MET B 1 315 ? 14.234 30.859 -2.66 1 98.19 315 MET B CA 1
ATOM 5990 C C . MET B 1 315 ? 14.812 30.297 -1.367 1 98.19 315 MET B C 1
ATOM 5992 O O . MET B 1 315 ? 15.969 30.547 -1.039 1 98.19 315 MET B O 1
ATOM 5996 N N . GLY B 1 316 ? 13.969 29.578 -0.657 1 97.94 316 GLY B N 1
ATOM 5997 C CA . GLY B 1 316 ? 14.453 28.891 0.536 1 97.94 316 GLY B CA 1
ATOM 5998 C C . GLY B 1 316 ? 15.555 27.891 0.248 1 97.94 316 GLY B C 1
ATOM 5999 O O . GLY B 1 316 ? 16.594 27.891 0.923 1 97.94 316 GLY B O 1
ATOM 6000 N N . TYR B 1 317 ? 15.375 27.031 -0.724 1 96.56 317 TYR B N 1
ATOM 6001 C CA . TYR B 1 317 ? 16.391 26.047 -1.101 1 96.56 317 TYR B CA 1
ATOM 6002 C C . TYR B 1 317 ? 17.672 26.75 -1.521 1 96.56 317 TYR B C 1
ATOM 6004 O O . TYR B 1 317 ? 18.781 26.266 -1.205 1 96.56 317 TYR B O 1
ATOM 6012 N N . ARG B 1 318 ? 17.578 27.812 -2.209 1 95.06 318 ARG B N 1
ATOM 6013 C CA . ARG B 1 318 ? 18.734 28.469 -2.816 1 95.06 318 ARG B CA 1
ATOM 6014 C C . ARG B 1 318 ? 19.5 29.297 -1.788 1 95.06 318 ARG B C 1
ATOM 6016 O O . ARG B 1 318 ? 20.734 29.312 -1.799 1 95.06 318 ARG B O 1
ATOM 6023 N N . TYR B 1 319 ? 18.766 29.953 -0.843 1 95.75 319 TYR B N 1
ATOM 6024 C CA . TYR B 1 319 ? 19.453 30.922 -0.009 1 95.75 319 TYR B CA 1
ATOM 6025 C C . TYR B 1 319 ? 19.328 30.562 1.467 1 95.75 319 TYR B C 1
ATOM 6027 O O . TYR B 1 319 ? 20.281 30.719 2.23 1 95.75 319 TYR B O 1
ATOM 6035 N N . LEU B 1 320 ? 18.203 30.109 1.87 1 96.44 320 LEU B N 1
ATOM 6036 C CA . LEU B 1 320 ? 17.969 29.906 3.293 1 96.44 320 LEU B CA 1
ATOM 6037 C C . LEU B 1 320 ? 18.641 28.625 3.773 1 96.44 320 LEU B C 1
ATOM 6039 O O . LEU B 1 320 ? 19.203 28.594 4.867 1 96.44 320 LEU B O 1
ATOM 6043 N N . THR B 1 321 ? 18.516 27.547 3.023 1 94.12 321 THR B N 1
ATOM 6044 C CA . THR B 1 321 ? 19.094 26.266 3.418 1 94.12 321 THR B CA 1
ATOM 6045 C C . THR B 1 321 ? 20.578 26.391 3.686 1 94.12 321 THR B C 1
ATOM 6047 O O . THR B 1 321 ? 21.062 26 4.754 1 94.12 321 THR B O 1
ATOM 6050 N N . PRO B 1 322 ? 21.406 26.969 2.715 1 92.06 322 PRO B N 1
ATOM 6051 C CA . PRO B 1 322 ? 22.844 27.125 3 1 92.06 322 PRO B CA 1
ATOM 6052 C C . PRO B 1 322 ? 23.094 28.078 4.164 1 92.06 322 PRO B C 1
ATOM 6054 O O . PRO B 1 322 ? 24.062 27.891 4.918 1 92.06 322 PRO B O 1
ATOM 6057 N N . PHE B 1 323 ? 22.266 29.094 4.293 1 93.88 323 PHE B N 1
ATOM 6058 C CA . PHE B 1 323 ? 22.422 30.047 5.391 1 93.88 323 PHE B CA 1
ATOM 6059 C C . PHE B 1 323 ? 22.234 29.344 6.734 1 93.88 323 PHE B C 1
ATOM 6061 O O . PHE B 1 323 ? 23.031 29.547 7.656 1 93.88 323 PHE B O 1
ATOM 6068 N N . LEU B 1 324 ? 21.188 28.453 6.887 1 93.62 324 LEU B N 1
ATOM 6069 C CA . LEU B 1 324 ? 20.906 27.734 8.117 1 93.62 324 LEU B CA 1
ATOM 6070 C C . LEU B 1 324 ? 22.031 26.75 8.438 1 93.62 324 LEU B C 1
ATOM 6072 O O . LEU B 1 324 ? 22.406 26.594 9.602 1 93.62 324 LEU B O 1
ATOM 6076 N N . ALA B 1 325 ? 22.531 26.094 7.426 1 90.56 325 ALA B N 1
ATOM 6077 C CA . ALA B 1 325 ? 23.625 25.141 7.633 1 90.56 325 ALA B CA 1
ATOM 6078 C C . ALA B 1 325 ? 24.875 25.844 8.133 1 90.56 325 ALA B C 1
ATOM 6080 O O . ALA B 1 325 ? 25.547 25.359 9.055 1 90.56 325 ALA B O 1
ATOM 6081 N N . ARG B 1 326 ? 25.266 27.031 7.59 1 89.5 326 ARG B N 1
ATOM 6082 C CA . ARG B 1 326 ? 26.516 27.734 7.859 1 89.5 326 ARG B CA 1
ATOM 6083 C C . ARG B 1 326 ? 26.453 28.469 9.188 1 89.5 326 ARG B C 1
ATOM 6085 O O . ARG B 1 326 ? 27.438 28.547 9.914 1 89.5 326 ARG B O 1
ATOM 6092 N N . HIS B 1 327 ? 25.266 28.969 9.508 1 92.88 327 HIS B N 1
ATOM 6093 C CA . HIS B 1 327 ? 25.234 29.922 10.609 1 92.88 327 HIS B CA 1
ATOM 6094 C C . HIS B 1 327 ? 24.453 29.375 11.805 1 92.88 327 HIS B C 1
ATOM 6096 O O . HIS B 1 327 ? 24.594 29.875 12.922 1 92.88 327 HIS B O 1
ATOM 6102 N N . PHE B 1 328 ? 23.625 28.297 11.602 1 95 328 PHE B N 1
ATOM 6103 C CA . PHE B 1 328 ? 22.766 27.859 12.695 1 95 328 PHE B CA 1
ATOM 6104 C C . PHE B 1 328 ? 22.938 26.375 12.961 1 95 328 PHE B C 1
ATOM 6106 O O . PHE B 1 328 ? 22.172 25.766 13.711 1 95 328 PHE B O 1
ATOM 6113 N N . ARG B 1 329 ? 23.875 25.656 12.32 1 94.5 329 ARG B N 1
ATOM 6114 C CA . ARG B 1 329 ? 24.156 24.25 12.5 1 94.5 329 ARG B CA 1
ATOM 6115 C C . ARG B 1 329 ? 22.938 23.391 12.164 1 94.5 329 ARG B C 1
ATOM 6117 O O . ARG B 1 329 ? 22.625 22.438 12.883 1 94.5 329 ARG B O 1
ATOM 6124 N N . ILE B 1 330 ? 22.203 23.812 11.227 1 95.5 330 ILE B N 1
ATOM 6125 C CA . ILE B 1 330 ? 21.031 23.078 10.773 1 95.5 330 ILE B CA 1
ATOM 6126 C C . ILE B 1 330 ? 21.312 22.484 9.391 1 95.5 330 ILE B C 1
ATOM 6128 O O . ILE B 1 330 ? 21.156 23.172 8.375 1 95.5 330 ILE B O 1
ATOM 6132 N N . GLN B 1 331 ? 21.703 21.234 9.414 1 94.69 331 GLN B N 1
ATOM 6133 C CA . GLN B 1 331 ? 21.906 20.5 8.172 1 94.69 331 GLN B CA 1
ATOM 6134 C C . GLN B 1 331 ? 20.625 19.797 7.734 1 94.69 331 GLN B C 1
ATOM 6136 O O . GLN B 1 331 ? 20.5 18.578 7.887 1 94.69 331 GLN B O 1
ATOM 6141 N N . ASP B 1 332 ? 19.766 20.547 7.16 1 95.88 332 ASP B N 1
ATOM 6142 C CA . ASP B 1 332 ? 18.469 20.078 6.664 1 95.88 332 ASP B CA 1
ATOM 6143 C C . ASP B 1 332 ? 18.609 19.359 5.328 1 95.88 332 ASP B C 1
ATOM 6145 O O . ASP B 1 332 ? 18.438 19.969 4.266 1 95.88 332 ASP B O 1
ATOM 6149 N N . GLN B 1 333 ? 18.844 18.062 5.355 1 94.56 333 GLN B N 1
ATOM 6150 C CA . GLN B 1 333 ? 19.312 17.281 4.215 1 94.56 333 GLN B CA 1
ATOM 6151 C C . GLN B 1 333 ? 18.359 17.422 3.029 1 94.56 333 GLN B C 1
ATOM 6153 O O . GLN B 1 333 ? 18.797 17.562 1.885 1 94.56 333 GLN B O 1
ATOM 6158 N N . CYS B 1 334 ? 17.078 17.328 3.273 1 95.75 334 CYS B N 1
ATOM 6159 C CA . CYS B 1 334 ? 16.125 17.391 2.168 1 95.75 334 CYS B CA 1
ATOM 6160 C C . CYS B 1 334 ? 15.492 18.781 2.055 1 95.75 334 CYS B C 1
ATOM 6162 O O . CYS B 1 334 ? 14.609 19 1.229 1 95.75 334 CYS B O 1
ATOM 6164 N N . GLY B 1 335 ? 15.922 19.75 2.881 1 96.56 335 GLY B N 1
ATOM 6165 C CA . GLY B 1 335 ? 15.352 21.094 2.85 1 96.56 335 GLY B CA 1
ATOM 6166 C C . GLY B 1 335 ? 13.891 21.141 3.262 1 96.56 335 GLY B C 1
ATOM 6167 O O . GLY B 1 335 ? 13.078 21.797 2.617 1 96.56 335 GLY B O 1
ATOM 6168 N N . ILE B 1 336 ? 13.539 20.438 4.293 1 98.12 336 ILE B N 1
ATOM 6169 C CA . ILE B 1 336 ? 12.141 20.328 4.699 1 98.12 336 ILE B CA 1
ATOM 6170 C C . ILE B 1 336 ? 11.641 21.688 5.199 1 98.12 336 ILE B C 1
ATOM 6172 O O . ILE B 1 336 ? 10.438 21.969 5.16 1 98.12 336 ILE B O 1
ATOM 6176 N N . HIS B 1 337 ? 12.539 22.562 5.676 1 98.5 337 HIS B N 1
ATOM 6177 C CA . HIS B 1 337 ? 12.117 23.891 6.09 1 98.5 337 HIS B CA 1
ATOM 6178 C C . HIS B 1 337 ? 11.5 24.656 4.926 1 98.5 337 HIS B C 1
ATOM 6180 O O . HIS B 1 337 ? 10.555 25.422 5.113 1 98.5 337 HIS B O 1
ATOM 6186 N N . ASN B 1 338 ? 12.047 24.516 3.793 1 98.44 338 ASN B N 1
ATOM 6187 C CA . ASN B 1 338 ? 11.578 25.234 2.619 1 98.44 338 ASN B CA 1
ATOM 6188 C C . ASN B 1 338 ? 10.211 24.734 2.154 1 98.44 338 ASN B C 1
ATOM 6190 O O . ASN B 1 338 ? 9.312 25.547 1.89 1 98.44 338 ASN B O 1
ATOM 6194 N N . LEU B 1 339 ? 10.047 23.453 2.068 1 98.06 339 LEU B N 1
ATOM 6195 C CA . LEU B 1 339 ? 8.836 22.859 1.508 1 98.06 339 LEU B CA 1
ATOM 6196 C C . LEU B 1 339 ? 7.738 22.766 2.564 1 98.06 339 LEU B C 1
ATOM 6198 O O . LEU B 1 339 ? 6.551 22.844 2.242 1 98.06 339 LEU B O 1
ATOM 6202 N N . HIS B 1 340 ? 8.055 22.609 3.832 1 98.69 340 HIS B N 1
ATOM 6203 C CA . HIS B 1 340 ? 7.031 22.375 4.844 1 98.69 340 HIS B CA 1
ATOM 6204 C C . HIS B 1 340 ? 7.004 23.5 5.875 1 98.69 340 HIS B C 1
ATOM 6206 O O . HIS B 1 340 ? 5.945 23.812 6.422 1 98.69 340 HIS B O 1
ATOM 6212 N N . GLY B 1 341 ? 8.141 24.094 6.207 1 98.5 341 GLY B N 1
ATOM 6213 C CA . GLY B 1 341 ? 8.188 25.188 7.164 1 98.5 341 GLY B CA 1
ATOM 6214 C C . GLY B 1 341 ? 7.719 26.516 6.586 1 98.5 341 GLY B C 1
ATOM 6215 O O . GLY B 1 341 ? 6.672 27.031 6.977 1 98.5 341 GLY B O 1
ATOM 6216 N N . LEU B 1 342 ? 8.484 26.984 5.609 1 98.31 342 LEU B N 1
ATOM 6217 C CA . LEU B 1 342 ? 8.18 28.266 4.988 1 98.31 342 LEU B CA 1
ATOM 6218 C C . LEU B 1 342 ? 6.805 28.25 4.336 1 98.31 342 LEU B C 1
ATOM 6220 O O . LEU B 1 342 ? 6 29.172 4.539 1 98.31 342 LEU B O 1
ATOM 6224 N N . THR B 1 343 ? 6.59 27.25 3.498 1 98.69 343 THR B N 1
ATOM 6225 C CA . THR B 1 343 ? 5.297 27.156 2.83 1 98.69 343 THR B CA 1
ATOM 6226 C C . THR B 1 343 ? 4.184 26.906 3.842 1 98.69 343 THR B C 1
ATOM 6228 O O . THR B 1 343 ? 3.053 27.359 3.658 1 98.69 343 THR B O 1
ATOM 6231 N N . GLY B 1 344 ? 4.477 26.141 4.934 1 98.69 344 GLY B N 1
ATOM 6232 C CA . GLY B 1 344 ? 3.516 25.953 6.008 1 98.69 344 GLY B CA 1
ATOM 6233 C C . GLY B 1 344 ? 3.105 27.266 6.676 1 98.69 344 GLY B C 1
ATOM 6234 O O . GLY B 1 344 ? 1.929 27.469 6.977 1 98.69 344 GLY B O 1
ATOM 6235 N N . LEU B 1 345 ? 4.051 28.109 6.898 1 98.69 345 LEU B N 1
ATOM 6236 C CA . LEU B 1 345 ? 3.766 29.406 7.496 1 98.69 345 LEU B CA 1
ATOM 6237 C C . LEU B 1 345 ? 2.91 30.266 6.566 1 98.69 345 LEU B C 1
ATOM 6239 O O . LEU B 1 345 ? 1.99 30.953 7.016 1 98.69 345 LEU B O 1
ATOM 6243 N N . ILE B 1 346 ? 3.203 30.234 5.301 1 98.75 346 ILE B N 1
ATOM 6244 C CA . ILE B 1 346 ? 2.383 30.938 4.316 1 98.75 346 ILE B CA 1
ATOM 6245 C C . ILE B 1 346 ? 0.962 30.375 4.34 1 98.75 346 ILE B C 1
ATOM 6247 O O . ILE B 1 346 ? -0.011 31.125 4.309 1 98.75 346 ILE B O 1
ATOM 6251 N N . SER B 1 347 ? 0.877 29.078 4.355 1 98.88 347 SER B N 1
ATOM 6252 C CA . SER B 1 347 ? -0.415 28.391 4.414 1 98.88 347 SER B CA 1
ATOM 6253 C C . SER B 1 347 ? -1.22 28.844 5.629 1 98.88 347 SER B C 1
ATOM 6255 O O . SER B 1 347 ? -2.402 29.172 5.508 1 98.88 347 SER B O 1
ATOM 6257 N N . CYS B 1 348 ? -0.586 28.875 6.777 1 98.75 348 CYS B N 1
ATOM 6258 C CA . CYS B 1 348 ? -1.25 29.266 8.016 1 98.75 348 CYS B CA 1
ATOM 6259 C C . CYS B 1 348 ? -1.723 30.719 7.961 1 98.75 348 CYS B C 1
ATOM 6261 O O . CYS B 1 348 ? -2.812 31.031 8.438 1 98.75 348 CYS B O 1
ATOM 6263 N N . THR B 1 349 ? -0.939 31.547 7.441 1 98.69 349 THR B N 1
ATOM 6264 C CA . THR B 1 349 ? -1.326 32.938 7.277 1 98.69 349 THR B CA 1
ATOM 6265 C C . THR B 1 349 ? -2.545 33.062 6.367 1 98.69 349 THR B C 1
ATOM 6267 O O . THR B 1 349 ? -3.477 33.812 6.664 1 98.69 349 THR B O 1
ATOM 6270 N N . ALA B 1 350 ? -2.51 32.344 5.258 1 98.62 350 ALA B N 1
ATOM 6271 C CA . ALA B 1 350 ? -3.664 32.344 4.363 1 98.62 350 ALA B CA 1
ATOM 6272 C C . ALA B 1 350 ? -4.91 31.844 5.086 1 98.62 350 ALA B C 1
ATOM 6274 O O . ALA B 1 350 ? -6.008 32.375 4.883 1 98.62 350 ALA B O 1
ATOM 6275 N N . GLY B 1 351 ? -4.758 30.781 5.898 1 98.38 351 GLY B N 1
ATOM 6276 C CA . GLY B 1 351 ? -5.871 30.281 6.691 1 98.38 351 GLY B CA 1
ATOM 6277 C C . GLY B 1 351 ? -6.438 31.328 7.641 1 98.38 351 GLY B C 1
ATOM 6278 O O . GLY B 1 351 ? -7.656 31.469 7.762 1 98.38 351 GLY B O 1
ATOM 6279 N N . ILE B 1 352 ? -5.598 32.031 8.305 1 98.62 352 ILE B N 1
ATOM 6280 C CA . ILE B 1 352 ? -6.012 33.094 9.242 1 98.62 352 ILE B CA 1
ATOM 6281 C C . ILE B 1 352 ? -6.75 34.188 8.484 1 98.62 352 ILE B C 1
ATOM 6283 O O . ILE B 1 352 ? -7.793 34.656 8.938 1 98.62 352 ILE B O 1
ATOM 6287 N N . CYS B 1 353 ? -6.238 34.594 7.324 1 98.44 353 CYS B N 1
ATOM 6288 C CA . CYS B 1 353 ? -6.906 35.594 6.5 1 98.44 353 CYS B CA 1
ATOM 6289 C C . CYS B 1 353 ? -8.297 35.125 6.094 1 98.44 353 CYS B C 1
ATOM 6291 O O . CYS B 1 353 ? -9.258 35.906 6.152 1 98.44 353 CYS B O 1
ATOM 6293 N N . ALA B 1 354 ? -8.398 33.906 5.645 1 98.25 354 ALA B N 1
ATOM 6294 C CA . ALA B 1 354 ? -9.688 33.344 5.234 1 98.25 354 ALA B CA 1
ATOM 6295 C C . ALA B 1 354 ? -10.672 33.312 6.398 1 98.25 354 ALA B C 1
ATOM 6297 O O . ALA B 1 354 ? -11.859 33.594 6.223 1 98.25 354 ALA B O 1
ATOM 6298 N N . ILE B 1 355 ? -10.211 33 7.594 1 97.94 355 ILE B N 1
ATOM 6299 C CA . ILE B 1 355 ? -11.047 32.938 8.789 1 97.94 355 ILE B CA 1
ATOM 6300 C C . ILE B 1 355 ? -11.562 34.344 9.102 1 97.94 355 ILE B C 1
ATOM 6302 O O . ILE B 1 355 ? -12.742 34.531 9.383 1 97.94 355 ILE B O 1
ATOM 6306 N N . LEU B 1 356 ? -10.719 35.344 9.008 1 98.06 356 LEU B N 1
ATOM 6307 C CA . LEU B 1 356 ? -11.078 36.719 9.328 1 98.06 356 LEU B CA 1
ATOM 6308 C C . LEU B 1 356 ? -12.07 37.25 8.305 1 98.06 356 LEU B C 1
ATOM 6310 O O . LEU B 1 356 ? -12.898 38.125 8.641 1 98.06 356 LEU B O 1
ATOM 6314 N N . MET B 1 357 ? -12.047 36.719 7.121 1 97.12 357 MET B N 1
ATOM 6315 C CA . MET B 1 357 ? -12.898 37.219 6.051 1 97.12 357 MET B CA 1
ATOM 6316 C C . MET B 1 357 ? -14.188 36.438 5.941 1 97.12 357 MET B C 1
ATOM 6318 O O . MET B 1 357 ? -15.102 36.812 5.203 1 97.12 357 MET B O 1
ATOM 6322 N N . ALA B 1 358 ? -14.32 35.375 6.637 1 96.81 358 ALA B N 1
ATOM 6323 C CA . ALA B 1 358 ? -15.484 34.5 6.543 1 96.81 358 ALA B CA 1
ATOM 6324 C C . ALA B 1 358 ? -16.734 35.156 7.09 1 96.81 358 ALA B C 1
ATOM 6326 O O . ALA B 1 358 ? -16.703 35.781 8.164 1 96.81 358 ALA B O 1
ATOM 6327 N N . ASN B 1 359 ? -17.797 35.094 6.324 1 95.56 359 ASN B N 1
ATOM 6328 C CA . ASN B 1 359 ? -19.078 35.656 6.738 1 95.56 359 ASN B CA 1
ATOM 6329 C C . ASN B 1 359 ? -20.266 34.875 6.164 1 95.56 359 ASN B C 1
ATOM 6331 O O . ASN B 1 359 ? -20.078 34.031 5.293 1 95.56 359 ASN B O 1
ATOM 6335 N N . GLU B 1 360 ? -21.438 35.156 6.668 1 94.12 360 GLU B N 1
ATOM 6336 C CA . GLU B 1 360 ? -22.625 34.406 6.297 1 94.12 360 GLU B CA 1
ATOM 6337 C C . GLU B 1 360 ? -23.031 34.656 4.848 1 94.12 360 GLU B C 1
ATOM 6339 O O . GLU B 1 360 ? -23.641 33.812 4.195 1 94.12 360 GLU B O 1
ATOM 6344 N N . GLU B 1 361 ? -22.781 35.812 4.344 1 95.5 361 GLU B N 1
ATOM 6345 C CA . GLU B 1 361 ? -23.094 36.156 2.957 1 95.5 361 GLU B CA 1
ATOM 6346 C C . GLU B 1 361 ? -22.375 35.188 1.992 1 95.5 361 GLU B C 1
ATOM 6348 O O . GLU B 1 361 ? -22.953 34.781 0.981 1 95.5 361 GLU B O 1
ATOM 6353 N N . THR B 1 362 ? -21.172 34.844 2.311 1 95.62 362 THR B N 1
ATOM 6354 C CA . THR B 1 362 ? -20.359 34 1.452 1 95.62 362 THR B CA 1
ATOM 6355 C C . THR B 1 362 ? -20.641 32.5 1.714 1 95.62 362 THR B C 1
ATOM 6357 O O . THR B 1 362 ? -20.719 31.719 0.777 1 95.62 362 THR B O 1
ATOM 6360 N N . TYR B 1 363 ? -20.859 32.094 2.963 1 95.94 363 TYR B N 1
ATOM 6361 C CA . TYR B 1 363 ? -20.906 30.688 3.348 1 95.94 363 TYR B CA 1
ATOM 6362 C C . TYR B 1 363 ? -22.359 30.234 3.537 1 95.94 363 TYR B C 1
ATOM 6364 O O . TYR B 1 363 ? -22.641 29.047 3.49 1 95.94 363 TYR B O 1
ATOM 6372 N N . GLY B 1 364 ? -23.203 31.234 3.727 1 94.38 364 GLY B N 1
ATOM 6373 C CA . GLY B 1 364 ? -24.5 30.844 4.25 1 94.38 364 GLY B CA 1
ATOM 6374 C C . GLY B 1 364 ? -24.422 30.219 5.633 1 94.38 364 GLY B C 1
ATOM 6375 O O . GLY B 1 364 ? -23.484 30.469 6.383 1 94.38 364 GLY B O 1
ATOM 6376 N N . PRO B 1 365 ? -25.406 29.438 6.066 1 92 365 PRO B N 1
ATOM 6377 C CA . PRO B 1 365 ? -25.406 28.828 7.395 1 92 365 PRO B CA 1
ATOM 6378 C C . PRO B 1 365 ? -24.281 27.812 7.574 1 92 365 PRO B C 1
ATOM 6380 O O . PRO B 1 365 ? -23.906 27.484 8.703 1 92 365 PRO B O 1
ATOM 6383 N N . SER B 1 366 ? -23.734 27.312 6.484 1 92.5 366 SER B N 1
ATOM 6384 C CA . SER B 1 366 ? -22.703 26.281 6.527 1 92.5 366 SER B CA 1
ATOM 6385 C C . SER B 1 366 ? -21.406 26.828 7.121 1 92.5 366 SER B C 1
ATOM 6387 O O . SER B 1 366 ? -20.516 26.062 7.492 1 92.5 366 SER B O 1
ATOM 6389 N N . MET B 1 367 ? -21.328 28.141 7.277 1 95.12 367 MET B N 1
ATOM 6390 C CA . MET B 1 367 ? -20.188 28.766 7.93 1 95.12 367 MET B CA 1
ATOM 6391 C C . MET B 1 367 ? -19.953 28.156 9.305 1 95.12 367 MET B C 1
ATOM 6393 O O . MET B 1 367 ? -18.797 27.922 9.695 1 95.12 367 MET B O 1
ATOM 6397 N N . TYR B 1 368 ? -21.062 27.828 9.945 1 94.56 368 TYR B N 1
ATOM 6398 C CA . TYR B 1 368 ? -20.984 27.391 11.336 1 94.56 368 TYR B CA 1
ATOM 6399 C C . TYR B 1 368 ? -20.688 25.906 11.422 1 94.56 368 TYR B C 1
ATOM 6401 O O . TYR B 1 368 ? -20.391 25.391 12.492 1 94.56 368 TYR B O 1
ATOM 6409 N N . GLN B 1 369 ? -20.672 25.266 10.266 1 93.69 369 GLN B N 1
ATOM 6410 C CA . GLN B 1 369 ? -20.219 23.875 10.211 1 93.69 369 GLN B CA 1
ATOM 6411 C C . GLN B 1 369 ? -18.703 23.812 10.023 1 93.69 369 GLN B C 1
ATOM 6413 O O . GLN B 1 369 ? -18.031 23.047 10.703 1 93.69 369 GLN B O 1
ATOM 6418 N N . ILE B 1 370 ? -18.234 24.594 9.125 1 93.81 370 ILE B N 1
ATOM 6419 C CA . ILE B 1 370 ? -16.797 24.594 8.828 1 93.81 370 ILE B CA 1
ATOM 6420 C C . ILE B 1 370 ? -16.031 25.234 9.992 1 93.81 370 ILE B C 1
ATOM 6422 O O . ILE B 1 370 ? -14.992 24.719 10.406 1 93.81 370 ILE B O 1
ATOM 6426 N N . PHE B 1 371 ? -16.547 26.359 10.484 1 96.25 371 PHE B N 1
ATOM 6427 C CA . PHE B 1 371 ? -15.992 27.016 11.664 1 96.25 371 PHE B CA 1
ATOM 6428 C C . PHE B 1 371 ? -16.828 26.719 12.898 1 96.25 371 PHE B C 1
ATOM 6430 O O . PHE B 1 371 ? -17.438 27.625 13.477 1 96.25 371 PHE B O 1
ATOM 6437 N N . SER B 1 372 ? -16.719 25.516 13.328 1 94.88 372 SER B N 1
ATOM 6438 C CA . SER B 1 372 ? -17.641 24.938 14.305 1 94.88 372 SER B CA 1
ATOM 6439 C C . SER B 1 372 ? -17.562 25.688 15.633 1 94.88 372 SER B C 1
ATOM 6441 O O . SER B 1 372 ? -18.547 25.75 16.375 1 94.88 372 SER B O 1
ATOM 6443 N N . HIS B 1 373 ? -16.5 26.266 15.953 1 95.94 373 HIS B N 1
ATOM 6444 C CA . HIS B 1 373 ? -16.328 26.922 17.25 1 95.94 373 HIS B CA 1
ATOM 6445 C C . HIS B 1 373 ? -16.844 28.344 17.203 1 95.94 373 HIS B C 1
ATOM 6447 O O . HIS B 1 373 ? -16.922 29.016 18.234 1 95.94 373 HIS B O 1
ATOM 6453 N N . ARG B 1 374 ? -17.234 28.766 16.047 1 96 374 ARG B N 1
ATOM 6454 C CA . ARG B 1 374 ? -17.906 30.047 15.906 1 96 374 ARG B CA 1
ATOM 6455 C C . ARG B 1 374 ? -19.422 29.891 15.984 1 96 374 ARG B C 1
ATOM 6457 O O . ARG B 1 374 ? -20.141 30.875 16.094 1 96 374 ARG B O 1
ATOM 6464 N N . ALA B 1 375 ? -19.828 28.656 15.906 1 95.94 375 ALA B N 1
ATOM 6465 C CA . ALA B 1 375 ? -21.25 28.422 16.078 1 95.94 375 ALA B CA 1
ATOM 6466 C C . ALA B 1 375 ? -21.75 28.922 17.422 1 95.94 375 ALA B C 1
ATOM 6468 O O . ALA B 1 375 ? -20.984 28.938 18.406 1 95.94 375 ALA B O 1
ATOM 6469 N N . PRO B 1 376 ? -23.031 29.344 17.453 1 96.06 376 PRO B N 1
ATOM 6470 C CA . PRO B 1 376 ? -23.578 29.812 18.719 1 96.06 376 PRO B CA 1
ATOM 6471 C C . PRO B 1 376 ? -23.562 28.734 19.812 1 96.06 376 PRO B C 1
ATOM 6473 O O . PRO B 1 376 ? -23.609 27.547 19.5 1 96.06 376 PRO B O 1
ATOM 6476 N N . MET B 1 377 ? -23.531 29.234 21.062 1 96.38 377 MET B N 1
ATOM 6477 C CA . MET B 1 377 ? -23.469 28.328 22.219 1 96.38 377 MET B CA 1
ATOM 6478 C C . MET B 1 377 ? -24.812 27.656 22.469 1 96.38 377 MET B C 1
ATOM 6480 O O . MET B 1 377 ? -25.844 28.125 21.953 1 96.38 377 MET B O 1
ATOM 6484 N N . GLU B 1 378 ? -24.703 26.578 23.234 1 94.81 378 GLU B N 1
ATOM 6485 C CA . GLU B 1 378 ? -25.922 25.891 23.625 1 94.81 378 GLU B CA 1
ATOM 6486 C C . GLU B 1 378 ? -26.891 26.859 24.312 1 94.81 378 GLU B C 1
ATOM 6488 O O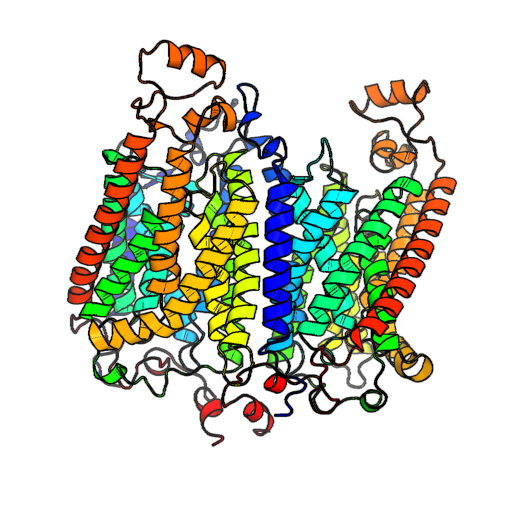 . GLU B 1 378 ? -26.5 27.656 25.172 1 94.81 378 GLU B O 1
ATOM 6493 N N . GLY B 1 379 ? -28.188 26.812 23.969 1 92.88 379 GLY B N 1
ATOM 6494 C CA . GLY B 1 379 ? -29.203 27.672 24.578 1 92.88 379 GLY B CA 1
ATOM 6495 C C . GLY B 1 379 ? -29.438 28.953 23.797 1 92.88 379 GLY B C 1
ATOM 6496 O O . GLY B 1 379 ? -30.438 29.625 24 1 92.88 379 GLY B O 1
ATOM 6497 N N . ASP B 1 380 ? -28.562 29.391 22.953 1 94.88 380 ASP B N 1
ATOM 6498 C CA . ASP B 1 380 ? -28.719 30.578 22.125 1 94.88 380 ASP B CA 1
ATOM 6499 C C . ASP B 1 380 ? -29.828 30.375 21.094 1 94.88 380 ASP B C 1
ATOM 6501 O O . ASP B 1 380 ? -29.828 29.375 20.359 1 94.88 380 ASP B O 1
ATOM 6505 N N . PRO B 1 381 ? -30.766 31.297 21.031 1 94.25 381 PRO B N 1
ATOM 6506 C CA . PRO B 1 381 ? -31.875 31.172 20.062 1 94.25 381 PRO B CA 1
ATOM 6507 C C . PRO B 1 381 ? -31.375 31.094 18.625 1 94.25 381 PRO B C 1
ATOM 6509 O O . PRO B 1 381 ? -32.031 30.453 17.781 1 94.25 381 PRO B O 1
ATOM 6512 N N . LYS B 1 382 ? -30.359 31.719 18.375 1 94.44 382 LYS B N 1
ATOM 6513 C CA . LYS B 1 382 ? -29.797 31.688 17.031 1 94.44 382 LYS B CA 1
ATOM 6514 C C . LYS B 1 382 ? -29.391 30.281 16.641 1 94.44 382 LYS B C 1
ATOM 6516 O O . LYS B 1 382 ? -29.453 29.906 15.461 1 94.44 382 LYS B O 1
ATOM 6521 N N . LEU B 1 383 ? -28.906 29.453 17.562 1 95.19 383 LEU B N 1
ATOM 6522 C CA . LEU B 1 383 ? -28.531 28.062 17.297 1 95.19 383 LEU B CA 1
ATOM 6523 C C . LEU B 1 383 ? -29.719 27.25 16.812 1 95.19 383 LEU B C 1
ATOM 6525 O O . LEU B 1 383 ? -29.609 26.453 15.891 1 95.19 383 LEU B O 1
ATOM 6529 N N . LEU B 1 384 ? -30.828 27.5 17.406 1 93.69 384 LEU B N 1
ATOM 6530 C CA . LEU B 1 384 ? -32.031 26.781 17.047 1 93.69 384 LEU B CA 1
ATOM 6531 C C . LEU B 1 384 ? -32.469 27.125 15.625 1 93.69 384 LEU B C 1
ATOM 6533 O O . LEU B 1 384 ? -32.906 26.25 14.875 1 93.69 384 LEU B O 1
ATOM 6537 N N . GLU B 1 385 ? -32.375 28.391 15.359 1 94.31 385 GLU B N 1
ATOM 6538 C CA . GLU B 1 385 ? -32.719 28.828 14.008 1 94.31 385 GLU B CA 1
ATOM 6539 C C . GLU B 1 385 ? -31.812 28.156 12.977 1 94.31 385 GLU B C 1
ATOM 6541 O O . GLU B 1 385 ? -32.281 27.719 11.93 1 94.31 385 GLU B O 1
ATOM 6546 N N . LEU B 1 386 ? -30.547 28.156 13.289 1 94 386 LEU B N 1
ATOM 6547 C CA . LEU B 1 386 ? -29.562 27.562 12.391 1 94 386 LEU B CA 1
ATOM 6548 C C . LEU B 1 386 ? -29.781 26.062 12.25 1 94 386 LEU B C 1
ATOM 6550 O O . LEU B 1 386 ? -29.578 25.484 11.18 1 94 386 LEU B O 1
ATOM 6554 N N . GLN B 1 387 ? -30.172 25.344 13.281 1 94 387 GLN B N 1
ATOM 6555 C CA . GLN B 1 387 ? -30.391 23.906 13.289 1 94 387 GLN B CA 1
ATOM 6556 C C . GLN B 1 387 ? -31.594 23.531 12.43 1 94 387 GLN B C 1
ATOM 6558 O O . GLN B 1 387 ? -31.688 22.391 11.969 1 94 387 GLN B O 1
ATOM 6563 N N . GLN B 1 388 ? -32.5 24.469 12.148 1 93.12 388 GLN B N 1
ATOM 6564 C CA . GLN B 1 388 ? -33.594 24.234 11.211 1 93.12 388 GLN B CA 1
ATOM 6565 C C . GLN B 1 388 ? -33.094 24.141 9.781 1 93.12 388 GLN B C 1
ATOM 6567 O O . GLN B 1 388 ? -33.656 23.406 8.961 1 93.12 388 GLN B O 1
ATOM 6572 N N . LEU B 1 389 ? -32.062 24.922 9.539 1 92.38 389 LEU B N 1
ATOM 6573 C CA . LEU B 1 389 ? -31.484 24.969 8.203 1 92.38 389 LEU B CA 1
ATOM 6574 C C . LEU B 1 389 ? -30.453 23.859 8.023 1 92.38 389 LEU B C 1
ATOM 6576 O O . LEU B 1 389 ? -30.266 23.359 6.914 1 92.38 389 LEU B O 1
ATOM 6580 N N . ILE B 1 390 ? -29.656 23.531 9.008 1 92.06 390 ILE B N 1
ATOM 6581 C CA . ILE B 1 390 ? -28.641 22.5 9.031 1 92.06 390 ILE B CA 1
ATOM 6582 C C . ILE B 1 390 ? -28.906 21.531 10.188 1 92.06 390 ILE B C 1
ATOM 6584 O O . ILE B 1 390 ? -28.328 21.672 11.266 1 92.06 390 ILE B O 1
ATOM 6588 N N . PRO B 1 391 ? -29.703 20.5 9.766 1 88.12 391 PRO B N 1
ATOM 6589 C CA . PRO B 1 391 ? -29.969 19.531 10.828 1 88.12 391 PRO B CA 1
ATOM 6590 C C . PRO B 1 391 ? -28.703 18.875 11.359 1 88.12 391 PRO B C 1
ATOM 6592 O O . PRO B 1 391 ? -27.812 18.516 10.586 1 88.12 391 PRO B O 1
ATOM 6595 N N . GLY B 1 392 ? -28.5 18.922 12.656 1 86.94 392 GLY B N 1
ATOM 6596 C CA . GLY B 1 392 ? -27.359 18.234 13.242 1 86.94 392 GLY B CA 1
ATOM 6597 C C . GLY B 1 392 ? -26.234 19.172 13.625 1 86.94 392 GLY B C 1
ATOM 6598 O O . GLY B 1 392 ? -25.203 18.734 14.141 1 86.94 392 GLY B O 1
ATOM 6599 N N . LEU B 1 393 ? -26.438 20.484 13.219 1 92.5 393 LEU B N 1
ATOM 6600 C CA . LEU B 1 393 ? -25.422 21.453 13.633 1 92.5 393 LEU B CA 1
ATOM 6601 C C . LEU B 1 393 ? -25.234 21.422 15.141 1 92.5 393 LEU B C 1
ATOM 6603 O O . LEU B 1 393 ? -26.203 21.531 15.898 1 92.5 393 LEU B O 1
ATOM 6607 N N . ARG B 1 394 ? -24.031 21.312 15.688 1 90.88 394 ARG B N 1
ATOM 6608 C CA . ARG B 1 394 ? -23.734 21.25 17.109 1 90.88 394 ARG B CA 1
ATOM 6609 C C . ARG B 1 394 ? -23.438 22.641 17.672 1 90.88 394 ARG B C 1
ATOM 6611 O O . ARG B 1 394 ? -22.969 23.516 16.938 1 90.88 394 ARG B O 1
ATOM 6618 N N . PRO B 1 395 ? -23.75 22.734 18.906 1 94.94 395 PRO B N 1
ATOM 6619 C CA . PRO B 1 395 ? -23.359 24 19.516 1 94.94 395 PRO B CA 1
ATOM 6620 C C . PRO B 1 395 ? -21.844 24.219 19.531 1 94.94 395 PRO B C 1
ATOM 6622 O O . PRO B 1 395 ? -21.094 23.266 19.703 1 94.94 395 PRO B O 1
ATOM 6625 N N . GLY B 1 396 ? -21.422 25.516 19.391 1 96.12 396 GLY B N 1
ATOM 6626 C CA . GLY B 1 396 ? -20.031 25.906 19.469 1 96.12 396 GLY B CA 1
ATOM 6627 C C . GLY B 1 396 ? -19.703 26.75 20.688 1 96.12 396 GLY B C 1
ATOM 6628 O O . GLY B 1 396 ? -20.297 26.578 21.75 1 96.12 396 GLY B O 1
ATOM 6629 N N . LEU B 1 397 ? -18.719 27.578 20.531 1 96.69 397 LEU B N 1
ATOM 6630 C CA . LEU B 1 397 ? -18.25 28.422 21.625 1 96.69 397 LEU B CA 1
ATOM 6631 C C . LEU B 1 397 ? -18.609 29.891 21.375 1 96.69 397 LEU B C 1
ATOM 6633 O O . LEU B 1 397 ? -18.281 30.75 22.188 1 96.69 397 LEU B O 1
ATOM 6637 N N . GLY B 1 398 ? -19.219 30.094 20.234 1 96.25 398 GLY B N 1
ATOM 6638 C CA . GLY B 1 398 ? -19.609 31.453 19.891 1 96.25 398 GLY B CA 1
ATOM 6639 C C . GLY B 1 398 ? -18.438 32.375 19.625 1 96.25 398 GLY B C 1
ATOM 6640 O O . GLY B 1 398 ? -18.531 33.562 19.844 1 96.25 398 GLY B O 1
ATOM 6641 N N . ARG B 1 399 ? -17.375 31.891 19.141 1 97.31 399 ARG B N 1
ATOM 6642 C CA . ARG B 1 399 ? -16.188 32.688 18.891 1 97.31 399 ARG B CA 1
ATOM 6643 C C . ARG B 1 399 ? -16.422 33.656 17.719 1 97.31 399 ARG B C 1
ATOM 6645 O O . ARG B 1 399 ? -17.094 33.312 16.75 1 97.31 399 ARG B O 1
ATOM 6652 N N . THR B 1 400 ? -15.82 34.844 17.922 1 96.88 400 THR B N 1
ATOM 6653 C CA . THR B 1 400 ? -15.742 35.75 16.781 1 96.88 400 THR B CA 1
ATOM 6654 C C . THR B 1 400 ? -14.625 35.312 15.828 1 96.88 400 THR B C 1
ATOM 6656 O O . THR B 1 400 ? -13.805 34.469 16.172 1 96.88 400 THR B O 1
ATOM 6659 N N . ALA B 1 401 ? -14.633 35.906 14.602 1 97.31 401 ALA B N 1
ATOM 6660 C CA . ALA B 1 401 ? -13.555 35.625 13.641 1 97.31 401 ALA B CA 1
ATOM 6661 C C . ALA B 1 401 ? -12.195 36 14.227 1 97.31 401 ALA B C 1
ATOM 6663 O O . ALA B 1 401 ? -11.219 35.281 14.047 1 97.31 401 ALA B O 1
ATOM 6664 N N . LYS B 1 402 ? -12.133 37.125 14.898 1 98 402 LYS B N 1
ATOM 6665 C CA . LYS B 1 402 ? -10.891 37.594 15.5 1 98 402 LYS B CA 1
ATOM 6666 C C . LYS B 1 402 ? -10.414 36.656 16.594 1 98 402 LYS B C 1
ATOM 6668 O O . LYS B 1 402 ? -9.219 36.375 16.703 1 98 402 LYS B O 1
ATOM 6673 N N . GLU B 1 403 ? -11.32 36.219 17.422 1 97.88 403 GLU B N 1
ATOM 6674 C CA . GLU B 1 403 ? -10.961 35.25 18.469 1 97.88 403 GLU B CA 1
ATOM 6675 C C . GLU B 1 403 ? -10.406 33.969 17.875 1 97.88 403 GLU B C 1
ATOM 6677 O O . GLU B 1 403 ? -9.398 33.438 18.359 1 97.88 403 GLU B O 1
ATOM 6682 N N . GLN B 1 404 ? -11.125 33.469 16.906 1 98.06 404 GLN B N 1
ATOM 6683 C CA . GLN B 1 404 ? -10.656 32.25 16.25 1 98.06 404 GLN B CA 1
ATOM 6684 C C . GLN B 1 404 ? -9.258 32.438 15.656 1 98.06 404 GLN B C 1
ATOM 6686 O O . GLN B 1 404 ? -8.422 31.547 15.727 1 98.06 404 GLN B O 1
ATOM 6691 N N . ALA B 1 405 ? -8.992 33.562 15.023 1 98.31 405 ALA B N 1
ATOM 6692 C CA . ALA B 1 405 ? -7.691 33.875 14.445 1 98.31 405 ALA B CA 1
ATOM 6693 C C . ALA B 1 405 ? -6.602 33.875 15.516 1 98.31 405 ALA B C 1
ATOM 6695 O O . ALA B 1 405 ? -5.488 33.406 15.266 1 98.31 405 ALA B O 1
ATOM 6696 N N . VAL B 1 406 ? -6.883 34.406 16.656 1 98.38 406 VAL B N 1
ATOM 6697 C CA . VAL B 1 406 ? -5.918 34.438 17.75 1 98.38 406 VAL B CA 1
ATOM 6698 C C . VAL B 1 406 ? -5.574 33 18.188 1 98.38 406 VAL B C 1
ATOM 6700 O O . VAL B 1 406 ? -4.414 32.719 18.453 1 98.38 406 VAL B O 1
ATOM 6703 N N . TYR B 1 407 ? -6.562 32.156 18.266 1 98.44 407 TYR B N 1
ATOM 6704 C CA . TYR B 1 407 ? -6.316 30.766 18.625 1 98.44 407 TYR B CA 1
ATOM 6705 C C . TYR B 1 407 ? -5.484 30.062 17.547 1 98.44 407 TYR B C 1
ATOM 6707 O O . TYR B 1 407 ? -4.68 29.188 17.859 1 98.44 407 TYR B O 1
ATOM 6715 N N . GLN B 1 408 ? -5.746 30.406 16.297 1 98.62 408 GLN B N 1
ATOM 6716 C CA . GLN B 1 408 ? -4.898 29.891 15.227 1 98.62 408 GLN B CA 1
ATOM 6717 C C . GLN B 1 408 ? -3.434 30.25 15.461 1 98.62 408 GLN B C 1
ATOM 6719 O O . GLN B 1 408 ? -2.547 29.406 15.336 1 98.62 408 GLN B O 1
ATOM 6724 N N . VAL B 1 409 ? -3.191 31.516 15.766 1 98.69 409 VAL B N 1
ATOM 6725 C CA . VAL B 1 409 ? -1.837 32 16 1 98.69 409 VAL B CA 1
ATOM 6726 C C . VAL B 1 409 ? -1.222 31.25 17.188 1 98.69 409 VAL B C 1
ATOM 6728 O O . VAL B 1 409 ? -0.065 30.828 17.125 1 98.69 409 VAL B O 1
ATOM 6731 N N . ALA B 1 410 ? -1.957 31.109 18.266 1 98.69 410 ALA B N 1
ATOM 6732 C CA . ALA B 1 410 ? -1.481 30.391 19.438 1 98.69 410 ALA B CA 1
ATOM 6733 C C . ALA B 1 410 ? -1.113 28.953 19.078 1 98.69 410 ALA B C 1
ATOM 6735 O O . ALA B 1 410 ? -0.123 28.406 19.578 1 98.69 410 ALA B O 1
ATOM 6736 N N . ALA B 1 411 ? -1.904 28.328 18.234 1 98.81 411 ALA B N 1
ATOM 6737 C CA . ALA B 1 411 ? -1.646 26.953 17.828 1 98.81 411 ALA B CA 1
ATOM 6738 C C . ALA B 1 411 ? -0.362 26.859 17.016 1 98.81 411 ALA B C 1
ATOM 6740 O O . ALA B 1 411 ? 0.396 25.891 17.141 1 98.81 411 ALA B O 1
ATOM 6741 N N . ILE B 1 412 ? -0.133 27.828 16.109 1 98.81 412 ILE B N 1
ATOM 6742 C CA . ILE B 1 412 ? 1.067 27.844 15.281 1 98.81 412 ILE B CA 1
ATOM 6743 C C . ILE B 1 412 ? 2.309 27.844 16.172 1 98.81 412 ILE B C 1
ATOM 6745 O O . ILE B 1 412 ? 3.152 26.953 16.062 1 98.81 412 ILE B O 1
ATOM 6749 N N . PHE B 1 413 ? 2.393 28.703 17.125 1 98.62 413 PHE B N 1
ATOM 6750 C CA . PHE B 1 413 ? 3.617 28.891 17.891 1 98.62 413 PHE B CA 1
ATOM 6751 C C . PHE B 1 413 ? 3.744 27.812 18.969 1 98.62 413 PHE B C 1
ATOM 6753 O O . PHE B 1 413 ? 4.852 27.375 19.281 1 98.62 413 PHE B O 1
ATOM 6760 N N . SER B 1 414 ? 2.637 27.359 19.562 1 98.69 414 SER B N 1
ATOM 6761 C CA . SER B 1 414 ? 2.713 26.266 20.516 1 98.69 414 SER B CA 1
ATOM 6762 C C . SER B 1 414 ? 3.154 24.969 19.844 1 98.69 414 SER B C 1
ATOM 6764 O O . SER B 1 414 ? 3.939 24.203 20.406 1 98.69 414 SER B O 1
ATOM 6766 N N . THR B 1 415 ? 2.611 24.719 18.609 1 98.81 415 THR B N 1
ATOM 6767 C CA . THR B 1 415 ? 2.988 23.516 17.875 1 98.81 415 THR B CA 1
ATOM 6768 C C . THR B 1 415 ? 4.461 23.578 17.469 1 98.81 415 THR B C 1
ATOM 6770 O O . THR B 1 415 ? 5.188 22.594 17.625 1 98.81 415 THR B O 1
ATOM 6773 N N . ILE B 1 416 ? 4.914 24.719 16.969 1 98.81 416 ILE B N 1
ATOM 6774 C CA . ILE B 1 416 ? 6.316 24.906 16.594 1 98.81 416 ILE B CA 1
ATOM 6775 C C . ILE B 1 416 ? 7.203 24.688 17.812 1 98.81 416 ILE B C 1
ATOM 6777 O O . ILE B 1 416 ? 8.203 23.969 17.75 1 98.81 416 ILE B O 1
ATOM 6781 N N . GLY B 1 417 ? 6.824 25.281 18.969 1 98.75 417 GLY B N 1
ATOM 6782 C CA . GLY B 1 417 ? 7.594 25.141 20.188 1 98.75 417 GLY B CA 1
ATOM 6783 C C . GLY B 1 417 ? 7.68 23.703 20.672 1 98.75 417 GLY B C 1
ATOM 6784 O O . GLY B 1 417 ? 8.766 23.203 20.969 1 98.75 417 GLY B O 1
ATOM 6785 N N . ALA B 1 418 ? 6.551 23.031 20.766 1 98.75 418 ALA B N 1
ATOM 6786 C CA . ALA B 1 418 ? 6.504 21.641 21.219 1 98.75 418 ALA B CA 1
ATOM 6787 C C . ALA B 1 418 ? 7.316 20.75 20.281 1 98.75 418 ALA B C 1
ATOM 6789 O O . ALA B 1 418 ? 8.031 19.844 20.734 1 98.75 418 ALA B O 1
ATOM 6790 N N . ALA B 1 419 ? 7.152 20.984 18.984 1 98.88 419 ALA B N 1
ATOM 6791 C CA . ALA B 1 419 ? 7.867 20.188 17.984 1 98.88 419 ALA B CA 1
ATOM 6792 C C . ALA B 1 419 ? 9.375 20.391 18.094 1 98.88 419 ALA B C 1
ATOM 6794 O O . ALA B 1 419 ? 10.141 19.422 18.109 1 98.88 419 ALA B O 1
ATOM 6795 N N . ALA B 1 420 ? 9.812 21.656 18.188 1 98.81 420 ALA B N 1
ATOM 6796 C CA . ALA B 1 420 ? 11.242 21.969 18.25 1 98.81 420 ALA B CA 1
ATOM 6797 C C . ALA B 1 420 ? 11.867 21.375 19.516 1 98.81 420 ALA B C 1
ATOM 6799 O O . ALA B 1 420 ? 12.938 20.766 19.438 1 98.81 420 ALA B O 1
ATOM 6800 N N . VAL B 1 421 ? 11.211 21.516 20.672 1 98.81 421 VAL B N 1
ATOM 6801 C CA . VAL B 1 421 ? 11.711 20.969 21.938 1 98.81 421 VAL B CA 1
ATOM 6802 C C . VAL B 1 421 ? 11.734 19.453 21.859 1 98.81 421 VAL B C 1
ATOM 6804 O O . VAL B 1 421 ? 12.711 18.812 22.25 1 98.81 421 VAL B O 1
ATOM 6807 N N . GLY B 1 422 ? 10.625 18.875 21.359 1 98.88 422 GLY B N 1
ATOM 6808 C CA . GLY B 1 422 ? 10.586 17.422 21.172 1 98.88 422 GLY B CA 1
ATOM 6809 C C . GLY B 1 422 ? 11.688 16.922 20.266 1 98.88 422 GLY B C 1
ATOM 6810 O O . GLY B 1 422 ? 12.273 15.867 20.516 1 98.88 422 GLY B O 1
ATOM 6811 N N . GLY B 1 423 ? 11.906 17.656 19.125 1 98.88 423 GLY B N 1
ATOM 6812 C CA . GLY B 1 423 ? 12.977 17.297 18.203 1 98.88 423 GLY B CA 1
ATOM 6813 C C . GLY B 1 423 ? 14.352 17.328 18.844 1 98.88 423 GLY B C 1
ATOM 6814 O O . GLY B 1 423 ? 15.148 16.406 18.672 1 98.88 423 GLY B O 1
ATOM 6815 N N . VAL B 1 424 ? 14.641 18.359 19.609 1 98.75 424 VAL B N 1
ATOM 6816 C CA . VAL B 1 424 ? 15.93 18.5 20.266 1 98.75 424 VAL B CA 1
ATOM 6817 C C . VAL B 1 424 ? 16.125 17.359 21.266 1 98.75 424 VAL B C 1
ATOM 6819 O O . VAL B 1 424 ? 17.188 16.719 21.281 1 98.75 424 VAL B O 1
ATOM 6822 N N . LEU B 1 425 ? 15.164 17.047 22.094 1 98.81 425 LEU B N 1
ATOM 6823 C CA . LEU B 1 425 ? 15.242 15.961 23.062 1 98.81 425 LEU B CA 1
ATOM 6824 C C . LEU B 1 425 ? 15.453 14.625 22.344 1 98.81 425 LEU B C 1
ATOM 6826 O O . LEU B 1 425 ? 16.266 13.805 22.797 1 98.81 425 LEU B O 1
ATOM 6830 N N . THR B 1 426 ? 14.734 14.406 21.25 1 98.81 426 THR B N 1
ATOM 6831 C CA . THR B 1 426 ? 14.891 13.188 20.469 1 98.81 426 THR B CA 1
ATOM 6832 C C . THR B 1 426 ? 16.297 13.109 19.859 1 98.81 426 THR B C 1
ATOM 6834 O O . THR B 1 426 ? 16.891 12.031 19.812 1 98.81 426 THR B O 1
ATOM 6837 N N . GLY B 1 427 ? 16.812 14.305 19.375 1 98.69 427 GLY B N 1
ATOM 6838 C CA . GLY B 1 427 ? 18.172 14.336 18.875 1 98.69 427 GLY B CA 1
ATOM 6839 C C . GLY B 1 427 ? 19.203 13.844 19.891 1 98.69 427 GLY B C 1
ATOM 6840 O O . GLY B 1 427 ? 20.109 13.094 19.547 1 98.69 427 GLY B O 1
ATOM 6841 N N . PHE B 1 428 ? 19.031 14.188 21.156 1 98.56 428 PHE B N 1
ATOM 6842 C CA . PHE B 1 428 ? 19.953 13.742 22.203 1 98.56 428 PHE B CA 1
ATOM 6843 C C . PHE B 1 428 ? 19.828 12.234 22.422 1 98.56 428 PHE B C 1
ATOM 6845 O O . PHE B 1 428 ? 20.812 11.555 22.672 1 98.56 428 PHE B O 1
ATOM 6852 N N . ALA B 1 429 ? 18.656 11.734 22.328 1 98.44 429 ALA B N 1
ATOM 6853 C CA . ALA B 1 429 ? 18.453 10.289 22.453 1 98.44 429 ALA B CA 1
ATOM 6854 C C . ALA B 1 429 ? 19.125 9.539 21.312 1 98.44 429 ALA B C 1
ATOM 6856 O O . ALA B 1 429 ? 19.625 8.43 21.5 1 98.44 429 ALA B O 1
ATOM 6857 N N . LEU B 1 430 ? 19.156 10.117 20.125 1 98.31 430 LEU B N 1
ATOM 6858 C CA . LEU B 1 430 ? 19.672 9.469 18.938 1 98.31 430 LEU B CA 1
ATOM 6859 C C . LEU B 1 430 ? 21.203 9.461 18.938 1 98.31 430 LEU B C 1
ATOM 6861 O O . LEU B 1 430 ? 21.828 8.789 18.125 1 98.31 430 LEU B O 1
ATOM 6865 N N . LYS B 1 431 ? 21.781 10.141 19.875 1 97.06 431 LYS B N 1
ATOM 6866 C CA . LYS B 1 431 ? 23.234 10.164 19.984 1 97.06 431 LYS B CA 1
ATOM 6867 C C . LYS B 1 431 ? 23.75 8.992 20.812 1 97.06 431 LYS B C 1
ATOM 6869 O O . LYS B 1 431 ? 24.969 8.781 20.906 1 97.06 431 LYS B O 1
ATOM 6874 N N . LEU B 1 432 ? 22.859 8.242 21.359 1 95.62 432 LEU B N 1
ATOM 6875 C CA . LEU B 1 432 ? 23.266 7.066 22.125 1 95.62 432 LEU B CA 1
ATOM 6876 C C . LEU B 1 432 ? 24.109 6.133 21.266 1 95.62 432 LEU B C 1
ATOM 6878 O O . LEU B 1 432 ? 23.797 5.895 20.094 1 95.62 432 LEU B O 1
ATOM 6882 N N . PRO B 1 433 ? 25.172 5.578 21.766 1 91.88 433 PRO B N 1
ATOM 6883 C CA . PRO B 1 433 ? 26.156 4.816 20.984 1 91.88 433 PRO B CA 1
ATOM 6884 C C . PRO B 1 433 ? 25.609 3.465 20.516 1 91.88 433 PRO B C 1
ATOM 6886 O O . PRO B 1 433 ? 26.141 2.869 19.578 1 91.88 433 PRO B O 1
ATOM 6889 N N . CYS B 1 434 ? 24.594 2.951 21.078 1 92.38 434 CYS B N 1
ATOM 6890 C CA . CYS B 1 434 ? 24.094 1.608 20.781 1 92.38 434 CYS B CA 1
ATOM 6891 C C . CYS B 1 434 ? 23.156 1.624 19.578 1 92.38 434 CYS B C 1
ATOM 6893 O O . CYS B 1 434 ? 22.562 0.6 19.234 1 92.38 434 CYS B O 1
ATOM 6895 N N . LEU B 1 435 ? 23.109 2.744 18.844 1 95.56 435 LEU B N 1
ATOM 6896 C CA . LEU B 1 435 ? 22.062 2.844 17.828 1 95.56 435 LEU B CA 1
ATOM 6897 C C . LEU B 1 435 ? 22.641 2.705 16.422 1 95.56 435 LEU B C 1
ATOM 6899 O O . LEU B 1 435 ? 22.031 3.143 15.445 1 95.56 435 LEU B O 1
ATOM 6903 N N . ALA B 1 436 ? 23.812 2.199 16.297 1 93.94 436 ALA B N 1
ATOM 6904 C CA . ALA B 1 436 ? 24.469 1.86 15.031 1 93.94 436 ALA B CA 1
ATOM 6905 C C . ALA B 1 436 ? 24.625 3.094 14.141 1 93.94 436 ALA B C 1
ATOM 6907 O O . ALA B 1 436 ? 24.359 3.037 12.938 1 93.94 436 ALA B O 1
ATOM 6908 N N . THR B 1 437 ? 25.016 4.211 14.664 1 94.69 437 THR B N 1
ATOM 6909 C CA . THR B 1 437 ? 25.203 5.461 13.938 1 94.69 437 THR B CA 1
ATOM 6910 C C . THR B 1 437 ? 26.297 5.32 12.891 1 94.69 437 THR B C 1
ATOM 6912 O O . THR B 1 437 ? 27.406 4.891 13.195 1 94.69 437 THR B O 1
ATOM 6915 N N . PRO B 1 438 ? 26 5.688 11.664 1 95.31 438 PRO B N 1
ATOM 6916 C CA . PRO B 1 438 ? 27.047 5.645 10.641 1 95.31 438 PRO B CA 1
ATOM 6917 C C . PRO B 1 438 ? 28.156 6.664 10.883 1 95.31 438 PRO B C 1
ATOM 6919 O O . PRO B 1 438 ? 27.875 7.785 11.328 1 95.31 438 PRO B O 1
ATOM 6922 N N . SER B 1 439 ? 29.375 6.289 10.609 1 94.31 439 SER B N 1
ATOM 6923 C CA . SER B 1 439 ? 30.469 7.258 10.586 1 94.31 439 SER B CA 1
ATOM 6924 C C . SER B 1 439 ? 30.344 8.203 9.398 1 94.31 439 SER B C 1
ATOM 6926 O O . SER B 1 439 ? 29.562 7.945 8.469 1 94.31 439 SER B O 1
ATOM 6928 N N . ASP B 1 440 ? 31.031 9.281 9.406 1 94.06 440 ASP B N 1
ATOM 6929 C CA . ASP B 1 440 ? 30.938 10.273 8.344 1 94.06 440 ASP B CA 1
ATOM 6930 C C . ASP B 1 440 ? 31.266 9.656 6.988 1 94.06 440 ASP B C 1
ATOM 6932 O O . ASP B 1 440 ? 30.672 10.016 5.973 1 94.06 440 ASP B O 1
ATOM 6936 N N . GLU B 1 441 ? 32.188 8.688 6.945 1 92.5 441 GLU B N 1
ATOM 6937 C CA . GLU B 1 441 ? 32.625 8.039 5.711 1 92.5 441 GLU B CA 1
ATOM 6938 C C . GLU B 1 441 ? 31.469 7.254 5.066 1 92.5 441 GLU B C 1
ATOM 6940 O O . GLU B 1 441 ? 31.406 7.152 3.842 1 92.5 441 GLU B O 1
ATOM 6945 N N . PHE B 1 442 ? 30.547 6.809 5.887 1 94.06 442 PHE B N 1
ATOM 6946 C CA . PHE B 1 442 ? 29.531 5.906 5.379 1 94.06 442 PHE B CA 1
ATOM 6947 C C . PHE B 1 442 ? 28.188 6.617 5.258 1 94.06 442 PHE B C 1
ATOM 6949 O O . PHE B 1 442 ? 27.172 5.988 4.984 1 94.06 442 PHE B O 1
ATOM 6956 N N . CYS B 1 443 ? 28.234 7.898 5.441 1 95.06 443 CYS B N 1
ATOM 6957 C CA . CYS B 1 443 ? 27.016 8.648 5.145 1 95.06 443 CYS B CA 1
ATOM 6958 C C . CYS B 1 443 ? 26.641 8.523 3.674 1 95.06 443 CYS B C 1
ATOM 6960 O O . CYS B 1 443 ? 27.516 8.453 2.809 1 95.06 443 CYS B O 1
ATOM 6962 N N . PHE B 1 444 ? 25.281 8.375 3.393 1 96.56 444 PHE B N 1
ATOM 6963 C CA . PHE B 1 444 ? 24.719 8.344 2.049 1 96.56 444 PHE B CA 1
ATOM 6964 C C . PHE B 1 444 ? 25.219 7.125 1.281 1 96.56 444 PHE B C 1
ATOM 6966 O O . PHE B 1 444 ? 25.484 7.207 0.079 1 96.56 444 PHE B O 1
ATOM 6973 N N . ASP B 1 445 ? 25.484 6.02 2.049 1 95.88 445 ASP B N 1
ATOM 6974 C CA . ASP B 1 445 ? 26.078 4.832 1.444 1 95.88 445 ASP B CA 1
ATOM 6975 C C . ASP B 1 445 ? 25.312 3.574 1.824 1 95.88 445 ASP B C 1
ATOM 6977 O O . ASP B 1 445 ? 25.25 3.199 2.998 1 95.88 445 ASP B O 1
ATOM 6981 N N . ASP B 1 446 ? 24.781 2.885 0.843 1 96.94 446 ASP B N 1
ATOM 6982 C CA . ASP B 1 446 ? 23.969 1.692 1.069 1 96.94 446 ASP B CA 1
ATOM 6983 C C . ASP B 1 446 ? 24.844 0.506 1.476 1 96.94 446 ASP B C 1
ATOM 6985 O O . ASP B 1 446 ? 24.344 -0.476 2.029 1 96.94 446 ASP B O 1
ATOM 6989 N N . GLU B 1 447 ? 26.125 0.533 1.2 1 94.88 447 GLU B N 1
ATOM 6990 C CA . GLU B 1 447 ? 27.016 -0.595 1.462 1 94.88 447 GLU B CA 1
ATOM 6991 C C . GLU B 1 447 ? 27.062 -0.925 2.951 1 94.88 447 GLU B C 1
ATOM 6993 O O . GLU B 1 447 ? 27.344 -2.064 3.33 1 94.88 447 GLU B O 1
ATOM 6998 N N . LEU B 1 448 ? 26.828 0.067 3.699 1 94.81 448 LEU B N 1
ATOM 6999 C CA . LEU B 1 448 ? 26.938 -0.118 5.141 1 94.81 448 LEU B CA 1
ATOM 7000 C C . LEU B 1 448 ? 25.875 -1.077 5.652 1 94.81 448 LEU B C 1
ATOM 7002 O O . LEU B 1 448 ? 26.156 -1.936 6.492 1 94.81 448 LEU B O 1
ATOM 7006 N N . PHE B 1 449 ? 24.625 -0.992 5.172 1 96.88 449 PHE B N 1
ATOM 7007 C CA . PHE B 1 449 ? 23.531 -1.696 5.82 1 96.88 449 PHE B CA 1
ATOM 7008 C C . PHE B 1 449 ? 22.906 -2.721 4.875 1 96.88 449 PHE B C 1
ATOM 7010 O O . PHE B 1 449 ? 22.016 -3.473 5.266 1 96.88 449 PHE B O 1
ATOM 7017 N N . PHE B 1 450 ? 23.359 -2.824 3.637 1 97.12 450 PHE B N 1
ATOM 7018 C CA . PHE B 1 450 ? 22.766 -3.746 2.676 1 97.12 450 PHE B CA 1
ATOM 7019 C C . PHE B 1 450 ? 23.828 -4.629 2.041 1 97.12 450 PHE B C 1
ATOM 7021 O O . PHE B 1 450 ? 24.984 -4.215 1.896 1 97.12 450 PHE B O 1
ATOM 7028 N N . ASP B 1 451 ? 23.406 -5.852 1.692 1 94.94 451 ASP B N 1
ATOM 7029 C CA . ASP B 1 451 ? 24.141 -6.59 0.664 1 94.94 451 ASP B CA 1
ATOM 7030 C C . ASP B 1 451 ? 23.875 -6.004 -0.722 1 94.94 451 ASP B C 1
ATOM 7032 O O . ASP B 1 451 ? 22.781 -6.16 -1.271 1 94.94 451 ASP B O 1
ATOM 7036 N N . VAL B 1 452 ? 24.875 -5.289 -1.257 1 94.31 452 VAL B N 1
ATOM 7037 C CA . VAL B 1 452 ? 24.688 -4.602 -2.531 1 94.31 452 VAL B CA 1
ATOM 7038 C C . VAL B 1 452 ? 25.203 -5.48 -3.67 1 94.31 452 VAL B C 1
ATOM 7040 O O . VAL B 1 452 ? 26.125 -6.277 -3.48 1 94.31 452 VAL B O 1
ATOM 7043 N N . PRO B 1 453 ? 24.578 -5.414 -4.809 1 92.88 453 PRO B N 1
ATOM 7044 C CA . PRO B 1 453 ? 25.062 -6.188 -5.957 1 92.88 453 PRO B CA 1
ATOM 7045 C C . PRO B 1 453 ? 26.438 -5.738 -6.445 1 92.88 453 PRO B C 1
ATOM 7047 O O . PRO B 1 453 ? 26.938 -4.699 -6.012 1 92.88 453 PRO B O 1
ATOM 7050 N N . SER B 1 454 ? 27.031 -6.496 -7.348 1 86.5 454 SER B N 1
ATOM 7051 C CA . SER B 1 454 ? 28.406 -6.312 -7.793 1 86.5 454 SER B CA 1
ATOM 7052 C C . SER B 1 454 ? 28.562 -5.039 -8.625 1 86.5 454 SER B C 1
ATOM 7054 O O . SER B 1 454 ? 29.641 -4.465 -8.703 1 86.5 454 SER B O 1
ATOM 7056 N N . ASP B 1 455 ? 27.531 -4.551 -9.195 1 85 455 ASP B N 1
ATOM 7057 C CA . ASP B 1 455 ? 27.594 -3.377 -10.062 1 85 455 ASP B CA 1
ATOM 7058 C C . ASP B 1 455 ? 27.359 -2.094 -9.273 1 85 455 ASP B C 1
ATOM 7060 O O . ASP B 1 455 ? 27.234 -1.016 -9.852 1 85 455 ASP B O 1
ATOM 7064 N N . PHE B 1 456 ? 27.328 -2.172 -7.992 1 89.06 456 PHE B N 1
ATOM 7065 C CA . PHE B 1 456 ? 26.922 -1.061 -7.133 1 89.06 456 PHE B CA 1
ATOM 7066 C C . PHE B 1 456 ? 27.828 0.145 -7.359 1 89.06 456 PHE B C 1
ATOM 7068 O O . PHE B 1 456 ? 27.359 1.272 -7.492 1 89.06 456 PHE B O 1
ATOM 7075 N N . LEU B 1 457 ? 29.156 -0.097 -7.531 1 80.12 457 LEU B N 1
ATOM 7076 C CA . LEU B 1 457 ? 30.094 1.014 -7.664 1 80.12 457 LEU B CA 1
ATOM 7077 C C . LEU B 1 457 ? 30.375 1.315 -9.133 1 80.12 457 LEU B C 1
ATOM 7079 O O . LEU B 1 457 ? 30.938 2.361 -9.461 1 80.12 457 LEU B O 1
ATOM 7083 N N . SER B 1 458 ? 30.109 0.314 -10.016 1 65.62 458 SER B N 1
ATOM 7084 C CA . SER B 1 458 ? 30.516 0.445 -11.414 1 65.62 458 SER B CA 1
ATOM 7085 C C . SER B 1 458 ? 29.688 1.52 -12.125 1 65.62 458 SER B C 1
ATOM 7087 O O . SER B 1 458 ? 30.156 2.107 -13.109 1 65.62 458 SER B O 1
ATOM 7089 N N . SER B 1 459 ? 28.688 1.762 -11.898 1 52.09 459 SER B N 1
ATOM 7090 C CA . SER B 1 459 ? 28 2.775 -12.695 1 52.09 459 SER B CA 1
ATOM 7091 C C . SER B 1 459 ? 28.703 4.121 -12.602 1 52.09 459 SER B C 1
ATOM 7093 O O . SER B 1 459 ? 28.297 5.09 -13.25 1 52.09 459 SER B O 1
ATOM 7095 N N . SER B 1 460 ? 29.672 4.324 -11.82 1 43.44 460 SER B N 1
ATOM 7096 C CA . SER B 1 460 ? 30.453 5.547 -11.656 1 43.44 460 SER B CA 1
ATOM 7097 C C . SER B 1 460 ? 31.516 5.668 -12.742 1 43.44 460 SER B C 1
ATOM 7099 O O . SER B 1 460 ? 31.922 6.777 -13.102 1 43.44 460 SER B O 1
ATOM 7101 N N . LEU B 1 461 ? 32.344 4.648 -13.086 1 36.62 461 LEU B N 1
ATOM 7102 C CA . LEU B 1 461 ? 33.594 4.809 -13.852 1 36.62 461 LEU B CA 1
ATOM 7103 C C . LEU B 1 461 ? 33.281 4.875 -15.344 1 36.62 461 LEU B C 1
ATOM 7105 O O . LEU B 1 461 ? 34.219 5.035 -16.156 1 36.62 461 LEU B O 1
ATOM 7109 N N . ALA B 1 462 ? 32.406 4.43 -15.82 1 32.34 462 ALA B N 1
ATOM 7110 C CA . ALA B 1 462 ? 32.375 4.441 -17.281 1 32.34 462 ALA B CA 1
ATOM 7111 C C . ALA B 1 462 ? 32.406 5.871 -17.812 1 32.34 462 ALA B C 1
ATOM 7113 O O . ALA B 1 462 ? 32.219 6.094 -19.016 1 32.34 462 ALA B O 1
ATOM 7114 N N . PHE B 1 463 ? 32.219 6.922 -17.016 1 27.55 463 PHE B N 1
ATOM 7115 C CA . PHE B 1 463 ? 32.562 8.18 -17.656 1 27.55 463 PHE B CA 1
ATOM 7116 C C . PHE B 1 463 ? 34.031 8.508 -17.438 1 27.55 463 PHE B C 1
ATOM 7118 O O . PHE B 1 463 ? 34.562 8.305 -16.344 1 27.55 463 PHE B O 1
#

InterPro domains:
  IPR002229 Blood group Rhesus C/E/D polypeptide [PR00342] (10-28)
  IPR002229 Blood group Rhesus C/E/D polypeptide [PR00342] (56-73)
  IPR002229 Blood group Rhesus C/E/D polypeptide [PR00342] (85-102)
  IPR002229 Blood group Rhesus C/E/D polypeptide [PR00342] (123-139)
  IPR002229 Blood group Rhesus C/E/D polypeptide [PR00342] (146-169)
  IPR002229 Blood group Rhesus C/E/D polypeptide [PR00342] (180-195)
  IPR002229 Blood group Rhesus C/E/D polypeptide [PR00342] (215-233)
  IPR002229 Blood group Rhesus C/E/D polypeptide [PR00342] (245-267)
  IPR002229 Blood group Rhesus C/E/D polypeptide [PR00342] (280-293)
  IPR002229 Blood group Rhesus C/E/D polypeptide [PR00342] (303-321)
  IPR002229 Blood group Rhesus C/E/D polypeptide [PR00342] (341-357)
  IPR024041 Ammonium transporter AmtB-like domain [PF00909] (21-433)
  IPR029020 Ammonium/urea transporter [G3DSA:1.10.3430.10] (1-457)

Foldseek 3Di:
DPPLQACPCLVCVVVVVVVVVLVVLCVQAADAALLRDPVNDDPPDDVVVRCCVVFVVLLVLLVCLQQQLQLLQQCFFLFQNCVSRVLSNVLLVLQLSLLLRLLQVLPQHDPRHRHDDSVSSSVSSLLSLLLSLLCLQCAQFFDSLLSNLLSNLLSNLLSVLVSCLCVPLNAQFQLCLQSRLLLSLLLSQLLLLLVFDPVCLVHDPRRDGDPVSLVSSQSSLVSCLVSLLSNLLSRADPDQLSVQLSLLLNLLLVLQQVLLLVVQQVPDPVSDHDSLSNSALSNLLSSLQRRCSSFDCDSVSSNVLSNVRSVQLVVCVVPVQSVCVVPVSRRRNSSSCSRRVRSSVNNLVVNLVRLLVDDCVRQPLCSCVSVVQLAAAPPDPVNVVSCVVPPPRDGHNNDDSVSNSVSSVVSNVSSSVSSSVSSNVSSVVSPDSNSSGDDPNCGSHPVSHDDDDPCSCVVPPPD/DPPLQACPCLVCVVVVVVVVVLVVLCVQAADAALLPDPVNDDPPDDVVPRCCVVFVVLLVLLVCLQQQLQQLQQCQFQFQSCVSRVLSNVLLVLQLSLLLRLLQVLPQHDPRHRHDDSVSSSVSSLLSLLLSLLCLQCAQFFDSLLSSLSSNLLSNLLSVLVSCLCVPLNAQFQLCLQSRLLLSLLLSQLLLLLVFDPVCLVHDPRRDGDPVSLVSSQVSLVSCLVSLLSNLLSRAPPDQLSVQLSLLLNLLLVLQQVLLLVCQQVPDPVSDHDSLSNSALSNQLSSLQRRCSSFPDDSVVSNVLSNVRSVQLSVCVVPVQSVCVVPVSRRRNSSSCSRRVRSSVNSLVVNLVRLLPDDCVRCPLCSCVSVVQLAAAPPDPVNVVSCVVPPPRDGHNNDDSVSNSVSSVVSNVSSSVSSSVSSNVSSVVSPDSSSSGDDPNCGSHPVSHDDDDPCSCVVPPVD

Nearest PDB structures (foldseek):
  3hd6-assembly1_A  TM=9.685E-01  e=3.237E-33  Homo sapiens
  7v0s-assembly1_Q  TM=9.722E-01  e=6.202E-32  Homo sapiens
  8csl-assembly1_L  TM=9.617E-01  e=5.679E-32  Homo sapiens
  3bhs-assembly1_A  TM=9.023E-01  e=7.401E-20  Nitrosomonas europaea ATCC 19718
  7v0k-assembly1_K  TM=9.271E-01  e=8.541E-17  Homo sapiens

Organism: Oncorhynchus mykiss (NCBI:txid8022)